Protein AF-0000000069608398 (afdb_homodimer)

Nearest PDB structures (foldseek):
  8pdu-assembly1_B  TM=1.556E-01  e=2.183E-01  Strongylocentrotus purpuratus
  8pdv-assembly1_A  TM=1.490E-01  e=6.085E-01  Strongylocentrotus purpuratus
  5ayn-assembly1_A  TM=1.959E-01  e=1.696E+00  Bdellovibrio bacteriovorus HD100
  8pd9-assembly1_A  TM=1.284E-01  e=1.057E+00  Strongylocentrotus purpuratus
  8pdv-assembly1_A  TM=1.539E-01  e=3.023E-01  Strongylocentrotus purpuratus

Structure (mmCIF, N/CA/C/O backbone):
data_AF-0000000069608398-model_v1
#
loop_
_entity.id
_entity.type
_entity.pdbx_description
1 polymer 'Nose resistant to fluoxetine protein 6'
#
loop_
_atom_site.group_PDB
_atom_site.id
_atom_site.type_symbol
_atom_site.label_atom_id
_atom_site.label_alt_id
_atom_site.label_comp_id
_atom_site.label_asym_id
_atom_site.label_entity_id
_atom_site.label_seq_id
_atom_site.pdbx_PDB_ins_code
_atom_site.Cartn_x
_atom_site.Cartn_y
_atom_site.Cartn_z
_atom_site.occupancy
_atom_site.B_iso_or_equiv
_atom_site.auth_seq_id
_atom_site.auth_comp_id
_atom_site.auth_asym_id
_atom_site.auth_atom_id
_atom_site.pdbx_PDB_model_num
ATOM 1 N N . MET A 1 1 ? -4.469 -27.469 -23.344 1 26.12 1 MET A N 1
ATOM 2 C CA . MET A 1 1 ? -3.152 -27.641 -23.953 1 26.12 1 MET A CA 1
ATOM 3 C C . MET A 1 1 ? -2.096 -27.953 -22.906 1 26.12 1 MET A C 1
ATOM 5 O O . MET A 1 1 ? -1.3 -28.875 -23.062 1 26.12 1 MET A O 1
ATOM 9 N N . LYS A 1 2 ? -2.148 -27.172 -21.812 1 28.75 2 LYS A N 1
ATOM 10 C CA . LYS A 1 2 ? -1.165 -27.562 -20.812 1 28.75 2 LYS A CA 1
ATOM 11 C C . LYS A 1 2 ? -1.545 -28.891 -20.156 1 28.75 2 LYS A C 1
ATOM 13 O O . LYS A 1 2 ? -0.681 -29.719 -19.891 1 28.75 2 LYS A O 1
ATOM 18 N N . LEU A 1 3 ? -2.771 -29.047 -19.953 1 29.92 3 LEU A N 1
ATOM 19 C CA . LEU A 1 3 ? -3.229 -30.359 -19.516 1 29.92 3 LEU A CA 1
ATOM 20 C C . LEU A 1 3 ? -2.973 -31.422 -20.594 1 29.92 3 LEU A C 1
ATOM 22 O O . LEU A 1 3 ? -2.596 -32.562 -20.281 1 29.92 3 LEU A O 1
ATOM 26 N N . ILE A 1 4 ? -3.127 -30.969 -21.859 1 31.88 4 ILE A N 1
ATOM 27 C CA . ILE A 1 4 ? -2.76 -31.812 -22.984 1 31.88 4 ILE A CA 1
ATOM 28 C C . ILE A 1 4 ? -1.247 -32 -23.016 1 31.88 4 ILE A C 1
ATOM 30 O O . ILE A 1 4 ? -0.765 -33.125 -23.203 1 31.88 4 ILE A O 1
ATOM 34 N N . CYS A 1 5 ? -0.521 -30.953 -22.688 1 31.97 5 CYS A N 1
ATOM 35 C CA . CYS A 1 5 ? 0.932 -31.078 -22.703 1 31.97 5 CYS A CA 1
ATOM 36 C C . CYS A 1 5 ? 1.417 -31.906 -21.516 1 31.97 5 CYS A C 1
ATOM 38 O O . CYS A 1 5 ? 2.277 -32.781 -21.688 1 31.97 5 CYS A O 1
ATOM 40 N N . THR A 1 6 ? 0.857 -31.719 -20.391 1 35.38 6 THR A N 1
ATOM 41 C CA . THR A 1 6 ? 1.144 -32.625 -19.297 1 35.38 6 THR A CA 1
ATOM 42 C C . THR A 1 6 ? 0.591 -34.031 -19.594 1 35.38 6 THR A C 1
ATOM 44 O O . THR A 1 6 ? 1.258 -35.031 -19.344 1 35.38 6 THR A O 1
ATOM 47 N N . ALA A 1 7 ? -0.598 -34.094 -20.266 1 35.09 7 ALA A N 1
ATOM 48 C CA . ALA A 1 7 ? -1.127 -35.344 -20.828 1 35.09 7 ALA A CA 1
ATOM 49 C C . ALA A 1 7 ? -0.216 -35.875 -21.922 1 35.09 7 ALA A C 1
ATOM 51 O O . ALA A 1 7 ? 0.039 -37.094 -21.969 1 35.09 7 ALA A O 1
ATOM 52 N N . ILE A 1 8 ? 0.321 -35.062 -22.766 1 36.56 8 ILE A N 1
ATOM 53 C CA . ILE A 1 8 ? 1.246 -35.406 -23.844 1 36.56 8 ILE A CA 1
ATOM 54 C C . ILE A 1 8 ? 2.602 -35.781 -23.25 1 36.56 8 ILE A C 1
ATOM 56 O O . ILE A 1 8 ? 3.201 -36.781 -23.672 1 36.56 8 ILE A O 1
ATOM 60 N N . ILE A 1 9 ? 3.086 -35.156 -22.344 1 37 9 ILE A N 1
ATOM 61 C CA . ILE A 1 9 ? 4.336 -35.531 -21.688 1 37 9 ILE A CA 1
ATOM 62 C C . ILE A 1 9 ? 4.16 -36.844 -20.938 1 37 9 ILE A C 1
ATOM 64 O O . ILE A 1 9 ? 5.027 -37.719 -20.984 1 37 9 ILE A O 1
ATOM 68 N N . ILE A 1 10 ? 3.041 -37 -20.453 1 37 10 ILE A N 1
ATOM 69 C CA . ILE A 1 10 ? 2.652 -38.281 -19.922 1 37 10 ILE A CA 1
ATOM 70 C C . ILE A 1 10 ? 2.615 -39.344 -21.047 1 37 10 ILE A C 1
ATOM 72 O O . ILE A 1 10 ? 3.129 -40.438 -20.891 1 37 10 ILE A O 1
ATOM 76 N N . VAL A 1 11 ? 1.998 -38.906 -22.156 1 33.75 11 VAL A N 1
ATOM 77 C CA . VAL A 1 11 ? 1.915 -39.75 -23.344 1 33.75 11 VAL A CA 1
ATOM 78 C C . VAL A 1 11 ? 3.305 -39.938 -23.953 1 33.75 11 VAL A C 1
ATOM 80 O O . VAL A 1 11 ? 3.676 -41.062 -24.344 1 33.75 11 VAL A O 1
ATOM 83 N N . LEU A 1 12 ? 4.02 -38.938 -24.047 1 34.38 12 LEU A N 1
ATOM 84 C CA . LEU A 1 12 ? 5.344 -39 -24.656 1 34.38 12 LEU A CA 1
ATOM 85 C C . LEU A 1 12 ? 6.305 -39.781 -23.781 1 34.38 12 LEU A C 1
ATOM 87 O O . LEU A 1 12 ? 7.105 -40.594 -24.297 1 34.38 12 LEU A O 1
ATOM 91 N N . CYS A 1 13 ? 6.32 -39.562 -22.562 1 34.31 13 CYS A N 1
ATOM 92 C CA . CYS A 1 13 ? 7.059 -40.406 -21.641 1 34.31 13 CYS A CA 1
ATOM 93 C C . CYS A 1 13 ? 6.57 -41.844 -21.703 1 34.31 13 CYS A C 1
ATOM 95 O O . CYS A 1 13 ? 7.352 -42.781 -21.531 1 34.31 13 CYS A O 1
ATOM 97 N N . ALA A 1 14 ? 5.324 -41.938 -21.938 1 31.22 14 ALA A N 1
ATOM 98 C CA . ALA A 1 14 ? 4.738 -43.281 -22.156 1 31.22 14 ALA A CA 1
ATOM 99 C C . ALA A 1 14 ? 5.281 -43.906 -23.438 1 31.22 14 ALA A C 1
ATOM 101 O O . ALA A 1 14 ? 5.469 -45.125 -23.5 1 31.22 14 ALA A O 1
ATOM 102 N N . THR A 1 15 ? 5.25 -43.125 -24.531 1 31.31 15 THR A N 1
ATOM 103 C CA . THR A 1 15 ? 5.594 -43.688 -25.812 1 31.31 15 THR A CA 1
ATOM 104 C C . THR A 1 15 ? 7.105 -43.812 -25.969 1 31.31 15 THR A C 1
ATOM 106 O O . THR A 1 15 ? 7.594 -44.594 -26.781 1 31.31 15 THR A O 1
ATOM 109 N N . TYR A 1 16 ? 7.883 -42.844 -25.625 1 32.06 16 TYR A N 1
ATOM 110 C CA . TYR A 1 16 ? 9.266 -43.125 -25.984 1 32.06 16 TYR A CA 1
ATOM 111 C C . TYR A 1 16 ? 9.828 -44.25 -25.141 1 32.06 16 TYR A C 1
ATOM 113 O O . TYR A 1 16 ? 9.984 -44.125 -23.922 1 32.06 16 TYR A O 1
ATOM 121 N N . GLU A 1 17 ? 9.602 -45.438 -25.453 1 32.31 17 GLU A N 1
ATOM 122 C CA . GLU A 1 17 ? 10.32 -46.688 -25.203 1 32.31 17 GLU A CA 1
ATOM 123 C C . GLU A 1 17 ? 11.828 -46.469 -25.109 1 32.31 17 GLU A C 1
ATOM 125 O O . GLU A 1 17 ? 12.531 -46.562 -26.125 1 32.31 17 GLU A O 1
ATOM 130 N N . VAL A 1 18 ? 12.352 -45.438 -24.484 1 34.16 18 VAL A N 1
ATOM 131 C CA . VAL A 1 18 ? 13.805 -45.531 -24.375 1 34.16 18 VAL A CA 1
ATOM 132 C C . VAL A 1 18 ? 14.211 -46.844 -23.719 1 34.16 18 VAL A C 1
ATOM 134 O O . VAL A 1 18 ? 13.805 -47.125 -22.578 1 34.16 18 VAL A O 1
ATOM 137 N N . LYS A 1 19 ? 14.516 -47.812 -24.359 1 38.75 19 LYS A N 1
ATOM 138 C CA . LYS A 1 19 ? 15.203 -49 -23.844 1 38.75 19 LYS A CA 1
ATOM 139 C C . LYS A 1 19 ? 16.109 -48.656 -22.672 1 38.75 19 LYS A C 1
ATOM 141 O O . LYS A 1 19 ? 16.844 -47.656 -22.719 1 38.75 19 LYS A O 1
ATOM 146 N N . SER A 1 20 ? 15.922 -49.094 -21.391 1 38.16 20 SER A N 1
ATOM 147 C CA . SER A 1 20 ? 16.672 -49.062 -20.141 1 38.16 20 SER A CA 1
ATOM 148 C C . SER A 1 20 ? 18.156 -48.844 -20.391 1 38.16 20 SER A C 1
ATOM 150 O O . SER A 1 20 ? 18.812 -48.125 -19.641 1 38.16 20 SER A O 1
ATOM 152 N N . GLN A 1 21 ? 18.812 -49.562 -21.219 1 38.16 21 GLN A N 1
ATOM 153 C CA . GLN A 1 21 ? 20.25 -49.562 -21.5 1 38.16 21 GLN A CA 1
ATOM 154 C C . GLN A 1 21 ? 20.688 -48.188 -22.031 1 38.16 21 GLN A C 1
ATOM 156 O O . GLN A 1 21 ? 21.812 -47.75 -21.75 1 38.16 21 GLN A O 1
ATOM 161 N N . ASP A 1 22 ? 19.906 -47.531 -22.781 1 38.22 22 ASP A N 1
ATOM 162 C CA . ASP A 1 22 ? 20.328 -46.375 -23.547 1 38.22 22 ASP A CA 1
ATOM 163 C C . ASP A 1 22 ? 20.172 -45.094 -22.734 1 38.22 22 ASP A C 1
ATOM 165 O O . ASP A 1 22 ? 20.781 -44.062 -23.031 1 38.22 22 ASP A O 1
ATOM 169 N N . LEU A 1 23 ? 19.344 -45 -21.859 1 38.84 23 LEU A N 1
ATOM 170 C CA . LEU A 1 23 ? 19.234 -43.781 -21.078 1 38.84 23 LEU A CA 1
ATOM 171 C C . LEU A 1 23 ? 20.516 -43.531 -20.297 1 38.84 23 LEU A C 1
ATOM 173 O O . LEU A 1 23 ? 21.016 -42.406 -20.25 1 38.84 23 LEU A O 1
ATOM 177 N N . SER A 1 24 ? 20.875 -44.562 -19.484 1 42.5 24 SER A N 1
ATOM 178 C CA . SER A 1 24 ? 22.141 -44.406 -18.797 1 42.5 24 SER A CA 1
ATOM 179 C C . SER A 1 24 ? 23.266 -44.031 -19.75 1 42.5 24 SER A C 1
ATOM 181 O O . SER A 1 24 ? 24.156 -43.25 -19.422 1 42.5 24 SER A O 1
ATOM 183 N N . GLN A 1 25 ? 23.234 -44.75 -20.844 1 43.84 25 GLN A N 1
ATOM 184 C CA . GLN A 1 25 ? 24.234 -44.438 -21.844 1 43.84 25 GLN A CA 1
ATOM 185 C C . GLN A 1 25 ? 24.031 -43.031 -22.406 1 43.84 25 GLN A C 1
ATOM 187 O O . GLN A 1 25 ? 24.984 -42.312 -22.672 1 43.84 25 GLN A O 1
ATOM 192 N N . VAL A 1 26 ? 22.828 -42.688 -22.484 1 41.41 26 VAL A N 1
ATOM 193 C CA . VAL A 1 26 ? 22.516 -41.344 -23 1 41.41 26 VAL A CA 1
ATOM 194 C C . VAL A 1 26 ? 22.828 -40.312 -21.953 1 41.41 26 VAL A C 1
ATOM 196 O O . VAL A 1 26 ? 23.422 -39.25 -22.25 1 41.41 26 VAL A O 1
ATOM 199 N N . LEU A 1 27 ? 22.391 -40.594 -20.75 1 44.5 27 LEU A N 1
ATOM 200 C CA . LEU A 1 27 ? 22.719 -39.656 -19.672 1 44.5 27 LEU A CA 1
ATOM 201 C C . LEU A 1 27 ? 24.234 -39.562 -19.469 1 44.5 27 LEU A C 1
ATOM 203 O O . LEU A 1 27 ? 24.766 -38.469 -19.281 1 44.5 27 LEU A O 1
ATOM 207 N N . GLY A 1 28 ? 24.875 -40.719 -19.375 1 45.78 28 GLY A N 1
ATOM 208 C CA . GLY A 1 28 ? 26.328 -40.719 -19.266 1 45.78 28 GLY A CA 1
ATOM 209 C C . GLY A 1 28 ? 27.031 -40.031 -20.422 1 45.78 28 GLY A C 1
ATOM 210 O O . GLY A 1 28 ? 27.984 -39.281 -20.203 1 45.78 28 GLY A O 1
ATOM 211 N N . ASN A 1 29 ? 26.625 -40.281 -21.547 1 46.22 29 ASN A N 1
ATOM 212 C CA . ASN A 1 29 ? 27.234 -39.688 -22.734 1 46.22 29 ASN A CA 1
ATOM 213 C C . ASN A 1 29 ? 26.953 -38.188 -22.812 1 46.22 29 ASN A C 1
ATOM 215 O O . ASN A 1 29 ? 27.812 -37.406 -23.266 1 46.22 29 ASN A O 1
ATOM 219 N N . VAL A 1 30 ? 25.859 -37.844 -22.344 1 48.34 30 VAL A N 1
ATOM 220 C CA . VAL A 1 30 ? 25.469 -36.438 -22.406 1 48.34 30 VAL A CA 1
ATOM 221 C C . VAL A 1 30 ? 26.328 -35.625 -21.438 1 48.34 30 VAL A C 1
ATOM 223 O O . VAL A 1 30 ? 26.797 -34.531 -21.781 1 48.34 30 VAL A O 1
ATOM 226 N N . VAL A 1 31 ? 26.641 -36.219 -20.234 1 52.22 31 VAL A N 1
ATOM 227 C CA . VAL A 1 31 ? 27.438 -35.5 -19.234 1 52.22 31 VAL A CA 1
ATOM 228 C C . VAL A 1 31 ? 28.875 -35.375 -19.719 1 52.22 31 VAL A C 1
ATOM 230 O O . VAL A 1 31 ? 29.484 -34.312 -19.594 1 52.22 31 VAL A O 1
ATOM 233 N N . GLN A 1 32 ? 29.547 -36.469 -20.156 1 53.22 32 GLN A N 1
ATOM 234 C CA . GLN A 1 32 ? 30.953 -36.469 -20.578 1 53.22 32 GLN A CA 1
ATOM 235 C C . GLN A 1 32 ? 31.141 -35.5 -21.734 1 53.22 32 GLN A C 1
ATOM 237 O O . GLN A 1 32 ? 32.156 -34.781 -21.812 1 53.22 32 GLN A O 1
ATOM 242 N N . ASN A 1 33 ? 30.203 -35.344 -22.578 1 60.25 33 ASN A N 1
ATOM 243 C CA . ASN A 1 33 ? 30.375 -34.5 -23.766 1 60.25 33 ASN A CA 1
ATOM 244 C C . ASN A 1 33 ? 30.062 -33.031 -23.453 1 60.25 33 ASN A C 1
ATOM 246 O O . ASN A 1 33 ? 30.609 -32.125 -24.109 1 60.25 33 ASN A O 1
ATOM 250 N N . ALA A 1 34 ? 29.453 -32.875 -22.375 1 67.31 34 ALA A N 1
ATOM 251 C CA . ALA A 1 34 ? 29.078 -31.484 -22.078 1 67.31 34 ALA A CA 1
ATOM 252 C C . ALA A 1 34 ? 30.281 -30.672 -21.641 1 67.31 34 ALA A C 1
ATOM 254 O O . ALA A 1 34 ? 30.375 -29.469 -21.922 1 67.31 34 ALA A O 1
ATOM 255 N N . GLU A 1 35 ? 31.281 -31.297 -20.984 1 71.69 35 GLU A N 1
ATOM 256 C CA . GLU A 1 35 ? 32.438 -30.578 -20.453 1 71.69 35 GLU A CA 1
ATOM 257 C C . GLU A 1 35 ? 33.344 -30.078 -21.578 1 71.69 35 GLU A C 1
ATOM 259 O O . GLU A 1 35 ? 34 -29.047 -21.422 1 71.69 35 GLU A O 1
ATOM 264 N N . ASN A 1 36 ? 33.312 -30.688 -22.672 1 76.56 36 ASN A N 1
ATOM 265 C CA . ASN A 1 36 ? 34.25 -30.328 -23.734 1 76.56 36 ASN A CA 1
ATOM 266 C C . ASN A 1 36 ? 33.562 -29.453 -24.797 1 76.56 36 ASN A C 1
ATOM 268 O O . ASN A 1 36 ? 34.188 -29.094 -25.797 1 76.56 36 ASN A O 1
ATOM 272 N N . MET A 1 37 ? 32.375 -29.109 -24.516 1 86.69 37 MET A N 1
ATOM 273 C CA . MET A 1 37 ? 31.641 -28.344 -25.5 1 86.69 37 MET A CA 1
ATOM 274 C C . MET A 1 37 ? 31.828 -26.844 -25.266 1 86.69 37 MET A C 1
ATOM 276 O O . MET A 1 37 ? 31.953 -26.406 -24.109 1 86.69 37 MET A O 1
ATOM 280 N N . THR A 1 38 ? 31.891 -26.109 -26.375 1 89.06 38 THR A N 1
ATOM 281 C CA . THR A 1 38 ? 31.859 -24.641 -26.281 1 89.06 38 THR A CA 1
ATOM 282 C C . THR A 1 38 ? 30.484 -24.156 -25.875 1 89.06 38 THR A C 1
ATOM 284 O O . THR A 1 38 ? 29.516 -24.922 -25.875 1 89.06 38 THR A O 1
ATOM 287 N N . VAL A 1 39 ? 30.438 -22.953 -25.5 1 91.69 39 VAL A N 1
ATOM 288 C CA . VAL A 1 39 ? 29.172 -22.359 -25.078 1 91.69 39 VAL A CA 1
ATOM 289 C C . VAL A 1 39 ? 28.156 -22.438 -26.234 1 91.69 39 VAL A C 1
ATOM 291 O O . VAL A 1 39 ? 27 -22.766 -26.031 1 91.69 39 VAL A O 1
ATOM 294 N N . LEU A 1 40 ? 28.578 -22.078 -27.453 1 90.56 40 LEU A N 1
ATOM 295 C CA . LEU A 1 40 ? 27.719 -22.141 -28.609 1 90.56 40 LEU A CA 1
ATOM 296 C C . LEU A 1 40 ? 27.203 -23.562 -28.844 1 90.56 40 LEU A C 1
ATOM 298 O O . LEU A 1 40 ? 26.031 -23.75 -29.156 1 90.56 40 LEU A O 1
ATOM 302 N N . GLU A 1 41 ? 28.047 -24.516 -28.672 1 90.38 41 GLU A N 1
ATOM 303 C CA . GLU A 1 41 ? 27.672 -25.906 -28.875 1 90.38 41 GLU A CA 1
ATOM 304 C C . GLU A 1 41 ? 26.656 -26.359 -27.828 1 90.38 41 GLU A C 1
ATOM 306 O O . GLU A 1 41 ? 25.766 -27.156 -28.141 1 90.38 41 GLU A O 1
ATOM 311 N N . LYS A 1 42 ? 26.828 -25.891 -26.672 1 90.62 42 LYS A N 1
ATOM 312 C CA . LYS A 1 42 ? 25.875 -26.219 -25.609 1 90.62 42 LYS A CA 1
ATOM 313 C C . LYS A 1 42 ? 24.484 -25.688 -25.953 1 90.62 42 LYS A C 1
ATOM 315 O O . LYS A 1 42 ? 23.484 -26.375 -25.766 1 90.62 42 LYS A O 1
ATOM 320 N N . TRP A 1 43 ? 24.406 -24.484 -26.453 1 90.88 43 TRP A N 1
ATOM 321 C CA . TRP A 1 43 ? 23.141 -23.891 -26.828 1 90.88 43 TRP A CA 1
ATOM 322 C C . TRP A 1 43 ? 22.516 -24.625 -28.016 1 90.88 43 TRP A C 1
ATOM 324 O O . TRP A 1 43 ? 21.297 -24.812 -28.078 1 90.88 43 TRP A O 1
ATOM 334 N N . GLN A 1 44 ? 23.344 -25.016 -28.938 1 88.69 44 GLN A N 1
ATOM 335 C CA . GLN A 1 44 ? 22.859 -25.766 -30.094 1 88.69 44 GLN A CA 1
ATOM 336 C C . GLN A 1 44 ? 22.344 -27.141 -29.672 1 88.69 44 GLN A C 1
ATOM 338 O O . GLN A 1 44 ? 21.375 -27.641 -30.234 1 88.69 44 GLN A O 1
ATOM 343 N N . SER A 1 45 ? 23.031 -27.688 -28.719 1 85.88 45 SER A N 1
ATOM 344 C CA . SER A 1 45 ? 22.594 -28.969 -28.188 1 85.88 45 SER A CA 1
ATOM 345 C C . SER A 1 45 ? 21.25 -28.844 -27.484 1 85.88 45 SER A C 1
ATOM 347 O O . SER A 1 45 ? 20.406 -29.75 -27.562 1 85.88 45 SER A O 1
ATOM 349 N N . MET A 1 46 ? 21.109 -27.797 -26.781 1 85.81 46 MET A N 1
ATOM 350 C CA . MET A 1 46 ? 19.828 -27.547 -26.141 1 85.81 46 MET A CA 1
ATOM 351 C C . MET A 1 46 ? 18.719 -27.406 -27.172 1 85.81 46 MET A C 1
ATOM 353 O O . MET A 1 46 ? 17.625 -27.938 -26.984 1 85.81 46 MET A O 1
ATOM 357 N N . GLU A 1 47 ? 19 -26.688 -28.219 1 87.88 47 GLU A N 1
ATOM 358 C CA . GLU A 1 47 ? 18.031 -26.5 -29.281 1 87.88 47 GLU A CA 1
ATOM 359 C C . GLU A 1 47 ? 17.625 -27.844 -29.906 1 87.88 47 GLU A C 1
ATOM 361 O O . GLU A 1 47 ? 16.438 -28.125 -30.094 1 87.88 47 GLU A O 1
ATOM 366 N N . LYS A 1 48 ? 18.625 -28.641 -30.156 1 84.5 48 LYS A N 1
ATOM 367 C CA . LYS A 1 48 ? 18.375 -29.953 -30.75 1 84.5 48 LYS A CA 1
ATOM 368 C C . LYS A 1 48 ? 17.594 -30.844 -29.781 1 84.5 48 LYS A C 1
ATOM 370 O O . LYS A 1 48 ? 16.734 -31.625 -30.203 1 84.5 48 LYS A O 1
ATOM 375 N N . GLY A 1 49 ? 17.953 -30.688 -28.531 1 79.06 49 GLY A N 1
ATOM 376 C CA . GLY A 1 49 ? 17.219 -31.438 -27.516 1 79.06 49 GLY A CA 1
ATOM 377 C C . GLY A 1 49 ? 15.758 -31.062 -27.422 1 79.06 49 GLY A C 1
ATOM 378 O O . GLY A 1 49 ? 14.891 -31.922 -27.328 1 79.06 49 GLY A O 1
ATOM 379 N N . ILE A 1 50 ? 15.508 -29.828 -27.484 1 82.62 50 ILE A N 1
ATOM 380 C CA . ILE A 1 50 ? 14.133 -29.344 -27.422 1 82.62 50 ILE A CA 1
ATOM 381 C C . ILE A 1 50 ? 13.359 -29.828 -28.641 1 82.62 50 ILE A C 1
ATOM 383 O O . ILE A 1 50 ? 12.203 -30.25 -28.531 1 82.62 50 ILE A O 1
ATOM 387 N N . LYS A 1 51 ? 13.969 -29.703 -29.812 1 85.06 51 LYS A N 1
ATOM 388 C CA . LYS A 1 51 ? 13.336 -30.156 -31.047 1 85.06 51 LYS A CA 1
ATOM 389 C C . LYS A 1 51 ? 13.016 -31.641 -31 1 85.06 51 LYS A C 1
ATOM 391 O O . LYS A 1 51 ? 11.953 -32.062 -31.438 1 85.06 51 LYS A O 1
ATOM 396 N N . LYS A 1 52 ? 13.898 -32.344 -30.422 1 79.88 52 LYS A N 1
ATOM 397 C CA . LYS A 1 52 ? 13.703 -33.812 -30.312 1 79.88 52 LYS A CA 1
ATOM 398 C C . LYS A 1 52 ? 12.562 -34.125 -29.359 1 79.88 52 LYS A C 1
ATOM 400 O O . LYS A 1 52 ? 11.711 -34.969 -29.656 1 79.88 52 LYS A O 1
ATOM 405 N N . VAL A 1 53 ? 12.602 -33.469 -28.25 1 74.56 53 VAL A N 1
ATOM 406 C CA . VAL A 1 53 ? 11.586 -33.75 -27.234 1 74.56 53 VAL A CA 1
ATOM 407 C C . VAL A 1 53 ? 10.211 -33.312 -27.75 1 74.56 53 VAL A C 1
ATOM 409 O O . VAL A 1 53 ? 9.227 -34.031 -27.609 1 74.56 53 VAL A O 1
ATOM 412 N N . THR A 1 54 ? 10.18 -32.156 -28.312 1 80.25 54 THR A N 1
ATOM 413 C CA . THR A 1 54 ? 8.906 -31.641 -28.812 1 80.25 54 THR A CA 1
ATOM 414 C C . THR A 1 54 ? 8.414 -32.5 -29.984 1 80.25 54 THR A C 1
ATOM 416 O O . THR A 1 54 ? 7.211 -32.719 -30.109 1 80.25 54 THR A O 1
ATOM 419 N N . GLY A 1 55 ? 9.297 -32.844 -30.859 1 76.12 55 GLY A N 1
ATOM 420 C CA . GLY A 1 55 ? 8.93 -33.719 -31.953 1 76.12 55 GLY A CA 1
ATOM 421 C C . GLY A 1 55 ? 8.359 -35.062 -31.5 1 76.12 55 GLY A C 1
ATOM 422 O O . GLY A 1 55 ? 7.363 -35.531 -32.062 1 76.12 55 GLY A O 1
ATOM 423 N N . ALA A 1 56 ? 8.922 -35.531 -30.484 1 71.12 56 ALA A N 1
ATOM 424 C CA . ALA A 1 56 ? 8.445 -36.812 -29.922 1 71.12 56 ALA A CA 1
ATOM 425 C C . ALA A 1 56 ? 7.078 -36.625 -29.266 1 71.12 56 ALA A C 1
ATOM 427 O O . ALA A 1 56 ? 6.207 -37.5 -29.406 1 71.12 56 ALA A O 1
ATOM 428 N N . LEU A 1 57 ? 6.992 -35.562 -28.625 1 72.38 57 LEU A N 1
ATOM 429 C CA . LEU A 1 57 ? 5.727 -35.281 -27.953 1 72.38 57 LEU A CA 1
ATOM 430 C C . LEU A 1 57 ? 4.602 -35.094 -28.969 1 72.38 57 LEU A C 1
ATOM 432 O O . LEU A 1 57 ? 3.484 -35.562 -28.766 1 72.38 57 LEU A O 1
ATOM 436 N N . VAL A 1 58 ? 4.863 -34.406 -30.016 1 77.06 58 VAL A N 1
ATOM 437 C CA . VAL A 1 58 ? 3.861 -34.156 -31.047 1 77.06 58 VAL A CA 1
ATOM 438 C C . VAL A 1 58 ? 3.484 -35.469 -31.734 1 77.06 58 VAL A C 1
ATOM 440 O O . VAL A 1 58 ? 2.309 -35.719 -32 1 77.06 58 VAL A O 1
ATOM 443 N N . LYS A 1 59 ? 4.441 -36.312 -32.031 1 74.25 59 LYS A N 1
ATOM 444 C CA . LYS A 1 59 ? 4.191 -37.594 -32.656 1 74.25 59 LYS A CA 1
ATOM 445 C C . LYS A 1 59 ? 3.322 -38.469 -31.797 1 74.25 59 LYS A C 1
ATOM 447 O O . LYS A 1 59 ? 2.473 -39.219 -32.312 1 74.25 59 LYS A O 1
ATOM 452 N N . MET A 1 60 ? 3.488 -38.281 -30.594 1 65.69 60 MET A N 1
ATOM 453 C CA . MET A 1 60 ? 2.727 -39.094 -29.641 1 65.69 60 MET A CA 1
ATOM 454 C C . MET A 1 60 ? 1.308 -38.562 -29.484 1 65.69 60 MET A C 1
ATOM 456 O O . MET A 1 60 ? 0.361 -39.312 -29.312 1 65.69 60 MET A O 1
ATOM 460 N N . ALA A 1 61 ? 1.212 -37.312 -29.469 1 67.5 61 ALA A N 1
ATOM 461 C CA . ALA A 1 61 ? -0.062 -36.656 -29.156 1 67.5 61 ALA A CA 1
ATOM 462 C C . ALA A 1 61 ? -0.952 -36.594 -30.391 1 67.5 61 ALA A C 1
ATOM 464 O O . ALA A 1 61 ? -2.18 -36.562 -30.281 1 67.5 61 ALA A O 1
ATOM 465 N N . LEU A 1 62 ? -0.396 -36.625 -31.562 1 74.38 62 LEU A N 1
ATOM 466 C CA . LEU A 1 62 ? -1.101 -36.312 -32.812 1 74.38 62 LEU A CA 1
ATOM 467 C C . LEU A 1 62 ? -2.219 -37.312 -33.031 1 74.38 62 LEU A C 1
ATOM 469 O O . LEU A 1 62 ? -3.352 -36.938 -33.344 1 74.38 62 LEU A O 1
ATOM 473 N N . PRO A 1 63 ? -1.988 -38.625 -32.875 1 69.31 63 PRO A N 1
ATOM 474 C CA . PRO A 1 63 ? -3.092 -39.562 -33.094 1 69.31 63 PRO A CA 1
ATOM 475 C C . PRO A 1 63 ? -4.254 -39.375 -32.125 1 69.31 63 PRO A C 1
ATOM 477 O O . PRO A 1 63 ? -5.414 -39.531 -32.531 1 69.31 63 PRO A O 1
ATOM 480 N N . HIS A 1 64 ? -3.922 -39 -30.953 1 63.66 64 HIS A N 1
ATOM 481 C CA . HIS A 1 64 ? -4.953 -38.781 -29.938 1 63.66 64 HIS A CA 1
ATOM 482 C C . HIS A 1 64 ? -5.715 -37.469 -30.203 1 63.66 64 HIS A C 1
ATOM 484 O O . HIS A 1 64 ? -6.922 -37.406 -29.953 1 63.66 64 HIS A O 1
ATOM 490 N N . ILE A 1 65 ? -5.008 -36.562 -30.625 1 67.56 65 ILE A N 1
ATOM 491 C CA . ILE A 1 65 ? -5.637 -35.281 -30.969 1 67.56 65 ILE A CA 1
ATOM 492 C C . ILE A 1 65 ? -6.598 -35.469 -32.125 1 67.56 65 ILE A C 1
ATOM 494 O O . ILE A 1 65 ? -7.707 -34.938 -32.125 1 67.56 65 ILE A O 1
ATOM 498 N N . LEU A 1 66 ? -6.195 -36.281 -33.062 1 69.94 66 LEU A N 1
ATOM 499 C CA . LEU A 1 66 ? -7.02 -36.531 -34.25 1 69.94 66 LEU A CA 1
ATOM 500 C C . LEU A 1 66 ? -8.25 -37.344 -33.906 1 69.94 66 LEU A C 1
ATOM 502 O O . LEU A 1 66 ? -9.352 -37.094 -34.406 1 69.94 66 LEU A O 1
ATOM 506 N N . LYS A 1 67 ? -8.078 -38.25 -33.031 1 66 67 LYS A N 1
ATOM 507 C CA . LYS A 1 67 ? -9.211 -39.062 -32.594 1 66 67 LYS A CA 1
ATOM 508 C C . LYS A 1 67 ? -10.195 -38.219 -31.781 1 66 67 LYS A C 1
ATOM 510 O O . LYS A 1 67 ? -11.414 -38.375 -31.922 1 66 67 LYS A O 1
ATOM 515 N N . ALA A 1 68 ? -9.586 -37.469 -30.906 1 64.81 68 ALA A N 1
ATOM 516 C CA . ALA A 1 68 ? -10.43 -36.594 -30.094 1 64.81 68 ALA A CA 1
ATOM 517 C C . ALA A 1 68 ? -11.195 -35.594 -30.953 1 64.81 68 ALA A C 1
ATOM 519 O O . ALA A 1 68 ? -12.352 -35.281 -30.656 1 64.81 68 ALA A O 1
ATOM 520 N N . SER A 1 69 ? -10.617 -35.125 -31.984 1 66.94 69 SER A N 1
ATOM 521 C CA . SER A 1 69 ? -11.25 -34.156 -32.875 1 66.94 69 SER A CA 1
ATOM 522 C C . SER A 1 69 ? -12.438 -34.781 -33.625 1 66.94 69 SER A C 1
ATOM 524 O O . SER A 1 69 ? -13.406 -34.094 -33.938 1 66.94 69 SER A O 1
ATOM 526 N N . GLU A 1 70 ? -12.32 -36.062 -33.812 1 67.62 70 GLU A N 1
ATOM 527 C CA . GLU A 1 70 ? -13.414 -36.75 -34.5 1 67.62 70 GLU A CA 1
ATOM 528 C C . GLU A 1 70 ? -14.602 -36.969 -33.562 1 67.62 70 GLU A C 1
ATOM 530 O O . GLU A 1 70 ? -15.758 -36.906 -34 1 67.62 70 GLU A O 1
ATOM 535 N N . SER A 1 71 ? -14.18 -37.125 -32.344 1 67.44 71 SER A N 1
ATOM 536 C CA . SER A 1 71 ? -15.234 -37.438 -31.375 1 67.44 71 SER A CA 1
ATOM 537 C C . SER A 1 71 ? -15.852 -36.188 -30.812 1 67.44 71 SER A C 1
ATOM 539 O O . SER A 1 71 ? -16.969 -36.188 -30.297 1 67.44 71 SER A O 1
ATOM 541 N N . MET A 1 72 ? -15.141 -35.188 -30.953 1 77.12 72 MET A N 1
ATOM 542 C CA . MET A 1 72 ? -15.617 -33.938 -30.391 1 77.12 72 MET A CA 1
ATOM 543 C C . MET A 1 72 ? -16.078 -32.969 -31.484 1 77.12 72 MET A C 1
ATOM 545 O O . MET A 1 72 ? -15.617 -33.062 -32.625 1 77.12 72 MET A O 1
ATOM 549 N N . ASN A 1 73 ? -17.125 -32.188 -31.203 1 82 73 ASN A N 1
ATOM 550 C CA . ASN A 1 73 ? -17.625 -31.188 -32.156 1 82 73 ASN A CA 1
ATOM 551 C C . ASN A 1 73 ? -16.812 -29.891 -32.062 1 82 73 ASN A C 1
ATOM 553 O O . ASN A 1 73 ? -17.359 -28.844 -31.656 1 82 73 ASN A O 1
ATOM 557 N N . ILE A 1 74 ? -15.523 -30.031 -32.406 1 87 74 ILE A N 1
ATOM 558 C CA . ILE A 1 74 ? -14.664 -28.844 -32.406 1 87 74 ILE A CA 1
ATOM 559 C C . ILE A 1 74 ? -14.789 -28.109 -33.75 1 87 74 ILE A C 1
ATOM 561 O O . ILE A 1 74 ? -14.844 -28.734 -34.812 1 87 74 ILE A O 1
ATOM 565 N N . SER A 1 75 ? -14.875 -26.797 -33.719 1 89.5 75 SER A N 1
ATOM 566 C CA . SER A 1 75 ? -15.023 -25.969 -34.906 1 89.5 75 SER A CA 1
ATOM 567 C C . SER A 1 75 ? -13.828 -26.156 -35.844 1 89.5 75 SER A C 1
ATOM 569 O O . SER A 1 75 ? -12.719 -26.438 -35.406 1 89.5 75 SER A O 1
ATOM 571 N N . SER A 1 76 ? -14.039 -26.016 -37.156 1 89 76 SER A N 1
ATOM 572 C CA . SER A 1 76 ? -13 -26.172 -38.156 1 89 76 SER A CA 1
ATOM 573 C C . SER A 1 76 ? -11.891 -25.141 -38 1 89 76 SER A C 1
ATOM 575 O O . SER A 1 76 ? -10.711 -25.453 -38.188 1 89 76 SER A O 1
ATOM 577 N N . GLN A 1 77 ? -12.289 -24 -37.625 1 92.88 77 GLN A N 1
ATOM 578 C CA . GLN A 1 77 ? -11.305 -22.938 -37.438 1 92.88 77 GLN A CA 1
ATOM 579 C C . GLN A 1 77 ? -10.391 -23.266 -36.25 1 92.88 77 GLN A C 1
ATOM 581 O O . GLN A 1 77 ? -9.172 -23.062 -36.344 1 92.88 77 GLN A O 1
ATOM 586 N N . CYS A 1 78 ? -10.984 -23.672 -35.219 1 91.62 78 CYS A N 1
ATOM 587 C CA . CYS A 1 78 ? -10.203 -24.031 -34.031 1 91.62 78 CYS A CA 1
ATOM 588 C C . CYS A 1 78 ? -9.258 -25.188 -34.344 1 91.62 78 CYS A C 1
ATOM 590 O O . CYS A 1 78 ? -8.109 -25.188 -33.875 1 91.62 78 CYS A O 1
ATOM 592 N N . MET A 1 79 ? -9.695 -26.078 -35.125 1 88 79 MET A N 1
ATOM 593 C CA . MET A 1 79 ? -8.867 -27.234 -35.5 1 88 79 MET A CA 1
ATOM 594 C C . MET A 1 79 ? -7.691 -26.797 -36.375 1 88 79 MET A C 1
ATOM 596 O O . MET A 1 79 ? -6.57 -27.297 -36.219 1 88 79 MET A O 1
ATOM 600 N N . GLN A 1 80 ? -7.988 -25.953 -37.281 1 89.5 80 GLN A N 1
ATOM 601 C CA . GLN A 1 80 ? -6.938 -25.469 -38.188 1 89.5 80 GLN A CA 1
ATOM 602 C C . GLN A 1 80 ? -5.863 -24.703 -37.406 1 89.5 80 GLN A C 1
ATOM 604 O O . GLN A 1 80 ? -4.668 -24.953 -37.562 1 89.5 80 GLN A O 1
ATOM 609 N N . GLU A 1 81 ? -6.293 -23.844 -36.594 1 93.12 81 GLU A N 1
ATOM 610 C CA . GLU A 1 81 ? -5.344 -23.047 -35.812 1 93.12 81 GLU A CA 1
ATOM 611 C C . GLU A 1 81 ? -4.648 -23.891 -34.75 1 93.12 81 GLU A C 1
ATOM 613 O O . GLU A 1 81 ? -3.479 -23.672 -34.438 1 93.12 81 GLU A O 1
ATOM 618 N N . GLY A 1 82 ? -5.395 -24.828 -34.219 1 89.38 82 GLY A N 1
ATOM 619 C CA . GLY A 1 82 ? -4.777 -25.766 -33.281 1 89.38 82 GLY A CA 1
ATOM 620 C C . GLY A 1 82 ? -3.684 -26.609 -33.938 1 89.38 82 GLY A C 1
ATOM 621 O O . GLY A 1 82 ? -2.635 -26.828 -33.312 1 89.38 82 GLY A O 1
ATOM 622 N N . MET A 1 83 ? -3.9 -27.016 -35.125 1 87.25 83 MET A N 1
ATOM 623 C CA . MET A 1 83 ? -2.895 -27.797 -35.844 1 87.25 83 MET A CA 1
ATOM 624 C C . MET A 1 83 ? -1.68 -26.938 -36.156 1 87.25 83 MET A C 1
ATOM 626 O O . MET A 1 83 ? -0.546 -27.422 -36.156 1 87.25 83 MET A O 1
ATOM 630 N N . LYS A 1 84 ? -1.944 -25.75 -36.5 1 90.88 84 LYS A N 1
ATOM 631 C CA . LYS A 1 84 ? -0.831 -24.828 -36.719 1 90.88 84 LYS A CA 1
ATOM 632 C C . LYS A 1 84 ? 0.006 -24.656 -35.469 1 90.88 84 LYS A C 1
ATOM 634 O O . LYS A 1 84 ? 1.229 -24.516 -35.531 1 90.88 84 LYS A O 1
ATOM 639 N N . LEU A 1 85 ? -0.68 -24.562 -34.406 1 91.62 85 LEU A N 1
ATOM 640 C CA . LEU A 1 85 ? 0.017 -24.453 -33.125 1 91.62 85 LEU A CA 1
ATOM 641 C C . LEU A 1 85 ? 0.869 -25.688 -32.844 1 91.62 85 LEU A C 1
ATOM 643 O O . LEU A 1 85 ? 2.023 -25.578 -32.438 1 91.62 85 LEU A O 1
ATOM 647 N N . VAL A 1 86 ? 0.344 -26.859 -33.125 1 87.69 86 VAL A N 1
ATOM 648 C CA . VAL A 1 86 ? 1.063 -28.109 -32.906 1 87.69 86 VAL A CA 1
ATOM 649 C C . VAL A 1 86 ? 2.283 -28.172 -33.844 1 87.69 86 VAL A C 1
ATOM 651 O O . VAL A 1 86 ? 3.365 -28.578 -33.406 1 87.69 86 VAL A O 1
ATOM 654 N N . LEU A 1 87 ? 2.109 -27.703 -35.062 1 88.56 87 LEU A N 1
ATOM 655 C CA . LEU A 1 87 ? 3.227 -27.656 -36 1 88.56 87 LEU A CA 1
ATOM 656 C C . LEU A 1 87 ? 4.27 -26.641 -35.562 1 88.56 87 LEU A C 1
ATOM 658 O O . LEU A 1 87 ? 5.469 -26.844 -35.75 1 88.56 87 LEU A O 1
ATOM 662 N N . GLY A 1 88 ? 3.73 -25.562 -35.062 1 91.5 88 GLY A N 1
ATOM 663 C CA . GLY A 1 88 ? 4.648 -24.578 -34.531 1 91.5 88 GLY A CA 1
ATOM 664 C C . GLY A 1 88 ? 5.484 -25.094 -33.375 1 91.5 88 GLY A C 1
ATOM 665 O O . GLY A 1 88 ? 6.66 -24.734 -33.219 1 91.5 88 GLY A O 1
ATOM 666 N N . LEU A 1 89 ? 4.914 -25.906 -32.531 1 88.81 89 LEU A N 1
ATOM 667 C CA . LEU A 1 89 ? 5.637 -26.516 -31.422 1 88.81 89 LEU A CA 1
ATOM 668 C C . LEU A 1 89 ? 6.676 -27.516 -31.922 1 88.81 89 LEU A C 1
ATOM 670 O O . LEU A 1 89 ? 7.793 -27.562 -31.406 1 88.81 89 LEU A O 1
ATOM 674 N N . LYS A 1 90 ? 6.293 -28.219 -32.906 1 86.94 90 LYS A N 1
ATOM 675 C CA . LYS A 1 90 ? 7.211 -29.188 -33.5 1 86.94 90 LYS A CA 1
ATOM 676 C C . LYS A 1 90 ? 8.438 -28.5 -34.094 1 86.94 90 LYS A C 1
ATOM 678 O O . LYS A 1 90 ? 9.555 -29 -33.969 1 86.94 90 LYS A O 1
ATOM 683 N N . ASN A 1 91 ? 8.203 -27.328 -34.625 1 90.44 91 ASN A N 1
ATOM 684 C CA . ASN A 1 91 ? 9.289 -26.578 -35.25 1 90.44 91 ASN A CA 1
ATOM 685 C C . ASN A 1 91 ? 9.93 -25.594 -34.281 1 90.44 91 ASN A C 1
ATOM 687 O O . ASN A 1 91 ? 10.758 -24.781 -34.688 1 90.44 91 ASN A O 1
ATOM 691 N N . ILE A 1 92 ? 9.5 -25.625 -33.094 1 91.94 92 ILE A N 1
ATOM 692 C CA . ILE A 1 92 ? 10.062 -24.844 -32 1 91.94 92 ILE A CA 1
ATOM 693 C C . ILE A 1 92 ? 9.977 -23.359 -32.312 1 91.94 92 ILE A C 1
ATOM 695 O O . ILE A 1 92 ? 10.953 -22.625 -32.156 1 91.94 92 ILE A O 1
ATOM 699 N N . LYS A 1 93 ? 8.867 -22.953 -32.875 1 92.69 93 LYS A N 1
ATOM 700 C CA . LYS A 1 93 ? 8.641 -21.531 -33.125 1 92.69 93 LYS A CA 1
ATOM 701 C C . LYS A 1 93 ? 8.398 -20.766 -31.812 1 92.69 93 LYS A C 1
ATOM 703 O O . LYS A 1 93 ? 7.723 -21.266 -30.922 1 92.69 93 LYS A O 1
ATOM 708 N N . PRO A 1 94 ? 8.93 -19.578 -31.703 1 92.62 94 PRO A N 1
ATOM 709 C CA . PRO A 1 94 ? 8.789 -18.828 -30.453 1 92.62 94 PRO A CA 1
ATOM 710 C C . PRO A 1 94 ? 7.332 -18.578 -30.078 1 92.62 94 PRO A C 1
ATOM 712 O O . PRO A 1 94 ? 6.949 -18.75 -28.922 1 92.62 94 PRO A O 1
ATOM 715 N N . TRP A 1 95 ? 6.516 -18.156 -31.016 1 93.31 95 TRP A N 1
ATOM 716 C CA . TRP A 1 95 ? 5.121 -17.844 -30.719 1 93.31 95 TRP A CA 1
ATOM 717 C C . TRP A 1 95 ? 4.383 -19.062 -30.203 1 93.31 95 TRP A C 1
ATOM 719 O O . TRP A 1 95 ? 3.471 -18.938 -29.375 1 93.31 95 TRP A O 1
ATOM 729 N N . ALA A 1 96 ? 4.699 -20.25 -30.688 1 93.62 96 ALA A N 1
ATOM 730 C CA . ALA A 1 96 ? 4.039 -21.469 -30.25 1 93.62 96 ALA A CA 1
ATOM 731 C C . ALA A 1 96 ? 4.363 -21.781 -28.797 1 93.62 96 ALA A C 1
ATOM 733 O O . ALA A 1 96 ? 3.482 -22.203 -28.031 1 93.62 96 ALA A O 1
ATOM 734 N N . PHE A 1 97 ? 5.562 -21.547 -28.406 1 91.69 97 PHE A N 1
ATOM 735 C CA . PHE A 1 97 ? 5.98 -21.812 -27.031 1 91.69 97 PHE A CA 1
ATOM 736 C C . PHE A 1 97 ? 5.371 -20.797 -26.078 1 91.69 97 PHE A C 1
ATOM 738 O O . PHE A 1 97 ? 5.168 -21.078 -24.891 1 91.69 97 PHE A O 1
ATOM 745 N N . ARG A 1 98 ? 5.09 -19.641 -26.531 1 93.44 98 ARG A N 1
ATOM 746 C CA . ARG A 1 98 ? 4.48 -18.609 -25.688 1 93.44 98 ARG A CA 1
ATOM 747 C C . ARG A 1 98 ? 3.072 -19.016 -25.266 1 93.44 98 ARG A C 1
ATOM 749 O O . ARG A 1 98 ? 2.609 -18.641 -24.188 1 93.44 98 ARG A O 1
ATOM 756 N N . PHE A 1 99 ? 2.385 -19.766 -26.141 1 93.31 99 PHE A N 1
ATOM 757 C CA . PHE A 1 99 ? 1.067 -20.266 -25.766 1 93.31 99 PHE A CA 1
ATOM 758 C C . PHE A 1 99 ? 1.165 -21.188 -24.547 1 93.31 99 PHE A C 1
ATOM 760 O O . PHE A 1 99 ? 0.359 -21.078 -23.625 1 93.31 99 PHE A O 1
ATOM 767 N N . ILE A 1 100 ? 2.213 -21.984 -24.516 1 89.19 100 ILE A N 1
ATOM 768 C CA . ILE A 1 100 ? 2.416 -22.922 -23.406 1 89.19 100 ILE A CA 1
ATOM 769 C C . ILE A 1 100 ? 2.992 -22.172 -22.203 1 89.19 100 ILE A C 1
ATOM 771 O O . ILE A 1 100 ? 2.588 -22.406 -21.062 1 89.19 100 ILE A O 1
ATOM 775 N N . ASP A 1 101 ? 3.869 -21.297 -22.531 1 91.69 101 ASP A N 1
ATOM 776 C CA . ASP A 1 101 ? 4.562 -20.531 -21.5 1 91.69 101 ASP A CA 1
ATOM 777 C C . ASP A 1 101 ? 3.586 -19.656 -20.719 1 91.69 101 ASP A C 1
ATOM 779 O O . ASP A 1 101 ? 3.736 -19.484 -19.516 1 91.69 101 ASP A O 1
ATOM 783 N N . SER A 1 102 ? 2.617 -19.141 -21.344 1 94.06 102 SER A N 1
ATOM 784 C CA . SER A 1 102 ? 1.677 -18.219 -20.703 1 94.06 102 SER A CA 1
ATOM 785 C C . SER A 1 102 ? 0.564 -18.984 -19.984 1 94.06 102 SER A C 1
ATOM 787 O O . SER A 1 102 ? -0.124 -18.422 -19.125 1 94.06 102 SER A O 1
ATOM 789 N N . SER A 1 103 ? 0.373 -20.234 -20.375 1 92.88 103 SER A N 1
ATOM 790 C CA . SER A 1 103 ? -0.665 -21.031 -19.734 1 92.88 103 SER A CA 1
ATOM 791 C C . SER A 1 103 ? -0.249 -21.469 -18.328 1 92.88 103 SER A C 1
ATOM 793 O O . SER A 1 103 ? 0.923 -21.766 -18.094 1 92.88 103 SER A O 1
ATOM 795 N N . ALA A 1 104 ? -1.212 -21.516 -17.453 1 91.19 104 ALA A N 1
ATOM 796 C CA . ALA A 1 104 ? -0.958 -21.875 -16.062 1 91.19 104 ALA A CA 1
ATOM 797 C C . ALA A 1 104 ? -0.525 -23.344 -15.945 1 91.19 104 ALA A C 1
ATOM 799 O O . ALA A 1 104 ? -1.031 -24.203 -16.672 1 91.19 104 ALA A O 1
ATOM 800 N N . LYS A 1 105 ? 0.421 -23.453 -15.094 1 86.62 105 LYS A N 1
ATOM 801 C CA . LYS A 1 105 ? 0.792 -24.797 -14.68 1 86.62 105 LYS A CA 1
ATOM 802 C C . LYS A 1 105 ? 0.017 -25.219 -13.43 1 86.62 105 LYS A C 1
ATOM 804 O O . LYS A 1 105 ? -0.914 -24.531 -13.008 1 86.62 105 LYS A O 1
ATOM 809 N N . MET A 1 106 ? 0.361 -26.406 -12.891 1 82.94 106 MET A N 1
ATOM 810 C CA . MET A 1 106 ? -0.359 -26.875 -11.711 1 82.94 106 MET A CA 1
ATOM 811 C C . MET A 1 106 ? -0.195 -25.891 -10.555 1 82.94 106 MET A C 1
ATOM 813 O O . MET A 1 106 ? 0.867 -25.297 -10.391 1 82.94 106 MET A O 1
ATOM 817 N N . VAL A 1 107 ? -1.179 -25.828 -9.859 1 84.06 107 VAL A N 1
ATOM 818 C CA . VAL A 1 107 ? -1.22 -24.875 -8.758 1 84.06 107 VAL A CA 1
ATOM 819 C C . VAL A 1 107 ? -0.236 -25.312 -7.672 1 84.06 107 VAL A C 1
ATOM 821 O O . VAL A 1 107 ? -0.167 -26.484 -7.316 1 84.06 107 VAL A O 1
ATOM 824 N N . ASP A 1 108 ? 0.548 -24.328 -7.266 1 86.94 108 ASP A N 1
ATOM 825 C CA . ASP A 1 108 ? 1.381 -24.578 -6.09 1 86.94 108 ASP A CA 1
ATOM 826 C C . ASP A 1 108 ? 0.597 -24.328 -4.805 1 86.94 108 ASP A C 1
ATOM 828 O O . ASP A 1 108 ? -0.068 -23.312 -4.656 1 86.94 108 ASP A O 1
ATOM 832 N N . GLY A 1 109 ? 0.641 -25.297 -3.928 1 89.88 109 GLY A N 1
ATOM 833 C CA . GLY A 1 109 ? 0.033 -25.125 -2.619 1 89.88 109 GLY A CA 1
ATOM 834 C C . GLY A 1 109 ? -1.467 -25.344 -2.621 1 89.88 109 GLY A C 1
ATOM 835 O O . GLY A 1 109 ? -2.213 -24.609 -1.979 1 89.88 109 GLY A O 1
ATOM 836 N N . LEU A 1 110 ? -1.869 -26.281 -3.398 1 88.69 110 LEU A N 1
ATOM 837 C CA . LEU A 1 110 ? -3.285 -26.625 -3.439 1 88.69 110 LEU A CA 1
ATOM 838 C C . LEU A 1 110 ? -3.766 -27.125 -2.08 1 88.69 110 LEU A C 1
ATOM 840 O O . LEU A 1 110 ? -4.855 -26.766 -1.633 1 88.69 110 LEU A O 1
ATOM 844 N N . LEU A 1 111 ? -2.939 -27.891 -1.42 1 89.31 111 LEU A N 1
ATOM 845 C CA . LEU A 1 111 ? -3.303 -28.469 -0.129 1 89.31 111 LEU A CA 1
ATOM 846 C C . LEU A 1 111 ? -3.275 -27.406 0.965 1 89.31 111 LEU A C 1
ATOM 848 O O . LEU A 1 111 ? -3.857 -27.594 2.035 1 89.31 111 LEU A O 1
ATOM 852 N N . ALA A 1 112 ? -2.551 -26.344 0.643 1 88.88 112 ALA A N 1
ATOM 853 C CA . ALA A 1 112 ? -2.492 -25.25 1.604 1 88.88 112 ALA A CA 1
ATOM 854 C C . ALA A 1 112 ? -3.6 -24.234 1.343 1 88.88 112 ALA A C 1
ATOM 856 O O . ALA A 1 112 ? -3.719 -23.234 2.061 1 88.88 112 ALA A O 1
ATOM 857 N N . GLY A 1 113 ? -4.367 -24.469 0.355 1 87.44 113 GLY A N 1
ATOM 858 C CA . GLY A 1 113 ? -5.516 -23.609 0.112 1 87.44 113 GLY A CA 1
ATOM 859 C C . GLY A 1 113 ? -5.293 -22.609 -1.02 1 87.44 113 GLY A C 1
ATOM 860 O O . GLY A 1 113 ? -5.969 -21.594 -1.095 1 87.44 113 GLY A O 1
ATOM 861 N N . SER A 1 114 ? -4.281 -22.828 -1.888 1 89.25 114 SER A N 1
ATOM 862 C CA . SER A 1 114 ? -4.141 -22.031 -3.105 1 89.25 114 SER A CA 1
ATOM 863 C C . SER A 1 114 ? -5.145 -22.469 -4.168 1 89.25 114 SER A C 1
ATOM 865 O O . SER A 1 114 ? -5.191 -23.641 -4.535 1 89.25 114 SER A O 1
ATOM 867 N N . LEU A 1 115 ? -5.918 -21.484 -4.652 1 87.31 115 LEU A N 1
ATOM 868 C CA . LEU A 1 115 ? -7.043 -21.922 -5.469 1 87.31 115 LEU A CA 1
ATOM 869 C C . LEU A 1 115 ? -6.914 -21.422 -6.902 1 87.31 115 LEU A C 1
ATOM 871 O O . LEU A 1 115 ? -7.863 -21.5 -7.684 1 87.31 115 LEU A O 1
ATOM 875 N N . SER A 1 116 ? -5.816 -20.891 -7.254 1 89.62 116 SER A N 1
ATOM 876 C CA . SER A 1 116 ? -5.746 -20.406 -8.625 1 89.62 116 SER A CA 1
ATOM 877 C C . SER A 1 116 ? -4.312 -20.422 -9.148 1 89.62 116 SER A C 1
ATOM 879 O O . SER A 1 116 ? -3.363 -20.328 -8.367 1 89.62 116 SER A O 1
ATOM 881 N N . SER A 1 117 ? -4.16 -20.719 -10.305 1 91.5 117 SER A N 1
ATOM 882 C CA . SER A 1 117 ? -2.99 -20.5 -11.148 1 91.5 117 SER A CA 1
ATOM 883 C C . SER A 1 117 ? -3.365 -19.766 -12.43 1 91.5 117 SER A C 1
ATOM 885 O O . SER A 1 117 ? -3.893 -20.375 -13.367 1 91.5 117 SER A O 1
ATOM 887 N N . LEU A 1 118 ? -3.039 -18.578 -12.516 1 92.06 118 LEU A N 1
ATOM 888 C CA . LEU A 1 118 ? -3.605 -17.703 -13.539 1 92.06 118 LEU A CA 1
ATOM 889 C C . LEU A 1 118 ? -2.713 -17.672 -14.773 1 92.06 118 LEU A C 1
ATOM 891 O O . LEU A 1 118 ? -3.113 -17.156 -15.82 1 92.06 118 LEU A O 1
ATOM 895 N N . GLY A 1 119 ? -1.556 -18.266 -14.711 1 92.5 119 GLY A N 1
ATOM 896 C CA . GLY A 1 119 ? -0.647 -18.094 -15.828 1 92.5 119 GLY A CA 1
ATOM 897 C C . GLY A 1 119 ? -0.227 -16.656 -16.047 1 92.5 119 GLY A C 1
ATOM 898 O O . GLY A 1 119 ? -0.074 -15.898 -15.078 1 92.5 119 GLY A O 1
ATOM 899 N N . VAL A 1 120 ? 0.15 -16.328 -17.281 1 94.31 120 VAL A N 1
ATOM 900 C CA . VAL A 1 120 ? 0.561 -14.969 -17.578 1 94.31 120 VAL A CA 1
ATOM 901 C C . VAL A 1 120 ? -0.386 -14.359 -18.625 1 94.31 120 VAL A C 1
ATOM 903 O O . VAL A 1 120 ? -0.149 -14.461 -19.828 1 94.31 120 VAL A O 1
ATOM 906 N N . TYR A 1 121 ? -1.37 -13.625 -18.109 1 93.38 121 TYR A N 1
ATOM 907 C CA . TYR A 1 121 ? -2.445 -13.039 -18.906 1 93.38 121 TYR A CA 1
ATOM 908 C C . TYR A 1 121 ? -1.886 -12.164 -20.016 1 93.38 121 TYR A C 1
ATOM 910 O O . TYR A 1 121 ? -2.26 -12.312 -21.188 1 93.38 121 TYR A O 1
ATOM 918 N N . ASP A 1 122 ? -0.967 -11.281 -19.734 1 91.88 122 ASP A N 1
ATOM 919 C CA . ASP A 1 122 ? -0.461 -10.289 -20.672 1 91.88 122 ASP A CA 1
ATOM 920 C C . ASP A 1 122 ? 0.365 -10.953 -21.781 1 91.88 122 ASP A C 1
ATOM 922 O O . ASP A 1 122 ? 0.347 -10.508 -22.922 1 91.88 122 ASP A O 1
ATOM 926 N N . GLU A 1 123 ? 1.132 -11.984 -21.422 1 93.81 123 GLU A N 1
ATOM 927 C CA . GLU A 1 123 ? 1.886 -12.719 -22.438 1 93.81 123 GLU A CA 1
ATOM 928 C C . GLU A 1 123 ? 0.954 -13.391 -23.438 1 93.81 123 GLU A C 1
ATOM 930 O O . GLU A 1 123 ? 1.215 -13.375 -24.641 1 93.81 123 GLU A O 1
ATOM 935 N N . CYS A 1 124 ? -0.091 -13.93 -22.969 1 95.56 124 CYS A N 1
ATOM 936 C CA . CYS A 1 124 ? -1.042 -14.648 -23.812 1 95.56 124 CYS A CA 1
ATOM 937 C C . CYS A 1 124 ? -1.72 -13.695 -24.797 1 95.56 124 CYS A C 1
ATOM 939 O O . CYS A 1 124 ? -1.639 -13.898 -26 1 95.56 124 CYS A O 1
ATOM 941 N N . ILE A 1 125 ? -2.279 -12.641 -24.312 1 94.75 125 ILE A N 1
ATOM 942 C CA . ILE A 1 125 ? -3.119 -11.805 -25.156 1 94.75 125 ILE A CA 1
ATOM 943 C C . ILE A 1 125 ? -2.246 -11.008 -26.125 1 94.75 125 ILE A C 1
ATOM 945 O O . ILE A 1 125 ? -2.719 -10.547 -27.172 1 94.75 125 ILE A O 1
ATOM 949 N N . ASN A 1 126 ? -0.996 -10.82 -25.859 1 92.88 126 ASN A N 1
ATOM 950 C CA . ASN A 1 126 ? -0.122 -10.031 -26.719 1 92.88 126 ASN A CA 1
ATOM 951 C C . ASN A 1 126 ? 0.622 -10.906 -27.719 1 92.88 126 ASN A C 1
ATOM 953 O O . ASN A 1 126 ? 1.348 -10.398 -28.578 1 92.88 126 ASN A O 1
ATOM 957 N N . THR A 1 127 ? 0.489 -12.211 -27.688 1 95.12 127 THR A N 1
ATOM 958 C CA . THR A 1 127 ? 1.13 -13.117 -28.641 1 95.12 127 THR A CA 1
ATOM 959 C C . THR A 1 127 ? 0.38 -13.125 -29.969 1 95.12 127 THR A C 1
ATOM 961 O O . THR A 1 127 ? -0.819 -13.406 -30 1 95.12 127 THR A O 1
ATOM 964 N N . GLU A 1 128 ? 1.127 -12.812 -31.047 1 95.12 128 GLU A N 1
ATOM 965 C CA . GLU A 1 128 ? 0.572 -12.773 -32.406 1 95.12 128 GLU A CA 1
ATOM 966 C C . GLU A 1 128 ? 1.272 -13.773 -33.312 1 95.12 128 GLU A C 1
ATOM 968 O O . GLU A 1 128 ? 2.492 -13.93 -33.25 1 95.12 128 GLU A O 1
ATOM 973 N N . VAL A 1 129 ? 0.474 -14.508 -34 1 95.25 129 VAL A N 1
ATOM 974 C CA . VAL A 1 129 ? 1.003 -15.422 -35 1 95.25 129 VAL A CA 1
ATOM 975 C C . VAL A 1 129 ? 0.861 -14.805 -36.406 1 95.25 129 VAL A C 1
ATOM 977 O O . VAL A 1 129 ? -0.253 -14.547 -36.875 1 95.25 129 VAL A O 1
ATOM 980 N N . LYS A 1 130 ? 2.039 -14.57 -36.969 1 92.69 130 LYS A N 1
ATOM 981 C CA . LYS A 1 130 ? 2.066 -13.914 -38.25 1 92.69 130 LYS A CA 1
ATOM 982 C C . LYS A 1 130 ? 2.529 -14.875 -39.344 1 92.69 130 LYS A C 1
ATOM 984 O O . LYS A 1 130 ? 3.236 -15.844 -39.062 1 92.69 130 LYS A O 1
ATOM 989 N N . ASN A 1 131 ? 2.125 -14.539 -40.469 1 89.25 131 ASN A N 1
ATOM 990 C CA . ASN A 1 131 ? 2.541 -15.312 -41.625 1 89.25 131 ASN A CA 1
ATOM 991 C C . ASN A 1 131 ? 3.971 -14.977 -42.031 1 89.25 131 ASN A C 1
ATOM 993 O O . ASN A 1 131 ? 4.355 -13.805 -42.062 1 89.25 131 ASN A O 1
ATOM 997 N N . ASP A 1 132 ? 4.848 -15.984 -42.188 1 79.19 132 ASP A N 1
ATOM 998 C CA . ASP A 1 132 ? 6.254 -15.773 -42.531 1 79.19 132 ASP A CA 1
ATOM 999 C C . ASP A 1 132 ? 6.48 -15.859 -44.031 1 79.19 132 ASP A C 1
ATOM 1001 O O . ASP A 1 132 ? 7.578 -15.586 -44.531 1 79.19 132 ASP A O 1
ATOM 1005 N N . LYS A 1 133 ? 5.504 -16.25 -44.938 1 77.81 133 LYS A N 1
ATOM 1006 C CA . LYS A 1 133 ? 5.758 -16.484 -46.344 1 77.81 133 LYS A CA 1
ATOM 1007 C C . LYS A 1 133 ? 4.695 -15.812 -47.219 1 77.81 133 LYS A C 1
ATOM 1009 O O . LYS A 1 133 ? 3.576 -15.57 -46.75 1 77.81 133 LYS A O 1
ATOM 1014 N N . GLY A 1 134 ? 5.25 -15.508 -48.281 1 73.19 134 GLY A N 1
ATOM 1015 C CA . GLY A 1 134 ? 4.371 -15.109 -49.375 1 73.19 134 GLY A CA 1
ATOM 1016 C C . GLY A 1 134 ? 3.957 -13.648 -49.281 1 73.19 134 GLY A C 1
ATOM 1017 O O . GLY A 1 134 ? 4.648 -12.828 -48.688 1 73.19 134 GLY A O 1
ATOM 1018 N N . LYS A 1 135 ? 2.826 -13.227 -49.969 1 77.25 135 LYS A N 1
ATOM 1019 C CA . LYS A 1 135 ? 2.283 -11.883 -50.125 1 77.25 135 LYS A CA 1
ATOM 1020 C C . LYS A 1 135 ? 1.695 -11.367 -48.812 1 77.25 135 LYS A C 1
ATOM 1022 O O . LYS A 1 135 ? 1.609 -10.164 -48.594 1 77.25 135 LYS A O 1
ATOM 1027 N N . ASP A 1 136 ? 1.437 -12.344 -47.969 1 80.19 136 ASP A N 1
ATOM 1028 C CA . ASP A 1 136 ? 0.782 -11.984 -46.719 1 80.19 136 ASP A CA 1
ATOM 1029 C C . ASP A 1 136 ? 1.774 -11.992 -45.562 1 80.19 136 ASP A C 1
ATOM 1031 O O . ASP A 1 136 ? 1.387 -12.195 -44.406 1 80.19 136 ASP A O 1
ATOM 1035 N N . LYS A 1 137 ? 2.953 -11.828 -45.938 1 85.69 137 LYS A N 1
ATOM 1036 C CA . LYS A 1 137 ? 3.975 -11.789 -44.875 1 85.69 137 LYS A CA 1
ATOM 1037 C C . LYS A 1 137 ? 3.711 -10.648 -43.906 1 85.69 137 LYS A C 1
ATOM 1039 O O . LYS A 1 137 ? 3.43 -9.523 -44.312 1 85.69 137 LYS A O 1
ATOM 1044 N N . GLY A 1 138 ? 3.635 -11.078 -42.594 1 85.5 138 GLY A N 1
ATOM 1045 C CA . GLY A 1 138 ? 3.455 -10.07 -41.562 1 85.5 138 GLY A CA 1
ATOM 1046 C C . GLY A 1 138 ? 2.021 -9.961 -41.094 1 85.5 138 GLY A C 1
ATOM 1047 O O . GLY A 1 138 ? 1.755 -9.352 -40.031 1 85.5 138 GLY A O 1
ATOM 1048 N N . LYS A 1 139 ? 1.119 -10.477 -41.875 1 91 139 LYS A N 1
ATOM 1049 C CA . LYS A 1 139 ? -0.281 -10.414 -41.469 1 91 139 LYS A CA 1
ATOM 1050 C C . LYS A 1 139 ? -0.559 -11.383 -40.312 1 91 139 LYS A C 1
ATOM 1052 O O . LYS A 1 139 ? -0.005 -12.477 -40.281 1 91 139 LYS A O 1
ATOM 1057 N N . ILE A 1 140 ? -1.421 -11.023 -39.5 1 93.38 140 ILE A N 1
ATOM 1058 C CA . ILE A 1 140 ? -1.756 -11.828 -38.344 1 93.38 140 ILE A CA 1
ATOM 1059 C C . ILE A 1 140 ? -2.717 -12.945 -38.719 1 93.38 140 ILE A C 1
ATOM 1061 O O . ILE A 1 140 ? -3.762 -12.688 -39.344 1 93.38 140 ILE A O 1
ATOM 1065 N N . ILE A 1 141 ? -2.371 -14.133 -38.531 1 93.56 141 ILE A N 1
ATOM 1066 C CA . ILE A 1 141 ? -3.225 -15.289 -38.75 1 93.56 141 ILE A CA 1
ATOM 1067 C C . ILE A 1 141 ? -4.195 -15.453 -37.594 1 93.56 141 ILE A C 1
ATOM 1069 O O . ILE A 1 141 ? -5.41 -15.523 -37.781 1 93.56 141 ILE A O 1
ATOM 1073 N N . PHE A 1 142 ? -3.67 -15.57 -36.406 1 95.06 142 PHE A N 1
ATOM 1074 C CA . PHE A 1 142 ? -4.457 -15.586 -35.188 1 95.06 142 PHE A CA 1
ATOM 1075 C C . PHE A 1 142 ? -3.635 -15.062 -34 1 95.06 142 PHE A C 1
ATOM 1077 O O . PHE A 1 142 ? -2.451 -14.75 -34.156 1 95.06 142 PHE A O 1
ATOM 1084 N N . ARG A 1 143 ? -4.277 -14.82 -32.875 1 95.94 143 ARG A N 1
ATOM 1085 C CA . ARG A 1 143 ? -3.619 -14.336 -31.672 1 95.94 143 ARG A CA 1
ATOM 1086 C C . ARG A 1 143 ? -3.998 -15.188 -30.469 1 95.94 143 ARG A C 1
ATOM 1088 O O . ARG A 1 143 ? -4.816 -16.109 -30.578 1 95.94 143 ARG A O 1
ATOM 1095 N N . GLY A 1 144 ? -3.27 -14.953 -29.406 1 96.75 144 GLY A N 1
ATOM 1096 C CA . GLY A 1 144 ? -3.582 -15.664 -28.172 1 96.75 144 GLY A CA 1
ATOM 1097 C C . GLY A 1 144 ? -4.883 -15.211 -27.547 1 96.75 144 GLY A C 1
ATOM 1098 O O . GLY A 1 144 ? -5.188 -14.016 -27.516 1 96.75 144 GLY A O 1
ATOM 1099 N N . LYS A 1 145 ? -5.668 -16.156 -27.156 1 96.56 145 LYS A N 1
ATOM 1100 C CA . LYS A 1 145 ? -6.906 -15.961 -26.422 1 96.56 145 LYS A CA 1
ATOM 1101 C C . LYS A 1 145 ? -6.797 -16.531 -25 1 96.56 145 LYS A C 1
ATOM 1103 O O . LYS A 1 145 ? -6.551 -17.734 -24.828 1 96.56 145 LYS A O 1
ATOM 1108 N N . TYR A 1 146 ? -6.926 -15.641 -24.031 1 95.88 146 TYR A N 1
ATOM 1109 C CA . TYR A 1 146 ? -6.812 -16.062 -22.641 1 95.88 146 TYR A CA 1
ATOM 1110 C C . TYR A 1 146 ? -8.148 -16.578 -22.109 1 95.88 146 TYR A C 1
ATOM 1112 O O . TYR A 1 146 ? -9.156 -15.867 -22.156 1 95.88 146 TYR A O 1
ATOM 1120 N N . CYS A 1 147 ? -8.141 -17.797 -21.609 1 95.44 147 CYS A N 1
ATOM 1121 C CA . CYS A 1 147 ? -9.352 -18.406 -21.062 1 95.44 147 CYS A CA 1
ATOM 1122 C C . CYS A 1 147 ? -9.133 -18.844 -19.609 1 95.44 147 CYS A C 1
ATOM 1124 O O . CYS A 1 147 ? -8.008 -19.172 -19.234 1 95.44 147 CYS A O 1
ATOM 1126 N N . THR A 1 148 ? -10.109 -18.781 -18.859 1 93.19 148 THR A N 1
ATOM 1127 C CA . THR A 1 148 ? -10.078 -19.281 -17.484 1 93.19 148 THR A CA 1
ATOM 1128 C C . THR A 1 148 ? -10.984 -20.5 -17.328 1 93.19 148 THR A C 1
ATOM 1130 O O . THR A 1 148 ? -12.125 -20.484 -17.781 1 93.19 148 THR A O 1
ATOM 1133 N N . ILE A 1 149 ? -10.422 -21.484 -16.719 1 93.19 149 ILE A N 1
ATOM 1134 C CA . ILE A 1 149 ? -11.164 -22.719 -16.469 1 93.19 149 ILE A CA 1
ATOM 1135 C C . ILE A 1 149 ? -11.43 -22.875 -14.977 1 93.19 149 ILE A C 1
ATOM 1137 O O . ILE A 1 149 ? -10.57 -22.578 -14.148 1 93.19 149 ILE A O 1
ATOM 1141 N N . ASP A 1 150 ? -12.594 -23.328 -14.641 1 92.88 150 ASP A N 1
ATOM 1142 C CA . ASP A 1 150 ? -12.984 -23.609 -13.258 1 92.88 150 ASP A CA 1
ATOM 1143 C C . ASP A 1 150 ? -12.992 -25.109 -12.984 1 92.88 150 ASP A C 1
ATOM 1145 O O . ASP A 1 150 ? -13.578 -25.891 -13.742 1 92.88 150 ASP A O 1
ATOM 1149 N N . ILE A 1 151 ? -12.344 -25.484 -11.969 1 92.88 151 ILE A N 1
ATOM 1150 C CA . ILE A 1 151 ? -12.273 -26.891 -11.57 1 92.88 151 ILE A CA 1
ATOM 1151 C C . ILE A 1 151 ? -12.938 -27.078 -10.211 1 92.88 151 ILE A C 1
ATOM 1153 O O . ILE A 1 151 ? -12.57 -26.391 -9.242 1 92.88 151 ILE A O 1
ATOM 1157 N N . LYS A 1 152 ? -13.891 -28 -10.125 1 93.19 152 LYS A N 1
ATOM 1158 C CA . LYS A 1 152 ? -14.586 -28.312 -8.883 1 93.19 152 LYS A CA 1
ATOM 1159 C C . LYS A 1 152 ? -14.656 -29.812 -8.648 1 93.19 152 LYS A C 1
ATOM 1161 O O . LYS A 1 152 ? -14.812 -30.578 -9.602 1 93.19 152 LYS A O 1
ATOM 1166 N N . PRO A 1 153 ? -14.523 -30.172 -7.422 1 92 153 PRO A N 1
ATOM 1167 C CA . PRO A 1 153 ? -14.797 -31.578 -7.121 1 92 153 PRO A CA 1
ATOM 1168 C C . PRO A 1 153 ? -16.281 -31.906 -7.109 1 92 153 PRO A C 1
ATOM 1170 O O . PRO A 1 153 ? -17.109 -31 -6.996 1 92 153 PRO A O 1
ATOM 1173 N N . PRO A 1 154 ? -16.594 -33.188 -7.352 1 92.31 154 PRO A N 1
ATOM 1174 C CA . PRO A 1 154 ? -18.016 -33.531 -7.254 1 92.31 154 PRO A CA 1
ATOM 1175 C C . PRO A 1 154 ? -18.578 -33.344 -5.848 1 92.31 154 PRO A C 1
ATOM 1177 O O . PRO A 1 154 ? -17.969 -33.781 -4.871 1 92.31 154 PRO A O 1
ATOM 1180 N N . LEU A 1 155 ? -19.625 -32.625 -5.73 1 92.19 155 LEU A N 1
ATOM 1181 C CA . LEU A 1 155 ? -20.234 -32.375 -4.441 1 92.19 155 LEU A CA 1
ATOM 1182 C C . LEU A 1 155 ? -21.734 -32.688 -4.469 1 92.19 155 LEU A C 1
ATOM 1184 O O . LEU A 1 155 ? -22.375 -32.594 -5.512 1 92.19 155 LEU A O 1
ATOM 1188 N N . PRO A 1 156 ? -22.203 -33.125 -3.344 1 89.75 156 PRO A N 1
ATOM 1189 C CA . PRO A 1 156 ? -23.656 -33.281 -3.238 1 89.75 156 PRO A CA 1
ATOM 1190 C C . PRO A 1 156 ? -24.406 -31.953 -3.203 1 89.75 156 PRO A C 1
ATOM 1192 O O . PRO A 1 156 ? -23.781 -30.891 -3.109 1 89.75 156 PRO A O 1
ATOM 1195 N N . PRO A 1 157 ? -25.703 -32.062 -3.414 1 86.12 157 PRO A N 1
ATOM 1196 C CA . PRO A 1 157 ? -26.453 -30.797 -3.322 1 86.12 157 PRO A CA 1
ATOM 1197 C C . PRO A 1 157 ? -26.219 -30.078 -2.002 1 86.12 157 PRO A C 1
ATOM 1199 O O . PRO A 1 157 ? -26.109 -30.719 -0.952 1 86.12 157 PRO A O 1
ATOM 1202 N N . LYS A 1 158 ? -26.062 -28.766 -2.129 1 82.06 158 LYS A N 1
ATOM 1203 C CA . LYS A 1 158 ? -25.703 -27.922 -0.992 1 82.06 158 LYS A CA 1
ATOM 1204 C C . LYS A 1 158 ? -26.797 -27.953 0.075 1 82.06 158 LYS A C 1
ATOM 1206 O O . LYS A 1 158 ? -27.984 -27.891 -0.245 1 82.06 158 LYS A O 1
ATOM 1211 N N . ALA A 1 159 ? -26.234 -28.016 1.319 1 74.69 159 ALA A N 1
ATOM 1212 C CA . ALA A 1 159 ? -27.172 -27.906 2.439 1 74.69 159 ALA A CA 1
ATOM 1213 C C . ALA A 1 159 ? -27.484 -26.438 2.742 1 74.69 159 ALA A C 1
ATOM 1215 O O . ALA A 1 159 ? -26.812 -25.531 2.217 1 74.69 159 ALA A O 1
ATOM 1216 N N . LYS A 1 160 ? -28.516 -26.203 3.395 1 64 160 LYS A N 1
ATOM 1217 C CA . LYS A 1 160 ? -28.953 -24.844 3.707 1 64 160 LYS A CA 1
ATOM 1218 C C . LYS A 1 160 ? -27.891 -24.109 4.512 1 64 160 LYS A C 1
ATOM 1220 O O . LYS A 1 160 ? -27.625 -22.922 4.273 1 64 160 LYS A O 1
ATOM 1225 N N . PHE A 1 161 ? -27.297 -24.859 5.59 1 63.25 161 PHE A N 1
ATOM 1226 C CA . PHE A 1 161 ? -26.359 -24.156 6.457 1 63.25 161 PHE A CA 1
ATOM 1227 C C . PHE A 1 161 ? -25.047 -24.922 6.57 1 63.25 161 PHE A C 1
ATOM 1229 O O . PHE A 1 161 ? -25.047 -26.156 6.637 1 63.25 161 PHE A O 1
ATOM 1236 N N . TYR A 1 162 ? -23.891 -24.141 6.336 1 63.19 162 TYR A N 1
ATOM 1237 C CA . TYR A 1 162 ? -22.594 -24.781 6.555 1 63.19 162 TYR A CA 1
ATOM 1238 C C . TYR A 1 162 ? -21.734 -23.953 7.508 1 63.19 162 TYR A C 1
ATOM 1240 O O . TYR A 1 162 ? -21.672 -22.734 7.402 1 63.19 162 TYR A O 1
ATOM 1248 N N . TRP A 1 163 ? -21.328 -24.719 8.531 1 66.94 163 TRP A N 1
ATOM 1249 C CA . TRP A 1 163 ? -20.359 -24.125 9.438 1 66.94 163 TRP A CA 1
ATOM 1250 C C . TRP A 1 163 ? -18.938 -24.297 8.906 1 66.94 163 TRP A C 1
ATOM 1252 O O . TRP A 1 163 ? -18.672 -25.219 8.125 1 66.94 163 TRP A O 1
ATOM 1262 N N . LYS A 1 164 ? -18.016 -23.422 9.164 1 66.19 164 LYS A N 1
ATOM 1263 C CA . LYS A 1 164 ? -16.641 -23.375 8.664 1 66.19 164 LYS A CA 1
ATOM 1264 C C . LYS A 1 164 ? -15.977 -24.734 8.773 1 66.19 164 LYS A C 1
ATOM 1266 O O . LYS A 1 164 ? -15.297 -25.188 7.84 1 66.19 164 LYS A O 1
ATOM 1271 N N . ASP A 1 165 ? -16.125 -25.531 9.891 1 68.19 165 ASP A N 1
ATOM 1272 C CA . ASP A 1 165 ? -15.398 -26.781 10.086 1 68.19 165 ASP A CA 1
ATOM 1273 C C . ASP A 1 165 ? -16.312 -27.984 9.852 1 68.19 165 ASP A C 1
ATOM 1275 O O . ASP A 1 165 ? -15.969 -29.109 10.242 1 68.19 165 ASP A O 1
ATOM 1279 N N . GLU A 1 166 ? -17.406 -27.688 9.117 1 74.25 166 GLU A N 1
ATOM 1280 C CA . GLU A 1 166 ? -18.328 -28.797 8.883 1 74.25 166 GLU A CA 1
ATOM 1281 C C . GLU A 1 166 ? -17.906 -29.609 7.652 1 74.25 166 GLU A C 1
ATOM 1283 O O . GLU A 1 166 ? -17.562 -29.047 6.617 1 74.25 166 GLU A O 1
ATOM 1288 N N . ILE A 1 167 ? -17.891 -30.891 7.875 1 83.06 167 ILE A N 1
ATOM 1289 C CA . ILE A 1 167 ? -17.547 -31.828 6.797 1 83.06 167 ILE A CA 1
ATOM 1290 C C . ILE A 1 167 ? -18.812 -32.25 6.074 1 83.06 167 ILE A C 1
ATOM 1292 O O . ILE A 1 167 ? -19.844 -32.5 6.707 1 83.06 167 ILE A O 1
ATOM 1296 N N . VAL A 1 168 ? -18.734 -32.312 4.793 1 86.69 168 VAL A N 1
ATOM 1297 C CA . VAL A 1 168 ? -19.859 -32.781 3.994 1 86.69 168 VAL A CA 1
ATOM 1298 C C . VAL A 1 168 ? -20.25 -34.188 4.441 1 86.69 168 VAL A C 1
ATOM 1300 O O . VAL A 1 168 ? -19.406 -35.094 4.453 1 86.69 168 VAL A O 1
ATOM 1303 N N . PRO A 1 169 ? -21.438 -34.438 4.812 1 85.94 169 PRO A N 1
ATOM 1304 C CA . PRO A 1 169 ? -21.875 -35.688 5.426 1 85.94 169 PRO A CA 1
ATOM 1305 C C . PRO A 1 169 ? -21.594 -36.906 4.543 1 85.94 169 PRO A C 1
ATOM 1307 O O . PRO A 1 169 ? -21.203 -37.969 5.043 1 85.94 169 PRO A O 1
ATOM 1310 N N . GLU A 1 170 ? -21.703 -36.75 3.291 1 87.94 170 GLU A N 1
ATOM 1311 C CA . GLU A 1 170 ? -21.516 -37.875 2.379 1 87.94 170 GLU A CA 1
ATOM 1312 C C . GLU A 1 170 ? -20.047 -38.281 2.285 1 87.94 170 GLU A C 1
ATOM 1314 O O . GLU A 1 170 ? -19.719 -39.375 1.854 1 87.94 170 GLU A O 1
ATOM 1319 N N . LEU A 1 171 ? -19.25 -37.406 2.699 1 90.5 171 LEU A N 1
ATOM 1320 C CA . LEU A 1 171 ? -17.812 -37.625 2.549 1 90.5 171 LEU A CA 1
ATOM 1321 C C . LEU A 1 171 ? -17.156 -37.875 3.904 1 90.5 171 LEU A C 1
ATOM 1323 O O . LEU A 1 171 ? -15.93 -37.906 4.004 1 90.5 171 LEU A O 1
ATOM 1327 N N . LYS A 1 172 ? -17.828 -38.031 4.98 1 87.81 172 LYS A N 1
ATOM 1328 C CA . LYS A 1 172 ? -17.328 -38.125 6.348 1 87.81 172 LYS A CA 1
ATOM 1329 C C . LYS A 1 172 ? -16.438 -39.375 6.504 1 87.81 172 LYS A C 1
ATOM 1331 O O . LYS A 1 172 ? -15.453 -39.344 7.25 1 87.81 172 LYS A O 1
ATOM 1336 N N . ASN A 1 173 ? -16.719 -40.375 5.82 1 85.88 173 ASN A N 1
ATOM 1337 C CA . ASN A 1 173 ? -15.969 -41.594 5.949 1 85.88 173 ASN A CA 1
ATOM 1338 C C . ASN A 1 173 ? -14.547 -41.469 5.402 1 85.88 173 ASN A C 1
ATOM 1340 O O . ASN A 1 173 ? -13.656 -42.219 5.773 1 85.88 173 ASN A O 1
ATOM 1344 N N . LEU A 1 174 ? -14.414 -40.594 4.492 1 88.38 174 LEU A N 1
ATOM 1345 C CA . LEU A 1 174 ? -13.109 -40.406 3.869 1 88.38 174 LEU A CA 1
ATOM 1346 C C . LEU A 1 174 ? -12.172 -39.625 4.789 1 88.38 174 LEU A C 1
ATOM 1348 O O . LEU A 1 174 ? -10.961 -39.625 4.586 1 88.38 174 LEU A O 1
ATOM 1352 N N . THR A 1 175 ? -12.695 -39.031 5.805 1 84.38 175 THR A N 1
ATOM 1353 C CA . THR A 1 175 ? -11.875 -38.281 6.738 1 84.38 175 THR A CA 1
ATOM 1354 C C . THR A 1 175 ? -10.977 -39.188 7.543 1 84.38 175 THR A C 1
ATOM 1356 O O . THR A 1 175 ? -9.922 -38.781 8.039 1 84.38 175 THR A O 1
ATOM 1359 N N . LEU A 1 176 ? -11.312 -40.406 7.672 1 82 176 LEU A N 1
ATOM 1360 C CA . LEU A 1 176 ? -10.586 -41.344 8.508 1 82 176 LEU A CA 1
ATOM 1361 C C . LEU A 1 176 ? -9.633 -42.188 7.664 1 82 176 LEU 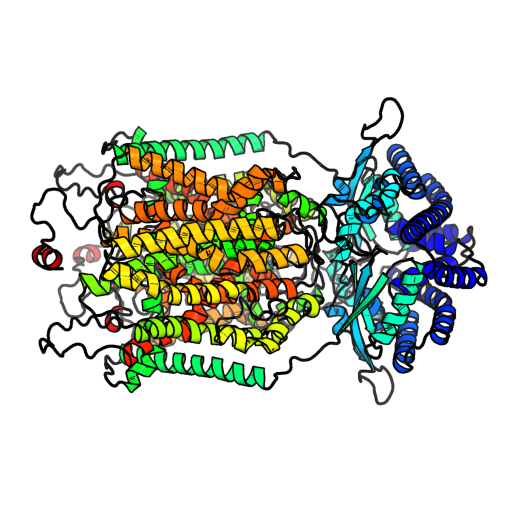A C 1
ATOM 1363 O O . LEU A 1 176 ? -8.93 -43.062 8.195 1 82 176 LEU A O 1
ATOM 1367 N N . SER A 1 177 ? -9.562 -41.906 6.383 1 80.88 177 SER A N 1
ATOM 1368 C CA . SER A 1 177 ? -8.758 -42.75 5.492 1 80.88 177 SER A CA 1
ATOM 1369 C C . SER A 1 177 ? -7.266 -42.531 5.734 1 80.88 177 SER A C 1
ATOM 1371 O O . SER A 1 177 ? -6.449 -43.406 5.422 1 80.88 177 SER A O 1
ATOM 1373 N N . GLY A 1 178 ? -6.844 -41.375 6.297 1 84 178 GLY A N 1
ATOM 1374 C CA . GLY A 1 178 ? -5.438 -41.094 6.527 1 84 178 GLY A CA 1
ATOM 1375 C C . GLY A 1 178 ? -4.68 -40.781 5.254 1 84 178 GLY A C 1
ATOM 1376 O O . GLY A 1 178 ? -3.447 -40.75 5.25 1 84 178 GLY A O 1
ATOM 1377 N N . THR A 1 179 ? -5.387 -40.688 4.109 1 91 179 THR A N 1
ATOM 1378 C CA . THR A 1 179 ? -4.801 -40.344 2.82 1 91 179 THR A CA 1
ATOM 1379 C C . THR A 1 179 ? -4.977 -38.844 2.521 1 91 179 THR A C 1
ATOM 1381 O O . THR A 1 179 ? -5.504 -38.094 3.348 1 91 179 THR A O 1
ATOM 1384 N N . VAL A 1 180 ? -4.398 -38.469 1.364 1 90.38 180 VAL A N 1
ATOM 1385 C CA . VAL A 1 180 ? -4.473 -37.062 0.951 1 90.38 180 VAL A CA 1
ATOM 1386 C C . VAL A 1 180 ? -5.934 -36.656 0.775 1 90.38 180 VAL A C 1
ATOM 1388 O O . VAL A 1 180 ? -6.273 -35.469 0.919 1 90.38 180 VAL A O 1
ATOM 1391 N N . MET A 1 181 ? -6.789 -37.625 0.593 1 88.38 181 MET A N 1
ATOM 1392 C CA . MET A 1 181 ? -8.211 -37.344 0.417 1 88.38 181 MET A CA 1
ATOM 1393 C C . MET A 1 181 ? -8.828 -36.844 1.718 1 88.38 181 MET A C 1
ATOM 1395 O O . MET A 1 181 ? -9.805 -36.094 1.697 1 88.38 181 MET A O 1
ATOM 1399 N N . SER A 1 182 ? -8.266 -37.312 2.818 1 88.94 182 SER A N 1
ATOM 1400 C CA . SER A 1 182 ? -8.75 -36.844 4.109 1 88.94 182 SER A CA 1
ATOM 1401 C C . SER A 1 182 ? -8.57 -35.312 4.258 1 88.94 182 SER A C 1
ATOM 1403 O O . SER A 1 182 ? -9.414 -34.656 4.852 1 88.94 182 SER A O 1
ATOM 1405 N N . GLU A 1 183 ? -7.52 -34.812 3.715 1 86.81 183 GLU A N 1
ATOM 1406 C CA . GLU A 1 183 ? -7.277 -33.375 3.752 1 86.81 183 GLU A CA 1
ATOM 1407 C C . GLU A 1 183 ? -8.172 -32.656 2.756 1 86.81 183 GLU A C 1
ATOM 1409 O O . GLU A 1 183 ? -8.672 -31.562 3.049 1 86.81 183 GLU A O 1
ATOM 1414 N N . ALA A 1 184 ? -8.367 -33.219 1.663 1 87.06 184 ALA A N 1
ATOM 1415 C CA . ALA A 1 184 ? -9.188 -32.625 0.624 1 87.06 184 ALA A CA 1
ATOM 1416 C C . ALA A 1 184 ? -10.648 -32.5 1.071 1 87.06 184 ALA A C 1
ATOM 1418 O O . ALA A 1 184 ? -11.312 -31.5 0.768 1 87.06 184 ALA A O 1
ATOM 1419 N N . VAL A 1 185 ? -11.109 -33.5 1.773 1 88.12 185 VAL A N 1
ATOM 1420 C CA . VAL A 1 185 ? -12.508 -33.531 2.189 1 88.12 185 VAL A CA 1
ATOM 1421 C C . VAL A 1 185 ? -12.789 -32.438 3.215 1 88.12 185 VAL A C 1
ATOM 1423 O O . VAL A 1 185 ? -13.891 -31.891 3.26 1 88.12 185 VAL A O 1
ATOM 1426 N N . LYS A 1 186 ? -11.766 -32.125 3.982 1 81.62 186 LYS A N 1
ATOM 1427 C CA . LYS A 1 186 ? -11.914 -31.062 4.98 1 81.62 186 LYS A CA 1
ATOM 1428 C C . LYS A 1 186 ? -12.281 -29.734 4.328 1 81.62 186 LYS A C 1
ATOM 1430 O O . LYS A 1 186 ? -12.969 -28.906 4.934 1 81.62 186 LYS A O 1
ATOM 1435 N N . TYR A 1 187 ? -11.938 -29.578 3.078 1 81.12 187 TYR A N 1
ATOM 1436 C CA . TYR A 1 187 ? -12.164 -28.297 2.402 1 81.12 187 TYR A CA 1
ATOM 1437 C C . TYR A 1 187 ? -13.234 -28.438 1.328 1 81.12 187 TYR A C 1
ATOM 1439 O O . TYR A 1 187 ? -13.508 -27.484 0.589 1 81.12 187 TYR A O 1
ATOM 1447 N N . ALA A 1 188 ? -13.844 -29.531 1.262 1 85.94 188 ALA A N 1
ATOM 1448 C CA . ALA A 1 188 ? -14.797 -29.812 0.191 1 85.94 188 ALA A CA 1
ATOM 1449 C C . ALA A 1 188 ? -15.961 -28.812 0.22 1 85.94 188 ALA A C 1
ATOM 1451 O O . ALA A 1 188 ? -16.453 -28.406 -0.83 1 85.94 188 ALA A O 1
ATOM 1452 N N . SER A 1 189 ? -16.375 -28.375 1.371 1 82.62 189 SER A N 1
ATOM 1453 C CA . SER A 1 189 ? -17.531 -27.5 1.505 1 82.62 189 SER A CA 1
ATOM 1454 C C . SER A 1 189 ? -17.266 -26.125 0.898 1 82.62 189 SER A C 1
ATOM 1456 O O . SER A 1 189 ? -18.203 -25.438 0.483 1 82.62 189 SER A O 1
ATOM 1458 N N . PHE A 1 190 ? -16.062 -25.719 0.778 1 80.56 190 PHE A N 1
ATOM 1459 C CA . PHE A 1 190 ? -15.703 -24.406 0.232 1 80.56 190 PHE A CA 1
ATOM 1460 C C . PHE A 1 190 ? -15.953 -24.375 -1.271 1 80.56 190 PHE A C 1
ATOM 1462 O O . PHE A 1 190 ? -16.156 -23.297 -1.843 1 80.56 190 PHE A O 1
ATOM 1469 N N . PHE A 1 191 ? -16.047 -25.5 -1.866 1 87.94 191 PHE A N 1
ATOM 1470 C CA . PHE A 1 191 ? -16.125 -25.562 -3.32 1 87.94 191 PHE A CA 1
ATOM 1471 C C . PHE A 1 191 ? -17.578 -25.422 -3.781 1 87.94 191 PHE A C 1
ATOM 1473 O O . PHE A 1 191 ? -17.859 -25.438 -4.98 1 87.94 191 PHE A O 1
ATOM 1480 N N . TYR A 1 192 ? -18.484 -25.281 -2.787 1 85.69 192 TYR A N 1
ATOM 1481 C CA . TYR A 1 192 ? -19.828 -24.875 -3.17 1 85.69 192 TYR A CA 1
ATOM 1482 C C . TYR A 1 192 ? -19.844 -23.453 -3.725 1 85.69 192 TYR A C 1
ATOM 1484 O O . TYR A 1 192 ? -20.703 -23.109 -4.539 1 85.69 192 TYR A O 1
ATOM 1492 N N . PHE A 1 193 ? -18.828 -22.719 -3.342 1 81.69 193 PHE A N 1
ATOM 1493 C CA . PHE A 1 193 ? -18.859 -21.297 -3.703 1 81.69 193 PHE A CA 1
ATOM 1494 C C . PHE A 1 193 ? -17.547 -20.875 -4.355 1 81.69 193 PHE A C 1
ATOM 1496 O O . PHE A 1 193 ? -17.453 -19.797 -4.93 1 81.69 193 PHE A O 1
ATOM 1503 N N . LEU A 1 194 ? -16.578 -21.719 -4.277 1 85.69 194 LEU A N 1
ATOM 1504 C CA . LEU A 1 194 ? -15.281 -21.422 -4.863 1 85.69 194 LEU A CA 1
ATOM 1505 C C . LEU A 1 194 ? -14.906 -22.469 -5.91 1 85.69 194 LEU A C 1
ATOM 1507 O O . LEU A 1 194 ? -15.562 -23.5 -6.016 1 85.69 194 LEU A O 1
ATOM 1511 N N . SER A 1 195 ? -13.992 -22.172 -6.711 1 90.44 195 SER A N 1
ATOM 1512 C CA . SER A 1 195 ? -13.422 -23.078 -7.699 1 90.44 195 SER A CA 1
ATOM 1513 C C . SER A 1 195 ? -11.922 -22.875 -7.844 1 90.44 195 SER A C 1
ATOM 1515 O O . SER A 1 195 ? -11.391 -21.828 -7.461 1 90.44 195 SER A O 1
ATOM 1517 N N . VAL A 1 196 ? -11.266 -23.922 -8.227 1 90.75 196 VAL A N 1
ATOM 1518 C CA . VAL A 1 196 ? -9.875 -23.781 -8.625 1 90.75 196 VAL A CA 1
ATOM 1519 C C . VAL A 1 196 ? -9.789 -23.203 -10.031 1 90.75 196 VAL A C 1
ATOM 1521 O O . VAL A 1 196 ? -10.312 -23.797 -10.984 1 90.75 196 VAL A O 1
ATOM 1524 N N . LYS A 1 197 ? -9.18 -22.078 -10.141 1 91.94 197 LYS A N 1
ATOM 1525 C CA . LYS A 1 197 ? -9.109 -21.406 -11.43 1 91.94 197 LYS A CA 1
ATOM 1526 C C . LYS A 1 197 ? -7.738 -21.594 -12.078 1 91.94 197 LYS A C 1
ATOM 1528 O O . LYS A 1 197 ? -6.707 -21.469 -11.414 1 91.94 197 LYS A O 1
ATOM 1533 N N . MET A 1 198 ? -7.758 -21.906 -13.305 1 92.31 198 MET A N 1
ATOM 1534 C CA . MET A 1 198 ? -6.535 -22.047 -14.086 1 92.31 198 MET A CA 1
ATOM 1535 C C . MET A 1 198 ? -6.633 -21.266 -15.398 1 92.31 198 MET A C 1
ATOM 1537 O O . MET A 1 198 ? -7.645 -21.344 -16.094 1 92.31 198 MET A O 1
ATOM 1541 N N . GLY A 1 199 ? -5.637 -20.484 -15.672 1 93.19 199 GLY A N 1
ATOM 1542 C CA . GLY A 1 199 ? -5.59 -19.75 -16.922 1 93.19 199 GLY A CA 1
ATOM 1543 C C . GLY A 1 199 ? -4.926 -20.516 -18.047 1 93.19 199 GLY A C 1
ATOM 1544 O O . GLY A 1 199 ? -3.902 -21.172 -17.844 1 93.19 199 GLY A O 1
ATOM 1545 N N . VAL A 1 200 ? -5.586 -20.516 -19.25 1 94.19 200 VAL A N 1
ATOM 1546 C CA . VAL A 1 200 ? -5.035 -21.203 -20.406 1 94.19 200 VAL A CA 1
ATOM 1547 C C . VAL A 1 200 ? -5.051 -20.281 -21.609 1 94.19 200 VAL A C 1
ATOM 1549 O O . VAL A 1 200 ? -5.984 -19.484 -21.781 1 94.19 200 VAL A O 1
ATOM 1552 N N . CYS A 1 201 ? -4.012 -20.391 -22.391 1 95.69 201 CYS A N 1
ATOM 1553 C CA . CYS A 1 201 ? -3.912 -19.594 -23.609 1 95.69 201 CYS A CA 1
ATOM 1554 C C . CYS A 1 201 ? -4.18 -20.453 -24.844 1 95.69 201 CYS A C 1
ATOM 1556 O O . CYS A 1 201 ? -3.473 -21.422 -25.094 1 95.69 201 CYS A O 1
ATOM 1558 N N . ILE A 1 202 ? -5.211 -20.109 -25.641 1 94.88 202 ILE A N 1
ATOM 1559 C CA . ILE A 1 202 ? -5.59 -20.859 -26.828 1 94.88 202 ILE A CA 1
ATOM 1560 C C . ILE A 1 202 ? -5.652 -19.922 -28.031 1 94.88 202 ILE A C 1
ATOM 1562 O O . ILE A 1 202 ? -5.633 -18.688 -27.875 1 94.88 202 ILE A O 1
ATOM 1566 N N . PRO A 1 203 ? -5.672 -20.484 -29.234 1 95.69 203 PRO A N 1
ATOM 1567 C CA . PRO A 1 203 ? -5.781 -19.625 -30.406 1 95.69 203 PRO A CA 1
ATOM 1568 C C . PRO A 1 203 ? -7.105 -18.859 -30.453 1 95.69 203 PRO A C 1
ATOM 1570 O O . PRO A 1 203 ? -8.148 -19.391 -30.078 1 95.69 203 PRO A O 1
ATOM 1573 N N . SER A 1 204 ? -7.047 -17.719 -30.953 1 96.31 204 SER A N 1
ATOM 1574 C CA . SER A 1 204 ? -8.195 -16.812 -30.953 1 96.31 204 SER A CA 1
ATOM 1575 C C . SER A 1 204 ? -9.344 -17.375 -31.797 1 96.31 204 SER A C 1
ATOM 1577 O O . SER A 1 204 ? -10.5 -17 -31.594 1 96.31 204 SER A O 1
ATOM 1579 N N . GLY A 1 205 ? -9.078 -18.234 -32.688 1 94.5 205 GLY A N 1
ATOM 1580 C CA . GLY A 1 205 ? -10.117 -18.828 -33.531 1 94.5 205 GLY A CA 1
ATOM 1581 C C . GLY A 1 205 ? -10.961 -19.844 -32.781 1 94.5 205 GLY A C 1
ATOM 1582 O O . GLY A 1 205 ? -12.047 -20.219 -33.25 1 94.5 205 GLY A O 1
ATOM 1583 N N . CYS A 1 206 ? -10.516 -20.281 -31.641 1 93.88 206 CYS A N 1
ATOM 1584 C CA . CYS A 1 206 ? -11.258 -21.25 -30.828 1 93.88 206 CYS A CA 1
ATOM 1585 C C . CYS A 1 206 ? -12.312 -20.547 -29.984 1 93.88 206 CYS A C 1
ATOM 1587 O O . CYS A 1 206 ? -12.055 -19.5 -29.406 1 93.88 206 CYS A O 1
ATOM 1589 N N . THR A 1 207 ? -13.484 -21.141 -29.922 1 92.94 207 THR A N 1
ATOM 1590 C CA . THR A 1 207 ? -14.562 -20.578 -29.125 1 92.94 207 THR A CA 1
ATOM 1591 C C . THR A 1 207 ? -14.578 -21.203 -27.734 1 92.94 207 THR A C 1
ATOM 1593 O O . THR A 1 207 ? -13.859 -22.172 -27.469 1 92.94 207 THR A O 1
ATOM 1596 N N . VAL A 1 208 ? -15.391 -20.625 -26.891 1 94.31 208 VAL A N 1
ATOM 1597 C CA . VAL A 1 208 ? -15.555 -21.125 -25.531 1 94.31 208 VAL A CA 1
ATOM 1598 C C . VAL A 1 208 ? -16.125 -22.547 -25.562 1 94.31 208 VAL A C 1
ATOM 1600 O O . VAL A 1 208 ? -15.727 -23.391 -24.75 1 94.31 208 VAL A O 1
ATOM 1603 N N . GLU A 1 209 ? -16.984 -22.766 -26.5 1 92 209 GLU A N 1
ATOM 1604 C CA . GLU A 1 209 ? -17.594 -24.078 -26.641 1 92 209 GLU A CA 1
ATOM 1605 C C . GLU A 1 209 ? -16.562 -25.125 -27.062 1 92 209 GLU A C 1
ATOM 1607 O O . GLU A 1 209 ? -16.625 -26.266 -26.609 1 92 209 GLU A O 1
ATOM 1612 N N . ASP A 1 210 ? -15.68 -24.688 -27.875 1 90.25 210 ASP A N 1
ATOM 1613 C CA . ASP A 1 210 ? -14.609 -25.594 -28.297 1 90.25 210 ASP A CA 1
ATOM 1614 C C . ASP A 1 210 ? -13.789 -26.062 -27.094 1 90.25 210 ASP A C 1
ATOM 1616 O O . ASP A 1 210 ? -13.547 -27.25 -26.938 1 90.25 210 ASP A O 1
ATOM 1620 N N . LEU A 1 211 ? -13.391 -25.141 -26.328 1 90.62 211 LEU A N 1
ATOM 1621 C CA . LEU A 1 211 ? -12.57 -25.453 -25.172 1 90.62 211 LEU A CA 1
ATOM 1622 C C . LEU A 1 211 ? -13.367 -26.234 -24.141 1 90.62 211 LEU A C 1
ATOM 1624 O O . LEU A 1 211 ? -12.836 -27.125 -23.469 1 90.62 211 LEU A O 1
ATOM 1628 N N . ASP A 1 212 ? -14.625 -25.875 -23.953 1 90.75 212 ASP A N 1
ATOM 1629 C CA . ASP A 1 212 ? -15.477 -26.531 -22.953 1 90.75 212 ASP A CA 1
ATOM 1630 C C . ASP A 1 212 ? -15.617 -28.016 -23.234 1 90.75 212 ASP A C 1
ATOM 1632 O O . ASP A 1 212 ? -15.664 -28.828 -22.312 1 90.75 212 ASP A O 1
ATOM 1636 N N . GLN A 1 213 ? -15.688 -28.359 -24.438 1 84.25 213 GLN A N 1
ATOM 1637 C CA . GLN A 1 213 ? -15.789 -29.781 -24.812 1 84.25 213 GLN A CA 1
ATOM 1638 C C . GLN A 1 213 ? -14.531 -30.547 -24.406 1 84.25 213 GLN A C 1
ATOM 1640 O O . GLN A 1 213 ? -14.625 -31.641 -23.875 1 84.25 213 GLN A O 1
ATOM 1645 N N . VAL A 1 214 ? -13.469 -29.922 -24.625 1 82.06 214 VAL A N 1
ATOM 1646 C CA . VAL A 1 214 ? -12.195 -30.562 -24.312 1 82.06 214 VAL A CA 1
ATOM 1647 C C . VAL A 1 214 ? -12.047 -30.688 -22.797 1 82.06 214 VAL A C 1
ATOM 1649 O O . VAL A 1 214 ? -11.664 -31.75 -22.297 1 82.06 214 VAL A O 1
ATOM 1652 N N . VAL A 1 215 ? -12.383 -29.656 -22.094 1 86.88 215 VAL A N 1
ATOM 1653 C CA . VAL A 1 215 ? -12.156 -29.641 -20.656 1 86.88 215 VAL A CA 1
ATOM 1654 C C . VAL A 1 215 ? -13.18 -30.547 -19.953 1 86.88 215 VAL A C 1
ATOM 1656 O O . VAL A 1 215 ? -12.867 -31.172 -18.938 1 86.88 215 VAL A O 1
ATOM 1659 N N . GLN A 1 216 ? -14.367 -30.641 -20.453 1 83.94 216 GLN A N 1
ATOM 1660 C CA . GLN A 1 216 ? -15.375 -31.516 -19.875 1 83.94 216 GLN A CA 1
ATOM 1661 C C . GLN A 1 216 ? -14.992 -32.969 -20.047 1 83.94 216 GLN A C 1
ATOM 1663 O O . GLN A 1 216 ? -15.234 -33.812 -19.172 1 83.94 216 GLN A O 1
ATOM 1668 N N . MET A 1 217 ? -14.438 -33.25 -21.172 1 78 217 MET A N 1
ATOM 1669 C CA . MET A 1 217 ? -13.953 -34.594 -21.391 1 78 217 MET A CA 1
ATOM 1670 C C . MET A 1 217 ? -12.859 -34.969 -20.375 1 78 217 MET A C 1
ATOM 1672 O O . MET A 1 217 ? -12.867 -36.062 -19.812 1 78 217 MET A O 1
ATOM 1676 N N . LEU A 1 218 ? -12.031 -34.031 -20.172 1 76.94 218 LEU A N 1
ATOM 1677 C CA . LEU A 1 218 ? -10.977 -34.219 -19.188 1 76.94 218 LEU A CA 1
ATOM 1678 C C . LEU A 1 218 ? -11.562 -34.375 -17.781 1 76.94 218 LEU A C 1
ATOM 1680 O O . LEU A 1 218 ? -11.094 -35.156 -16.984 1 76.94 218 LEU A O 1
ATOM 1684 N N . GLY A 1 219 ? -12.484 -33.562 -17.5 1 82.38 219 GLY A N 1
ATOM 1685 C CA . GLY A 1 219 ? -13.148 -33.594 -16.203 1 82.38 219 GLY A CA 1
ATOM 1686 C C . GLY A 1 219 ? -13.82 -34.938 -15.93 1 82.38 219 GLY A C 1
ATOM 1687 O O . GLY A 1 219 ? -13.719 -35.469 -14.828 1 82.38 219 GLY A O 1
ATOM 1688 N N . ASN A 1 220 ? -14.438 -35.438 -16.891 1 77 220 ASN A N 1
ATOM 1689 C CA . ASN A 1 220 ? -15.094 -36.719 -16.75 1 77 220 ASN A CA 1
ATOM 1690 C C . ASN A 1 220 ? -14.086 -37.844 -16.5 1 77 220 ASN A C 1
ATOM 1692 O O . ASN A 1 220 ? -14.352 -38.75 -15.719 1 77 220 ASN A O 1
ATOM 1696 N N . TYR A 1 221 ? -12.977 -37.625 -17.109 1 71.19 221 TYR A N 1
ATOM 1697 C CA . TYR A 1 221 ? -11.914 -38.594 -16.922 1 71.19 221 TYR A CA 1
ATOM 1698 C C . TYR A 1 221 ? -11.344 -38.531 -15.516 1 71.19 221 TYR A C 1
ATOM 1700 O O . TYR A 1 221 ? -11 -39.562 -14.93 1 71.19 221 TYR A O 1
ATOM 1708 N N . LEU A 1 222 ? -11.336 -37.438 -14.984 1 78.56 222 LEU A N 1
ATOM 1709 C CA . LEU A 1 222 ? -10.711 -37.219 -13.68 1 78.56 222 LEU A CA 1
ATOM 1710 C C . LEU A 1 222 ? -11.766 -37.188 -12.57 1 78.56 222 LEU A C 1
ATOM 1712 O O . LEU A 1 222 ? -11.438 -37.031 -11.398 1 78.56 222 LEU A O 1
ATOM 1716 N N . MET A 1 223 ? -13.047 -37.375 -12.914 1 85 223 MET A N 1
ATOM 1717 C CA . MET A 1 223 ? -14.164 -37.312 -11.977 1 85 223 MET A CA 1
ATOM 1718 C C . MET A 1 223 ? -14.266 -35.938 -11.328 1 85 223 MET A C 1
ATOM 1720 O O . MET A 1 223 ? -14.492 -35.812 -10.125 1 85 223 MET A O 1
ATOM 1724 N N . LEU A 1 224 ? -13.883 -34.969 -12.125 1 89.62 224 LEU A N 1
ATOM 1725 C CA . LEU A 1 224 ? -13.969 -33.594 -11.695 1 89.62 224 LEU A CA 1
ATOM 1726 C C . LEU A 1 224 ? -14.945 -32.812 -12.57 1 89.62 224 LEU A C 1
ATOM 1728 O O . LEU A 1 224 ? -15.289 -33.25 -13.672 1 89.62 224 LEU A O 1
ATOM 1732 N N . GLU A 1 225 ? -15.438 -31.781 -12.008 1 92 225 GLU A N 1
ATOM 1733 C CA . GLU A 1 225 ? -16.25 -30.859 -12.789 1 92 225 GLU A CA 1
ATOM 1734 C C . GLU A 1 225 ? -15.422 -29.688 -13.297 1 92 225 GLU A C 1
ATOM 1736 O O . GLU A 1 225 ? -15.055 -28.797 -12.523 1 92 225 GLU A O 1
ATOM 1741 N N . ILE A 1 226 ? -15.148 -29.734 -14.609 1 92.69 226 ILE A N 1
ATOM 1742 C CA . ILE A 1 226 ? -14.344 -28.672 -15.203 1 92.69 226 ILE A CA 1
ATOM 1743 C C . ILE A 1 226 ? -15.18 -27.922 -16.234 1 92.69 226 ILE A C 1
ATOM 1745 O O . ILE A 1 226 ? -15.828 -28.531 -17.078 1 92.69 226 ILE A O 1
ATOM 1749 N N . LYS A 1 227 ? -15.234 -26.609 -16.125 1 93.44 227 LYS A N 1
ATOM 1750 C CA . LYS A 1 227 ? -15.977 -25.75 -17.047 1 93.44 227 LYS A CA 1
ATOM 1751 C C . LYS A 1 227 ? -15.156 -24.531 -17.422 1 93.44 227 LYS A C 1
ATOM 1753 O O . LYS A 1 227 ? -14.336 -24.047 -16.641 1 93.44 227 LYS A O 1
ATOM 1758 N N . THR A 1 228 ? -15.367 -24.172 -18.672 1 93 228 THR A N 1
ATOM 1759 C CA . THR A 1 228 ? -14.75 -22.922 -19.094 1 93 228 THR A CA 1
ATOM 1760 C C . THR A 1 228 ? -15.57 -21.719 -18.641 1 93 228 THR A C 1
ATOM 1762 O O . THR A 1 228 ? -16.781 -21.656 -18.875 1 93 228 THR A O 1
ATOM 1765 N N . TYR A 1 229 ? -14.945 -20.844 -18.047 1 88 229 TYR A N 1
ATOM 1766 C CA . TYR A 1 229 ? -15.648 -19.688 -17.516 1 88 229 TYR A CA 1
ATOM 1767 C C . TYR A 1 229 ? -15.727 -18.578 -18.547 1 88 229 TYR A C 1
ATOM 1769 O O . TYR A 1 229 ? -16.812 -18.109 -18.906 1 88 229 TYR A O 1
ATOM 1777 N N . ARG A 1 230 ? -14.508 -18.141 -19.016 1 90.31 230 ARG A N 1
ATOM 1778 C CA . ARG A 1 230 ? -14.484 -17.047 -19.984 1 90.31 230 ARG A CA 1
ATOM 1779 C C . ARG A 1 230 ? -13.18 -17.047 -20.781 1 90.31 230 ARG A C 1
ATOM 1781 O O . ARG A 1 230 ? -12.148 -17.516 -20.297 1 90.31 230 ARG A O 1
ATOM 1788 N N . CYS A 1 231 ? -13.312 -16.516 -21.953 1 93.69 231 CYS A N 1
ATOM 1789 C CA . CYS A 1 231 ? -12.148 -16.297 -22.812 1 93.69 231 CYS A CA 1
ATOM 1790 C C . CYS A 1 231 ? -12.117 -14.867 -23.344 1 93.69 231 CYS A C 1
ATOM 1792 O O . CYS A 1 231 ? -13.164 -14.273 -23.594 1 93.69 231 CYS A O 1
ATOM 1794 N N . GLU A 1 232 ? -10.953 -14.336 -23.422 1 91.06 232 GLU A N 1
ATOM 1795 C CA . GLU A 1 232 ? -10.844 -12.953 -23.875 1 91.06 232 GLU A CA 1
ATOM 1796 C C . GLU A 1 232 ? -9.625 -12.758 -24.766 1 91.06 232 GLU A C 1
ATOM 1798 O O . GLU A 1 232 ? -8.594 -13.406 -24.578 1 91.06 232 GLU A O 1
ATOM 1803 N N . VAL A 1 233 ? -9.75 -12 -25.797 1 92.38 233 VAL A N 1
ATOM 1804 C CA . VAL A 1 233 ? -8.656 -11.57 -26.656 1 92.38 233 VAL A CA 1
ATOM 1805 C C . VAL A 1 233 ? -8.312 -10.109 -26.375 1 92.38 233 VAL A C 1
ATOM 1807 O O . VAL A 1 233 ? -9.07 -9.406 -25.703 1 92.38 233 VAL A O 1
ATOM 1810 N N . LYS A 1 234 ? -7.117 -9.742 -26.781 1 88.12 234 LYS A N 1
ATOM 1811 C CA . LYS A 1 234 ? -6.711 -8.352 -26.594 1 88.12 234 LYS A CA 1
ATOM 1812 C C . LYS A 1 234 ? -7.688 -7.395 -27.266 1 88.12 234 LYS A C 1
ATOM 1814 O O . LYS A 1 234 ? -7.98 -7.535 -28.453 1 88.12 234 LYS A O 1
ATOM 1819 N N . GLU A 1 235 ? -8.43 -6.625 -26.438 1 77.94 235 GLU A N 1
ATOM 1820 C CA . GLU A 1 235 ? -9.359 -5.656 -27 1 77.94 235 GLU A CA 1
ATOM 1821 C C . GLU A 1 235 ? -8.867 -4.227 -26.781 1 77.94 235 GLU A C 1
ATOM 1823 O O . GLU A 1 235 ? -8.289 -3.918 -25.734 1 77.94 235 GLU A O 1
ATOM 1828 N N . ASP A 1 236 ? -8.961 -3.5 -27.859 1 77.25 236 ASP A N 1
ATOM 1829 C CA . ASP A 1 236 ? -8.633 -2.086 -27.734 1 77.25 236 ASP A CA 1
ATOM 1830 C C . ASP A 1 236 ? -9.68 -1.354 -26.891 1 77.25 236 ASP A C 1
ATOM 1832 O O . ASP A 1 236 ? -10.836 -1.773 -26.844 1 77.25 236 ASP A O 1
ATOM 1836 N N . VAL A 1 237 ? -9.234 -0.458 -26.172 1 77.5 237 VAL A N 1
ATOM 1837 C CA . VAL A 1 237 ? -10.133 0.361 -25.375 1 77.5 237 VAL A CA 1
ATOM 1838 C C . VAL A 1 237 ? -11.062 1.158 -26.297 1 77.5 237 VAL A C 1
ATOM 1840 O O . VAL A 1 237 ? -10.594 1.903 -27.156 1 77.5 237 VAL A O 1
ATOM 1843 N N . HIS A 1 238 ? -12.383 0.736 -26.328 1 80.19 238 HIS A N 1
ATOM 1844 C CA . HIS A 1 238 ? -13.359 1.47 -27.125 1 80.19 238 HIS A CA 1
ATOM 1845 C C . HIS A 1 238 ? -14.211 2.387 -26.25 1 80.19 238 HIS A C 1
ATOM 1847 O O . HIS A 1 238 ? -14.648 1.988 -25.172 1 80.19 238 HIS A O 1
ATOM 1853 N N . PHE A 1 239 ? -14.289 3.559 -26.656 1 85.88 239 PHE A N 1
ATOM 1854 C CA . PHE A 1 239 ? -15.172 4.504 -25.984 1 85.88 239 PHE A CA 1
ATOM 1855 C C . PHE A 1 239 ? -16.609 4.316 -26.438 1 85.88 239 PHE A C 1
ATOM 1857 O O . PHE A 1 239 ? -16.922 4.449 -27.625 1 85.88 239 PHE A O 1
ATOM 1864 N N . THR A 1 240 ? -17.516 3.928 -25.594 1 86.38 240 THR A N 1
ATOM 1865 C CA . THR A 1 240 ? -18.938 3.834 -25.891 1 86.38 240 THR A CA 1
ATOM 1866 C C . THR A 1 240 ? -19.594 5.211 -25.828 1 86.38 240 THR A C 1
ATOM 1868 O O . THR A 1 240 ? -18.984 6.18 -25.375 1 86.38 240 THR A O 1
ATOM 1871 N N . ASP A 1 241 ? -20.812 5.309 -26.312 1 89.19 241 ASP A N 1
ATOM 1872 C CA . ASP A 1 241 ? -21.547 6.566 -26.25 1 89.19 241 ASP A CA 1
ATOM 1873 C C . ASP A 1 241 ? -21.719 7.031 -24.797 1 89.19 241 ASP A C 1
ATOM 1875 O O . ASP A 1 241 ? -21.625 8.227 -24.516 1 89.19 241 ASP A O 1
ATOM 1879 N N . ALA A 1 242 ? -21.906 6.094 -24.047 1 87.38 242 ALA A N 1
ATOM 1880 C CA . ALA A 1 242 ? -22.078 6.43 -22.641 1 87.38 242 ALA A CA 1
ATOM 1881 C C . ALA A 1 242 ? -20.797 7.012 -22.062 1 87.38 242 ALA A C 1
ATOM 1883 O O . ALA A 1 242 ? -20.844 8.016 -21.344 1 87.38 242 ALA A O 1
ATOM 1884 N N . THR A 1 243 ? -19.688 6.422 -22.344 1 90.62 243 THR A N 1
ATOM 1885 C CA . THR A 1 243 ? -18.422 6.883 -21.781 1 90.62 243 THR A CA 1
ATOM 1886 C C . THR A 1 243 ? -18.016 8.227 -22.375 1 90.62 243 THR A C 1
ATOM 1888 O O . THR A 1 243 ? -17.391 9.055 -21.703 1 90.62 243 THR A O 1
ATOM 1891 N N . ILE A 1 244 ? -18.391 8.453 -23.562 1 93.88 244 ILE A N 1
ATOM 1892 C CA . ILE A 1 244 ? -18.125 9.742 -24.188 1 93.88 244 ILE A CA 1
ATOM 1893 C C . ILE A 1 244 ? -18.938 10.828 -23.484 1 93.88 244 ILE A C 1
ATOM 1895 O O . ILE A 1 244 ? -18.422 11.898 -23.172 1 93.88 244 ILE A O 1
ATOM 1899 N N . CYS A 1 245 ? -20.203 10.492 -23.297 1 94.38 245 CYS A N 1
ATOM 1900 C CA . CYS A 1 245 ? -21.062 11.43 -22.594 1 94.38 245 CYS A CA 1
ATOM 1901 C C . CYS A 1 245 ? -20.516 11.727 -21.188 1 94.38 245 CYS A C 1
ATOM 1903 O O . CYS A 1 245 ? -20.5 12.875 -20.766 1 94.38 245 CYS A O 1
ATOM 1905 N N . ILE A 1 246 ? -20.141 10.727 -20.578 1 94.12 246 ILE A N 1
ATOM 1906 C CA . ILE A 1 246 ? -19.609 10.883 -19.219 1 94.12 246 ILE A CA 1
ATOM 1907 C C . ILE A 1 246 ? -18.344 11.734 -19.25 1 94.12 246 ILE A C 1
ATOM 1909 O O . ILE A 1 246 ? -18.156 12.609 -18.406 1 94.12 246 ILE A O 1
ATOM 1913 N N . THR A 1 247 ? -17.453 11.477 -20.172 1 95.06 247 THR A N 1
ATOM 1914 C CA . THR A 1 247 ? -16.234 12.258 -20.328 1 95.06 247 THR A CA 1
ATOM 1915 C C . THR A 1 247 ? -16.562 13.727 -20.578 1 95.06 247 THR A C 1
ATOM 1917 O O . THR A 1 247 ? -15.891 14.617 -20.062 1 95.06 247 THR A O 1
ATOM 1920 N N . PHE A 1 248 ? -17.594 13.938 -21.312 1 96.44 248 PHE A N 1
ATOM 1921 C CA . PHE A 1 248 ? -18.016 15.305 -21.578 1 96.44 248 PHE A CA 1
ATOM 1922 C C . PHE A 1 248 ? -18.484 15.984 -20.297 1 96.44 248 PHE A C 1
ATOM 1924 O O . PHE A 1 248 ? -18.188 17.156 -20.062 1 96.44 248 PHE A O 1
ATOM 1931 N N . VAL A 1 249 ? -19.219 15.266 -19.516 1 96.44 249 VAL A N 1
ATOM 1932 C CA . VAL A 1 249 ? -19.719 15.82 -18.25 1 96.44 249 VAL A CA 1
ATOM 1933 C C . VAL A 1 249 ? -18.547 16.203 -17.344 1 96.44 249 VAL A C 1
ATOM 1935 O O . VAL A 1 249 ? -18.531 17.297 -16.781 1 96.44 249 VAL A O 1
ATOM 1938 N N . TYR A 1 250 ? -17.578 15.375 -17.203 1 96.19 250 TYR A N 1
ATOM 1939 C CA . TYR A 1 250 ? -16.422 15.648 -16.344 1 96.19 250 TYR A CA 1
ATOM 1940 C C . TYR A 1 250 ? -15.594 16.797 -16.922 1 96.19 250 TYR A C 1
ATOM 1942 O O . TYR A 1 250 ? -15.094 17.641 -16.172 1 96.19 250 TYR A O 1
ATOM 1950 N N . CYS A 1 251 ? -15.453 16.812 -18.203 1 96.69 251 CYS A N 1
ATOM 1951 C CA . CYS A 1 251 ? -14.719 17.891 -18.844 1 96.69 251 CYS A CA 1
ATOM 1952 C C . CYS A 1 251 ? -15.461 19.219 -18.688 1 96.69 251 CYS A C 1
ATOM 1954 O O . CYS A 1 251 ? -14.836 20.266 -18.547 1 96.69 251 CYS A O 1
ATOM 1956 N N . PHE A 1 252 ? -16.781 19.141 -18.766 1 97.06 252 PHE A N 1
ATOM 1957 C CA . PHE A 1 252 ? -17.594 20.328 -18.578 1 97.06 252 PHE A CA 1
ATOM 1958 C C . PHE A 1 252 ? -17.391 20.922 -17.188 1 97.06 252 PHE A C 1
ATOM 1960 O O . PHE A 1 252 ? -17.156 22.125 -17.062 1 97.06 252 PHE A O 1
ATOM 1967 N N . PHE A 1 253 ? -17.422 20.141 -16.172 1 97.31 253 PHE A N 1
ATOM 1968 C CA . PHE A 1 253 ? -17.203 20.625 -14.812 1 97.31 253 PHE A CA 1
ATOM 1969 C C . PHE A 1 253 ? -15.758 21.094 -14.633 1 97.31 253 PHE A C 1
ATOM 1971 O O . PHE A 1 253 ? -15.492 22.047 -13.898 1 97.31 253 PHE A O 1
ATOM 1978 N N . GLY A 1 254 ? -14.82 20.328 -15.312 1 97.69 254 GLY A N 1
ATOM 1979 C CA . GLY A 1 254 ? -13.445 20.797 -15.312 1 97.69 254 GLY A CA 1
ATOM 1980 C C . GLY A 1 254 ? -13.266 22.156 -15.961 1 97.69 254 GLY A C 1
ATOM 1981 O O . GLY A 1 254 ? -12.492 22.984 -15.477 1 97.69 254 GLY A O 1
ATOM 1982 N N . PHE A 1 255 ? -14.047 22.344 -16.969 1 97.56 255 PHE A N 1
ATOM 1983 C CA . PHE A 1 255 ? -14.016 23.625 -17.672 1 97.56 255 PHE A CA 1
ATOM 1984 C C . PHE A 1 255 ? -14.586 24.734 -16.812 1 97.56 255 PHE A C 1
ATOM 1986 O O . PHE A 1 255 ? -14.031 25.828 -16.75 1 97.56 255 PHE A O 1
ATOM 1993 N N . LEU A 1 256 ? -15.656 24.5 -16.125 1 97.56 256 LEU A N 1
ATOM 1994 C CA . LEU A 1 256 ? -16.234 25.469 -15.211 1 97.56 256 LEU A CA 1
ATOM 1995 C C . LEU A 1 256 ? -15.25 25.812 -14.102 1 97.56 256 LEU A C 1
ATOM 1997 O O . LEU A 1 256 ? -15.133 26.984 -13.711 1 97.56 256 LEU A O 1
ATOM 2001 N N . MET A 1 257 ? -14.602 24.812 -13.578 1 97.75 257 MET A N 1
ATOM 2002 C CA . MET A 1 257 ? -13.594 25.031 -12.539 1 97.75 257 MET A CA 1
ATOM 2003 C C . MET A 1 257 ? -12.461 25.906 -13.062 1 97.75 257 MET A C 1
ATOM 2005 O O . MET A 1 257 ? -11.984 26.797 -12.359 1 97.75 257 MET A O 1
ATOM 2009 N N . LEU A 1 258 ? -12.023 25.656 -14.328 1 97.12 258 LEU A N 1
ATOM 2010 C CA . LEU A 1 258 ? -10.953 26.453 -14.945 1 97.12 258 LEU A CA 1
ATOM 2011 C C . LEU A 1 258 ? -11.383 27.906 -15.102 1 97.12 258 LEU A C 1
ATOM 2013 O O . LEU A 1 258 ? -10.625 28.812 -14.766 1 97.12 258 LEU A O 1
ATOM 2017 N N . ILE A 1 259 ? -12.617 28.141 -15.594 1 96.44 259 ILE A N 1
ATOM 2018 C CA . ILE A 1 259 ? -13.133 29.484 -15.789 1 96.44 259 ILE A CA 1
ATOM 2019 C C . ILE A 1 259 ? -13.234 30.203 -14.445 1 96.44 259 ILE A C 1
ATOM 2021 O O . ILE A 1 259 ? -12.812 31.359 -14.312 1 96.44 259 ILE A O 1
ATOM 2025 N N . GLY A 1 260 ? -13.844 29.484 -13.469 1 96.31 260 GLY A N 1
ATOM 2026 C CA . GLY A 1 260 ? -13.953 30.078 -12.148 1 96.31 260 GLY A CA 1
ATOM 2027 C C . GLY A 1 260 ? -12.602 30.438 -11.547 1 96.31 260 GLY A C 1
ATOM 2028 O O . GLY A 1 260 ? -12.461 31.484 -10.922 1 96.31 260 GLY A O 1
ATOM 2029 N N . THR A 1 261 ? -11.602 29.641 -11.75 1 95.38 261 THR A N 1
ATOM 2030 C CA . THR A 1 261 ? -10.266 29.859 -11.211 1 95.38 261 THR A CA 1
ATOM 2031 C C . THR A 1 261 ? -9.594 31.031 -11.906 1 95.38 261 THR A C 1
ATOM 2033 O O . THR A 1 261 ? -8.906 31.844 -11.266 1 95.38 261 THR A O 1
ATOM 2036 N N . LEU A 1 262 ? -9.812 31.172 -13.211 1 94 262 LEU A N 1
ATOM 2037 C CA . LEU A 1 262 ? -9.234 32.281 -13.969 1 94 262 LEU A CA 1
ATOM 2038 C C . LEU A 1 262 ? -9.852 33.594 -13.562 1 94 262 LEU A C 1
ATOM 2040 O O . LEU A 1 262 ? -9.141 34.625 -13.445 1 94 262 LEU A O 1
ATOM 2044 N N . ILE A 1 263 ? -11.125 33.656 -13.336 1 93 263 ILE A N 1
ATOM 2045 C CA . ILE A 1 263 ? -11.805 34.844 -12.875 1 93 263 ILE A CA 1
ATOM 2046 C C . ILE A 1 263 ? -11.289 35.25 -11.492 1 93 263 ILE A C 1
ATOM 2048 O O . ILE A 1 263 ? -11.047 36.438 -11.219 1 93 263 ILE A O 1
ATOM 2052 N N . ASP A 1 264 ? -11.18 34.219 -10.664 1 91.31 264 ASP A N 1
ATOM 2053 C CA . ASP A 1 264 ? -10.664 34.438 -9.32 1 91.31 264 ASP A CA 1
ATOM 2054 C C . ASP A 1 264 ? -9.242 35 -9.367 1 91.31 264 ASP A C 1
ATOM 2056 O O . ASP A 1 264 ? -8.914 35.938 -8.625 1 91.31 264 ASP A O 1
ATOM 2060 N N . MET A 1 265 ? -8.383 34.562 -10.25 1 87.5 265 MET A N 1
ATOM 2061 C CA . MET A 1 265 ? -7.016 35.031 -10.406 1 87.5 265 MET A CA 1
ATOM 2062 C C . MET A 1 265 ? -7 36.469 -10.961 1 87.5 265 MET A C 1
ATOM 2064 O O . MET A 1 265 ? -6.199 37.281 -10.531 1 87.5 265 MET A O 1
ATOM 2068 N N . TYR A 1 266 ? -7.875 36.688 -11.883 1 88.19 266 TYR A N 1
ATOM 2069 C CA . TYR A 1 266 ? -7.992 38 -12.453 1 88.19 266 TYR A CA 1
ATOM 2070 C C . TYR A 1 266 ? -8.422 39.031 -11.383 1 88.19 266 TYR A C 1
ATOM 2072 O O . TYR A 1 266 ? -7.879 40.125 -11.32 1 88.19 266 TYR A O 1
ATOM 2080 N N . SER A 1 267 ? -9.352 38.625 -10.617 1 87.5 267 SER A N 1
ATOM 2081 C CA . SER A 1 267 ? -9.797 39.5 -9.523 1 87.5 267 SER A CA 1
ATOM 2082 C C . SER A 1 267 ? -8.672 39.719 -8.523 1 87.5 267 SER A C 1
ATOM 2084 O O . SER A 1 267 ? -8.547 40.812 -7.977 1 87.5 267 SER A O 1
ATOM 2086 N N . TYR A 1 268 ? -7.906 38.688 -8.312 1 79.38 268 TYR A N 1
ATOM 2087 C CA . TYR A 1 268 ? -6.809 38.781 -7.355 1 79.38 268 TYR A CA 1
ATOM 2088 C C . TYR A 1 268 ? -5.734 39.75 -7.852 1 79.38 268 TYR A C 1
ATOM 2090 O O . TYR A 1 268 ? -5.25 40.594 -7.094 1 79.38 268 TYR A O 1
ATOM 2098 N N . TYR A 1 269 ? -5.359 39.781 -9.047 1 77.31 269 TYR A N 1
ATOM 2099 C CA . TYR A 1 269 ? -4.258 40.594 -9.578 1 77.31 269 TYR A CA 1
ATOM 2100 C C . TYR A 1 269 ? -4.719 42 -9.898 1 77.31 269 TYR A C 1
ATOM 2102 O O . TYR A 1 269 ? -3.941 42.938 -9.789 1 77.31 269 TYR A O 1
ATOM 2110 N N . THR A 1 270 ? -6.031 42.25 -10.258 1 84.12 270 THR A N 1
ATOM 2111 C CA . THR A 1 270 ? -6.504 43.562 -10.656 1 84.12 270 THR A CA 1
ATOM 2112 C C . THR A 1 270 ? -7.191 44.281 -9.492 1 84.12 270 THR A C 1
ATOM 2114 O O . THR A 1 270 ? -7.355 45.5 -9.508 1 84.12 270 THR A O 1
ATOM 2117 N N . GLY A 1 271 ? -7.691 43.469 -8.469 1 82.31 271 GLY A N 1
ATOM 2118 C CA . GLY A 1 271 ? -8.414 44.031 -7.348 1 82.31 271 GLY A CA 1
ATOM 2119 C C . GLY A 1 271 ? -9.883 44.281 -7.637 1 82.31 271 GLY A C 1
ATOM 2120 O O . GLY A 1 271 ? -10.625 44.75 -6.777 1 82.31 271 GLY A O 1
ATOM 2121 N N . ILE A 1 272 ? -10.359 43.906 -8.844 1 85.5 272 ILE A N 1
ATOM 2122 C CA . ILE A 1 272 ? -11.75 44.094 -9.242 1 85.5 272 ILE A CA 1
ATOM 2123 C C . ILE A 1 272 ? -12.625 43.062 -8.539 1 85.5 272 ILE A C 1
ATOM 2125 O O . ILE A 1 272 ? -12.305 41.875 -8.523 1 85.5 272 ILE A O 1
ATOM 2129 N N . VAL A 1 273 ? -13.695 43.469 -7.836 1 83.38 273 VAL A N 1
ATOM 2130 C CA . VAL A 1 273 ? -14.648 42.594 -7.188 1 83.38 273 VAL A CA 1
ATOM 2131 C C . VAL A 1 273 ? -15.898 42.438 -8.055 1 83.38 273 VAL A C 1
ATOM 2133 O O . VAL A 1 273 ? -16.547 43.438 -8.383 1 83.38 273 VAL A O 1
ATOM 2136 N N . PHE A 1 274 ? -16.156 41.312 -8.523 1 82.44 274 PHE A N 1
ATOM 2137 C CA . PHE A 1 274 ? -17.312 41.062 -9.359 1 82.44 274 PHE A CA 1
ATOM 2138 C C . PHE A 1 274 ? -18.562 40.875 -8.5 1 82.44 274 PHE A C 1
ATOM 2140 O O . PHE A 1 274 ? -18.609 39.938 -7.676 1 82.44 274 PHE A O 1
ATOM 2147 N N . LYS A 1 275 ? -19.578 41.688 -8.648 1 80.81 275 LYS A N 1
ATOM 2148 C CA . LYS A 1 275 ? -20.781 41.625 -7.828 1 80.81 275 LYS A CA 1
ATOM 2149 C C . LYS A 1 275 ? -21.953 41 -8.602 1 80.81 275 LYS A C 1
ATOM 2151 O O . LYS A 1 275 ? -22.938 40.594 -8.008 1 80.81 275 LYS A O 1
ATOM 2156 N N . ARG A 1 276 ? -21.781 40.844 -9.852 1 84.75 276 ARG A N 1
ATOM 2157 C CA . ARG A 1 276 ? -22.859 40.312 -10.664 1 84.75 276 ARG A CA 1
ATOM 2158 C C . ARG A 1 276 ? -23.094 38.844 -10.336 1 84.75 276 ARG A C 1
ATOM 2160 O O . ARG A 1 276 ? -22.141 38.094 -10.031 1 84.75 276 ARG A O 1
ATOM 2167 N N . THR A 1 277 ? -24.328 38.469 -10.414 1 86.5 277 THR A N 1
ATOM 2168 C CA . THR A 1 277 ? -24.734 37.094 -10.078 1 86.5 277 THR A CA 1
ATOM 2169 C C . THR A 1 277 ? -24.078 36.094 -11.016 1 86.5 277 THR A C 1
ATOM 2171 O O . THR A 1 277 ? -23.719 34.969 -10.602 1 86.5 277 THR A O 1
ATOM 2174 N N . SER A 1 278 ? -23.906 36.469 -12.273 1 88.19 278 SER A N 1
ATOM 2175 C CA . SER A 1 278 ? -23.266 35.562 -13.227 1 88.19 278 SER A CA 1
ATOM 2176 C C . SER A 1 278 ? -21.812 35.312 -12.859 1 88.19 278 SER A C 1
ATOM 2178 O O . SER A 1 278 ? -21.328 34.188 -12.953 1 88.19 278 SER A O 1
ATOM 2180 N N . ALA A 1 279 ? -21.234 36.312 -12.43 1 89.94 279 ALA A N 1
ATOM 2181 C CA . ALA A 1 279 ? -19.844 36.156 -12.031 1 89.94 279 ALA A CA 1
ATOM 2182 C C . ALA A 1 279 ? -19.734 35.312 -10.766 1 89.94 279 ALA A C 1
ATOM 2184 O O . ALA A 1 279 ? -18.781 34.531 -10.625 1 89.94 279 ALA A O 1
ATOM 2185 N N . ARG A 1 280 ? -20.734 35.469 -9.93 1 90.19 280 ARG A N 1
ATOM 2186 C CA . ARG A 1 280 ? -20.734 34.688 -8.695 1 90.19 280 ARG A CA 1
ATOM 2187 C C . ARG A 1 280 ? -20.953 33.219 -8.984 1 90.19 280 ARG A C 1
ATOM 2189 O O . ARG A 1 280 ? -20.422 32.344 -8.289 1 90.19 280 ARG A O 1
ATOM 2196 N N . PHE A 1 281 ? -21.688 33.031 -9.992 1 94.12 281 PHE A N 1
ATOM 2197 C CA . PHE A 1 281 ? -21.938 31.656 -10.406 1 94.12 281 PHE A CA 1
ATOM 2198 C C . PHE A 1 281 ? -20.641 30.969 -10.805 1 94.12 281 PHE A C 1
ATOM 2200 O O . PHE A 1 281 ? -20.328 29.875 -10.32 1 94.12 281 PHE A O 1
ATOM 2207 N N . PHE A 1 282 ? -19.844 31.594 -11.633 1 94.5 282 PHE A N 1
ATOM 2208 C CA . PHE A 1 282 ? -18.609 31 -12.094 1 94.5 282 PHE A CA 1
ATOM 2209 C C . PHE A 1 282 ? -17.578 30.953 -10.977 1 94.5 282 PHE A C 1
ATOM 2211 O O . PHE A 1 282 ? -16.781 30.016 -10.898 1 94.5 282 PHE A O 1
ATOM 2218 N N . LEU A 1 283 ? -17.641 31.891 -10.078 1 93.81 283 LEU A N 1
ATOM 2219 C CA . LEU A 1 283 ? -16.688 31.938 -8.969 1 93.81 283 LEU A CA 1
ATOM 2220 C C . LEU A 1 283 ? -16.938 30.797 -7.992 1 93.81 283 LEU A C 1
ATOM 2222 O O . LEU A 1 283 ? -16.031 30.391 -7.258 1 93.81 283 LEU A O 1
ATOM 2226 N N . SER A 1 284 ? -18.172 30.328 -7.969 1 95.56 284 SER A N 1
ATOM 2227 C CA . SER A 1 284 ? -18.484 29.188 -7.105 1 95.56 284 SER A CA 1
ATOM 2228 C C . SER A 1 284 ? -17.688 27.953 -7.496 1 95.56 284 SER A C 1
ATOM 2230 O O . SER A 1 284 ? -17.469 27.062 -6.676 1 95.56 284 SER A O 1
ATOM 2232 N N . PHE A 1 285 ? -17.156 27.953 -8.758 1 97.31 285 PHE A N 1
ATOM 2233 C CA . PHE A 1 285 ? -16.406 26.797 -9.258 1 97.31 285 PHE A CA 1
ATOM 2234 C C . PHE A 1 285 ? -14.906 27.031 -9.156 1 97.31 285 PHE A C 1
ATOM 2236 O O . PHE A 1 285 ? -14.117 26.188 -9.586 1 97.31 285 PHE A O 1
ATOM 2243 N N . SER A 1 286 ? -14.516 28.141 -8.578 1 96.56 286 SER A N 1
ATOM 2244 C CA . SER A 1 286 ? -13.094 28.469 -8.477 1 96.56 286 SER A CA 1
ATOM 2245 C C . SER A 1 286 ? -12.367 27.484 -7.57 1 96.56 286 SER A C 1
ATOM 2247 O O . SER A 1 286 ? -12.766 27.281 -6.422 1 96.56 286 SER A O 1
ATOM 2249 N N . PHE A 1 287 ? -11.258 26.891 -8.078 1 95.56 287 PHE A N 1
ATOM 2250 C CA . PHE A 1 287 ? -10.445 25.953 -7.301 1 95.56 287 PHE A CA 1
ATOM 2251 C C . PHE A 1 287 ? -9.797 26.672 -6.121 1 95.56 287 PHE A C 1
ATOM 2253 O O . PHE A 1 287 ? -9.711 26.109 -5.023 1 95.56 287 PHE A O 1
ATOM 2260 N N . ILE A 1 288 ? -9.398 27.844 -6.289 1 91 288 ILE A N 1
ATOM 2261 C CA . ILE A 1 288 ? -8.656 28.609 -5.281 1 91 288 ILE A CA 1
ATOM 2262 C C . ILE A 1 288 ? -9.57 28.922 -4.102 1 91 288 ILE A C 1
ATOM 2264 O O . ILE A 1 288 ? -9.227 28.641 -2.949 1 91 288 ILE A O 1
ATOM 2268 N N . SER A 1 289 ? -10.727 29.438 -4.352 1 91.81 289 SER A N 1
ATOM 2269 C CA . SER A 1 289 ? -11.664 29.797 -3.295 1 91.81 289 SER A CA 1
ATOM 2270 C C . SER A 1 289 ? -12.172 28.562 -2.555 1 91.81 289 SER A C 1
ATOM 2272 O O . SER A 1 289 ? -12.273 28.578 -1.326 1 91.81 289 SER A O 1
ATOM 2274 N N . ASN A 1 290 ? -12.445 27.562 -3.336 1 96.06 290 ASN A N 1
ATOM 2275 C CA . ASN A 1 290 ? -12.938 26.328 -2.719 1 96.06 290 ASN A CA 1
ATOM 2276 C C . ASN A 1 290 ? -11.852 25.625 -1.907 1 96.06 290 ASN A C 1
ATOM 2278 O O . ASN A 1 290 ? -12.141 25.031 -0.871 1 96.06 290 ASN A O 1
ATOM 2282 N N . PHE A 1 291 ? -10.641 25.672 -2.379 1 93.25 291 PHE A N 1
ATOM 2283 C CA . PHE A 1 291 ? -9.531 25.062 -1.645 1 93.25 291 PHE A CA 1
ATOM 2284 C C . PHE A 1 291 ? -9.297 25.797 -0.325 1 93.25 291 PHE A C 1
ATOM 2286 O O . PHE A 1 291 ? -9.062 25.156 0.706 1 93.25 291 PHE A O 1
ATOM 2293 N N . LYS A 1 292 ? -9.406 27.094 -0.329 1 88.25 292 LYS A N 1
ATOM 2294 C CA . LYS A 1 292 ? -9.242 27.891 0.88 1 88.25 292 LYS A CA 1
ATOM 2295 C C . LYS A 1 292 ? -10.312 27.547 1.914 1 88.25 292 LYS A C 1
ATOM 2297 O O . LYS A 1 292 ? -10.016 27.453 3.107 1 88.25 292 LYS A O 1
ATOM 2302 N N . ARG A 1 293 ? -11.461 27.391 1.416 1 91.69 293 ARG A N 1
ATOM 2303 C CA . ARG A 1 293 ? -12.555 27.016 2.312 1 91.69 293 ARG A CA 1
ATOM 2304 C C . ARG A 1 293 ? -12.367 25.594 2.842 1 91.69 293 ARG A C 1
ATOM 2306 O O . ARG A 1 293 ? -12.68 25.312 4 1 91.69 293 ARG A O 1
ATOM 2313 N N . PHE A 1 294 ? -11.883 24.797 1.979 1 93 294 PHE A N 1
ATOM 2314 C CA . PHE A 1 294 ? -11.672 23.391 2.318 1 93 294 PHE A CA 1
ATOM 2315 C C . PHE A 1 294 ? -10.633 23.25 3.426 1 93 294 PHE A C 1
ATOM 2317 O O . PHE A 1 294 ? -10.828 22.484 4.371 1 93 294 PHE A O 1
ATOM 2324 N N . VAL A 1 295 ? -9.523 24.047 3.414 1 89.5 295 VAL A N 1
ATOM 2325 C CA . VAL A 1 295 ? -8.398 23.875 4.328 1 89.5 295 VAL A CA 1
ATOM 2326 C C . VAL A 1 295 ? -8.594 24.75 5.559 1 89.5 295 VAL A C 1
ATOM 2328 O O . VAL A 1 295 ? -7.832 24.656 6.523 1 89.5 295 VAL A O 1
ATOM 2331 N N . ASN A 1 296 ? -9.664 25.547 5.574 1 88 296 ASN A N 1
ATOM 2332 C CA . ASN A 1 296 ? -9.938 26.406 6.723 1 88 296 ASN A CA 1
ATOM 2333 C C . ASN A 1 296 ? -10.297 25.594 7.961 1 88 296 ASN A C 1
ATOM 2335 O O . ASN A 1 296 ? -11.273 24.828 7.945 1 88 296 ASN A O 1
ATOM 2339 N N . THR A 1 297 ? -9.508 25.703 8.992 1 86.69 297 THR A N 1
ATOM 2340 C CA . THR A 1 297 ? -9.734 24.906 10.188 1 86.69 297 THR A CA 1
ATOM 2341 C C . THR A 1 297 ? -10.219 25.781 11.344 1 86.69 297 THR A C 1
ATOM 2343 O O . THR A 1 297 ? -10.18 25.375 12.5 1 86.69 297 THR A O 1
ATOM 2346 N N . GLU A 1 298 ? -10.625 26.969 11.016 1 83.31 298 GLU A N 1
ATOM 2347 C CA . GLU A 1 298 ? -11.172 27.844 12.047 1 83.31 298 GLU A CA 1
ATOM 2348 C C . GLU A 1 298 ? -12.547 27.344 12.516 1 83.31 298 GLU A C 1
ATOM 2350 O O . GLU A 1 298 ? -13.367 26.922 11.695 1 83.31 298 GLU A O 1
ATOM 2355 N N . THR A 1 299 ? -12.656 27.141 13.75 1 79.81 299 THR A N 1
ATOM 2356 C CA . THR A 1 299 ? -13.922 26.641 14.281 1 79.81 299 THR A CA 1
ATOM 2357 C C . THR A 1 299 ? -14.562 27.672 15.203 1 79.81 299 THR A C 1
ATOM 2359 O O . THR A 1 299 ? -13.867 28.531 15.766 1 79.81 299 THR A O 1
ATOM 2362 N N . THR A 1 300 ? -15.875 27.75 15.133 1 73.25 300 THR A N 1
ATOM 2363 C CA . THR A 1 300 ? -16.625 28.594 16.047 1 73.25 300 THR A CA 1
ATOM 2364 C C . THR A 1 300 ? -16.984 27.828 17.328 1 73.25 300 THR A C 1
ATOM 2366 O O . THR A 1 300 ? -16.828 26.609 17.391 1 73.25 300 THR A O 1
ATOM 2369 N N . SER A 1 301 ? -17.344 28.516 18.391 1 65.88 301 SER A N 1
ATOM 2370 C CA . SER A 1 301 ? -17.688 27.922 19.672 1 65.88 301 SER A CA 1
ATOM 2371 C C . SER A 1 301 ? -18.844 26.953 19.547 1 65.88 301 SER A C 1
ATOM 2373 O O . SER A 1 301 ? -19 26.047 20.375 1 65.88 301 SER A O 1
ATOM 2375 N N . ASN A 1 302 ? -19.516 26.984 18.5 1 70 302 ASN A N 1
ATOM 2376 C CA . ASN A 1 302 ? -20.719 26.172 18.344 1 70 302 ASN A CA 1
ATOM 2377 C C . ASN A 1 302 ? -20.438 24.891 17.562 1 70 302 ASN A C 1
ATOM 2379 O O . ASN A 1 302 ? -21.328 24.062 17.375 1 70 302 ASN A O 1
ATOM 2383 N N . THR A 1 303 ? -19.219 24.688 17.297 1 79.75 303 THR A N 1
ATOM 2384 C CA . THR A 1 303 ? -18.906 23.531 16.469 1 79.75 303 THR A CA 1
ATOM 2385 C C . THR A 1 303 ? -18.484 22.344 17.328 1 79.75 303 THR A C 1
ATOM 2387 O O . THR A 1 303 ? -17.719 22.516 18.281 1 79.75 303 THR A O 1
ATOM 2390 N N . LEU A 1 304 ? -19.156 21.266 17.156 1 90.38 304 LEU A N 1
ATOM 2391 C CA . LEU A 1 304 ? -18.766 20.016 17.797 1 90.38 304 LEU A CA 1
ATOM 2392 C C . LEU A 1 304 ? -17.531 19.422 17.109 1 90.38 304 LEU A C 1
ATOM 2394 O O . LEU A 1 304 ? -17.656 18.5 16.297 1 90.38 304 LEU A O 1
ATOM 2398 N N . SER A 1 305 ? -16.406 19.781 17.484 1 90.69 305 SER A N 1
ATOM 2399 C CA . SER A 1 305 ? -15.148 19.5 16.797 1 90.69 305 SER A CA 1
ATOM 2400 C C . SER A 1 305 ? -14.781 18.016 16.891 1 90.69 305 SER A C 1
ATOM 2402 O O . SER A 1 305 ? -14.133 17.484 15.984 1 90.69 305 SER A O 1
ATOM 2404 N N . CYS A 1 306 ? -15.219 17.359 17.984 1 94.38 306 CYS A N 1
ATOM 2405 C CA . CYS A 1 306 ? -14.844 15.969 18.172 1 94.38 306 CYS A CA 1
ATOM 2406 C C . CYS A 1 306 ? -15.484 15.086 17.094 1 94.38 306 CYS A C 1
ATOM 2408 O O . CYS A 1 306 ? -15 13.984 16.828 1 94.38 306 CYS A O 1
ATOM 2410 N N . LEU A 1 307 ? -16.547 15.562 16.484 1 96 307 LEU A N 1
ATOM 2411 C CA . LEU A 1 307 ? -17.25 14.773 15.477 1 96 307 LEU A CA 1
ATOM 2412 C C . LEU A 1 307 ? -16.375 14.57 14.242 1 96 307 LEU A C 1
ATOM 2414 O O . LEU A 1 307 ? -16.484 13.547 13.562 1 96 307 LEU A O 1
ATOM 2418 N N . HIS A 1 308 ? -15.477 15.539 13.953 1 95.12 308 HIS A N 1
ATOM 2419 C CA . HIS A 1 308 ? -14.594 15.406 12.797 1 95.12 308 HIS A CA 1
ATOM 2420 C C . HIS A 1 308 ? -13.648 14.219 12.961 1 95.12 308 HIS A C 1
ATOM 2422 O O . HIS A 1 308 ? -13.422 13.469 12.008 1 95.12 308 HIS A O 1
ATOM 2428 N N . GLY A 1 309 ? -13.141 14.07 14.172 1 96.69 309 GLY A N 1
ATOM 2429 C CA . GLY A 1 309 ? -12.273 12.938 14.445 1 96.69 309 GLY A CA 1
ATOM 2430 C C . GLY A 1 309 ? -12.992 11.602 14.367 1 96.69 309 GLY A C 1
ATOM 2431 O O . GLY A 1 309 ? -12.469 10.633 13.812 1 96.69 309 GLY A O 1
ATOM 2432 N N . ILE A 1 310 ? -14.203 11.555 14.875 1 97.44 310 ILE A N 1
ATOM 2433 C CA . ILE A 1 310 ? -14.984 10.32 14.867 1 97.44 310 ILE A CA 1
ATOM 2434 C C . ILE A 1 310 ? -15.328 9.938 13.43 1 97.44 310 ILE A C 1
ATOM 2436 O O . ILE A 1 310 ? -15.25 8.758 13.062 1 97.44 310 ILE A O 1
ATOM 2440 N N . ARG A 1 311 ? -15.641 10.93 12.617 1 97.06 311 ARG A N 1
ATOM 2441 C CA . ARG A 1 311 ? -15.977 10.688 11.219 1 97.06 311 ARG A CA 1
ATOM 2442 C C . ARG A 1 311 ? -14.797 10.055 10.477 1 97.06 311 ARG A C 1
ATOM 2444 O O . ARG A 1 311 ? -14.961 9.031 9.805 1 97.06 311 ARG A O 1
ATOM 2451 N N . PHE A 1 312 ? -13.664 10.688 10.602 1 97.38 312 PHE A N 1
ATOM 2452 C CA . PHE A 1 312 ? -12.5 10.227 9.852 1 97.38 312 PHE A CA 1
ATOM 2453 C C . PHE A 1 312 ? -12.07 8.844 10.328 1 97.38 312 PHE A C 1
ATOM 2455 O O . PHE A 1 312 ? -11.789 7.965 9.508 1 97.38 312 PHE A O 1
ATOM 2462 N N . LEU A 1 313 ? -12.023 8.617 11.641 1 97.56 313 LEU A N 1
ATOM 2463 C CA . LEU A 1 313 ? -11.555 7.352 12.188 1 97.56 313 LEU A CA 1
ATOM 2464 C C . LEU A 1 313 ? -12.531 6.227 11.867 1 97.56 313 LEU A C 1
ATOM 2466 O O . LEU A 1 313 ? -12.125 5.102 11.578 1 97.56 313 LEU A O 1
ATOM 2470 N N . SER A 1 314 ? -13.805 6.527 11.93 1 98 314 SER A N 1
ATOM 2471 C CA . SER A 1 314 ? -14.805 5.527 11.57 1 98 314 SER A CA 1
ATOM 2472 C C . SER A 1 314 ? -14.727 5.168 10.094 1 98 314 SER A C 1
ATOM 2474 O O . SER A 1 314 ? -14.828 3.996 9.727 1 98 314 SER A O 1
ATOM 2476 N N . MET A 1 315 ? -14.516 6.18 9.242 1 98.19 315 MET A N 1
ATOM 2477 C CA . MET A 1 315 ? -14.406 5.922 7.809 1 98.19 315 MET A CA 1
ATOM 2478 C C . MET A 1 315 ? -13.148 5.129 7.492 1 98.19 315 MET A C 1
ATOM 2480 O O . MET A 1 315 ? -13.164 4.238 6.641 1 98.19 315 MET A O 1
ATOM 2484 N N . SER A 1 316 ? -12.062 5.48 8.125 1 97.88 316 SER A N 1
ATOM 2485 C CA . SER A 1 316 ? -10.828 4.719 7.957 1 97.88 316 SER A CA 1
ATOM 2486 C C . SER A 1 316 ? -11.016 3.26 8.367 1 97.88 316 SER A C 1
ATOM 2488 O O . SER A 1 316 ? -10.484 2.355 7.719 1 97.88 316 SER A O 1
ATOM 2490 N N . TRP A 1 317 ? -11.766 3.105 9.469 1 97.88 317 TRP A N 1
ATOM 2491 C CA . TRP A 1 317 ? -12.078 1.764 9.953 1 97.88 317 TRP A CA 1
ATOM 2492 C C . TRP A 1 317 ? -12.906 0.994 8.922 1 97.88 317 TRP A C 1
ATOM 2494 O O . TRP A 1 317 ? -12.656 -0.188 8.68 1 97.88 317 TRP A O 1
ATOM 2504 N N . ILE A 1 318 ? -13.82 1.637 8.312 1 97.81 318 ILE A N 1
ATOM 2505 C CA . ILE A 1 318 ? -14.664 1.024 7.289 1 97.81 318 ILE A CA 1
ATOM 2506 C C . ILE A 1 318 ? -13.812 0.643 6.078 1 97.81 318 ILE A C 1
ATOM 2508 O O . ILE A 1 318 ? -13.914 -0.475 5.566 1 97.81 318 ILE A O 1
ATOM 2512 N N . ILE A 1 319 ? -12.945 1.51 5.637 1 98 319 ILE A N 1
ATOM 2513 C CA . ILE A 1 319 ? -12.078 1.222 4.5 1 98 319 ILE A CA 1
ATOM 2514 C C . ILE A 1 319 ? -11.164 0.047 4.836 1 98 319 ILE A C 1
ATOM 2516 O O . ILE A 1 319 ? -10.922 -0.818 3.992 1 98 319 ILE A O 1
ATOM 2520 N N . LEU A 1 320 ? -10.703 -0.019 6.082 1 96.75 320 LEU A N 1
ATOM 2521 C CA . LEU A 1 320 ? -9.875 -1.129 6.535 1 96.75 320 LEU A CA 1
ATOM 2522 C C . LEU A 1 320 ? -10.633 -2.447 6.453 1 96.75 320 LEU A C 1
ATOM 2524 O O . LEU A 1 320 ? -10.117 -3.439 5.934 1 96.75 320 LEU A O 1
ATOM 2528 N N . GLY A 1 321 ? -11.836 -2.4 6.992 1 94.62 321 GLY A N 1
ATOM 2529 C CA . GLY A 1 321 ? -12.656 -3.596 6.914 1 94.62 321 GLY A CA 1
ATOM 2530 C C . GLY A 1 321 ? -12.898 -4.062 5.492 1 94.62 321 GLY A C 1
ATOM 2531 O O . GLY A 1 321 ? -12.766 -5.25 5.195 1 94.62 321 GLY A O 1
ATOM 2532 N N . HIS A 1 322 ? -13.156 -3.17 4.617 1 95.31 322 HIS A N 1
ATOM 2533 C CA . HIS A 1 322 ? -13.438 -3.508 3.227 1 95.31 322 HIS A CA 1
ATOM 2534 C C . HIS A 1 322 ? -12.164 -3.945 2.5 1 95.31 322 HIS A C 1
ATOM 2536 O O . HIS A 1 322 ? -12.234 -4.699 1.526 1 95.31 322 HIS A O 1
ATOM 2542 N N . THR A 1 323 ? -11.023 -3.479 2.906 1 94.06 323 THR A N 1
ATOM 2543 C CA . THR A 1 323 ? -9.773 -3.955 2.328 1 94.06 323 THR A CA 1
ATOM 2544 C C . THR A 1 323 ? -9.57 -5.438 2.617 1 94.06 323 THR A C 1
ATOM 2546 O O . THR A 1 323 ? -9.039 -6.172 1.783 1 94.06 323 THR A O 1
ATOM 2549 N N . TYR A 1 324 ? -10.055 -5.895 3.807 1 89.75 324 TYR A N 1
ATOM 2550 C CA . TYR A 1 324 ? -9.898 -7.293 4.203 1 89.75 324 TYR A CA 1
ATOM 2551 C C . TYR A 1 324 ? -10.984 -8.156 3.588 1 89.75 324 TYR A C 1
ATOM 2553 O O . TYR A 1 324 ? -10.797 -9.359 3.391 1 89.75 324 TYR A O 1
ATOM 2561 N N . PHE A 1 325 ? -12.094 -7.512 3.213 1 86.38 325 PHE A N 1
ATOM 2562 C CA . PHE A 1 325 ? -13.227 -8.367 2.877 1 86.38 325 PHE A CA 1
ATOM 2563 C C . PHE A 1 325 ? -13.594 -8.219 1.407 1 86.38 325 PHE A C 1
ATOM 2565 O O . PHE A 1 325 ? -14.328 -9.055 0.861 1 86.38 325 PHE A O 1
ATOM 2572 N N . ILE A 1 326 ? -13.18 -7.129 0.824 1 77.75 326 ILE A N 1
ATOM 2573 C CA . ILE A 1 326 ? -13.375 -7.016 -0.618 1 77.75 326 ILE A CA 1
ATOM 2574 C C . ILE A 1 326 ? -12.18 -7.625 -1.347 1 77.75 326 ILE A C 1
ATOM 2576 O O . ILE A 1 326 ? -11.375 -6.906 -1.946 1 77.75 326 ILE A O 1
ATOM 2580 N N . LEU A 1 327 ? -12.078 -8.883 -1.077 1 69.44 327 LEU A N 1
ATOM 2581 C CA . LEU A 1 327 ? -11 -9.633 -1.707 1 69.44 327 LEU A CA 1
ATOM 2582 C C . LEU A 1 327 ? -11.547 -10.781 -2.537 1 69.44 327 LEU A C 1
ATOM 2584 O O . LEU A 1 327 ? -12.672 -11.234 -2.311 1 69.44 327 LEU A O 1
ATOM 2588 N N . ASN A 1 328 ? -10.867 -11.023 -3.562 1 74.38 328 ASN A N 1
ATOM 2589 C CA . ASN A 1 328 ? -11.117 -12.25 -4.316 1 74.38 328 ASN A CA 1
ATOM 2590 C C . ASN A 1 328 ? -10.438 -13.453 -3.666 1 74.38 328 ASN A C 1
ATOM 2592 O O . ASN A 1 328 ? -9.227 -13.641 -3.803 1 74.38 328 ASN A O 1
ATOM 2596 N N . TYR A 1 329 ? -11.234 -14.312 -3.037 1 77.12 329 TYR A N 1
ATOM 2597 C CA . TYR A 1 329 ? -10.68 -15.445 -2.299 1 77.12 329 TYR A CA 1
ATOM 2598 C C . TYR A 1 329 ? -9.992 -16.422 -3.242 1 77.12 329 TYR A C 1
ATOM 2600 O O . TYR A 1 329 ? -9.102 -17.172 -2.828 1 77.12 329 TYR A O 1
ATOM 2608 N N . GLU A 1 330 ? -10.422 -16.359 -4.414 1 81.94 330 GLU A N 1
ATOM 2609 C CA . GLU A 1 330 ? -9.812 -17.266 -5.395 1 81.94 330 GLU A CA 1
ATOM 2610 C C . GLU A 1 330 ? -8.414 -16.797 -5.777 1 81.94 330 GLU A C 1
ATOM 2612 O O . GLU A 1 330 ? -7.633 -17.578 -6.336 1 81.94 330 GLU A O 1
ATOM 2617 N N . ALA A 1 331 ? -8.078 -15.633 -5.379 1 83.12 331 ALA A N 1
ATOM 2618 C CA . ALA A 1 331 ? -6.754 -15.109 -5.699 1 83.12 331 ALA A CA 1
ATOM 2619 C C . ALA A 1 331 ? -5.797 -15.297 -4.523 1 83.12 331 ALA A C 1
ATOM 2621 O O . ALA A 1 331 ? -4.668 -14.797 -4.555 1 83.12 331 ALA A O 1
ATOM 2622 N N . PHE A 1 332 ? -6.211 -16.094 -3.562 1 84.62 332 PHE A N 1
ATOM 2623 C CA . PHE A 1 332 ? -5.375 -16.297 -2.387 1 84.62 332 PHE A CA 1
ATOM 2624 C C . PHE A 1 332 ? -4.375 -17.422 -2.627 1 84.62 332 PHE A C 1
ATOM 2626 O O . PHE A 1 332 ? -4.723 -18.453 -3.217 1 84.62 332 PHE A O 1
ATOM 2633 N N . GLN A 1 333 ? -3.174 -17.109 -2.244 1 85.75 333 GLN A N 1
ATOM 2634 C CA . GLN A 1 333 ? -2.225 -18.188 -2.012 1 85.75 333 GLN A CA 1
ATOM 2635 C C . GLN A 1 333 ? -2.184 -18.578 -0.536 1 85.75 333 GLN A C 1
ATOM 2637 O O . GLN A 1 333 ? -2.141 -17.703 0.339 1 85.75 333 GLN A O 1
ATOM 2642 N N . ASN A 1 334 ? -2.262 -19.828 -0.23 1 80.38 334 ASN A N 1
ATOM 2643 C CA . ASN A 1 334 ? -2.197 -20.312 1.148 1 80.38 334 ASN A CA 1
ATOM 2644 C C . ASN A 1 334 ? -3.338 -19.75 1.99 1 80.38 334 ASN A C 1
ATOM 2646 O O . ASN A 1 334 ? -3.104 -19.141 3.037 1 80.38 334 ASN A O 1
ATOM 2650 N N . ALA A 1 335 ? -4.547 -20.031 1.571 1 81.44 335 ALA A N 1
ATOM 2651 C CA . ALA A 1 335 ? -5.754 -19.516 2.215 1 81.44 335 ALA A CA 1
ATOM 2652 C C . ALA A 1 335 ? -5.875 -20.047 3.643 1 81.44 335 ALA A C 1
ATOM 2654 O O . ALA A 1 335 ? -6.59 -19.469 4.465 1 81.44 335 ALA A O 1
ATOM 2655 N N . GLU A 1 336 ? -5.172 -21.094 3.941 1 79.19 336 GLU A N 1
ATOM 2656 C CA . GLU A 1 336 ? -5.191 -21.641 5.297 1 79.19 336 GLU A CA 1
ATOM 2657 C C . GLU A 1 336 ? -4.695 -20.625 6.312 1 79.19 336 GLU A C 1
ATOM 2659 O O . GLU A 1 336 ? -5.211 -20.547 7.43 1 79.19 336 GLU A O 1
ATOM 2664 N N . LYS A 1 337 ? -3.76 -19.891 5.887 1 76.06 337 LYS A N 1
ATOM 2665 C CA . LYS A 1 337 ? -3.211 -18.875 6.77 1 76.06 337 LYS A CA 1
ATOM 2666 C C . LYS A 1 337 ? -4.238 -17.781 7.047 1 76.06 337 LYS A C 1
ATOM 2668 O O . LYS A 1 337 ? -4.301 -17.234 8.156 1 76.06 337 LYS A O 1
ATOM 2673 N N . ALA A 1 338 ? -5.062 -17.469 6.109 1 75.44 338 ALA A N 1
ATOM 2674 C CA . ALA A 1 338 ? -6.094 -16.438 6.258 1 75.44 338 ALA A CA 1
ATOM 2675 C C . ALA A 1 338 ? -7.176 -16.891 7.23 1 75.44 338 ALA A C 1
ATOM 2677 O O . ALA A 1 338 ? -7.754 -16.078 7.949 1 75.44 338 ALA A O 1
ATOM 2678 N N . GLN A 1 339 ? -7.441 -18.141 7.285 1 74.94 339 GLN A N 1
ATOM 2679 C CA . GLN A 1 339 ? -8.461 -18.672 8.18 1 74.94 339 GLN A CA 1
ATOM 2680 C C . GLN A 1 339 ? -8.047 -18.531 9.641 1 74.94 339 GLN A C 1
ATOM 2682 O O . GLN A 1 339 ? -8.898 -18.344 10.516 1 74.94 339 GLN A O 1
ATOM 2687 N N . VAL A 1 340 ? -6.805 -18.5 9.867 1 78.44 340 VAL A N 1
ATOM 2688 C CA . VAL A 1 340 ? -6.285 -18.422 11.227 1 78.44 340 VAL A CA 1
ATOM 2689 C C . VAL A 1 340 ? -6.465 -17 11.758 1 78.44 340 VAL A C 1
ATOM 2691 O O . VAL A 1 340 ? -6.691 -16.797 12.953 1 78.44 340 VAL A O 1
ATOM 2694 N N . TYR A 1 341 ? -6.516 -16.094 10.922 1 77.31 341 TYR A N 1
ATOM 2695 C CA . TYR A 1 341 ? -6.648 -14.703 11.336 1 77.31 341 TYR A CA 1
ATOM 2696 C C . TYR A 1 341 ? -8.023 -14.438 11.938 1 77.31 341 TYR A C 1
ATOM 2698 O O . TYR A 1 341 ? -8.148 -13.688 12.914 1 77.31 341 TYR A O 1
ATOM 2706 N N . GLY A 1 342 ? -9.016 -15.102 11.391 1 73.75 342 GLY A N 1
ATOM 2707 C CA . GLY A 1 342 ? -10.375 -14.922 11.891 1 73.75 342 GLY A CA 1
ATOM 2708 C C . GLY A 1 342 ? -10.539 -15.383 13.328 1 73.75 342 GLY A C 1
ATOM 2709 O O . GLY A 1 342 ? -11.445 -14.93 14.031 1 73.75 342 GLY A O 1
ATOM 2710 N N . GLU A 1 343 ? -9.531 -16.109 13.789 1 81.06 343 GLU A N 1
ATOM 2711 C CA . GLU A 1 343 ? -9.656 -16.719 15.109 1 81.06 343 GLU A CA 1
ATOM 2712 C C . GLU A 1 343 ? -8.844 -15.961 16.156 1 81.06 343 GLU A C 1
ATOM 2714 O O . GLU A 1 343 ? -8.898 -16.281 17.344 1 81.06 343 GLU A O 1
ATOM 2719 N N . THR A 1 344 ? -8.266 -14.938 15.695 1 86.88 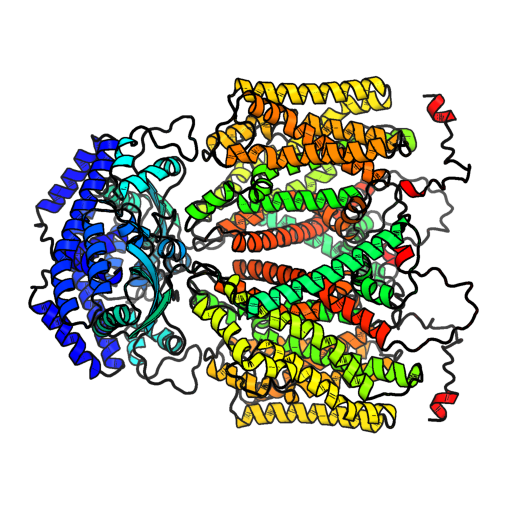344 THR A N 1
ATOM 2720 C CA . THR A 1 344 ? -7.43 -14.195 16.641 1 86.88 344 THR A CA 1
ATOM 2721 C C . THR A 1 344 ? -8.234 -13.086 17.312 1 86.88 344 THR A C 1
ATOM 2723 O O . THR A 1 344 ? -9.18 -12.555 16.719 1 86.88 344 THR A O 1
ATOM 2726 N N . PHE A 1 345 ? -7.887 -12.719 18.5 1 92.06 345 PHE A N 1
ATOM 2727 C CA . PHE A 1 345 ? -8.555 -11.688 19.281 1 92.06 345 PHE A CA 1
ATOM 2728 C C . PHE A 1 345 ? -8.422 -10.32 18.609 1 92.06 345 PHE A C 1
ATOM 2730 O O . PHE A 1 345 ? -9.406 -9.586 18.5 1 92.06 345 PHE A O 1
ATOM 2737 N N . ALA A 1 346 ? -7.305 -10.031 18.125 1 90.44 346 ALA A N 1
ATOM 2738 C CA . ALA A 1 346 ? -7.031 -8.719 17.547 1 90.44 346 ALA A CA 1
ATOM 2739 C C . ALA A 1 346 ? -7.824 -8.523 16.25 1 90.44 346 ALA A C 1
ATOM 2741 O O . ALA A 1 346 ? -8.219 -7.406 15.922 1 90.44 346 ALA A O 1
ATOM 2742 N N . PHE A 1 347 ? -8.133 -9.547 15.586 1 91.25 347 PHE A N 1
ATOM 2743 C CA . PHE A 1 347 ?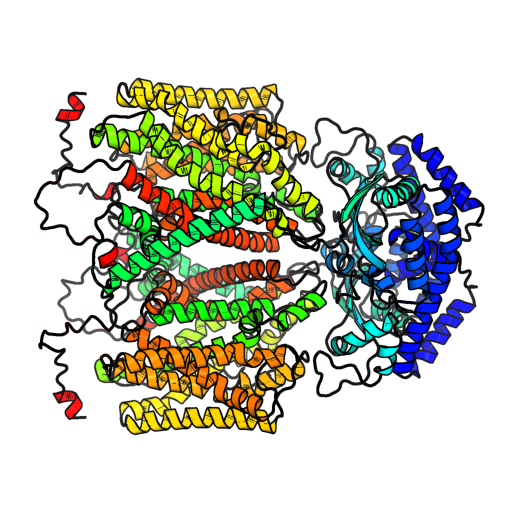 -8.766 -9.453 14.273 1 91.25 347 PHE A CA 1
ATOM 2744 C C . PHE A 1 347 ? -10.258 -9.211 14.406 1 91.25 347 PHE A C 1
ATOM 2746 O O . PHE A 1 347 ? -10.93 -8.867 13.43 1 91.25 347 PHE A O 1
ATOM 2753 N N . GLN A 1 348 ? -10.805 -9.25 15.625 1 92.5 348 GLN A N 1
ATOM 2754 C CA . GLN A 1 348 ? -12.234 -9.023 15.836 1 92.5 348 GLN A CA 1
ATOM 2755 C C . GLN A 1 348 ? -12.625 -7.594 15.484 1 92.5 348 GLN A C 1
ATOM 2757 O O . GLN A 1 348 ? -13.75 -7.34 15.055 1 92.5 348 GLN A O 1
ATOM 2762 N N . VAL A 1 349 ? -11.648 -6.711 15.641 1 93.75 349 VAL A N 1
ATOM 2763 C CA . VAL A 1 349 ? -11.906 -5.316 15.305 1 93.75 349 VAL A CA 1
ATOM 2764 C C . VAL A 1 349 ? -12.211 -5.184 13.812 1 93.75 349 VAL A C 1
ATOM 2766 O O . VAL A 1 349 ? -12.984 -4.32 13.406 1 93.75 349 VAL A O 1
ATOM 2769 N N . ILE A 1 350 ? -11.672 -6.066 13.047 1 92.31 350 ILE A N 1
ATOM 2770 C CA . ILE A 1 350 ? -11.867 -6.031 11.602 1 92.31 350 ILE A CA 1
ATOM 2771 C C . ILE A 1 350 ? -13.117 -6.82 11.234 1 92.31 350 ILE A C 1
ATOM 2773 O O . ILE A 1 350 ? -13.953 -6.348 10.453 1 92.31 350 ILE A O 1
ATOM 2777 N N . VAL A 1 351 ? -13.32 -7.953 11.828 1 89.38 351 VAL A N 1
ATOM 2778 C CA . VAL A 1 351 ? -14.43 -8.844 11.5 1 89.38 351 VAL A CA 1
ATOM 2779 C C . VAL A 1 351 ? -15.75 -8.172 11.867 1 89.38 351 VAL A C 1
ATOM 2781 O O . VAL A 1 351 ? -16.734 -8.289 11.141 1 89.38 351 VAL A O 1
ATOM 2784 N N . ASN A 1 352 ? -15.75 -7.496 12.953 1 92.25 352 ASN A N 1
ATOM 2785 C CA . ASN A 1 352 ? -16.969 -6.863 13.438 1 92.25 352 ASN A CA 1
ATOM 2786 C C . ASN A 1 352 ? -16.969 -5.359 13.164 1 92.25 352 ASN A C 1
ATOM 2788 O O . ASN A 1 352 ? -17.594 -4.59 13.906 1 92.25 352 ASN A O 1
ATOM 2792 N N . GLY A 1 353 ? -16.312 -4.992 12.125 1 92.25 353 GLY A N 1
ATOM 2793 C CA . GLY A 1 353 ? -16.141 -3.586 11.789 1 92.25 353 GLY A CA 1
ATOM 2794 C C . GLY A 1 353 ? -17.422 -2.959 11.234 1 92.25 353 GLY A C 1
ATOM 2795 O O . GLY A 1 353 ? -17.531 -1.732 11.18 1 92.25 353 GLY A O 1
ATOM 2796 N N . ALA A 1 354 ? -18.469 -3.717 10.938 1 91.81 354 ALA A N 1
ATOM 2797 C CA . ALA A 1 354 ? -19.719 -3.207 10.375 1 91.81 354 ALA A CA 1
ATOM 2798 C C . ALA A 1 354 ? -20.422 -2.281 11.359 1 91.81 354 ALA A C 1
ATOM 2800 O O . ALA A 1 354 ? -21.219 -1.427 10.961 1 91.81 354 ALA A O 1
ATOM 2801 N N . ILE A 1 355 ? -20.047 -2.387 12.602 1 95.31 355 ILE A N 1
ATOM 2802 C CA . ILE A 1 355 ? -20.688 -1.599 13.656 1 95.31 355 ILE A CA 1
ATOM 2803 C C . ILE A 1 355 ? -20.297 -0.13 13.5 1 95.31 355 ILE A C 1
ATOM 2805 O O . ILE A 1 355 ? -20.984 0.756 14.023 1 95.31 355 ILE A O 1
ATOM 2809 N N . ALA A 1 356 ? -19.203 0.156 12.766 1 96.5 356 ALA A N 1
ATOM 2810 C CA . ALA A 1 356 ? -18.734 1.521 12.531 1 96.5 356 ALA A CA 1
ATOM 2811 C C . ALA A 1 356 ? -19.797 2.346 11.805 1 96.5 356 ALA A C 1
ATOM 2813 O O . ALA A 1 356 ? -19.875 3.564 11.977 1 96.5 356 ALA A O 1
ATOM 2814 N N . VAL A 1 357 ? -20.641 1.738 11.039 1 97 357 VAL A N 1
ATOM 2815 C CA . VAL A 1 357 ? -21.688 2.422 10.281 1 97 357 VAL A CA 1
ATOM 2816 C C . VAL A 1 357 ? -22.703 3.051 11.234 1 97 357 VAL A C 1
ATOM 2818 O O . VAL A 1 357 ? -23.234 4.133 10.969 1 97 357 VAL A O 1
ATOM 2821 N N . ASP A 1 358 ? -22.906 2.461 12.352 1 97.94 358 ASP A N 1
ATOM 2822 C CA . ASP A 1 358 ? -23.875 2.965 13.32 1 97.94 358 ASP A CA 1
ATOM 2823 C C . ASP A 1 358 ? -23.359 4.23 14.008 1 97.94 358 ASP A C 1
ATOM 2825 O O . ASP A 1 358 ? -24.141 5.008 14.555 1 97.94 358 ASP A O 1
ATOM 2829 N N . SER A 1 359 ? -22.031 4.414 14.016 1 98.19 359 SER A N 1
ATOM 2830 C CA . SER A 1 359 ? -21.5 5.703 14.461 1 98.19 359 SER A CA 1
ATOM 2831 C C . SER A 1 359 ? -22.031 6.84 13.594 1 98.19 359 SER A C 1
ATOM 2833 O O . SER A 1 359 ? -22.328 7.922 14.102 1 98.19 359 SER A O 1
ATOM 2835 N N . PHE A 1 360 ? -22.172 6.578 12.328 1 98.19 360 PHE A N 1
ATOM 2836 C CA . PHE A 1 360 ? -22.625 7.602 11.391 1 98.19 360 PHE A CA 1
ATOM 2837 C C . PHE A 1 360 ? -24.109 7.859 11.555 1 98.19 360 PHE A C 1
ATOM 2839 O O . PHE A 1 360 ? -24.562 9 11.461 1 98.19 360 PHE A O 1
ATOM 2846 N N . PHE A 1 361 ? -24.906 6.801 11.805 1 98.5 361 PHE A N 1
ATOM 2847 C CA . PHE A 1 361 ? -26.328 6.992 12.078 1 98.5 361 PHE A CA 1
ATOM 2848 C C . PHE A 1 361 ? -26.531 7.812 13.344 1 98.5 361 PHE A C 1
ATOM 2850 O O . PHE A 1 361 ? -27.344 8.734 13.367 1 98.5 361 PHE A O 1
ATOM 2857 N N . CYS A 1 362 ? -25.75 7.449 14.312 1 98.31 362 CYS A N 1
ATOM 2858 C CA . CYS A 1 362 ? -25.844 8.156 15.586 1 98.31 362 CYS A CA 1
ATOM 2859 C C . CYS A 1 362 ? -25.484 9.625 15.422 1 98.31 362 CYS A C 1
ATOM 2861 O O . CYS A 1 362 ? -26.219 10.5 15.875 1 98.31 362 CYS A O 1
ATOM 2863 N N . MET A 1 363 ? -24.406 9.914 14.734 1 97.69 363 MET A N 1
ATOM 2864 C CA . MET A 1 363 ? -23.969 11.289 14.5 1 97.69 363 MET A CA 1
ATOM 2865 C C . MET A 1 363 ? -24.984 12.039 13.633 1 97.69 363 MET A C 1
ATOM 2867 O O . MET A 1 363 ? -25.219 13.227 13.836 1 97.69 363 MET A O 1
ATOM 2871 N N . GLY A 1 364 ? -25.547 11.328 12.664 1 97.38 364 GLY A N 1
ATOM 2872 C CA . GLY A 1 364 ? -26.578 11.922 11.82 1 97.38 364 GLY A CA 1
ATOM 2873 C C . GLY A 1 364 ? -27.781 12.406 12.609 1 97.38 364 GLY A C 1
ATOM 2874 O O . GLY A 1 364 ? -28.203 13.547 12.453 1 97.38 364 GLY A O 1
ATOM 2875 N N . GLY A 1 365 ? -28.266 11.555 13.516 1 98.19 365 GLY A N 1
ATOM 2876 C CA . GLY A 1 365 ? -29.375 11.953 14.375 1 98.19 365 GLY A CA 1
ATOM 2877 C C . GLY A 1 365 ? -29.031 13.094 15.305 1 98.19 365 GLY A C 1
ATOM 2878 O O . GLY A 1 365 ? -29.828 14 15.516 1 98.19 365 GLY A O 1
ATOM 2879 N N . LEU A 1 366 ? -27.859 13.039 15.828 1 97.81 366 LEU A N 1
ATOM 2880 C CA . LEU A 1 366 ? -27.406 14.055 16.781 1 97.81 366 LEU A CA 1
ATOM 2881 C C . LEU A 1 366 ? -27.344 15.422 16.109 1 97.81 366 LEU A C 1
ATOM 2883 O O . LEU A 1 366 ? -27.906 16.391 16.625 1 97.81 366 LEU A O 1
ATOM 2887 N N . LEU A 1 367 ? -26.672 15.5 14.977 1 95.31 367 LEU A N 1
ATOM 2888 C CA . LEU A 1 367 ? -26.469 16.766 14.289 1 95.31 367 LEU A CA 1
ATOM 2889 C C . LEU A 1 367 ? -27.797 17.328 13.773 1 95.31 367 LEU A C 1
ATOM 2891 O O . LEU A 1 367 ? -28.016 18.531 13.797 1 95.31 367 LEU A O 1
ATOM 2895 N N . LEU A 1 368 ? -28.594 16.422 13.305 1 96.25 368 LEU A N 1
ATOM 2896 C CA . LEU A 1 368 ? -29.906 16.828 12.828 1 96.25 368 LEU A CA 1
ATOM 2897 C C . LEU A 1 368 ? -30.703 17.516 13.938 1 96.25 368 LEU A C 1
ATOM 2899 O O . LEU A 1 368 ? -31.234 18.609 13.734 1 96.25 368 LEU A O 1
ATOM 2903 N N . CYS A 1 369 ? -30.766 16.891 15.031 1 96.25 369 CYS A N 1
ATOM 2904 C CA . CYS A 1 369 ? -31.516 17.438 16.156 1 96.25 369 CYS A CA 1
ATOM 2905 C C . CYS A 1 369 ? -30.859 18.703 16.703 1 96.25 369 CYS A C 1
ATOM 2907 O O . CYS A 1 369 ? -31.531 19.703 16.922 1 96.25 369 CYS A O 1
ATOM 2909 N N . TYR A 1 370 ? -29.609 18.656 16.891 1 94.12 370 TYR A N 1
ATOM 2910 C CA . TYR A 1 370 ? -28.844 19.781 17.438 1 94.12 370 TYR A CA 1
ATOM 2911 C C . TYR A 1 370 ? -29.031 21.031 16.594 1 94.12 370 TYR A C 1
ATOM 2913 O O . TYR A 1 370 ? -29.359 22.094 17.109 1 94.12 370 TYR A O 1
ATOM 2921 N N . LEU A 1 371 ? -28.922 20.938 15.305 1 90.94 371 LEU A N 1
ATOM 2922 C CA . LEU A 1 371 ? -28.984 22.078 14.398 1 90.94 371 LEU A CA 1
ATOM 2923 C C . LEU A 1 371 ? -30.406 22.562 14.234 1 90.94 371 LEU A C 1
ATOM 2925 O O . LEU A 1 371 ? -30.656 23.766 14.141 1 90.94 371 LEU A O 1
ATOM 2929 N N . THR A 1 372 ? -31.328 21.672 14.18 1 93.31 372 THR A N 1
ATOM 2930 C CA . THR A 1 372 ? -32.719 22.047 14.008 1 93.31 372 THR A CA 1
ATOM 2931 C C . THR A 1 372 ? -33.219 22.828 15.219 1 93.31 372 THR A C 1
ATOM 2933 O O . THR A 1 372 ? -33.812 23.906 15.07 1 93.31 372 THR A O 1
ATOM 2936 N N . ILE A 1 373 ? -32.938 22.328 16.359 1 91.81 373 ILE A N 1
ATOM 2937 C CA . ILE A 1 373 ? -33.406 22.984 17.578 1 91.81 373 ILE A CA 1
ATOM 2938 C C . ILE A 1 373 ? -32.688 24.328 17.734 1 91.81 373 ILE A C 1
ATOM 2940 O O . ILE A 1 373 ? -33.312 25.312 18.125 1 91.81 373 ILE A O 1
ATOM 2944 N N . LYS A 1 374 ? -31.484 24.297 17.453 1 87.62 374 LYS A N 1
ATOM 2945 C CA . LYS A 1 374 ? -30.719 25.531 17.547 1 87.62 374 LYS A CA 1
ATOM 2946 C C . LYS A 1 374 ? -31.266 26.594 16.594 1 87.62 374 LYS A C 1
ATOM 2948 O O . LYS A 1 374 ? -31.453 27.75 16.984 1 87.62 374 LYS A O 1
ATOM 2953 N N . THR A 1 375 ? -31.578 26.234 15.406 1 88 375 THR A N 1
ATOM 2954 C CA . THR A 1 375 ? -32.062 27.156 14.391 1 88 375 THR A CA 1
ATOM 2955 C C . THR A 1 375 ? -33.469 27.641 14.711 1 88 375 THR A C 1
ATOM 2957 O O . THR A 1 375 ? -33.781 28.828 14.578 1 88 375 THR A O 1
ATOM 2960 N N . VAL A 1 376 ? -34.312 26.797 15.156 1 90.06 376 VAL A N 1
ATOM 2961 C CA . VAL A 1 376 ? -35.719 27.125 15.367 1 90.06 376 VAL A CA 1
ATOM 2962 C C . VAL A 1 376 ? -35.906 27.844 16.703 1 90.06 376 VAL A C 1
ATOM 2964 O O . VAL A 1 376 ? -36.531 28.891 16.781 1 90.06 376 VAL A O 1
ATOM 2967 N N . LYS A 1 377 ? -35.312 27.359 17.672 1 85.31 377 LYS A N 1
ATOM 2968 C CA . LYS A 1 377 ? -35.562 27.875 19.016 1 85.31 377 LYS A CA 1
ATOM 2969 C C . LYS A 1 377 ? -34.594 29 19.359 1 85.31 377 LYS A C 1
ATOM 2971 O O . LYS A 1 377 ? -34.969 29.984 20 1 85.31 377 LYS A O 1
ATOM 2976 N N . LEU A 1 378 ? -33.406 28.828 18.984 1 79.81 378 LEU A N 1
ATOM 2977 C CA . LEU A 1 378 ? -32.438 29.828 19.391 1 79.81 378 LEU A CA 1
ATOM 2978 C C . LEU A 1 378 ? -32.344 30.969 18.375 1 79.81 378 LEU A C 1
ATOM 2980 O O . LEU A 1 378 ? -32.25 32.125 18.766 1 79.81 378 LEU A O 1
ATOM 2984 N N . GLU A 1 379 ? -32.406 30.609 17.109 1 81.81 379 GLU A N 1
ATOM 2985 C CA . GLU A 1 379 ? -32.312 31.641 16.078 1 81.81 379 GLU A CA 1
ATOM 2986 C C . GLU A 1 379 ? -33.688 32.156 15.68 1 81.81 379 GLU A C 1
ATOM 2988 O O . GLU A 1 379 ? -33.812 33.188 15.023 1 81.81 379 GLU A O 1
ATOM 2993 N N . GLY A 1 380 ? -34.75 31.531 16 1 84.69 380 GLY A N 1
ATOM 2994 C CA . GLY A 1 380 ? -36.125 32 15.781 1 84.69 380 GLY A CA 1
ATOM 2995 C C . GLY A 1 380 ? -36.594 31.797 14.352 1 84.69 380 GLY A C 1
ATOM 2996 O O . GLY A 1 380 ? -37.5 32.5 13.898 1 84.69 380 GLY A O 1
ATOM 2997 N N . LYS A 1 381 ? -35.969 30.953 13.641 1 86.31 381 LYS A N 1
ATOM 2998 C CA . LYS A 1 381 ? -36.375 30.672 12.266 1 86.31 381 LYS A CA 1
ATOM 2999 C C . LYS A 1 381 ? -37.406 29.531 12.219 1 86.31 381 LYS A C 1
ATOM 3001 O O . LYS A 1 381 ? -37.25 28.531 12.906 1 86.31 381 LYS A O 1
ATOM 3006 N N . PRO A 1 382 ? -38.344 29.812 11.438 1 88.69 382 PRO A N 1
ATOM 3007 C CA . PRO A 1 382 ? -39.375 28.766 11.383 1 88.69 382 PRO A CA 1
ATOM 3008 C C . PRO A 1 382 ? -38.875 27.5 10.688 1 88.69 382 PRO A C 1
ATOM 3010 O O . PRO A 1 382 ? -38.031 27.578 9.773 1 88.69 382 PRO A O 1
ATOM 3013 N N . PHE A 1 383 ? -39.375 26.359 11.172 1 91.62 383 PHE A N 1
ATOM 3014 C CA . PHE A 1 383 ? -39.031 25.062 10.578 1 91.62 383 PHE A CA 1
ATOM 3015 C C . PHE A 1 383 ? -39.781 24.859 9.273 1 91.62 383 PHE A C 1
ATOM 3017 O O . PHE A 1 383 ? -41 24.797 9.266 1 91.62 383 PHE A O 1
ATOM 3024 N N . ASN A 1 384 ? -39.031 24.781 8.07 1 91.94 384 ASN A N 1
ATOM 3025 C CA . ASN A 1 384 ? -39.594 24.531 6.746 1 91.94 384 ASN A CA 1
ATOM 3026 C C . ASN A 1 384 ? -39.281 23.109 6.262 1 91.94 384 ASN A C 1
ATOM 3028 O O . ASN A 1 384 ? -38.125 22.812 5.898 1 91.94 384 ASN A O 1
ATOM 3032 N N . ILE A 1 385 ? -40.281 22.297 6.156 1 93.88 385 ILE A N 1
ATOM 3033 C CA . ILE A 1 385 ? -40.125 20.891 5.828 1 93.88 385 ILE A CA 1
ATOM 3034 C C . ILE A 1 385 ? -39.594 20.75 4.406 1 93.88 385 ILE A C 1
ATOM 3036 O O . ILE A 1 385 ? -38.781 19.859 4.133 1 93.88 385 ILE A O 1
ATOM 3040 N N . VAL A 1 386 ? -40.031 21.547 3.473 1 94.19 386 VAL A N 1
ATOM 3041 C CA . VAL A 1 386 ? -39.625 21.453 2.076 1 94.19 386 VAL A CA 1
ATOM 3042 C C . VAL A 1 386 ? -38.125 21.781 1.96 1 94.19 386 VAL A C 1
ATOM 3044 O O . VAL A 1 386 ? -37.375 21.047 1.324 1 94.19 386 VAL A O 1
ATOM 3047 N N . MET A 1 387 ? -37.75 22.828 2.578 1 91.75 387 MET A N 1
ATOM 3048 C CA . MET A 1 387 ? -36.344 23.234 2.52 1 91.75 387 MET A CA 1
ATOM 3049 C C . MET A 1 387 ? -35.469 22.219 3.25 1 91.75 387 MET A C 1
ATOM 3051 O O . MET A 1 387 ? -34.312 21.984 2.854 1 91.75 387 MET A O 1
ATOM 3055 N N . TYR A 1 388 ? -36.125 21.688 4.316 1 93.81 388 TYR A N 1
ATOM 3056 C CA . TYR A 1 388 ? -35.469 20.625 5.062 1 93.81 388 TYR A CA 1
ATOM 3057 C C . TYR A 1 388 ? -35.094 19.469 4.145 1 93.81 388 TYR A C 1
ATOM 3059 O O . TYR A 1 388 ? -33.938 19.016 4.16 1 93.81 388 TYR A O 1
ATOM 3067 N N . ILE A 1 389 ? -35.906 19.047 3.301 1 95.75 389 ILE A N 1
ATOM 3068 C CA . ILE A 1 389 ? -35.688 17.922 2.406 1 95.75 389 ILE A CA 1
ATOM 3069 C C . ILE A 1 389 ? -34.812 18.359 1.231 1 95.75 389 ILE A C 1
ATOM 3071 O O . ILE A 1 389 ? -33.875 17.641 0.839 1 95.75 389 ILE A O 1
ATOM 3075 N N . VAL A 1 390 ? -35 19.531 0.715 1 95.12 390 VAL A N 1
ATOM 3076 C CA . VAL A 1 390 ? -34.281 20.031 -0.454 1 95.12 390 VAL A CA 1
ATOM 3077 C C . VAL A 1 390 ? -32.812 20.219 -0.118 1 95.12 390 VAL A C 1
ATOM 3079 O O . VAL A 1 390 ? -31.938 19.875 -0.923 1 95.12 390 VAL A O 1
ATOM 3082 N N . HIS A 1 391 ? -32.5 20.703 1.036 1 93.31 391 HIS A N 1
ATOM 3083 C CA . HIS A 1 391 ? -31.125 20.906 1.453 1 93.31 391 HIS A CA 1
ATOM 3084 C C . HIS A 1 391 ? -30.375 19.578 1.495 1 93.31 391 HIS A C 1
ATOM 3086 O O . HIS A 1 391 ? -29.234 19.5 1.042 1 93.31 391 HIS A O 1
ATOM 3092 N N . ARG A 1 392 ? -30.984 18.609 2.027 1 95.25 392 ARG A N 1
ATOM 3093 C CA . ARG A 1 392 ? -30.359 17.297 2.135 1 95.25 392 ARG A CA 1
ATOM 3094 C C . ARG A 1 392 ? -30.125 16.688 0.757 1 95.25 392 ARG A C 1
ATOM 3096 O O . ARG A 1 392 ? -29.047 16.156 0.483 1 95.25 392 ARG A O 1
ATOM 3103 N N . LEU A 1 393 ? -31.109 16.766 -0.09 1 96.94 393 LEU A N 1
ATOM 3104 C CA . LEU A 1 393 ? -31.016 16.203 -1.431 1 96.94 393 LEU A CA 1
ATOM 3105 C C . LEU A 1 393 ? -29.969 16.938 -2.258 1 96.94 393 LEU A C 1
ATOM 3107 O O . LEU A 1 393 ? -29.234 16.328 -3.041 1 96.94 393 LEU A O 1
ATOM 3111 N N . TRP A 1 394 ? -29.891 18.25 -2.055 1 96.25 394 TRP A N 1
ATOM 3112 C CA . TRP A 1 394 ? -28.922 19.078 -2.771 1 96.25 394 TRP A CA 1
ATOM 3113 C C . TRP A 1 394 ? -27.5 18.688 -2.398 1 96.25 394 TRP A C 1
ATOM 3115 O O . TRP A 1 394 ? -26.594 18.75 -3.23 1 96.25 394 TRP A O 1
ATOM 3125 N N . ARG A 1 395 ? -27.344 18.234 -1.164 1 94.44 395 ARG A N 1
ATOM 3126 C CA . ARG A 1 395 ? -26.031 17.844 -0.67 1 94.44 395 ARG A CA 1
ATOM 3127 C C . ARG A 1 395 ? -25.641 16.469 -1.18 1 94.44 395 ARG A C 1
ATOM 3129 O O . ARG A 1 395 ? -24.453 16.188 -1.382 1 94.44 395 ARG A O 1
ATOM 3136 N N . ILE A 1 396 ? -26.547 15.617 -1.519 1 97.38 396 ILE A N 1
ATOM 3137 C CA . ILE A 1 396 ? -26.266 14.219 -1.82 1 97.38 396 ILE A CA 1
ATOM 3138 C C . ILE A 1 396 ? -26.234 14.016 -3.334 1 97.38 396 ILE A C 1
ATOM 3140 O O . ILE A 1 396 ? -25.266 13.453 -3.869 1 97.38 396 ILE A O 1
ATOM 3144 N N . TYR A 1 397 ? -27.156 14.57 -4.105 1 97.25 397 TYR A N 1
ATOM 3145 C CA . TYR A 1 397 ? -27.422 14.219 -5.496 1 97.25 397 TYR A CA 1
ATOM 3146 C C . TYR A 1 397 ? -26.219 14.531 -6.379 1 97.25 397 TYR A C 1
ATOM 3148 O O . TYR A 1 397 ? -25.781 13.68 -7.152 1 97.25 397 TYR A O 1
ATOM 3156 N N . PRO A 1 398 ? -25.688 15.742 -6.305 1 96.5 398 PRO A N 1
ATOM 3157 C CA . PRO A 1 398 ? -24.609 16.047 -7.25 1 96.5 398 PRO A CA 1
ATOM 3158 C C . PRO A 1 398 ? -23.438 15.094 -7.145 1 96.5 398 PRO A C 1
ATOM 3160 O O . PRO A 1 398 ? -22.953 14.57 -8.156 1 96.5 398 PRO A O 1
ATOM 3163 N N . VAL A 1 399 ? -23.031 14.789 -5.961 1 97.06 399 VAL A N 1
ATOM 3164 C CA . VAL A 1 399 ? -21.875 13.922 -5.738 1 97.06 399 VAL A CA 1
ATOM 3165 C C . VAL A 1 399 ? -22.25 12.477 -6.051 1 97.06 399 VAL A C 1
ATOM 3167 O O . VAL A 1 399 ? -21.469 11.742 -6.656 1 97.06 399 VAL A O 1
ATOM 3170 N N . TYR A 1 400 ? -23.453 12.094 -5.637 1 97.62 400 TYR A N 1
ATOM 3171 C CA . TYR A 1 400 ? -23.938 10.734 -5.84 1 97.62 400 TYR A CA 1
ATOM 3172 C C . TYR A 1 400 ? -24.016 10.391 -7.328 1 97.62 400 TYR A C 1
ATOM 3174 O O . TYR A 1 400 ? -23.547 9.336 -7.75 1 97.62 400 TYR A O 1
ATOM 3182 N N . ILE A 1 401 ? -24.484 11.328 -8.102 1 96.94 401 ILE A N 1
ATOM 3183 C CA . ILE A 1 401 ? -24.609 11.133 -9.547 1 96.94 401 ILE A CA 1
ATOM 3184 C C . ILE A 1 401 ? -23.234 11.078 -10.18 1 96.94 401 ILE A C 1
ATOM 3186 O O . ILE A 1 401 ? -22.969 10.219 -11.023 1 96.94 401 ILE A O 1
ATOM 3190 N N . MET A 1 402 ? -22.375 11.922 -9.789 1 96.19 402 MET A N 1
ATOM 3191 C CA . MET A 1 402 ? -21.031 11.969 -10.359 1 96.19 402 MET A CA 1
ATOM 3192 C C . MET A 1 402 ? -20.281 10.672 -10.078 1 96.19 402 MET A C 1
ATOM 3194 O O . MET A 1 402 ? -19.547 10.172 -10.945 1 96.19 402 MET A O 1
ATOM 3198 N N . VAL A 1 403 ? -20.438 10.102 -8.891 1 96.19 403 VAL A N 1
ATOM 3199 C CA . VAL A 1 403 ? -19.75 8.867 -8.539 1 96.19 403 VAL A CA 1
ATOM 3200 C C . VAL A 1 403 ? -20.344 7.703 -9.328 1 96.19 403 VAL A C 1
ATOM 3202 O O . VAL A 1 403 ? -19.609 6.816 -9.781 1 96.19 403 VAL A O 1
ATOM 3205 N N . ILE A 1 404 ? -21.672 7.684 -9.508 1 95.94 404 ILE A N 1
ATOM 3206 C CA . ILE A 1 404 ? -22.312 6.656 -10.312 1 95.94 404 ILE A CA 1
ATOM 3207 C C . ILE A 1 404 ? -21.781 6.715 -11.742 1 95.94 404 ILE A C 1
ATOM 3209 O O . ILE A 1 404 ? -21.438 5.688 -12.328 1 95.94 404 ILE A O 1
ATOM 3213 N N . LEU A 1 405 ? -21.656 7.91 -12.281 1 94.88 405 LEU A N 1
ATOM 3214 C CA . LEU A 1 405 ? -21.125 8.078 -13.633 1 94.88 405 LEU A CA 1
ATOM 3215 C C . LEU A 1 405 ? -19.688 7.617 -13.703 1 94.88 405 LEU A C 1
ATOM 3217 O O . LEU A 1 405 ? -19.281 6.98 -14.68 1 94.88 405 LEU A O 1
ATOM 3221 N N . PHE A 1 406 ? -18.906 7.91 -12.734 1 93.06 406 PHE A N 1
ATOM 3222 C CA . PHE A 1 406 ? -17.5 7.531 -12.695 1 93.06 406 PHE A CA 1
ATOM 3223 C C . PHE A 1 406 ? -17.359 6.012 -12.742 1 93.06 406 PHE A C 1
ATOM 3225 O O . PHE A 1 406 ? -16.391 5.496 -13.305 1 93.06 406 PHE A O 1
ATOM 3232 N N . HIS A 1 407 ? -18.312 5.355 -12.156 1 91 407 HIS A N 1
ATOM 3233 C CA . HIS A 1 407 ? -18.281 3.898 -12.07 1 91 407 HIS A CA 1
ATOM 3234 C C . HIS A 1 407 ? -18.281 3.266 -13.461 1 91 407 HIS A C 1
ATOM 3236 O O . HIS A 1 407 ? -17.734 2.176 -13.648 1 91 407 HIS A O 1
ATOM 3242 N N . PHE A 1 408 ? -18.734 3.916 -14.406 1 89.69 408 PHE A N 1
ATOM 3243 C CA . PHE A 1 408 ? -18.859 3.359 -15.75 1 89.69 408 PHE A CA 1
ATOM 3244 C C . PHE A 1 408 ? -17.531 3.395 -16.484 1 89.69 408 PHE A C 1
ATOM 3246 O O . PHE A 1 408 ? -17.375 2.74 -17.516 1 89.69 408 PHE A O 1
ATOM 3253 N N . TYR A 1 409 ? -16.5 4.102 -15.898 1 87.69 409 TYR A N 1
ATOM 3254 C CA . TYR A 1 409 ? -15.148 4.059 -16.438 1 87.69 409 TYR A CA 1
ATOM 3255 C C . TYR A 1 409 ? -14.461 2.75 -16.078 1 87.69 409 TYR A C 1
ATOM 3257 O O . TYR A 1 409 ? -13.367 2.459 -16.594 1 87.69 409 TYR A O 1
ATOM 3265 N N . GLY A 1 410 ? -15.008 1.954 -15.266 1 84.25 410 GLY A N 1
ATOM 3266 C CA . GLY A 1 410 ? -14.398 0.727 -14.781 1 84.25 410 GLY A CA 1
ATOM 3267 C C . GLY A 1 410 ? -14 -0.22 -15.898 1 84.25 410 GLY A C 1
ATOM 3268 O O . GLY A 1 410 ? -12.977 -0.905 -15.797 1 84.25 410 GLY A O 1
ATOM 3269 N N . TYR A 1 411 ? -14.703 -0.171 -17.016 1 76.69 411 TYR A N 1
ATOM 3270 C CA . TYR A 1 411 ? -14.391 -1.044 -18.141 1 76.69 411 TYR A CA 1
ATOM 3271 C C . TYR A 1 411 ? -13.07 -0.646 -18.797 1 76.69 411 TYR A C 1
ATOM 3273 O O . TYR A 1 411 ? -12.391 -1.479 -19.391 1 76.69 411 TYR A O 1
ATOM 3281 N N . MET A 1 412 ? -12.711 0.57 -18.547 1 80.06 412 MET A N 1
ATOM 3282 C CA . MET A 1 412 ? -11.555 1.104 -19.266 1 80.06 412 MET A CA 1
ATOM 3283 C C . MET A 1 412 ? -10.312 1.085 -18.375 1 80.06 412 MET A C 1
ATOM 3285 O O . MET A 1 412 ? -9.188 1.117 -18.859 1 80.06 412 MET A O 1
ATOM 3289 N N . ILE A 1 413 ? -10.469 1.072 -17.125 1 74.62 413 ILE A N 1
ATOM 3290 C CA . ILE A 1 413 ? -9.328 1.279 -16.234 1 74.62 413 ILE A CA 1
ATOM 3291 C C . ILE A 1 413 ? -8.766 -0.07 -15.797 1 74.62 413 ILE A C 1
ATOM 3293 O O . ILE A 1 413 ? -7.684 -0.135 -15.203 1 74.62 413 ILE A O 1
ATOM 3297 N N . SER A 1 414 ? -9.414 -1.154 -16.109 1 72.94 414 SER A N 1
ATOM 3298 C CA . SER A 1 414 ? -8.922 -2.412 -15.555 1 72.94 414 SER A CA 1
ATOM 3299 C C . SER A 1 414 ? -8.766 -3.471 -16.641 1 72.94 414 SER A C 1
ATOM 3301 O O . SER A 1 414 ? -9.445 -3.412 -17.672 1 72.94 414 SER A O 1
ATOM 3303 N N . SER A 1 415 ? -7.688 -4.109 -16.609 1 80.81 415 SER A N 1
ATOM 3304 C CA . SER A 1 415 ? -7.453 -5.316 -17.391 1 80.81 415 SER A CA 1
ATOM 3305 C C . SER A 1 415 ? -6.84 -6.422 -16.531 1 80.81 415 SER A C 1
ATOM 3307 O O . SER A 1 415 ? -6.402 -6.168 -15.406 1 80.81 415 SER A O 1
ATOM 3309 N N . GLY A 1 416 ? -7.039 -7.656 -16.938 1 85.94 416 GLY A N 1
ATOM 3310 C CA . GLY A 1 416 ? -6.426 -8.742 -16.188 1 85.94 416 GLY A CA 1
ATOM 3311 C C . GLY A 1 416 ? -7.285 -9.992 -16.141 1 85.94 416 GLY A C 1
ATOM 3312 O O . GLY A 1 416 ? -8.438 -9.977 -16.578 1 85.94 416 GLY A O 1
ATOM 3313 N N . PRO A 1 417 ? -6.672 -11 -15.625 1 88.88 417 PRO A N 1
ATOM 3314 C CA . PRO A 1 417 ? -7.344 -12.305 -15.617 1 88.88 417 PRO A CA 1
ATOM 3315 C C . PRO A 1 417 ? -8.57 -12.328 -14.703 1 88.88 417 PRO A C 1
ATOM 3317 O O . PRO A 1 417 ? -9.484 -13.125 -14.914 1 88.88 417 PRO A O 1
ATOM 3320 N N . LEU A 1 418 ? -8.664 -11.438 -13.75 1 86.12 418 LEU A N 1
ATOM 3321 C CA . LEU A 1 418 ? -9.742 -11.492 -12.773 1 86.12 418 LEU A CA 1
ATOM 3322 C C . LEU A 1 418 ? -10.711 -10.328 -12.969 1 86.12 418 LEU A C 1
ATOM 3324 O O . LEU A 1 418 ? -11.656 -10.172 -12.195 1 86.12 418 LEU A O 1
ATOM 3328 N N . MET A 1 419 ? -10.547 -9.539 -13.93 1 82.5 419 MET A N 1
ATOM 3329 C CA . MET A 1 419 ? -11.328 -8.32 -14.141 1 82.5 419 MET A CA 1
ATOM 3330 C C . MET A 1 419 ? -12.797 -8.648 -14.383 1 82.5 419 MET A C 1
ATOM 3332 O O . MET A 1 419 ? -13.68 -8.055 -13.766 1 82.5 419 MET A O 1
ATOM 3336 N N . HIS A 1 420 ? -13.039 -9.609 -15.203 1 79.5 420 HIS A N 1
ATOM 3337 C CA . HIS A 1 420 ? -14.406 -9.914 -15.609 1 79.5 420 HIS A CA 1
ATOM 3338 C C . HIS A 1 420 ? -15.164 -10.625 -14.492 1 79.5 420 HIS A C 1
ATOM 3340 O O . HIS A 1 420 ? -16.391 -10.531 -14.406 1 79.5 420 HIS A O 1
ATOM 3346 N N . HIS A 1 421 ? -14.383 -11.266 -13.688 1 76.06 421 HIS A N 1
ATOM 3347 C CA . HIS A 1 421 ? -15.031 -11.984 -12.594 1 76.06 421 HIS A CA 1
ATOM 3348 C C . HIS A 1 421 ? -15.344 -11.055 -11.43 1 76.06 421 HIS A C 1
ATOM 3350 O O . HIS A 1 421 ? -16.328 -11.266 -10.711 1 76.06 421 HIS A O 1
ATOM 3356 N N . PHE A 1 422 ? -14.586 -10.133 -11.359 1 76.5 422 PHE A N 1
ATOM 3357 C CA . PHE A 1 422 ? -14.688 -9.367 -10.125 1 76.5 422 PHE A CA 1
ATOM 3358 C C . PHE A 1 422 ? -15.234 -7.969 -10.398 1 76.5 422 PHE A C 1
ATOM 3360 O O . PHE A 1 422 ? -16.172 -7.523 -9.727 1 76.5 422 PHE A O 1
ATOM 3367 N N . ILE A 1 423 ? -14.875 -7.266 -11.461 1 77.44 423 ILE A N 1
ATOM 3368 C CA . ILE A 1 423 ? -15.203 -5.859 -11.656 1 77.44 423 ILE A CA 1
ATOM 3369 C C . ILE A 1 423 ? -16.438 -5.738 -12.547 1 77.44 423 ILE A C 1
ATOM 3371 O O . ILE A 1 423 ? -17.281 -4.875 -12.328 1 77.44 423 ILE A O 1
ATOM 3375 N N . HIS A 1 424 ? -16.531 -6.574 -13.5 1 82 424 HIS A N 1
ATOM 3376 C CA . HIS A 1 424 ? -17.594 -6.398 -14.484 1 82 424 HIS A CA 1
ATOM 3377 C C . HIS A 1 424 ? -18.969 -6.555 -13.844 1 82 424 HIS A C 1
ATOM 3379 O O . HIS A 1 424 ? -19.875 -5.762 -14.117 1 82 424 HIS A O 1
ATOM 3385 N N . PRO A 1 425 ? -19.109 -7.535 -12.977 1 83.19 425 PRO A N 1
ATOM 3386 C CA . PRO A 1 425 ? -20.422 -7.613 -12.32 1 83.19 425 PRO A CA 1
ATOM 3387 C C . PRO A 1 425 ? -20.75 -6.359 -11.523 1 83.19 425 PRO A C 1
ATOM 3389 O O . PRO A 1 425 ? -21.922 -5.957 -11.461 1 83.19 425 PRO A O 1
ATOM 3392 N N . TYR A 1 426 ? -19.844 -5.82 -10.977 1 84.38 426 TYR A N 1
ATOM 3393 C CA . TYR A 1 426 ? -20.016 -4.598 -10.203 1 84.38 426 TYR A CA 1
ATOM 3394 C C . TYR A 1 426 ? -20.5 -3.455 -11.086 1 84.38 426 TYR A C 1
ATOM 3396 O O . TYR A 1 426 ? -21.375 -2.684 -10.688 1 84.38 426 TYR A O 1
ATOM 3404 N N . ILE A 1 427 ? -20.047 -3.365 -12.297 1 87.44 427 ILE A N 1
ATOM 3405 C CA . ILE A 1 427 ? -20.406 -2.307 -13.234 1 87.44 427 ILE A CA 1
ATOM 3406 C C . ILE A 1 427 ? -21.734 -2.639 -13.898 1 87.44 427 ILE A C 1
ATOM 3408 O O . ILE A 1 427 ? -22.578 -1.76 -14.086 1 87.44 427 ILE A O 1
ATOM 3412 N N . ASP A 1 428 ? -21.938 -3.9 -14.25 1 89.94 428 ASP A N 1
ATOM 3413 C CA . ASP A 1 428 ? -23.172 -4.344 -14.898 1 89.94 428 ASP A CA 1
ATOM 3414 C C . ASP A 1 428 ? -24.375 -4.102 -14 1 89.94 428 ASP A C 1
ATOM 3416 O O . ASP A 1 428 ? -25.453 -3.73 -14.477 1 89.94 428 ASP A O 1
ATOM 3420 N N . ASN A 1 429 ? -24.172 -4.355 -12.75 1 92.19 429 ASN A N 1
ATOM 3421 C CA . ASN A 1 429 ? -25.25 -4.074 -11.797 1 92.19 429 ASN A CA 1
ATOM 3422 C C . ASN A 1 429 ? -25.672 -2.609 -11.852 1 92.19 429 ASN A C 1
ATOM 3424 O O . ASN A 1 429 ? -26.859 -2.301 -11.75 1 92.19 429 ASN A O 1
ATOM 3428 N N . CYS A 1 430 ? -24.797 -1.744 -12.039 1 91.31 430 CYS A N 1
ATOM 3429 C CA . CYS A 1 430 ? -25.109 -0.318 -12.078 1 91.31 430 CYS A CA 1
ATOM 3430 C C . CYS A 1 430 ? -25.766 0.065 -13.398 1 91.31 430 CYS A C 1
ATOM 3432 O O . CYS A 1 430 ? -26.594 0.979 -13.438 1 91.31 430 CYS A O 1
ATOM 3434 N N . HIS A 1 431 ? -25.406 -0.638 -14.453 1 89.88 431 HIS A N 1
ATOM 3435 C CA . HIS A 1 431 ? -26.062 -0.393 -15.734 1 89.88 431 HIS A CA 1
ATOM 3436 C C . HIS A 1 431 ? -27.547 -0.701 -15.648 1 89.88 431 HIS A C 1
ATOM 3438 O O . HIS A 1 431 ? -28.375 0.021 -16.219 1 89.88 431 HIS A O 1
ATOM 3444 N N . GLU A 1 432 ? -27.844 -1.637 -14.898 1 92.75 432 GLU A N 1
ATOM 3445 C CA . GLU A 1 432 ? -29.234 -2.098 -14.82 1 92.75 432 GLU A CA 1
ATOM 3446 C C . GLU A 1 432 ? -30.016 -1.319 -13.766 1 92.75 432 GLU A C 1
ATOM 3448 O O . GLU A 1 432 ? -31.203 -1.058 -13.938 1 92.75 432 GLU A O 1
ATOM 3453 N N . ASN A 1 433 ? -29.312 -0.886 -12.664 1 95.69 433 ASN A N 1
ATOM 3454 C CA . ASN A 1 433 ? -30.094 -0.441 -11.516 1 95.69 433 ASN A CA 1
ATOM 3455 C C . ASN A 1 433 ? -29.625 0.917 -11.008 1 95.69 433 ASN A C 1
ATOM 3457 O O . ASN A 1 433 ? -29.891 1.282 -9.859 1 95.69 433 ASN A O 1
ATOM 3461 N N . TRP A 1 434 ? -28.938 1.715 -11.82 1 94.75 434 TRP A N 1
ATOM 3462 C CA . TRP A 1 434 ? -28.453 3.014 -11.359 1 94.75 434 TRP A CA 1
ATOM 3463 C C . TRP A 1 434 ? -29.625 3.895 -10.914 1 94.75 434 TRP A C 1
ATOM 3465 O O . TRP A 1 434 ? -29.469 4.699 -9.992 1 94.75 434 TRP A O 1
ATOM 3475 N N . TRP A 1 435 ? -30.812 3.803 -11.516 1 95.81 435 TRP A N 1
ATOM 3476 C CA . TRP A 1 435 ? -31.969 4.641 -11.234 1 95.81 435 TRP A CA 1
ATOM 3477 C C . TRP A 1 435 ? -32.531 4.328 -9.852 1 95.81 435 TRP A C 1
ATOM 3479 O O . TRP A 1 435 ? -33.156 5.191 -9.219 1 95.81 435 TRP A O 1
ATOM 3489 N N . VAL A 1 436 ? -32.375 3.115 -9.344 1 97.38 436 VAL A N 1
ATOM 3490 C CA . VAL A 1 436 ? -32.844 2.713 -8.023 1 97.38 436 VAL A CA 1
ATOM 3491 C C . VAL A 1 436 ? -32.125 3.527 -6.945 1 97.38 436 VAL A C 1
ATOM 3493 O O . VAL A 1 436 ? -32.75 3.906 -5.941 1 97.38 436 VAL A O 1
ATOM 3496 N N . ASN A 1 437 ? -30.859 3.807 -7.184 1 97.56 437 ASN A N 1
ATOM 3497 C CA . ASN A 1 437 ? -30.062 4.602 -6.25 1 97.56 437 ASN A CA 1
ATOM 3498 C C . ASN A 1 437 ? -30.578 6.039 -6.164 1 97.56 437 ASN A C 1
ATOM 3500 O O . ASN A 1 437 ? -30.609 6.625 -5.082 1 97.56 437 ASN A O 1
ATOM 3504 N N . LEU A 1 438 ? -31 6.582 -7.234 1 97 438 LEU A N 1
ATOM 3505 C CA . LEU A 1 438 ? -31.469 7.965 -7.273 1 97 438 LEU A CA 1
ATOM 3506 C C . LEU A 1 438 ? -32.812 8.109 -6.59 1 97 438 LEU A C 1
ATOM 3508 O O . LEU A 1 438 ? -33.188 9.203 -6.148 1 97 438 LEU A O 1
ATOM 3512 N N . LEU A 1 439 ? -33.469 7.008 -6.457 1 97.38 439 LEU A N 1
ATOM 3513 C CA . LEU A 1 439 ? -34.75 7.012 -5.754 1 97.38 439 LEU A CA 1
ATOM 3514 C C . LEU A 1 439 ? -34.562 6.637 -4.285 1 97.38 439 LEU A C 1
ATOM 3516 O O . LEU A 1 439 ? -35.5 6.684 -3.502 1 97.38 439 LEU A O 1
ATOM 3520 N N . PHE A 1 440 ? -33.438 6.266 -3.881 1 97.62 440 PHE A N 1
ATOM 3521 C CA . PHE A 1 440 ? -33.062 5.93 -2.512 1 97.62 440 PHE A CA 1
ATOM 3522 C C . PHE A 1 440 ? -33.875 4.746 -2.004 1 97.62 440 PHE A C 1
ATOM 3524 O O . PHE A 1 440 ? -34.375 4.766 -0.877 1 97.62 440 PHE A O 1
ATOM 3531 N N . ILE A 1 441 ? -34.062 3.707 -2.857 1 97.38 441 ILE A N 1
ATOM 3532 C CA . ILE A 1 441 ? -34.75 2.494 -2.453 1 97.38 441 ILE A CA 1
ATOM 3533 C C . ILE A 1 441 ? -33.875 1.276 -2.711 1 97.38 441 ILE A C 1
ATOM 3535 O O . ILE A 1 441 ? -34.375 0.146 -2.758 1 97.38 441 ILE A O 1
ATOM 3539 N N . ASN A 1 442 ? -32.594 1.507 -2.949 1 96.31 442 ASN A N 1
ATOM 3540 C CA . ASN A 1 442 ? -31.656 0.44 -3.285 1 96.31 442 ASN A CA 1
ATOM 3541 C C . ASN A 1 442 ? -31.375 -0.464 -2.088 1 96.31 442 ASN A C 1
ATOM 3543 O O . ASN A 1 442 ? -30.703 -1.486 -2.217 1 96.31 442 ASN A O 1
ATOM 3547 N N . ASN A 1 443 ? -31.906 -0.161 -0.88 1 96.56 443 ASN A N 1
ATOM 3548 C CA . ASN A 1 443 ? -31.797 -1.051 0.271 1 96.56 443 ASN A CA 1
ATOM 3549 C C . ASN A 1 443 ? -32.969 -2.023 0.348 1 96.56 443 ASN A C 1
ATOM 3551 O O . ASN A 1 443 ? -32.969 -2.936 1.176 1 96.56 443 ASN A O 1
ATOM 3555 N N . PHE A 1 444 ? -33.969 -1.836 -0.541 1 95.31 444 PHE A N 1
ATOM 3556 C CA . PHE A 1 444 ? -35.156 -2.689 -0.531 1 95.31 444 PHE A CA 1
ATOM 3557 C C . PHE A 1 444 ? -35.344 -3.365 -1.884 1 95.31 444 PHE A C 1
ATOM 3559 O O . PHE A 1 444 ? -35.906 -4.461 -1.963 1 95.31 444 PHE A O 1
ATOM 3566 N N . TYR A 1 445 ? -34.844 -2.754 -2.869 1 94.31 445 TYR A N 1
ATOM 3567 C CA . TYR A 1 445 ? -35.188 -3.195 -4.223 1 94.31 445 TYR A CA 1
ATOM 3568 C C . TYR A 1 445 ? -34 -3.918 -4.855 1 94.31 445 TYR A C 1
ATOM 3570 O O . TYR A 1 445 ? -32.875 -3.395 -4.871 1 94.31 445 TYR A O 1
ATOM 3578 N N . ASP A 1 446 ? -34.219 -5.105 -5.48 1 92.5 446 ASP A N 1
ATOM 3579 C CA . ASP A 1 446 ? -33.281 -5.906 -6.258 1 92.5 446 ASP A CA 1
ATOM 3580 C C . ASP A 1 446 ? -31.906 -5.977 -5.57 1 92.5 446 ASP A C 1
ATOM 3582 O O . ASP A 1 446 ? -30.891 -5.645 -6.172 1 92.5 446 ASP A O 1
ATOM 3586 N N . LEU A 1 447 ? -31.906 -6.5 -4.484 1 92.31 447 LEU A N 1
ATOM 3587 C CA . LEU A 1 447 ? -30.719 -6.523 -3.631 1 92.31 447 LEU A CA 1
ATOM 3588 C C . LEU A 1 447 ? -29.688 -7.508 -4.164 1 92.31 447 LEU A C 1
ATOM 3590 O O . LEU A 1 447 ? -28.531 -7.488 -3.74 1 92.31 447 LEU A O 1
ATOM 3594 N N . ASP A 1 448 ? -30 -8.289 -5.164 1 88.81 448 ASP A N 1
ATOM 3595 C CA . ASP A 1 448 ? -29.078 -9.258 -5.75 1 88.81 448 ASP A CA 1
ATOM 3596 C C . ASP A 1 448 ? -28.188 -8.594 -6.801 1 88.81 448 ASP A C 1
ATOM 3598 O O . ASP A 1 448 ? -27.094 -9.102 -7.105 1 88.81 448 ASP A O 1
ATOM 3602 N N . ARG A 1 449 ? -28.75 -7.449 -7.461 1 92.06 449 ARG A N 1
ATOM 3603 C CA . ARG A 1 449 ? -27.969 -6.707 -8.453 1 92.06 449 ARG A CA 1
ATOM 3604 C C . ARG A 1 449 ? -27.922 -5.223 -8.117 1 92.06 449 ARG A C 1
ATOM 3606 O O . ARG A 1 449 ? -28.391 -4.387 -8.891 1 92.06 449 ARG A O 1
ATOM 3613 N N . PRO A 1 450 ? -27.234 -4.961 -6.957 1 92.94 450 PRO A N 1
ATOM 3614 C CA . PRO A 1 450 ? -27.219 -3.566 -6.508 1 92.94 450 PRO A CA 1
ATOM 3615 C C . PRO A 1 450 ? -26.188 -2.719 -7.258 1 92.94 450 PRO A C 1
ATOM 3617 O O . PRO A 1 450 ? -25.094 -3.205 -7.586 1 92.94 450 PRO A O 1
ATOM 3620 N N . CYS A 1 451 ? -26.609 -1.509 -7.559 1 95.12 451 CYS A N 1
ATOM 3621 C CA . CYS A 1 451 ? -25.641 -0.516 -7.988 1 95.12 451 CYS A CA 1
ATOM 3622 C C . CYS A 1 451 ? -24.953 0.133 -6.793 1 95.12 451 CYS A C 1
ATOM 3624 O O . CYS A 1 451 ? -25.609 0.779 -5.973 1 95.12 451 CYS A O 1
ATOM 3626 N N . LEU A 1 452 ? -23.641 0.031 -6.754 1 94.56 452 LEU A N 1
ATOM 3627 C CA . LEU A 1 452 ? -22.938 0.536 -5.586 1 94.56 452 LEU A CA 1
ATOM 3628 C C . LEU A 1 452 ? -23.531 -0.031 -4.301 1 94.56 452 LEU A C 1
ATOM 3630 O O . LEU A 1 452 ? -24.047 0.717 -3.469 1 94.56 452 LEU A O 1
ATOM 3634 N N . GLY A 1 453 ? -23.375 -1.3 -4.105 1 92.88 453 GLY A N 1
ATOM 3635 C CA . GLY A 1 453 ? -24.031 -2.064 -3.053 1 92.88 453 GLY A CA 1
ATOM 3636 C C . GLY A 1 453 ? -23.859 -1.446 -1.677 1 92.88 453 GLY A C 1
ATOM 3637 O O . GLY A 1 453 ? -24.75 -1.547 -0.833 1 92.88 453 GLY A O 1
ATOM 3638 N N . HIS A 1 454 ? -22.812 -0.684 -1.38 1 94.12 454 HIS A N 1
ATOM 3639 C CA . HIS A 1 454 ? -22.531 -0.122 -0.061 1 94.12 454 HIS A CA 1
ATOM 3640 C C . HIS A 1 454 ? -23.406 1.108 0.2 1 94.12 454 HIS A C 1
ATOM 3642 O O . HIS A 1 454 ? -23.5 1.577 1.337 1 94.12 454 HIS A O 1
ATOM 3648 N N . THR A 1 455 ? -24.109 1.579 -0.81 1 97.25 455 THR A N 1
ATOM 3649 C CA . THR A 1 455 ? -24.891 2.807 -0.656 1 97.25 455 THR A CA 1
ATOM 3650 C C . THR A 1 455 ? -26.266 2.508 -0.067 1 97.25 455 THR A C 1
ATOM 3652 O O . THR A 1 455 ? -27.125 3.383 -0.025 1 97.25 455 THR A O 1
ATOM 3655 N N . TRP A 1 456 ? -26.484 1.28 0.379 1 97.12 456 TRP A N 1
ATOM 3656 C CA . TRP A 1 456 ? -27.672 1.033 1.2 1 97.12 456 TRP A CA 1
ATOM 3657 C C . TRP A 1 456 ? -27.734 2.027 2.355 1 97.12 456 TRP A C 1
ATOM 3659 O O . TRP A 1 456 ? -28.828 2.434 2.76 1 97.12 456 TRP A O 1
ATOM 3669 N N . TYR A 1 457 ? -26.625 2.379 2.896 1 97.62 457 TYR A N 1
ATOM 3670 C CA . TYR A 1 457 ? -26.531 3.32 4.008 1 97.62 457 TYR A CA 1
ATOM 3671 C C . TYR A 1 457 ? -27.172 4.656 3.645 1 97.62 457 TYR A C 1
ATOM 3673 O O . TYR A 1 457 ? -27.906 5.238 4.449 1 97.62 457 TYR A O 1
ATOM 3681 N N . ILE A 1 458 ? -26.891 5.184 2.438 1 97.5 458 ILE A N 1
ATOM 3682 C CA . ILE A 1 458 ? -27.422 6.473 2.016 1 97.5 458 ILE A CA 1
ATOM 3683 C C . ILE A 1 458 ? -28.953 6.395 1.926 1 97.5 458 ILE A C 1
ATOM 3685 O O . ILE A 1 458 ? -29.656 7.332 2.318 1 97.5 458 ILE A O 1
ATOM 3689 N N . ALA A 1 459 ? -29.422 5.316 1.38 1 97.94 459 ALA A N 1
ATOM 3690 C CA . ALA A 1 459 ? -30.859 5.121 1.29 1 97.94 459 ALA A CA 1
ATOM 3691 C C . ALA A 1 459 ? -31.5 5.082 2.676 1 97.94 459 ALA A C 1
ATOM 3693 O O . ALA A 1 459 ? -32.469 5.801 2.941 1 97.94 459 ALA A O 1
ATOM 3694 N N . SER A 1 460 ? -30.938 4.332 3.557 1 97.94 460 SER A N 1
ATOM 3695 C CA . SER A 1 460 ? -31.453 4.219 4.922 1 97.94 460 SER A CA 1
ATOM 3696 C C . SER A 1 460 ? -31.328 5.547 5.664 1 97.94 460 SER A C 1
ATOM 3698 O O . SER A 1 460 ? -32.219 5.922 6.422 1 97.94 460 SER A O 1
ATOM 3700 N N . ASP A 1 461 ? -30.219 6.191 5.477 1 97.44 461 ASP A N 1
ATOM 3701 C CA . ASP A 1 461 ? -29.984 7.473 6.141 1 97.44 461 ASP A CA 1
ATOM 3702 C C . ASP A 1 461 ? -31.031 8.508 5.715 1 97.44 461 ASP A C 1
ATOM 3704 O O . ASP A 1 461 ? -31.562 9.234 6.551 1 97.44 461 ASP A O 1
ATOM 3708 N N . LEU A 1 462 ? -31.266 8.586 4.387 1 97.69 462 LEU A N 1
ATOM 3709 C CA . LEU A 1 462 ? -32.25 9.539 3.895 1 97.69 462 LEU A CA 1
ATOM 3710 C C . LEU A 1 462 ? -33.656 9.18 4.395 1 97.69 462 LEU A C 1
ATOM 3712 O O . LEU A 1 462 ? -34.438 10.055 4.734 1 97.69 462 LEU A O 1
ATOM 3716 N N . GLN A 1 463 ? -33.969 7.938 4.414 1 98 463 GLN A N 1
ATOM 3717 C CA . GLN A 1 463 ? -35.281 7.48 4.918 1 98 463 GLN A CA 1
ATOM 3718 C C . GLN A 1 463 ? -35.438 7.844 6.391 1 98 463 GLN A C 1
ATOM 3720 O O . GLN A 1 463 ? -36.5 8.336 6.793 1 98 463 GLN A O 1
ATOM 3725 N N . LEU A 1 464 ? -34.438 7.613 7.168 1 98.25 464 LEU A N 1
ATOM 3726 C CA . LEU A 1 464 ? -34.5 7.98 8.578 1 98.25 464 LEU A CA 1
ATOM 3727 C C . LEU A 1 464 ? -34.531 9.492 8.742 1 98.25 464 LEU A C 1
ATOM 3729 O O . LEU A 1 464 ? -35.219 10 9.648 1 98.25 464 LEU A O 1
ATOM 3733 N N . TYR A 1 465 ? -33.812 10.195 7.891 1 97.88 465 TYR A N 1
ATOM 3734 C CA . TYR A 1 465 ? -33.812 11.656 7.898 1 97.88 465 TYR A CA 1
ATOM 3735 C C . TYR A 1 465 ? -35.219 12.203 7.68 1 97.88 465 TYR A C 1
ATOM 3737 O O . TYR A 1 465 ? -35.656 13.125 8.375 1 97.88 465 TYR A O 1
ATOM 3745 N N . ILE A 1 466 ? -35.906 11.602 6.75 1 97.44 466 ILE A N 1
ATOM 3746 C CA . ILE A 1 466 ? -37.281 12.016 6.461 1 97.44 466 ILE A CA 1
ATOM 3747 C C . ILE A 1 466 ? -38.188 11.586 7.605 1 97.44 466 ILE A C 1
ATOM 3749 O O . ILE A 1 466 ? -39 12.375 8.078 1 97.44 466 ILE A O 1
ATOM 3753 N N . ALA A 1 467 ? -38.031 10.398 8.062 1 97.31 467 ALA A N 1
ATOM 3754 C CA . ALA A 1 467 ? -38.875 9.875 9.148 1 97.31 467 ALA A CA 1
ATOM 3755 C C . ALA A 1 467 ? -38.656 10.68 10.43 1 97.31 467 ALA A C 1
ATOM 3757 O O . ALA A 1 467 ? -39.562 10.742 11.281 1 97.31 467 ALA A O 1
ATOM 3758 N N . ALA A 1 468 ? -37.531 11.273 10.586 1 97.81 468 ALA A N 1
ATOM 3759 C CA . ALA A 1 468 ? -37.188 12.016 11.789 1 97.81 468 ALA A CA 1
ATOM 3760 C C . ALA A 1 468 ? -38.125 13.219 11.977 1 97.81 468 ALA A C 1
ATOM 3762 O O . ALA A 1 468 ? -38.219 13.766 13.078 1 97.81 468 ALA A O 1
ATOM 3763 N N . ILE A 1 469 ? -38.781 13.68 10.891 1 96.94 469 ILE A N 1
ATOM 3764 C CA . ILE A 1 469 ? -39.75 14.773 10.977 1 96.94 469 ILE A CA 1
ATOM 3765 C C . ILE A 1 469 ? -40.844 14.43 12 1 96.94 469 ILE A C 1
ATOM 3767 O O . ILE A 1 469 ? -41.281 15.305 12.742 1 96.94 469 ILE A O 1
ATOM 3771 N N . LEU A 1 470 ? -41.125 13.188 12.109 1 96.94 470 LEU A N 1
ATOM 3772 C CA . LEU A 1 470 ? -42.156 12.711 13.023 1 96.94 470 LEU A CA 1
ATOM 3773 C C . LEU A 1 470 ? -41.719 12.883 14.469 1 96.94 470 LEU A C 1
ATOM 3775 O O . LEU A 1 470 ? -42.562 12.984 15.367 1 96.94 470 LEU A O 1
ATOM 3779 N N . ILE A 1 471 ? -40.469 12.953 14.711 1 97.69 471 ILE A N 1
ATOM 3780 C CA . ILE A 1 471 ? -39.969 13.094 16.062 1 97.69 471 ILE A CA 1
ATOM 3781 C C . ILE A 1 471 ? -39.562 14.547 16.328 1 97.69 471 ILE A C 1
ATOM 3783 O O . ILE A 1 471 ? -39.781 15.062 17.422 1 97.69 471 ILE A O 1
ATOM 3787 N N . LEU A 1 472 ? -39.062 15.234 15.336 1 96.38 472 LEU A N 1
ATOM 3788 C CA . LEU A 1 472 ? -38.562 16.594 15.477 1 96.38 472 LEU A CA 1
ATOM 3789 C C . LEU A 1 472 ? -39.688 17.578 15.742 1 96.38 472 LEU A C 1
ATOM 3791 O O . LEU A 1 472 ? -39.531 18.484 16.578 1 96.38 472 LEU A O 1
ATOM 3795 N N . LEU A 1 473 ? -40.781 17.391 15.039 1 94.88 473 LEU A N 1
ATOM 3796 C CA . LEU A 1 473 ? -41.906 18.328 15.195 1 94.88 473 LEU A CA 1
ATOM 3797 C C . LEU A 1 473 ? -42.438 18.297 16.625 1 94.88 473 LEU A C 1
ATOM 3799 O O . LEU A 1 473 ? -42.562 19.344 17.266 1 94.88 473 LEU A O 1
ATOM 3803 N N . PRO A 1 474 ? -42.656 17.109 17.109 1 95.38 474 PRO A N 1
ATOM 3804 C CA . PRO A 1 474 ? -43.062 17.062 18.516 1 95.38 474 PRO A CA 1
ATOM 3805 C C . PRO A 1 474 ? -42 17.562 19.469 1 95.38 474 PRO A C 1
ATOM 3807 O O . PRO A 1 474 ? -42.281 18.172 20.5 1 95.38 474 PRO A O 1
ATOM 3810 N N . LEU A 1 475 ? -40.75 17.328 19.234 1 94.62 475 LEU A N 1
ATOM 3811 C CA . LEU A 1 475 ? -39.656 17.797 20.094 1 94.62 475 LEU A CA 1
ATOM 3812 C C . LEU A 1 475 ? -39.656 19.312 20.156 1 94.62 475 LEU A C 1
ATOM 3814 O O . LEU A 1 475 ? -39.25 19.875 21.188 1 94.62 475 LEU A O 1
ATOM 3818 N N . LEU A 1 476 ? -40.062 19.969 19.062 1 93.12 476 LEU A N 1
ATOM 3819 C CA . LEU A 1 476 ? -40.062 21.422 18.984 1 93.12 476 LEU A CA 1
ATOM 3820 C C . LEU A 1 476 ? -41.25 22 19.734 1 93.12 476 LEU A C 1
ATOM 3822 O O . LEU A 1 476 ? -41.125 23.047 20.391 1 93.12 476 LEU A O 1
ATOM 3826 N N . ARG A 1 477 ? -42.375 21.281 19.75 1 91.94 477 ARG A N 1
ATOM 3827 C CA . ARG A 1 477 ? -43.594 21.812 20.328 1 91.94 477 ARG A CA 1
ATOM 3828 C C . ARG A 1 477 ? -43.844 21.234 21.719 1 91.94 477 ARG A C 1
ATOM 3830 O O . ARG A 1 477 ? -44.219 21.953 22.641 1 91.94 477 ARG A O 1
ATOM 3837 N N . TRP A 1 478 ? -43.688 19.812 21.75 1 95.5 478 TRP A N 1
ATOM 3838 C CA . TRP A 1 478 ? -43.906 19.062 22.984 1 95.5 478 TRP A CA 1
ATOM 3839 C C . TRP A 1 478 ? -42.688 18.188 23.297 1 95.5 478 TRP A C 1
ATOM 3841 O O . TRP A 1 478 ? -42.719 16.969 23.047 1 95.5 478 TRP A O 1
ATOM 3851 N N . PRO A 1 479 ? -41.688 18.703 23.922 1 94.75 479 PRO A N 1
ATOM 3852 C CA . PRO A 1 479 ? -40.438 18 24.109 1 94.75 479 PRO A CA 1
ATOM 3853 C C . PRO A 1 479 ? -40.594 16.625 24.766 1 94.75 479 PRO A C 1
ATOM 3855 O O . PRO A 1 479 ? -39.938 15.672 24.391 1 94.75 479 PRO A O 1
ATOM 3858 N N . LYS A 1 480 ? -41.5 16.453 25.719 1 97.06 480 LYS A N 1
ATOM 3859 C CA . LYS A 1 480 ? -41.719 15.18 26.391 1 97.06 480 LYS A CA 1
ATOM 3860 C C . LYS A 1 480 ? -42.25 14.117 25.422 1 97.06 480 LYS A C 1
ATOM 3862 O O . LYS A 1 480 ? -41.875 12.945 25.531 1 97.06 480 LYS A O 1
ATOM 3867 N N . VAL A 1 481 ? -43.094 14.539 24.516 1 97.06 481 VAL A N 1
ATOM 3868 C CA . VAL A 1 481 ? -43.625 13.625 23.531 1 97.06 481 VAL A CA 1
ATOM 3869 C C . VAL A 1 481 ? -42.531 13.203 22.547 1 97.06 481 VAL A C 1
ATOM 3871 O O . VAL A 1 481 ? -42.469 12.039 22.156 1 97.06 481 VAL A O 1
ATOM 3874 N N . GLY A 1 482 ? -41.75 14.219 22.094 1 97.25 482 GLY A N 1
ATOM 3875 C CA . GLY A 1 482 ? -40.656 13.898 21.203 1 97.25 482 GLY A CA 1
ATOM 3876 C C . GLY A 1 482 ? -39.656 12.922 21.812 1 97.25 482 GLY A C 1
ATOM 3877 O O . GLY A 1 482 ? -39.188 12.016 21.125 1 97.25 482 GLY A O 1
ATOM 3878 N N . ILE A 1 483 ? -39.344 13.094 23.031 1 97.94 483 ILE A N 1
ATOM 3879 C CA . ILE A 1 483 ? -38.438 12.203 23.75 1 97.94 483 ILE A CA 1
ATOM 3880 C C . ILE A 1 483 ? -39.031 10.812 23.859 1 97.94 483 ILE A C 1
ATOM 3882 O O . ILE A 1 483 ? -38.375 9.805 23.625 1 97.94 483 ILE A O 1
ATOM 3886 N N . LEU A 1 484 ? -40.344 10.773 24.188 1 98.06 484 LEU A N 1
ATOM 3887 C CA . LEU A 1 484 ? -41.031 9.492 24.312 1 98.06 484 LEU A CA 1
ATOM 3888 C C . LEU A 1 484 ? -41.031 8.75 22.969 1 98.06 484 LEU A C 1
ATOM 3890 O O . LEU A 1 484 ? -40.844 7.539 22.938 1 98.06 484 LEU A O 1
ATOM 3894 N N . LEU A 1 485 ? -41.281 9.43 21.906 1 98.06 485 LEU A N 1
ATOM 3895 C CA . LEU A 1 485 ? -41.281 8.812 20.578 1 98.06 485 LEU A CA 1
ATOM 3896 C C . LEU A 1 485 ? -39.906 8.258 20.219 1 98.06 485 LEU A C 1
ATOM 3898 O O . LEU A 1 485 ? -39.812 7.203 19.594 1 98.06 485 LEU A O 1
ATOM 3902 N N . SER A 1 486 ? -38.906 8.992 20.578 1 98.44 486 SER A N 1
ATOM 3903 C CA . SER A 1 486 ? -37.531 8.5 20.344 1 98.44 486 SER A CA 1
ATOM 3904 C C . SER A 1 486 ? -37.281 7.215 21.109 1 98.44 486 SER A C 1
ATOM 3906 O O . SER A 1 486 ? -36.688 6.27 20.578 1 98.44 486 SER A O 1
ATOM 3908 N N . VAL A 1 487 ? -37.688 7.156 22.344 1 98.38 487 VAL A N 1
ATOM 3909 C CA . VAL A 1 487 ? -37.469 5.977 23.188 1 98.38 487 VAL A CA 1
ATOM 3910 C C . VAL A 1 487 ? -38.281 4.801 22.625 1 98.38 487 VAL A C 1
ATOM 3912 O O . VAL A 1 487 ? -37.781 3.672 22.578 1 98.38 487 VAL A O 1
ATOM 3915 N N . ILE A 1 488 ? -39.5 5.066 22.203 1 98.19 488 ILE A N 1
ATOM 3916 C CA . ILE A 1 488 ? -40.312 4.027 21.609 1 98.19 488 ILE A CA 1
ATOM 3917 C C . ILE A 1 488 ? -39.656 3.492 20.344 1 98.19 488 ILE A C 1
ATOM 3919 O O . ILE A 1 488 ? -39.656 2.285 20.109 1 98.19 488 ILE A O 1
ATOM 3923 N N . ALA A 1 489 ? -39.094 4.371 19.531 1 98.31 489 ALA A N 1
ATOM 3924 C CA . ALA A 1 489 ? -38.406 3.963 18.312 1 98.31 489 ALA A CA 1
ATOM 3925 C C . ALA A 1 489 ? -37.188 3.092 18.641 1 98.31 489 ALA A C 1
ATOM 3927 O O . ALA A 1 489 ? -36.906 2.123 17.938 1 98.31 489 ALA A O 1
ATOM 3928 N N . ILE A 1 490 ? -36.438 3.438 19.703 1 98.5 490 ILE A N 1
ATOM 3929 C CA . ILE A 1 490 ? -35.281 2.66 20.141 1 98.5 490 ILE A CA 1
ATOM 3930 C C . ILE A 1 490 ? -35.719 1.26 20.562 1 98.5 490 ILE A C 1
ATOM 3932 O O . ILE A 1 490 ? -35.125 0.264 20.125 1 98.5 490 ILE A O 1
ATOM 3936 N N . ILE A 1 491 ? -36.75 1.193 21.344 1 98.31 491 ILE A N 1
ATOM 3937 C CA . ILE A 1 491 ? -37.25 -0.086 21.828 1 98.31 491 ILE A CA 1
ATOM 3938 C C . ILE A 1 491 ? -37.781 -0.901 20.641 1 98.31 491 ILE A C 1
ATOM 3940 O O . ILE A 1 491 ? -37.594 -2.113 20.578 1 98.31 491 ILE A O 1
ATOM 3944 N N . ALA A 1 492 ? -38.5 -0.246 19.734 1 98 492 ALA A N 1
ATOM 3945 C CA . ALA A 1 492 ? -39 -0.92 18.547 1 98 492 ALA A CA 1
ATOM 3946 C C . ALA A 1 492 ? -37.875 -1.514 17.719 1 98 492 ALA A C 1
ATOM 3948 O O . ALA A 1 492 ? -38 -2.604 17.156 1 98 492 ALA A O 1
ATOM 3949 N N . SER A 1 493 ? -36.781 -0.774 17.547 1 98 493 SER A N 1
ATOM 3950 C CA . SER A 1 493 ? -35.625 -1.262 16.828 1 98 493 SER A CA 1
ATOM 3951 C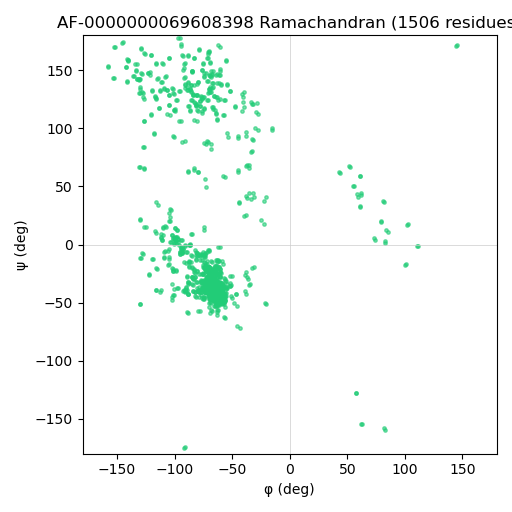 C . SER A 1 493 ? -35.031 -2.498 17.5 1 98 493 SER A C 1
ATOM 3953 O O . SER A 1 493 ? -34.656 -3.453 16.828 1 98 493 SER A O 1
ATOM 3955 N N . ILE A 1 494 ? -34.969 -2.475 18.844 1 97.81 494 ILE A N 1
ATOM 3956 C CA . ILE A 1 494 ? -34.438 -3.584 19.641 1 97.81 494 ILE A CA 1
ATOM 3957 C C . ILE A 1 494 ? -35.312 -4.82 19.438 1 97.81 494 ILE A C 1
ATOM 3959 O O . ILE A 1 494 ? -34.812 -5.91 19.172 1 97.81 494 ILE A O 1
ATOM 3963 N N . ILE A 1 495 ? -36.594 -4.617 19.516 1 97.56 495 ILE A N 1
ATOM 3964 C CA . ILE A 1 495 ? -37.562 -5.711 19.375 1 97.56 495 ILE A CA 1
ATOM 3965 C C . ILE A 1 495 ? -37.5 -6.246 17.938 1 97.56 495 ILE A C 1
ATOM 3967 O O . ILE A 1 495 ? -37.531 -7.461 17.734 1 97.56 495 ILE A O 1
ATOM 3971 N N . PHE A 1 496 ? -37.469 -5.414 16.984 1 97.44 496 PHE A N 1
ATOM 3972 C CA . PHE A 1 496 ? -37.406 -5.816 15.578 1 97.44 496 PHE A CA 1
ATOM 3973 C C . PHE A 1 496 ? -36.188 -6.695 15.32 1 97.44 496 PHE A C 1
ATOM 3975 O O . PHE A 1 496 ? -36.281 -7.75 14.695 1 97.44 496 PHE A O 1
ATOM 3982 N N . THR A 1 497 ? -35.031 -6.273 15.781 1 97.19 497 THR A N 1
ATOM 3983 C CA . THR A 1 497 ? -33.781 -7.016 15.586 1 97.19 497 THR A CA 1
ATOM 3984 C C . THR A 1 497 ? -33.875 -8.391 16.234 1 97.19 497 THR A C 1
ATOM 3986 O O . THR A 1 497 ? -33.438 -9.391 15.656 1 97.19 497 THR A O 1
ATOM 3989 N N . GLY A 1 498 ? -34.438 -8.398 17.484 1 96.69 498 GLY A N 1
ATOM 3990 C CA . GLY A 1 498 ? -34.594 -9.672 18.172 1 96.69 498 GLY A CA 1
ATOM 3991 C C . GLY A 1 498 ? -35.531 -10.617 17.469 1 96.69 498 GLY A C 1
ATOM 3992 O O . GLY A 1 498 ? -35.25 -11.797 17.281 1 96.69 498 GLY A O 1
ATOM 3993 N N . VAL A 1 499 ? -36.625 -10.094 17.016 1 96.94 499 VAL A N 1
ATOM 3994 C CA . VAL A 1 499 ? -37.656 -10.906 16.375 1 96.94 499 VAL A CA 1
ATOM 3995 C C . VAL A 1 499 ? -37.156 -11.438 15.047 1 96.94 499 VAL A C 1
ATOM 3997 O O . VAL A 1 499 ? -37.312 -12.617 14.727 1 96.94 499 VAL A O 1
ATOM 4000 N N . GLN A 1 500 ? -36.531 -10.602 14.227 1 96.38 500 GLN A N 1
ATOM 4001 C CA . GLN A 1 500 ? -36 -11.031 12.938 1 96.38 500 GLN A CA 1
ATOM 4002 C C . GLN A 1 500 ? -34.906 -12.094 13.117 1 96.38 500 GLN A C 1
ATOM 4004 O O . GLN A 1 500 ? -34.812 -13.047 12.336 1 96.38 500 GLN A O 1
ATOM 4009 N N . THR A 1 501 ? -34.031 -11.93 14.133 1 95 501 THR A N 1
ATOM 4010 C CA . THR A 1 501 ? -32.969 -12.906 14.398 1 95 501 THR A CA 1
ATOM 4011 C C . THR A 1 501 ? -33.562 -14.258 14.773 1 95 501 THR A C 1
ATOM 4013 O O . THR A 1 501 ? -33.125 -15.297 14.297 1 95 501 THR A O 1
ATOM 4016 N N . TYR A 1 502 ? -34.625 -14.211 15.586 1 94.81 502 TYR A N 1
ATOM 4017 C CA . TYR A 1 502 ? -35.25 -15.43 16.078 1 94.81 502 TYR A CA 1
ATOM 4018 C C . TYR A 1 502 ? -36.062 -16.109 14.977 1 94.81 502 TYR A C 1
ATOM 4020 O O . TYR A 1 502 ? -35.906 -17.312 14.734 1 94.81 502 TYR A O 1
ATOM 4028 N N . VAL A 1 503 ? -36.844 -15.383 14.242 1 95.06 503 VAL A N 1
ATOM 4029 C CA . VAL A 1 503 ? -37.781 -15.938 13.266 1 95.06 503 VAL A CA 1
ATOM 4030 C C . VAL A 1 503 ? -37 -16.453 12.055 1 95.06 503 VAL A C 1
ATOM 4032 O O . VAL A 1 503 ? -37.375 -17.484 11.484 1 95.06 503 VAL A O 1
ATOM 4035 N N . ARG A 1 504 ? -35.969 -15.828 11.656 1 91.31 504 ARG A N 1
ATOM 4036 C CA . ARG A 1 504 ? -35.219 -16.203 10.461 1 91.31 504 ARG A CA 1
ATOM 4037 C C . ARG A 1 504 ? -34.031 -17.062 10.828 1 91.31 504 ARG A C 1
ATOM 4039 O O . ARG A 1 504 ? -33.25 -17.453 9.953 1 91.31 504 ARG A O 1
ATOM 4046 N N . ASP A 1 505 ? -33.812 -17.344 12.055 1 88.94 505 ASP A N 1
ATOM 4047 C CA . ASP A 1 505 ? -32.75 -18.188 12.539 1 88.94 505 ASP A CA 1
ATOM 4048 C C . ASP A 1 505 ? -31.375 -17.672 12.062 1 88.94 505 ASP A C 1
ATOM 4050 O O . ASP A 1 505 ? -30.609 -18.422 11.453 1 88.94 505 ASP A O 1
ATOM 4054 N N . LEU A 1 506 ? -31.172 -16.453 12.266 1 89.94 506 LEU A N 1
ATOM 4055 C CA . LEU A 1 506 ? -29.938 -15.82 11.836 1 89.94 506 LEU A CA 1
ATOM 4056 C C . LEU A 1 506 ? -28.891 -15.867 12.953 1 89.94 506 LEU A C 1
ATOM 4058 O O . LEU A 1 506 ? -29.234 -16.047 14.125 1 89.94 506 LEU A O 1
ATOM 4062 N N . THR A 1 507 ? -27.625 -15.797 12.609 1 88.56 507 THR A N 1
ATOM 4063 C CA . THR A 1 507 ? -26.547 -15.664 13.594 1 88.56 507 THR A CA 1
ATOM 4064 C C . THR A 1 507 ? -26.578 -14.281 14.25 1 88.56 507 THR A C 1
ATOM 4066 O O . THR A 1 507 ? -27.156 -13.344 13.703 1 88.56 507 THR A O 1
ATOM 4069 N N . PRO A 1 508 ? -26.047 -14.188 15.391 1 89.75 508 PRO A N 1
ATOM 4070 C CA . PRO A 1 508 ? -26.125 -12.922 16.125 1 89.75 508 PRO A CA 1
ATOM 4071 C C . PRO A 1 508 ? -25.422 -11.773 15.406 1 89.75 508 PRO A C 1
ATOM 4073 O O . PRO A 1 508 ? -25.781 -10.609 15.609 1 89.75 508 PRO A O 1
ATOM 4076 N N . ALA A 1 509 ? -24.359 -12.055 14.672 1 88.69 509 ALA A N 1
ATOM 4077 C CA . ALA A 1 509 ? -23.609 -11.078 13.875 1 88.69 509 ALA A CA 1
ATOM 4078 C C . ALA A 1 509 ? -23.078 -11.719 12.602 1 88.69 509 ALA A C 1
ATOM 4080 O O . ALA A 1 509 ? -23.359 -12.883 12.312 1 88.69 509 ALA A O 1
ATOM 4081 N N . MET A 1 510 ? -22.516 -10.852 11.789 1 82.75 510 MET A N 1
ATOM 4082 C CA . MET A 1 510 ? -21.828 -11.391 10.625 1 82.75 510 MET A CA 1
ATOM 4083 C C . MET A 1 510 ? -20.531 -12.094 11.023 1 82.75 510 MET A C 1
ATOM 4085 O O . MET A 1 510 ? -19.469 -11.484 11.016 1 82.75 510 MET A O 1
ATOM 4089 N N . LEU A 1 511 ? -20.641 -13.328 11.312 1 76.69 511 LEU A N 1
ATOM 4090 C CA . LEU A 1 511 ? -19.531 -14.094 11.859 1 76.69 511 LEU A CA 1
ATOM 4091 C C . LEU A 1 511 ? -18.625 -14.625 10.75 1 76.69 511 LEU A C 1
ATOM 4093 O O . LEU A 1 511 ? -19.094 -14.898 9.648 1 76.69 511 LEU A O 1
ATOM 4097 N N . PHE A 1 512 ? -17.391 -14.758 11.008 1 69.75 512 PHE A N 1
ATOM 4098 C CA . PHE A 1 512 ? -16.359 -15.25 10.094 1 69.75 512 PHE A CA 1
ATOM 4099 C C . PHE A 1 512 ? -16.562 -16.734 9.805 1 69.75 512 PHE A C 1
ATOM 4101 O O . PHE A 1 512 ? -16.281 -17.203 8.695 1 69.75 512 PHE A O 1
ATOM 4108 N N . ILE A 1 513 ? -17.156 -17.422 10.695 1 61.84 513 ILE A N 1
ATOM 4109 C CA . ILE A 1 513 ? -17.266 -18.875 10.641 1 61.84 513 ILE A CA 1
ATOM 4110 C C . ILE A 1 513 ? -18.359 -19.281 9.656 1 61.84 513 ILE A C 1
ATOM 4112 O O . ILE A 1 513 ? -18.453 -20.453 9.266 1 61.84 513 ILE A O 1
ATOM 4116 N N . GLN A 1 514 ? -19.094 -18.391 9.219 1 62.44 514 GLN A N 1
ATOM 4117 C CA . GLN A 1 514 ? -20.109 -18.672 8.219 1 62.44 514 GLN A CA 1
ATOM 4118 C C . GLN A 1 514 ? -19.672 -18.266 6.824 1 62.44 514 GLN A C 1
ATOM 4120 O O . GLN A 1 514 ? -19.891 -17.125 6.406 1 62.44 514 GLN A O 1
ATOM 4125 N N . PRO A 1 515 ? -19.094 -19.234 6.164 1 64.94 515 PRO A N 1
ATOM 4126 C CA . PRO A 1 515 ? -18.469 -18.844 4.895 1 64.94 515 PRO A CA 1
ATOM 4127 C C . PRO A 1 515 ? -19.469 -18.766 3.746 1 64.94 515 PRO A C 1
ATOM 4129 O O . PRO A 1 515 ? -19.141 -18.234 2.678 1 64.94 515 PRO A O 1
ATOM 4132 N N . ASP A 1 516 ? -20.75 -19.141 3.988 1 72.94 516 ASP A N 1
ATOM 4133 C CA . ASP A 1 516 ? -21.734 -19.156 2.91 1 72.94 516 ASP A CA 1
ATOM 4134 C C . ASP A 1 516 ? -22.156 -17.734 2.545 1 72.94 516 ASP A C 1
ATOM 4136 O O . ASP A 1 516 ? -22.781 -17.031 3.35 1 72.94 516 ASP A O 1
ATOM 4140 N N . PRO A 1 517 ? -21.844 -17.375 1.33 1 77.56 517 PRO A N 1
ATOM 4141 C CA . PRO A 1 517 ? -22.219 -16.031 0.915 1 77.56 517 PRO A CA 1
ATOM 4142 C C . PRO A 1 517 ? -23.734 -15.805 0.922 1 77.56 517 PRO A C 1
ATOM 4144 O O . PRO A 1 517 ? -24.203 -14.688 1.154 1 77.56 517 PRO A O 1
ATOM 4147 N N . ALA A 1 518 ? -24.516 -16.844 0.775 1 77.31 518 ALA A N 1
ATOM 4148 C CA . ALA A 1 518 ? -25.984 -16.719 0.757 1 77.31 518 ALA A CA 1
ATOM 4149 C C . ALA A 1 518 ? -26.516 -16.359 2.141 1 77.31 518 ALA A C 1
ATOM 4151 O O . ALA A 1 518 ? -27.453 -15.578 2.264 1 77.31 518 ALA A O 1
ATOM 4152 N N . GLU A 1 519 ? -25.922 -16.938 3.107 1 79.19 519 GLU A N 1
ATOM 4153 C CA . GLU A 1 519 ? -26.344 -16.625 4.473 1 79.19 519 GLU A CA 1
ATOM 4154 C C . GLU A 1 519 ? -25.969 -15.195 4.848 1 79.19 519 GLU A C 1
ATOM 4156 O O . GLU A 1 519 ? -26.719 -14.523 5.559 1 79.19 519 GLU A O 1
ATOM 4161 N N . ARG A 1 520 ? -24.859 -14.828 4.43 1 82.75 520 ARG A N 1
ATOM 4162 C CA . ARG A 1 520 ? -24.453 -13.453 4.688 1 82.75 520 ARG A CA 1
ATOM 4163 C C . ARG A 1 520 ? -25.375 -12.461 3.996 1 82.75 520 ARG A C 1
ATOM 4165 O O . ARG A 1 520 ? -25.734 -11.43 4.57 1 82.75 520 ARG A O 1
ATOM 4172 N N . THR A 1 521 ? -25.766 -12.805 2.834 1 85.88 521 THR A N 1
ATOM 4173 C CA . THR A 1 521 ? -26.672 -11.945 2.082 1 85.88 521 THR A CA 1
ATOM 4174 C C . THR A 1 521 ? -28.031 -11.867 2.77 1 85.88 521 THR A C 1
ATOM 4176 O O . THR A 1 521 ? -28.656 -10.805 2.807 1 85.88 521 THR A O 1
ATOM 4179 N N . GLU A 1 522 ? -28.484 -12.961 3.287 1 87.56 522 GLU A N 1
ATOM 4180 C CA . GLU A 1 522 ? -29.75 -12.961 4.008 1 87.56 522 GLU A CA 1
ATOM 4181 C C . GLU A 1 522 ? -29.672 -12.102 5.266 1 87.56 522 GLU A C 1
ATOM 4183 O O . GLU A 1 522 ? -30.609 -11.375 5.59 1 87.56 522 GLU A O 1
ATOM 4188 N N . TYR A 1 523 ? -28.625 -12.242 5.938 1 90.06 523 TYR A N 1
ATOM 4189 C CA . TYR A 1 523 ? -28.406 -11.406 7.117 1 90.06 523 TYR A CA 1
ATOM 4190 C C . TYR A 1 523 ? -28.422 -9.93 6.75 1 90.06 523 TYR A C 1
ATOM 4192 O O . TYR A 1 523 ? -29.031 -9.117 7.449 1 90.06 523 TYR A O 1
ATOM 4200 N N . TRP A 1 524 ? -27.828 -9.594 5.645 1 91.81 524 TRP A N 1
ATOM 4201 C CA . TRP A 1 524 ? -27.75 -8.211 5.199 1 91.81 524 TRP A CA 1
ATOM 4202 C C . TRP A 1 524 ? -29.125 -7.668 4.867 1 91.81 524 TRP A C 1
ATOM 4204 O O . TRP A 1 524 ? -29.516 -6.586 5.324 1 91.81 524 TRP A O 1
ATOM 4214 N N . LYS A 1 525 ? -29.828 -8.453 4.184 1 92.38 525 LYS A N 1
ATOM 4215 C CA . LYS A 1 525 ? -31.156 -8.031 3.725 1 92.38 525 LYS A CA 1
ATOM 4216 C C . LYS A 1 525 ? -32.125 -7.859 4.898 1 92.38 525 LYS A C 1
ATOM 4218 O O . LYS A 1 525 ? -32.906 -6.918 4.93 1 92.38 525 LYS A O 1
ATOM 4223 N N . ALA A 1 526 ? -31.906 -8.703 5.879 1 92.75 526 ALA A N 1
ATOM 4224 C CA . ALA A 1 526 ? -32.875 -8.742 6.961 1 92.75 526 ALA A CA 1
ATOM 4225 C C . ALA A 1 526 ? -32.531 -7.766 8.07 1 92.75 526 ALA A C 1
ATOM 4227 O O . ALA A 1 526 ? -33.406 -7.141 8.68 1 92.75 526 ALA A O 1
ATOM 4228 N N . LEU A 1 527 ? -31.219 -7.664 8.297 1 94.38 527 LEU A N 1
ATOM 4229 C CA . LEU A 1 527 ? -30.875 -7.012 9.555 1 94.38 527 LEU A CA 1
ATOM 4230 C C . LEU A 1 527 ? -29.891 -5.867 9.32 1 94.38 527 LEU A C 1
ATOM 4232 O O . LEU A 1 527 ? -29.656 -5.051 10.219 1 94.38 527 LEU A O 1
ATOM 4236 N N . TYR A 1 528 ? -29.406 -5.754 8.141 1 94.25 528 TYR A N 1
ATOM 4237 C CA . TYR A 1 528 ? -28.328 -4.789 8 1 94.25 528 TYR A CA 1
ATOM 4238 C C . TYR A 1 528 ? -28.719 -3.65 7.066 1 94.25 528 TYR A C 1
ATOM 4240 O O . TYR A 1 528 ? -28.469 -2.48 7.359 1 94.25 528 TYR A O 1
ATOM 4248 N N . PHE A 1 529 ? -29.406 -3.895 6 1 95.81 529 PHE A N 1
ATOM 4249 C CA . PHE A 1 529 ? -29.703 -2.881 5 1 95.81 529 PHE A CA 1
ATOM 4250 C C . PHE A 1 529 ? -30.969 -2.104 5.387 1 95.81 529 PHE A C 1
ATOM 4252 O O . PHE A 1 529 ? -31.234 -1.028 4.844 1 95.81 529 PHE A O 1
ATOM 4259 N N . THR A 1 530 ? -31.688 -2.543 6.387 1 94.75 530 THR A N 1
ATOM 4260 C CA . THR A 1 530 ? -32.969 -1.951 6.73 1 94.75 530 THR A CA 1
ATOM 4261 C C . THR A 1 530 ? -32.781 -0.787 7.699 1 94.75 530 THR A C 1
ATOM 4263 O O . THR A 1 530 ? -31.953 -0.845 8.594 1 94.75 530 THR A O 1
ATOM 4266 N N . PRO A 1 531 ? -33.531 0.254 7.477 1 97.31 531 PRO A N 1
ATOM 4267 C CA . PRO A 1 531 ? -33.438 1.387 8.406 1 97.31 531 PRO A CA 1
ATOM 4268 C C . PRO A 1 531 ? -34 1.061 9.789 1 97.31 531 PRO A C 1
ATOM 4270 O O . PRO A 1 531 ? -33.688 1.751 10.758 1 97.31 531 PRO A O 1
ATOM 4273 N N . PHE A 1 532 ? -34.75 -0.042 9.938 1 96.88 532 PHE A N 1
ATOM 4274 C CA . PHE A 1 532 ? -35.438 -0.399 11.18 1 96.88 532 PHE A CA 1
ATOM 4275 C C . PHE A 1 532 ? -34.438 -0.826 12.242 1 96.88 532 PHE A C 1
ATOM 4277 O O . PHE A 1 532 ? -34.656 -0.629 13.438 1 96.88 532 PHE A O 1
ATOM 4284 N N . THR A 1 533 ? -33.375 -1.373 11.789 1 96.06 533 THR A N 1
ATOM 4285 C CA . THR A 1 533 ? -32.344 -1.8 12.727 1 96.06 533 THR A CA 1
ATOM 4286 C C . THR A 1 533 ? -31.484 -0.617 13.156 1 96.06 533 THR A C 1
ATOM 4288 O O . THR A 1 533 ? -30.844 -0.655 14.211 1 96.06 533 THR A O 1
ATOM 4291 N N . HIS A 1 534 ? -31.422 0.432 12.375 1 98 534 HIS A N 1
ATOM 4292 C CA . HIS A 1 534 ? -30.5 1.535 12.617 1 98 534 HIS A CA 1
ATOM 4293 C C . HIS A 1 534 ? -31.234 2.75 13.18 1 98 534 HIS A C 1
ATOM 4295 O O . HIS A 1 534 ? -30.594 3.744 13.547 1 98 534 HIS A O 1
ATOM 4301 N N . ILE A 1 535 ? -32.562 2.648 13.273 1 98.31 535 ILE A N 1
ATOM 4302 C CA . ILE A 1 535 ? -33.312 3.754 13.844 1 98.31 535 ILE A CA 1
ATOM 4303 C C . ILE A 1 535 ? -32.969 3.922 15.32 1 98.31 535 ILE A C 1
ATOM 4305 O O . ILE A 1 535 ? -33 5.035 15.852 1 98.31 535 ILE A O 1
ATOM 4309 N N . GLY A 1 536 ? -32.594 2.809 16.016 1 98 536 GLY A N 1
ATOM 4310 C CA . GLY A 1 536 ? -32.156 2.877 17.391 1 98 536 GLY A CA 1
ATOM 4311 C C . GLY A 1 536 ? -30.969 3.812 17.594 1 98 536 GLY A C 1
ATOM 4312 O O . GLY A 1 536 ? -31.094 4.84 18.266 1 98 536 GLY A O 1
ATOM 4313 N N . PRO A 1 537 ? -29.859 3.488 16.969 1 98.44 537 PRO A N 1
ATOM 4314 C CA . PRO A 1 537 ? -28.703 4.387 17.047 1 98.44 537 PRO A CA 1
ATOM 4315 C C . PRO A 1 537 ? -29.031 5.809 16.594 1 98.44 537 PRO A C 1
ATOM 4317 O O . PRO A 1 537 ? -28.547 6.773 17.188 1 98.44 537 PRO A O 1
ATOM 4320 N N . TYR A 1 538 ? -29.844 5.98 15.602 1 98.75 538 TYR A N 1
ATOM 4321 C CA . TYR A 1 538 ? -30.234 7.289 15.086 1 98.75 538 TYR A CA 1
ATOM 4322 C C . TYR A 1 538 ? -30.969 8.094 16.141 1 98.75 538 TYR A C 1
ATOM 4324 O O . TYR A 1 538 ? -30.656 9.273 16.359 1 98.75 538 TYR A O 1
ATOM 4332 N N . CYS A 1 539 ? -31.891 7.449 16.844 1 98.75 539 CYS A N 1
ATOM 4333 C CA . CYS A 1 539 ? -32.688 8.133 17.859 1 98.75 539 CYS A CA 1
ATOM 4334 C C . CYS A 1 539 ? -31.875 8.406 19.109 1 98.75 539 CYS A C 1
ATOM 4336 O O . CYS A 1 539 ? -32.094 9.406 19.797 1 98.75 539 CYS A O 1
ATOM 4338 N N . ILE A 1 540 ? -30.938 7.547 19.438 1 98.69 540 ILE A N 1
ATOM 4339 C CA . ILE A 1 540 ? -30.016 7.84 20.516 1 98.69 540 ILE A CA 1
ATOM 4340 C C . ILE A 1 540 ? -29.234 9.117 20.203 1 98.69 540 ILE A C 1
ATOM 4342 O O . ILE A 1 540 ? -29.047 9.961 21.078 1 98.69 540 ILE A O 1
ATOM 4346 N N . GLY A 1 541 ? -28.859 9.289 18.969 1 98.62 541 GLY A N 1
ATOM 4347 C CA . GLY A 1 541 ? -28.234 10.523 18.516 1 98.62 541 GLY A CA 1
ATOM 4348 C C . GLY A 1 541 ? -29.141 11.734 18.672 1 98.62 541 GLY A C 1
ATOM 4349 O O . GLY A 1 541 ? -28.703 12.781 19.156 1 98.62 541 GLY A O 1
ATOM 4350 N N . ILE A 1 542 ? -30.391 11.57 18.328 1 98.38 542 ILE A N 1
ATOM 4351 C CA . ILE A 1 542 ? -31.359 12.656 18.422 1 98.38 542 ILE A CA 1
ATOM 4352 C C . ILE A 1 542 ? -31.453 13.117 19.875 1 98.38 542 ILE A C 1
ATOM 4354 O O . ILE A 1 542 ? -31.406 14.32 20.156 1 98.38 542 ILE A O 1
ATOM 4358 N N . LEU A 1 543 ? -31.531 12.188 20.781 1 98.19 543 LEU A N 1
ATOM 4359 C CA . LEU A 1 543 ? -31.656 12.508 22.188 1 98.19 543 LEU A CA 1
ATOM 4360 C C . LEU A 1 543 ? -30.406 13.219 22.703 1 98.19 543 LEU A C 1
ATOM 4362 O O . LEU A 1 543 ? -30.5 14.156 23.5 1 98.19 543 LEU A O 1
ATOM 4366 N N . ALA A 1 544 ? -29.312 12.773 22.281 1 97.38 544 ALA A N 1
ATOM 4367 C CA . ALA A 1 544 ? -28.062 13.43 22.672 1 97.38 544 ALA A CA 1
ATOM 4368 C C . ALA A 1 544 ? -28 14.852 22.125 1 97.38 544 ALA A C 1
ATOM 4370 O O . ALA A 1 544 ? -27.547 15.766 22.812 1 97.38 544 ALA A O 1
ATOM 4371 N N . GLY A 1 545 ? -28.406 15.008 20.828 1 96.56 545 GLY A N 1
ATOM 4372 C CA . GLY A 1 545 ? -28.453 16.344 20.25 1 96.56 545 GLY A CA 1
ATOM 4373 C C . GLY A 1 545 ? -29.375 17.281 21.016 1 96.56 545 GLY A C 1
ATOM 4374 O O . GLY A 1 545 ? -29.031 18.438 21.25 1 96.56 545 GLY A O 1
ATOM 4375 N N . TYR A 1 546 ? -30.469 16.734 21.422 1 95.88 546 TYR A N 1
ATOM 4376 C CA . TYR A 1 546 ? -31.438 17.5 22.219 1 95.88 546 TYR A CA 1
ATOM 4377 C C . TYR A 1 546 ? -30.828 17.922 23.547 1 95.88 546 TYR A C 1
ATOM 4379 O O . TYR A 1 546 ? -30.969 19.062 23.969 1 95.88 546 TYR A O 1
ATOM 4387 N N . LEU A 1 547 ? -30.188 16.984 24.156 1 94.5 547 LEU A N 1
ATOM 4388 C CA . LEU A 1 547 ? -29.562 17.25 25.453 1 94.5 547 LEU A CA 1
ATOM 4389 C C . LEU A 1 547 ? -28.5 18.344 25.328 1 94.5 547 LEU A C 1
ATOM 4391 O O . LEU A 1 547 ? -28.438 19.25 26.141 1 94.5 547 LEU A O 1
ATOM 4395 N N . LEU A 1 548 ? -27.703 18.312 24.312 1 92.94 548 LEU A N 1
ATOM 4396 C CA . LEU A 1 548 ? -26.562 19.219 24.156 1 92.94 548 LEU A CA 1
ATOM 4397 C C . LEU A 1 548 ? -27.031 20.625 23.844 1 92.94 548 LEU A C 1
ATOM 4399 O O . LEU A 1 548 ? -26.375 21.594 24.234 1 92.94 548 LEU A O 1
ATOM 4403 N N . VAL A 1 549 ? -28.141 20.734 23.172 1 90.38 549 VAL A N 1
ATOM 4404 C CA . VAL A 1 549 ? -28.625 22.062 22.797 1 90.38 549 VAL A CA 1
ATOM 4405 C C . VAL A 1 549 ? -29.422 22.672 23.953 1 90.38 549 VAL A C 1
ATOM 4407 O O . VAL A 1 549 ? -29.344 23.875 24.203 1 90.38 549 VAL A O 1
ATOM 4410 N N . THR A 1 550 ? -30.188 21.875 24.75 1 89.5 550 THR A N 1
ATOM 4411 C CA . THR A 1 550 ? -31.078 22.375 25.781 1 89.5 550 THR A CA 1
ATOM 4412 C C . THR A 1 550 ? -30.344 22.547 27.109 1 89.5 550 THR A C 1
ATOM 4414 O O . THR A 1 550 ? -30.656 23.453 27.875 1 89.5 550 THR A O 1
ATOM 4417 N N . ARG A 1 551 ? -29.359 21.609 27.297 1 88.25 551 ARG A N 1
ATOM 4418 C CA . ARG A 1 551 ? -28.594 21.688 28.531 1 88.25 551 ARG A CA 1
ATOM 4419 C C . ARG A 1 551 ? -27.094 21.625 28.266 1 88.25 551 ARG A C 1
ATOM 4421 O O . ARG A 1 551 ? -26.422 20.672 28.672 1 88.25 551 ARG A O 1
ATOM 4428 N N . PRO A 1 552 ? -26.672 22.609 27.656 1 80.12 552 PRO A N 1
ATOM 4429 C CA . PRO A 1 552 ? -25.25 22.594 27.297 1 80.12 552 PRO A CA 1
ATOM 4430 C C . PRO A 1 552 ? -24.328 22.594 28.5 1 80.12 552 PRO A C 1
ATOM 4432 O O . PRO A 1 552 ? -23.203 22.094 28.422 1 80.12 552 PRO A O 1
ATOM 4435 N N . ASN A 1 553 ? -24.797 23.094 29.703 1 77.62 553 ASN A N 1
ATOM 4436 C CA . ASN A 1 553 ? -23.938 23.203 30.891 1 77.62 553 ASN A CA 1
ATOM 4437 C C . ASN A 1 553 ? -24.422 22.281 32 1 77.62 553 ASN A C 1
ATOM 4439 O O . ASN A 1 553 ? -24.312 22.625 33.188 1 77.62 553 ASN A O 1
ATOM 4443 N N . PHE A 1 554 ? -24.906 21.234 31.594 1 83.12 554 PHE A N 1
ATOM 4444 C CA . PHE A 1 554 ? -25.39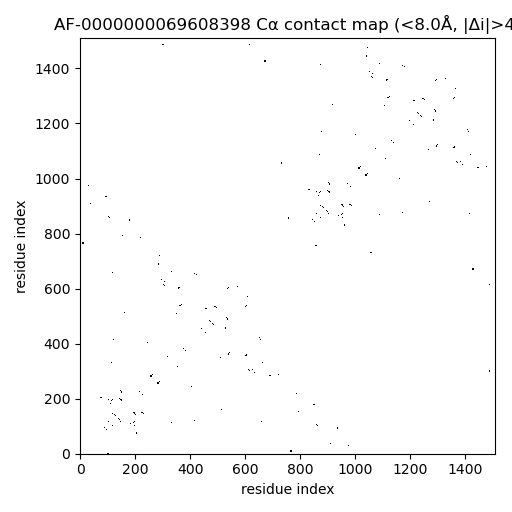1 20.375 32.656 1 83.12 554 PHE A CA 1
ATOM 4445 C C . PHE A 1 554 ? -24.219 19.812 33.469 1 83.12 554 PHE A C 1
ATOM 4447 O O . PHE A 1 554 ? -23.156 19.531 32.938 1 83.12 554 PHE A O 1
ATOM 4454 N N . LYS A 1 555 ? -24.312 19.859 34.844 1 84.94 555 LYS A N 1
ATOM 4455 C CA . LYS A 1 555 ? -23.266 19.422 35.75 1 84.94 555 LYS A CA 1
ATOM 4456 C C . LYS A 1 555 ? -23.297 17.906 35.938 1 84.94 555 LYS A C 1
ATOM 4458 O O . LYS A 1 555 ? -24.375 17.312 36.062 1 84.94 555 LYS A O 1
ATOM 4463 N N . MET A 1 556 ? -22.203 17.344 35.75 1 89.06 556 MET A N 1
ATOM 4464 C CA . MET A 1 556 ? -22.047 15.914 35.969 1 89.06 556 MET A CA 1
ATOM 4465 C C . MET A 1 556 ? -20.969 15.648 37.031 1 89.06 556 MET A C 1
ATOM 4467 O O . MET A 1 556 ? -19.797 15.969 36.844 1 89.06 556 MET A O 1
ATOM 4471 N N . PRO A 1 557 ? -21.438 15.117 38.25 1 92.12 557 PRO A N 1
ATOM 4472 C CA . PRO A 1 557 ? -20.438 14.797 39.281 1 92.12 557 PRO A CA 1
ATOM 4473 C C . PRO A 1 557 ? -19.359 13.844 38.75 1 92.12 557 PRO A C 1
ATOM 4475 O O . PRO A 1 557 ? -19.594 13.102 37.781 1 92.12 557 PRO A O 1
ATOM 4478 N N . ALA A 1 558 ? -18.25 13.828 39.375 1 90.19 558 ALA A N 1
ATOM 4479 C CA . ALA A 1 558 ? -17.094 13.055 38.938 1 90.19 558 ALA A CA 1
ATOM 4480 C C . ALA A 1 558 ? -17.391 11.562 38.938 1 90.19 558 ALA A C 1
ATOM 4482 O O . ALA A 1 558 ? -16.922 10.812 38.094 1 90.19 558 ALA A O 1
ATOM 4483 N N . ALA A 1 559 ? -18.141 11.172 39.906 1 94.25 559 ALA A N 1
ATOM 4484 C CA . ALA A 1 559 ? -18.484 9.75 40.031 1 94.25 559 ALA A CA 1
ATOM 4485 C C . ALA A 1 559 ? -19.297 9.289 38.812 1 94.25 559 ALA A C 1
ATOM 4487 O O . ALA A 1 559 ? -19.094 8.188 38.312 1 94.25 559 ALA A O 1
ATOM 4488 N N . VAL A 1 560 ? -20.172 10.117 38.406 1 94.19 560 VAL A N 1
ATOM 4489 C CA . VAL A 1 560 ? -21.016 9.797 37.25 1 94.19 560 VAL A CA 1
ATOM 4490 C C . VAL A 1 560 ? -20.172 9.758 35.969 1 94.19 560 VAL A C 1
ATOM 4492 O O . VAL A 1 560 ? -20.406 8.938 35.094 1 94.19 560 VAL A O 1
ATOM 4495 N N . GLN A 1 561 ? -19.25 10.633 35.906 1 94.31 561 GLN A N 1
ATOM 4496 C CA . GLN A 1 561 ? -18.359 10.664 34.75 1 94.31 561 GLN A CA 1
ATOM 4497 C C . GLN A 1 561 ? -17.547 9.375 34.656 1 94.31 561 GLN A C 1
ATOM 4499 O O . GLN A 1 561 ? -17.469 8.773 33.594 1 94.31 561 GLN A O 1
ATOM 4504 N N . ILE A 1 562 ? -16.984 8.977 35.781 1 94.69 562 ILE A N 1
ATOM 4505 C CA . ILE A 1 562 ? -16.141 7.781 35.781 1 94.69 562 ILE A CA 1
ATOM 4506 C C . ILE A 1 562 ? -16.984 6.551 35.438 1 94.69 562 ILE A C 1
ATOM 4508 O O . ILE A 1 562 ? -16.578 5.727 34.625 1 94.69 562 ILE A O 1
ATOM 4512 N N . ILE A 1 563 ? -18.094 6.465 36.062 1 96.69 563 ILE A N 1
ATOM 4513 C CA . ILE A 1 563 ? -18.984 5.336 35.781 1 96.69 563 ILE A CA 1
ATOM 4514 C C . ILE A 1 563 ? -19.453 5.355 34.344 1 96.69 563 ILE A C 1
ATOM 4516 O O . ILE A 1 563 ? -19.547 4.305 33.688 1 96.69 563 ILE A O 1
ATOM 4520 N N . GLY A 1 564 ? -19.719 6.516 33.875 1 96.88 564 GLY A N 1
ATOM 4521 C CA . GLY A 1 564 ? -20.125 6.656 32.5 1 96.88 564 GLY A CA 1
ATOM 4522 C C . GLY A 1 564 ? -19.062 6.207 31.516 1 96.88 564 GLY A C 1
ATOM 4523 O O . GLY A 1 564 ? -19.359 5.504 30.547 1 96.88 564 GLY A O 1
ATOM 4524 N N . TRP A 1 565 ? -17.891 6.602 31.75 1 96.81 565 TRP A N 1
ATOM 4525 C CA . TRP A 1 565 ? -16.781 6.215 30.875 1 96.81 565 TRP A CA 1
ATOM 4526 C C . TRP A 1 565 ? -16.531 4.711 30.938 1 96.81 565 TRP A C 1
ATOM 4528 O O . TRP A 1 565 ? -16.25 4.082 29.906 1 96.81 565 TRP A O 1
ATOM 4538 N N . ILE A 1 566 ? -16.609 4.105 32.094 1 97.62 566 ILE A N 1
ATOM 4539 C CA . ILE A 1 566 ? -16.438 2.664 32.25 1 97.62 566 ILE A CA 1
ATOM 4540 C C . ILE A 1 566 ? -17.562 1.935 31.516 1 97.62 566 ILE A C 1
ATOM 4542 O O . ILE A 1 566 ? -17.312 0.969 30.797 1 97.62 566 ILE A O 1
ATOM 4546 N N . ALA A 1 567 ? -18.734 2.422 31.75 1 97.69 567 ALA A N 1
ATOM 4547 C CA . ALA A 1 567 ? -19.891 1.829 31.062 1 97.69 567 ALA A CA 1
ATOM 4548 C C . ALA A 1 567 ? -19.75 1.943 29.547 1 97.69 567 ALA A C 1
ATOM 4550 O O . ALA A 1 567 ? -20.062 1.002 28.812 1 97.69 567 ALA A O 1
ATOM 4551 N N . ALA A 1 568 ? -19.344 3.09 29.109 1 98 568 ALA A N 1
ATOM 4552 C CA . ALA A 1 568 ? -19.125 3.297 27.688 1 98 568 ALA A CA 1
ATOM 4553 C C . ALA A 1 568 ? -18.078 2.336 27.125 1 98 568 ALA A C 1
ATOM 4555 O O . ALA A 1 568 ? -18.25 1.779 26.047 1 98 568 ALA A O 1
ATOM 4556 N N . PHE A 1 569 ? -17.016 2.158 27.875 1 97.56 569 PHE A N 1
ATOM 4557 C CA . PHE A 1 569 ? -15.969 1.241 27.469 1 97.56 569 PHE A CA 1
ATOM 4558 C C . PHE A 1 569 ? -16.484 -0.188 27.391 1 97.56 569 PHE A C 1
ATOM 4560 O O . PHE A 1 569 ? -16.219 -0.903 26.422 1 97.56 569 PHE A O 1
ATOM 4567 N N . ILE A 1 570 ? -17.172 -0.568 28.359 1 97.44 570 ILE A N 1
ATOM 4568 C CA . ILE A 1 570 ? -17.703 -1.923 28.406 1 97.44 570 ILE A CA 1
ATOM 4569 C C . ILE A 1 570 ? -18.672 -2.137 27.234 1 97.44 570 ILE A C 1
ATOM 4571 O O . ILE A 1 570 ? -18.656 -3.186 26.594 1 97.44 570 ILE A O 1
ATOM 4575 N N . CYS A 1 571 ? -19.484 -1.188 26.938 1 97.31 571 CYS A N 1
ATOM 4576 C CA . CYS A 1 571 ? -20.453 -1.276 25.844 1 97.31 571 CYS A CA 1
ATOM 4577 C C . CYS A 1 571 ? -19.734 -1.407 24.5 1 97.31 571 CYS A C 1
ATOM 4579 O O . CYS A 1 571 ? -20.016 -2.332 23.734 1 97.31 571 CYS A O 1
ATOM 4581 N N . CYS A 1 572 ? -18.812 -0.535 24.266 1 97.62 572 CYS A N 1
ATOM 4582 C CA . CYS A 1 572 ? -18.109 -0.542 22.984 1 97.62 572 CYS A CA 1
ATOM 4583 C C . CYS A 1 572 ? -17.219 -1.772 22.859 1 97.62 572 CYS A C 1
ATOM 4585 O O . CYS A 1 572 ? -17.156 -2.391 21.781 1 97.62 572 CYS A O 1
ATOM 4587 N N . PHE A 1 573 ? -16.547 -2.146 23.953 1 97.5 573 PHE A N 1
ATOM 4588 C CA . PHE A 1 573 ? -15.664 -3.305 23.953 1 97.5 573 PHE A CA 1
ATOM 4589 C C . PHE A 1 573 ? -16.453 -4.59 23.719 1 97.5 573 PHE A C 1
ATOM 4591 O O . PHE A 1 573 ? -16.031 -5.445 22.938 1 97.5 573 PHE A O 1
ATOM 4598 N N . SER A 1 574 ? -17.547 -4.684 24.375 1 96.56 574 SER A N 1
ATOM 4599 C CA . SER A 1 574 ? -18.375 -5.875 24.219 1 96.56 574 SER A CA 1
ATOM 4600 C C . SER A 1 574 ? -18.984 -5.945 22.828 1 96.56 574 SER A C 1
ATOM 4602 O O . SER A 1 574 ? -19.156 -7.031 22.266 1 96.56 574 SER A O 1
ATOM 4604 N N . ALA A 1 575 ? -19.344 -4.844 22.281 1 96.88 575 ALA A N 1
ATOM 4605 C CA . ALA A 1 575 ? -19.938 -4.812 20.953 1 96.88 575 ALA A CA 1
ATOM 4606 C C . ALA A 1 575 ? -18.938 -5.277 19.891 1 96.88 575 ALA A C 1
ATOM 4608 O O . ALA A 1 575 ? -19.297 -5.98 18.953 1 96.88 575 ALA A O 1
ATOM 4609 N N . VAL A 1 576 ? -17.656 -4.977 20.047 1 96.12 576 VAL A N 1
ATOM 4610 C CA . VAL A 1 576 ? -16.656 -5.277 19.031 1 96.12 576 VAL A CA 1
ATOM 4611 C C . VAL A 1 576 ? -16.047 -6.656 19.297 1 96.12 576 VAL A C 1
ATOM 4613 O O . VAL A 1 576 ? -15.883 -7.453 18.375 1 96.12 576 VAL A O 1
ATOM 4616 N N . TYR A 1 577 ? -15.797 -7.027 20.578 1 95.38 577 TYR A N 1
ATOM 4617 C CA . TYR A 1 577 ? -15.023 -8.219 20.891 1 95.38 577 TYR A CA 1
ATOM 4618 C C . TYR A 1 577 ? -15.906 -9.312 21.469 1 95.38 577 TYR A C 1
ATOM 4620 O O . TYR A 1 577 ? -15.453 -10.438 21.703 1 95.38 577 TYR A O 1
ATOM 4628 N N . GLY A 1 578 ? -17.156 -9.023 21.719 1 93.44 578 GLY A N 1
ATOM 4629 C CA . GLY A 1 578 ? -18.062 -10 22.312 1 93.44 578 GLY A CA 1
ATOM 4630 C C . GLY A 1 578 ? -18.266 -11.234 21.469 1 93.44 578 GLY A C 1
ATOM 4631 O O . GLY A 1 578 ? -18.688 -12.273 21.969 1 93.44 578 GLY A O 1
ATOM 4632 N N . VAL A 1 579 ? -17.875 -11.203 20.234 1 91.81 579 VAL A N 1
ATOM 4633 C CA . VAL A 1 579 ? -18.125 -12.312 19.312 1 91.81 579 VAL A CA 1
ATOM 4634 C C . VAL A 1 579 ? -16.859 -13.164 19.188 1 91.81 579 VAL A C 1
ATOM 4636 O O . VAL A 1 579 ? -16.828 -14.102 18.391 1 91.81 579 VAL A O 1
ATOM 4639 N N . TYR A 1 580 ? -15.828 -12.93 19.938 1 91.38 580 TYR A N 1
ATOM 4640 C CA . TYR A 1 580 ? -14.531 -13.594 19.828 1 91.38 580 TYR A CA 1
ATOM 4641 C C . TYR A 1 580 ? -14.688 -15.109 19.969 1 91.38 580 TYR A C 1
ATOM 4643 O O . TYR A 1 580 ? -14.164 -15.875 19.156 1 91.38 580 TYR A O 1
ATOM 4651 N N . ASN A 1 581 ? -15.469 -15.547 20.938 1 89 581 ASN A N 1
ATOM 4652 C CA . ASN A 1 581 ? -15.609 -16.969 21.203 1 89 581 ASN A CA 1
ATOM 4653 C C . ASN A 1 581 ? -16.328 -17.688 20.062 1 89 581 ASN A C 1
ATOM 4655 O O . ASN A 1 581 ? -16 -18.828 19.734 1 89 581 ASN A O 1
ATOM 4659 N N . TRP A 1 582 ? -17.234 -17.031 19.484 1 87 582 TRP A N 1
ATOM 4660 C CA . TRP A 1 582 ? -17.984 -17.641 18.391 1 87 582 TRP A CA 1
ATOM 4661 C C . TRP A 1 582 ? -17.125 -17.703 17.125 1 87 582 TRP A C 1
ATOM 4663 O O . TRP A 1 582 ? -17.172 -18.703 16.391 1 87 582 TRP A O 1
ATOM 4673 N N . ASN A 1 583 ? -16.328 -16.719 16.859 1 86.25 583 ASN A N 1
ATOM 4674 C CA . ASN A 1 583 ? -15.453 -16.688 15.695 1 86.25 583 ASN A CA 1
ATOM 4675 C C . ASN A 1 583 ? -14.289 -17.656 15.852 1 86.25 583 ASN A C 1
ATOM 4677 O O . ASN A 1 583 ? -13.672 -18.062 14.867 1 86.25 583 ASN A O 1
ATOM 4681 N N . SER A 1 584 ? -14 -18 17.109 1 83.25 584 SER A N 1
ATOM 4682 C CA . SER A 1 584 ? -12.93 -18.953 17.359 1 83.25 584 SER A CA 1
ATOM 4683 C C . SER A 1 584 ? -13.438 -20.391 17.297 1 83.25 584 SER A C 1
ATOM 4685 O O . SER A 1 584 ? -12.68 -21.344 17.531 1 83.25 584 SER A O 1
ATOM 4687 N N . GLY A 1 585 ? -14.719 -20.594 17.031 1 79.06 585 GLY A N 1
ATOM 4688 C CA . GLY A 1 585 ? -15.227 -21.938 16.781 1 79.06 585 GLY A CA 1
ATOM 4689 C C . GLY A 1 585 ? -16.125 -22.453 17.891 1 79.06 585 GLY A C 1
ATOM 4690 O O . GLY A 1 585 ? -16.719 -23.531 17.766 1 79.06 585 GLY A O 1
ATOM 4691 N N . LYS A 1 586 ? -16.312 -21.703 18.906 1 83.94 586 LYS A N 1
ATOM 4692 C CA . LYS A 1 586 ? -17.188 -22.156 19.984 1 83.94 586 LYS A CA 1
ATOM 4693 C C . LYS A 1 586 ? -18.656 -22.031 19.609 1 83.94 586 LYS A C 1
ATOM 4695 O O . LYS A 1 586 ? -19.031 -21.188 18.797 1 83.94 586 LYS A O 1
ATOM 4700 N N . GLU A 1 587 ? -19.438 -22.875 20.141 1 85.31 587 GLU A N 1
ATOM 4701 C CA . GLU A 1 587 ? -20.859 -22.906 19.828 1 85.31 587 GLU A CA 1
ATOM 4702 C C . GLU A 1 587 ? -21.562 -21.656 20.375 1 85.31 587 GLU A C 1
ATOM 4704 O O . GLU A 1 587 ? -21.141 -21.094 21.391 1 85.31 587 GLU A O 1
ATOM 4709 N N . ILE A 1 588 ? -22.562 -21.312 19.656 1 88.56 588 ILE A N 1
ATOM 4710 C CA . ILE A 1 588 ? -23.312 -20.125 20.047 1 88.56 588 ILE A CA 1
ATOM 4711 C C . ILE A 1 588 ? -24.391 -20.5 21.062 1 88.56 588 ILE A C 1
ATOM 4713 O O . ILE A 1 588 ? -25.297 -21.266 20.766 1 88.56 588 ILE A O 1
ATOM 4717 N N . ASN A 1 589 ? -24.188 -19.938 22.25 1 91.69 589 ASN A N 1
ATOM 4718 C CA . ASN A 1 589 ? -25.25 -20.062 23.25 1 91.69 589 ASN A CA 1
ATOM 4719 C C . ASN A 1 589 ? -26.469 -19.203 22.875 1 91.69 589 ASN A C 1
ATOM 4721 O O . ASN A 1 589 ? -26.328 -18.016 22.578 1 91.69 589 ASN A O 1
ATOM 4725 N N . PHE A 1 590 ? -27.625 -19.812 22.922 1 93 590 PHE A N 1
ATOM 4726 C CA . PHE A 1 590 ? -28.828 -19.156 22.438 1 93 590 PHE A CA 1
ATOM 4727 C C . PHE A 1 590 ? -29.062 -17.844 23.188 1 93 590 PHE A C 1
ATOM 4729 O O . PHE A 1 590 ? -29.281 -16.797 22.562 1 93 590 PHE A O 1
ATOM 4736 N N . ALA A 1 591 ? -29.031 -17.859 24.484 1 94.38 591 ALA A N 1
ATOM 4737 C CA . ALA A 1 591 ? -29.312 -16.672 25.297 1 94.38 591 ALA A CA 1
ATOM 4738 C C . ALA A 1 591 ? -28.281 -15.578 25.031 1 94.38 591 ALA A C 1
ATOM 4740 O O . ALA A 1 591 ? -28.625 -14.406 24.844 1 94.38 591 ALA A O 1
ATOM 4741 N N . ALA A 1 592 ? -27.062 -15.992 25 1 94.25 592 ALA A N 1
ATOM 4742 C CA . ALA A 1 592 ? -25.984 -15.039 24.766 1 94.25 592 ALA A CA 1
ATOM 4743 C C . ALA A 1 592 ? -26.047 -14.477 23.344 1 94.25 592 ALA A C 1
ATOM 4745 O O . ALA A 1 592 ? -25.797 -13.289 23.125 1 94.25 592 ALA A O 1
ATOM 4746 N N . GLY A 1 593 ? -26.344 -15.328 22.438 1 94.69 593 GLY A N 1
ATOM 4747 C CA . GLY A 1 593 ? -26.453 -14.906 21.047 1 94.69 593 GLY A CA 1
ATOM 4748 C C . GLY A 1 593 ? -27.594 -13.922 20.812 1 94.69 593 GLY A C 1
ATOM 4749 O O . GLY A 1 593 ? -27.406 -12.922 20.125 1 94.69 593 GLY A O 1
ATOM 4750 N N . MET A 1 594 ? -28.672 -14.211 21.438 1 95.75 594 MET A N 1
ATOM 4751 C CA . MET A 1 594 ? -29.828 -13.328 21.297 1 95.75 594 MET A CA 1
ATOM 4752 C C . MET A 1 594 ? -29.578 -11.992 21.969 1 95.75 594 MET A C 1
ATOM 4754 O O . MET A 1 594 ? -29.984 -10.945 21.453 1 95.75 594 MET A O 1
ATOM 4758 N N . MET A 1 595 ? -29 -12.047 23.094 1 96.06 595 MET A N 1
ATOM 4759 C CA . MET A 1 595 ? -28.672 -10.812 23.812 1 96.06 595 MET A CA 1
ATOM 4760 C C . MET A 1 595 ? -27.734 -9.938 22.984 1 96.06 595 MET A C 1
ATOM 4762 O O . MET A 1 595 ? -27.969 -8.727 22.859 1 96.06 595 MET A O 1
ATOM 4766 N N . TYR A 1 596 ? -26.734 -10.578 22.469 1 96.38 596 TYR A N 1
ATOM 4767 C CA . TYR A 1 596 ? -25.781 -9.828 21.656 1 96.38 596 TYR A CA 1
ATOM 4768 C C . TYR A 1 596 ? -26.453 -9.273 20.406 1 96.38 596 TYR A C 1
ATOM 4770 O O . TYR A 1 596 ? -26.297 -8.094 20.078 1 96.38 596 TYR A O 1
ATOM 4778 N N . ALA A 1 597 ? -27.219 -10.102 19.719 1 95.69 597 ALA A N 1
ATOM 4779 C CA . ALA A 1 597 ? -27.859 -9.695 18.469 1 95.69 597 ALA A CA 1
ATOM 4780 C C . ALA A 1 597 ? -28.797 -8.5 18.703 1 95.69 597 ALA A C 1
ATOM 4782 O O . ALA A 1 597 ? -28.844 -7.578 17.891 1 95.69 597 ALA A O 1
ATOM 4783 N N . THR A 1 598 ? -29.422 -8.5 19.812 1 96.44 598 THR A N 1
ATOM 4784 C CA . THR A 1 598 ? -30.5 -7.543 20.094 1 96.44 598 THR A CA 1
ATOM 4785 C C . THR A 1 598 ? -29.922 -6.219 20.594 1 96.44 598 THR A C 1
ATOM 4787 O O . THR A 1 598 ? -30.438 -5.148 20.266 1 96.44 598 THR A O 1
ATOM 4790 N N . PHE A 1 599 ? -28.766 -6.266 21.266 1 97 599 PHE A N 1
ATOM 4791 C CA . PHE A 1 599 ? -28.406 -5.07 22.031 1 97 599 PHE A CA 1
ATOM 4792 C C . PHE A 1 599 ? -27.078 -4.5 21.531 1 97 599 PHE A C 1
ATOM 4794 O O . PHE A 1 599 ? -26.703 -3.383 21.891 1 97 599 PHE A O 1
ATOM 4801 N N . HIS A 1 600 ? -26.328 -5.184 20.734 1 96.56 600 HIS A N 1
ATOM 4802 C CA . HIS A 1 600 ? -24.953 -4.762 20.453 1 96.56 600 HIS A CA 1
ATOM 4803 C C . HIS A 1 600 ? -24.922 -3.406 19.766 1 96.56 600 HIS A C 1
ATOM 4805 O O . HIS A 1 600 ? -24.062 -2.572 20.047 1 96.56 600 HIS A O 1
ATOM 4811 N N . ARG A 1 601 ? -25.875 -3.094 18.859 1 97 601 ARG A N 1
ATOM 4812 C CA . ARG A 1 601 ? -25.891 -1.812 18.156 1 97 601 ARG A CA 1
ATOM 4813 C C . ARG A 1 601 ? -26.266 -0.678 19.109 1 97 601 ARG A C 1
ATOM 4815 O O . ARG A 1 601 ? -25.703 0.413 19.047 1 97 601 ARG A O 1
ATOM 4822 N N . THR A 1 602 ? -27.25 -0.97 19.938 1 97.62 602 THR A N 1
ATOM 4823 C CA . THR A 1 602 ? -27.656 0.006 20.938 1 97.62 602 THR A CA 1
ATOM 4824 C C . THR A 1 602 ? -26.516 0.287 21.922 1 97.62 602 THR A C 1
ATOM 4826 O O . THR A 1 602 ? -26.266 1.441 22.266 1 97.62 602 THR A O 1
ATOM 4829 N N . ALA A 1 603 ? -25.875 -0.772 22.312 1 97.81 603 ALA A N 1
ATOM 4830 C CA . ALA A 1 603 ? -24.75 -0.622 23.219 1 97.81 603 ALA A CA 1
ATOM 4831 C C . ALA A 1 603 ? -23.641 0.231 22.594 1 97.81 603 ALA A C 1
ATOM 4833 O O . ALA A 1 603 ? -23.094 1.116 23.234 1 97.81 603 ALA A O 1
ATOM 4834 N N . TRP A 1 604 ? -23.328 -0.022 21.359 1 98.25 604 TRP A N 1
ATOM 4835 C CA . TRP A 1 604 ? -22.312 0.752 20.641 1 98.25 604 TRP A CA 1
ATOM 4836 C C . TRP A 1 604 ? -22.719 2.223 20.562 1 98.25 604 TRP A C 1
ATOM 4838 O O . TRP A 1 604 ? -21.906 3.105 20.875 1 98.25 604 TRP A O 1
ATOM 4848 N N . ALA A 1 605 ? -23.938 2.482 20.188 1 98.5 605 ALA A N 1
ATOM 4849 C CA . ALA A 1 605 ? -24.438 3.852 20.047 1 98.5 605 ALA A CA 1
ATOM 4850 C C . ALA A 1 605 ? -24.375 4.598 21.375 1 98.5 605 ALA A C 1
ATOM 4852 O O . ALA A 1 605 ? -24.031 5.777 21.422 1 98.5 605 ALA A O 1
ATOM 4853 N N . LEU A 1 606 ? -24.703 3.912 22.453 1 98.12 606 LEU A N 1
ATOM 4854 C CA . LEU A 1 606 ? -24.656 4.527 23.781 1 98.12 606 LEU A CA 1
ATOM 4855 C C . LEU A 1 606 ? -23.234 4.883 24.172 1 98.12 606 LEU A C 1
ATOM 4857 O O . LEU A 1 606 ? -22.984 5.949 24.734 1 98.12 606 LEU A O 1
ATOM 4861 N N . GLY A 1 607 ? -22.359 3.996 23.875 1 98.25 607 GLY A N 1
ATOM 4862 C CA . GLY A 1 607 ? -20.953 4.277 24.156 1 98.25 607 GLY A CA 1
ATOM 4863 C C . GLY A 1 607 ? -20.422 5.461 23.375 1 98.25 607 GLY A C 1
ATOM 4864 O O . GLY A 1 607 ? -19.781 6.348 23.938 1 98.25 607 GLY A O 1
ATOM 4865 N N . ILE A 1 608 ? -20.703 5.555 22.094 1 97.75 608 ILE A N 1
ATOM 4866 C CA . ILE A 1 608 ? -20.25 6.633 21.219 1 97.75 608 ILE A CA 1
ATOM 4867 C C . ILE A 1 608 ? -20.891 7.949 21.641 1 97.75 608 ILE A C 1
ATOM 4869 O O . ILE A 1 608 ? -20.234 8.992 21.656 1 97.75 608 ILE A O 1
ATOM 4873 N N . THR A 1 609 ? -22.141 7.863 21.969 1 97.81 609 THR A N 1
ATOM 4874 C CA . THR A 1 609 ? -22.875 9.062 22.375 1 97.81 609 THR A CA 1
ATOM 4875 C C . THR A 1 609 ? -22.281 9.633 23.672 1 97.81 609 THR A C 1
ATOM 4877 O O . THR A 1 609 ? -22.125 10.844 23.812 1 97.81 609 THR A O 1
ATOM 4880 N N . TRP A 1 610 ? -22 8.742 24.578 1 97.31 610 TRP A N 1
ATOM 4881 C CA . TRP A 1 610 ? -21.359 9.195 25.812 1 97.31 610 TRP A CA 1
ATOM 4882 C C . TRP A 1 610 ? -20.062 9.922 25.5 1 97.31 610 TRP A C 1
ATOM 4884 O O . TRP A 1 610 ? -19.781 10.977 26.078 1 97.31 610 TRP A O 1
ATOM 4894 N N . MET A 1 611 ? -19.312 9.359 24.625 1 96.81 611 MET A N 1
ATOM 4895 C CA . MET A 1 611 ? -18.047 9.961 24.234 1 96.81 611 MET A CA 1
ATOM 4896 C C . MET A 1 611 ? -18.266 11.336 23.625 1 96.81 611 MET A C 1
ATOM 4898 O O . MET A 1 611 ? -17.562 12.289 23.969 1 96.81 611 MET A O 1
ATOM 4902 N N . ILE A 1 612 ? -19.25 11.508 22.812 1 96.62 612 ILE A N 1
ATOM 4903 C CA . ILE A 1 612 ? -19.531 12.766 22.141 1 96.62 612 ILE A CA 1
ATOM 4904 C C . ILE A 1 612 ? -19.984 13.805 23.156 1 96.62 612 ILE A C 1
ATOM 4906 O O . ILE A 1 612 ? -19.516 14.945 23.156 1 96.62 612 ILE A O 1
ATOM 4910 N N . VAL A 1 613 ? -20.891 13.391 24.062 1 95.19 613 VAL A N 1
ATOM 4911 C CA . VAL A 1 613 ? -21.438 14.305 25.062 1 95.19 613 VAL A CA 1
ATOM 4912 C C . VAL A 1 613 ? -20.312 14.789 25.984 1 95.19 613 VAL A C 1
ATOM 4914 O O . VAL A 1 613 ? -20.234 15.977 26.297 1 95.19 613 VAL A O 1
ATOM 4917 N N . CYS A 1 614 ? -19.453 13.859 26.344 1 94 614 CYS A N 1
ATOM 4918 C CA . CYS A 1 614 ? -18.344 14.234 27.219 1 94 614 CYS A CA 1
ATOM 4919 C C . CYS A 1 614 ? -17.375 15.156 26.484 1 94 614 CYS A C 1
ATOM 4921 O O . CYS A 1 614 ? -16.859 16.109 27.078 1 94 614 CYS A O 1
ATOM 4923 N N . CYS A 1 615 ? -17.141 14.953 25.281 1 92 615 CYS A N 1
ATOM 4924 C CA . CYS A 1 615 ? -16.25 15.812 24.5 1 92 615 CYS A CA 1
ATOM 4925 C C . CYS A 1 615 ? -16.875 17.188 24.297 1 92 615 CYS A C 1
ATOM 4927 O O . CYS A 1 615 ? -16.188 18.203 24.438 1 92 615 CYS A O 1
ATOM 4929 N N . ALA A 1 616 ? -18.156 17.188 24.047 1 90.62 616 ALA A N 1
ATOM 4930 C CA . ALA A 1 616 ? -18.859 18.438 23.766 1 90.62 616 ALA A CA 1
ATOM 4931 C C . ALA A 1 616 ? -18.984 19.297 25.031 1 90.62 616 ALA A C 1
ATOM 4933 O O . ALA A 1 616 ? -19.047 20.531 24.953 1 90.62 616 ALA A O 1
ATOM 4934 N N . THR A 1 617 ? -18.953 18.625 26.188 1 88.88 617 THR A N 1
ATOM 4935 C CA . THR A 1 617 ? -19.156 19.344 27.453 1 88.88 617 THR A CA 1
ATOM 4936 C C . THR A 1 617 ? -17.828 19.578 28.156 1 88.88 617 THR A C 1
ATOM 4938 O O . THR A 1 617 ? -17.797 19.969 29.328 1 88.88 617 THR A O 1
ATOM 4941 N N . GLY A 1 618 ? -16.703 19.281 27.5 1 83.75 618 GLY A N 1
ATOM 4942 C CA . GLY A 1 618 ? -15.391 19.578 28.031 1 83.75 618 GLY A CA 1
ATOM 4943 C C . GLY A 1 618 ? -14.883 18.516 28.984 1 83.75 618 GLY A C 1
ATOM 4944 O O . GLY A 1 618 ? -13.914 18.734 29.719 1 83.75 618 GLY A O 1
ATOM 4945 N N . ARG A 1 619 ? -15.477 17.422 29.047 1 88.62 619 ARG A N 1
ATOM 4946 C CA . ARG A 1 619 ? -15.109 16.344 29.969 1 88.62 619 ARG A CA 1
ATOM 4947 C C . ARG A 1 619 ? -14.469 15.188 29.219 1 88.62 619 ARG A C 1
ATOM 4949 O O . ARG A 1 619 ? -14.383 14.078 29.75 1 88.62 619 ARG A O 1
ATOM 4956 N N . GLY A 1 620 ? -14.078 15.414 28.062 1 89.12 620 GLY A N 1
ATOM 4957 C CA . GLY A 1 620 ? -13.531 14.352 27.234 1 89.12 620 GLY A CA 1
ATOM 4958 C C . GLY A 1 620 ? -12.039 14.156 27.422 1 89.12 620 GLY A C 1
ATOM 4959 O O . GLY A 1 620 ? -11.484 13.125 27.047 1 89.12 620 GLY A O 1
ATOM 4960 N N . GLY A 1 621 ? -11.344 15.078 28.031 1 81.25 621 GLY A N 1
ATOM 4961 C CA . GLY A 1 621 ? -9.93 14.961 28.328 1 81.25 621 GLY A CA 1
ATOM 4962 C C . GLY A 1 621 ? -9.078 14.734 27.094 1 81.25 621 GLY A C 1
ATOM 4963 O O . GLY A 1 621 ? -9.18 15.477 26.125 1 81.25 621 GLY A O 1
ATOM 4964 N N . VAL A 1 622 ? -8.234 13.672 27.125 1 80.56 622 VAL A N 1
ATOM 4965 C CA . VAL A 1 622 ? -7.289 13.344 26.078 1 80.56 622 VAL A CA 1
ATOM 4966 C C . VAL A 1 622 ? -8.047 12.875 24.828 1 80.56 622 VAL A C 1
ATOM 4968 O O . VAL A 1 622 ? -7.621 13.141 23.703 1 80.56 622 VAL A O 1
ATOM 4971 N N . ILE A 1 623 ? -9.125 12.273 25.062 1 89.62 623 ILE A N 1
ATOM 4972 C CA . ILE A 1 623 ? -9.922 11.766 23.953 1 89.62 623 ILE A CA 1
ATOM 4973 C C . ILE A 1 623 ? -10.422 12.938 23.109 1 89.62 623 ILE A C 1
ATOM 4975 O O . ILE A 1 623 ? -10.344 12.906 21.875 1 89.62 623 ILE A O 1
ATOM 4979 N N . ASN A 1 624 ? -10.906 13.922 23.75 1 90.69 624 ASN A N 1
ATOM 4980 C CA . ASN A 1 624 ? -11.359 15.109 23.031 1 90.69 624 ASN A CA 1
ATOM 4981 C C . ASN A 1 624 ? -10.211 15.797 22.312 1 90.69 624 ASN A C 1
ATOM 4983 O O . ASN A 1 624 ? -10.391 16.312 21.203 1 90.69 624 ASN A O 1
ATOM 4987 N N . TYR A 1 625 ? -9.109 15.758 23.047 1 82.81 625 TYR A N 1
ATOM 4988 C CA . TYR A 1 625 ? -7.934 16.375 22.453 1 82.81 625 TYR A CA 1
ATOM 4989 C C . TYR A 1 625 ? -7.57 15.703 21.125 1 82.81 625 TYR A C 1
ATOM 4991 O O . TYR A 1 625 ? -7.266 16.375 20.141 1 82.81 625 TYR A O 1
ATOM 4999 N N . ILE A 1 626 ? -7.641 14.516 21.062 1 86.75 626 ILE A N 1
ATOM 5000 C CA . ILE A 1 626 ? -7.273 13.742 19.875 1 86.75 626 ILE A CA 1
ATOM 5001 C C . ILE A 1 626 ? -8.367 13.875 18.812 1 86.75 626 ILE A C 1
ATOM 5003 O O . ILE A 1 626 ? -8.078 14.172 17.656 1 86.75 626 ILE A O 1
ATOM 5007 N N . LEU A 1 627 ? -9.539 13.734 19.172 1 92.88 627 LEU A N 1
ATOM 5008 C CA . LEU A 1 627 ? -10.656 13.703 18.234 1 92.88 627 LEU A CA 1
ATOM 5009 C C . LEU A 1 627 ? -10.914 15.094 17.656 1 92.88 627 LEU A C 1
ATOM 5011 O O . LEU A 1 627 ? -11.484 15.219 16.562 1 92.88 627 LEU A O 1
ATOM 5015 N N . SER A 1 628 ? -10.5 16.141 18.344 1 91.94 628 SER A N 1
ATOM 5016 C CA . SER A 1 628 ? -10.758 17.516 17.906 1 91.94 628 SER A CA 1
ATOM 5017 C C . SER A 1 628 ? -9.547 18.109 17.219 1 91.94 628 SER A C 1
ATOM 5019 O O . SER A 1 628 ? -9.469 19.328 17.016 1 91.94 628 SER A O 1
ATOM 5021 N N . TRP A 1 629 ? -8.617 17.219 16.875 1 87.75 629 TRP A N 1
ATOM 5022 C CA . TRP A 1 629 ? -7.43 17.688 16.172 1 87.75 629 TRP A CA 1
ATOM 5023 C C . TRP A 1 629 ? -7.809 18.359 14.844 1 87.75 629 TRP A C 1
ATOM 5025 O O . TRP A 1 629 ? -8.672 17.875 14.117 1 87.75 629 TRP A O 1
ATOM 5035 N N . LYS A 1 630 ? -7.195 19.484 14.5 1 88.25 630 LYS A N 1
ATOM 5036 C CA . LYS A 1 630 ? -7.574 20.328 13.367 1 88.25 630 LYS A CA 1
ATOM 5037 C C . LYS A 1 630 ? -7.398 19.578 12.047 1 88.25 630 LYS A C 1
ATOM 5039 O O . LYS A 1 630 ? -8.086 19.891 11.062 1 88.25 630 LYS A O 1
ATOM 5044 N N . ILE A 1 631 ? -6.527 18.625 12.008 1 88.38 631 ILE A N 1
ATOM 5045 C CA . ILE A 1 631 ? -6.27 17.891 10.773 1 88.38 631 ILE A CA 1
ATOM 5046 C C . ILE A 1 631 ? -7.516 17.109 10.367 1 88.38 631 ILE A C 1
ATOM 5048 O O . ILE A 1 631 ? -7.719 16.828 9.18 1 88.38 631 ILE A O 1
ATOM 5052 N N . PHE A 1 632 ? -8.375 16.828 11.305 1 94.5 632 PHE A N 1
ATOM 5053 C CA . PHE A 1 632 ? -9.531 15.984 11.039 1 94.5 632 PHE A CA 1
ATOM 5054 C C . PHE A 1 632 ? -10.648 16.797 10.398 1 94.5 632 PHE A C 1
ATOM 5056 O O . PHE A 1 632 ? -11.609 16.234 9.867 1 94.5 632 PHE A O 1
ATOM 5063 N N . ILE A 1 633 ? -10.57 18.125 10.398 1 94.56 633 ILE A N 1
ATOM 5064 C CA . ILE A 1 633 ? -11.633 18.953 9.852 1 94.56 633 ILE A CA 1
ATOM 5065 C C . ILE A 1 633 ? -11.695 18.781 8.336 1 94.56 633 ILE A C 1
ATOM 5067 O O . ILE A 1 633 ? -12.703 18.328 7.797 1 94.56 633 ILE A O 1
ATOM 5071 N N . PRO A 1 634 ? -10.516 19.047 7.637 1 94.56 634 PRO A N 1
ATOM 5072 C CA . PRO A 1 634 ? -10.586 18.812 6.195 1 94.56 634 PRO A CA 1
ATOM 5073 C C . PRO A 1 634 ? -10.797 17.328 5.855 1 94.56 634 PRO A C 1
ATOM 5075 O O . PRO A 1 634 ? -11.508 17 4.898 1 94.56 634 PRO A O 1
ATOM 5078 N N . LEU A 1 635 ? -10.25 16.438 6.57 1 96.19 635 LEU A N 1
ATOM 5079 C CA . LEU A 1 635 ? -10.398 15.008 6.309 1 96.19 635 LEU A CA 1
ATOM 5080 C C . LEU A 1 635 ? -11.836 14.562 6.555 1 96.19 635 LEU A C 1
ATOM 5082 O O . LEU A 1 635 ? -12.352 13.695 5.848 1 96.19 635 LEU A O 1
ATOM 5086 N N . GLY A 1 636 ? -12.438 15.172 7.578 1 96.06 636 GLY A N 1
ATOM 5087 C CA . GLY A 1 636 ? -13.836 14.875 7.859 1 96.06 636 GLY A CA 1
ATOM 5088 C C . GLY A 1 636 ? -14.773 15.352 6.766 1 96.06 636 GLY A C 1
ATOM 5089 O O . GLY A 1 636 ? -15.781 14.695 6.48 1 96.06 636 GLY A O 1
ATOM 5090 N N . ARG A 1 637 ? -14.367 16.438 6.094 1 95.75 637 ARG A N 1
ATOM 5091 C CA . ARG A 1 637 ? -15.18 17 5.02 1 95.75 637 ARG A CA 1
ATOM 5092 C C . ARG A 1 637 ? -15.172 16.094 3.795 1 95.75 637 ARG A C 1
ATOM 5094 O O . ARG A 1 637 ? -16.094 16.125 2.984 1 95.75 637 ARG A O 1
ATOM 5101 N N . LEU A 1 638 ? -14.164 15.234 3.709 1 97.81 638 LEU A N 1
ATOM 5102 C CA . LEU A 1 638 ? -14 14.391 2.533 1 97.81 638 LEU A CA 1
ATOM 5103 C C . LEU A 1 638 ? -14.656 13.031 2.752 1 97.81 638 LEU A C 1
ATOM 5105 O O . LEU A 1 638 ? -14.758 12.227 1.82 1 97.81 638 LEU A O 1
ATOM 5109 N N . THR A 1 639 ? -15.18 12.812 3.92 1 97.5 639 THR A N 1
ATOM 5110 C CA . THR A 1 639 ? -15.625 11.484 4.328 1 97.5 639 THR A CA 1
ATOM 5111 C C . THR A 1 639 ? -16.781 11.008 3.453 1 97.5 639 THR A C 1
ATOM 5113 O O . THR A 1 639 ? -16.859 9.828 3.109 1 97.5 639 THR A O 1
ATOM 5116 N N . PHE A 1 640 ? -17.719 11.898 3.061 1 97 640 PHE A N 1
ATOM 5117 C CA . PHE A 1 640 ? -18.875 11.5 2.266 1 97 640 PHE A CA 1
ATOM 5118 C C . PHE A 1 640 ? -18.438 10.953 0.912 1 97 640 PHE A C 1
ATOM 5120 O O . PHE A 1 640 ? -18.844 9.859 0.519 1 97 640 PHE A O 1
ATOM 5127 N N . ILE A 1 641 ? -17.578 11.648 0.213 1 98.19 641 ILE A N 1
ATOM 5128 C CA . ILE A 1 641 ? -17.141 11.195 -1.102 1 98.19 641 ILE A CA 1
ATOM 5129 C C . ILE A 1 641 ? -16.234 9.977 -0.948 1 98.19 641 ILE A C 1
ATOM 5131 O O . ILE A 1 641 ? -16.281 9.055 -1.77 1 98.19 641 ILE A O 1
ATOM 5135 N N . ALA A 1 642 ? -15.352 9.969 0.051 1 98.38 642 ALA A N 1
ATOM 5136 C CA . ALA A 1 642 ? -14.508 8.805 0.308 1 98.38 642 ALA A CA 1
ATOM 5137 C C . ALA A 1 642 ? -15.352 7.547 0.512 1 98.38 642 ALA A C 1
ATOM 5139 O O . ALA A 1 642 ? -14.992 6.469 0.027 1 98.38 642 ALA A O 1
ATOM 5140 N N . TYR A 1 643 ? -16.453 7.746 1.253 1 97.75 643 TYR A N 1
ATOM 5141 C CA . TYR A 1 643 ? -17.375 6.648 1.465 1 97.75 643 TYR A CA 1
ATOM 5142 C C . TYR A 1 643 ? -17.938 6.148 0.139 1 97.75 643 TYR A C 1
ATOM 5144 O O . TYR A 1 643 ? -18 4.941 -0.102 1 97.75 643 TYR A O 1
ATOM 5152 N N . LEU A 1 644 ? -18.25 7.008 -0.7 1 98 644 LEU A N 1
ATOM 5153 C CA . LEU A 1 644 ? -18.922 6.648 -1.947 1 98 644 LEU A CA 1
ATOM 5154 C C . LEU A 1 644 ? -17.938 5.969 -2.906 1 98 644 LEU A C 1
ATOM 5156 O O . LEU A 1 644 ? -18.312 5.027 -3.609 1 98 644 LEU A O 1
ATOM 5160 N N . ILE A 1 645 ? -16.719 6.352 -2.893 1 97.19 645 ILE A N 1
ATOM 5161 C CA . ILE A 1 645 ? -15.852 5.961 -3.996 1 97.19 645 ILE A CA 1
ATOM 5162 C C . ILE A 1 645 ? -14.953 4.805 -3.559 1 97.19 645 ILE A C 1
ATOM 5164 O O . ILE A 1 645 ? -14.414 4.074 -4.395 1 97.19 645 ILE A O 1
ATOM 5168 N N . HIS A 1 646 ? -14.711 4.539 -2.281 1 97.62 646 HIS A N 1
ATOM 5169 C CA . HIS A 1 646 ? -13.641 3.664 -1.808 1 97.62 646 HIS A CA 1
ATOM 5170 C C . HIS A 1 646 ? -13.844 2.232 -2.295 1 97.62 646 HIS A C 1
ATOM 5172 O O . HIS A 1 646 ? -12.891 1.562 -2.688 1 97.62 646 HIS A O 1
ATOM 5178 N N . PRO A 1 647 ? -15.07 1.702 -2.342 1 95.44 647 PRO A N 1
ATOM 5179 C CA . PRO A 1 647 ? -15.188 0.319 -2.809 1 95.44 647 PRO A CA 1
ATOM 5180 C C . PRO A 1 647 ? -14.789 0.158 -4.277 1 95.44 647 PRO A C 1
ATOM 5182 O O . PRO A 1 647 ? -14.258 -0.884 -4.664 1 95.44 647 PRO A O 1
ATOM 5185 N N . PHE A 1 648 ? -15.078 1.173 -5.039 1 92.88 648 PHE A N 1
ATOM 5186 C CA . PHE A 1 648 ? -14.688 1.13 -6.445 1 92.88 648 PHE A CA 1
ATOM 5187 C C . PHE A 1 648 ? -13.18 1.035 -6.59 1 92.88 648 PHE A C 1
ATOM 5189 O O . PHE A 1 648 ? -12.672 0.288 -7.43 1 92.88 648 PHE A O 1
ATOM 5196 N N . ILE A 1 649 ? -12.5 1.771 -5.793 1 92.69 649 ILE A N 1
ATOM 5197 C CA . ILE A 1 649 ? -11.039 1.75 -5.812 1 92.69 649 ILE A CA 1
ATOM 5198 C C . ILE A 1 649 ? -10.539 0.383 -5.352 1 92.69 649 ILE A C 1
ATOM 5200 O O . ILE A 1 649 ? -9.641 -0.193 -5.969 1 92.69 649 ILE A O 1
ATOM 5204 N N . GLN A 1 650 ? -11.133 -0.137 -4.332 1 92.75 650 GLN A N 1
ATOM 5205 C CA . GLN A 1 650 ? -10.695 -1.41 -3.764 1 92.75 650 GLN A CA 1
ATOM 5206 C C . GLN A 1 650 ? -10.969 -2.562 -4.727 1 92.75 650 GLN A C 1
ATOM 5208 O O . GLN A 1 650 ? -10.133 -3.449 -4.895 1 92.75 650 GLN A O 1
ATOM 5213 N N . VAL A 1 651 ? -12.117 -2.547 -5.395 1 90.81 651 VAL A N 1
ATOM 5214 C CA . VAL A 1 651 ? -12.445 -3.557 -6.395 1 90.81 651 VAL A CA 1
ATOM 5215 C C . VAL A 1 651 ? -11.508 -3.418 -7.594 1 90.81 651 VAL A C 1
ATOM 5217 O O . VAL A 1 651 ? -11.117 -4.418 -8.203 1 90.81 651 VAL A O 1
ATOM 5220 N N . GLY A 1 652 ? -11.203 -2.16 -7.914 1 88.12 652 GLY A N 1
ATOM 5221 C CA . GLY A 1 652 ? -10.25 -1.923 -8.992 1 88.12 652 GLY A CA 1
ATOM 5222 C C . GLY A 1 652 ? -8.883 -2.506 -8.719 1 88.12 652 GLY A C 1
ATOM 5223 O O . GLY A 1 652 ? -8.227 -3.02 -9.625 1 88.12 652 GLY A O 1
ATOM 5224 N N . VAL A 1 653 ? -8.438 -2.463 -7.473 1 88.06 653 VAL A N 1
ATOM 5225 C CA . VAL A 1 653 ? -7.148 -3.031 -7.086 1 88.06 653 VAL A CA 1
ATOM 5226 C C . VAL A 1 653 ? -7.18 -4.547 -7.254 1 88.06 653 VAL A C 1
ATOM 5228 O O . VAL A 1 653 ? -6.246 -5.137 -7.805 1 88.06 653 VAL A O 1
ATOM 5231 N N . MET A 1 654 ? -8.227 -5.188 -6.883 1 86.31 654 MET A N 1
ATOM 5232 C CA . MET A 1 654 ? -8.352 -6.637 -6.977 1 86.31 654 MET A CA 1
ATOM 5233 C C . MET A 1 654 ? -8.516 -7.074 -8.43 1 86.31 654 MET A C 1
ATOM 5235 O O . MET A 1 654 ? -8.031 -8.141 -8.82 1 86.31 654 MET A O 1
ATOM 5239 N N . GLY A 1 655 ? -9.219 -6.258 -9.172 1 84.5 655 GLY A N 1
ATOM 5240 C CA . GLY A 1 655 ? -9.422 -6.578 -10.578 1 84.5 655 GLY A CA 1
ATOM 5241 C C . GLY A 1 655 ? -8.148 -6.449 -11.406 1 84.5 655 GLY A C 1
ATOM 5242 O O . GLY A 1 655 ? -8.016 -7.09 -12.445 1 84.5 655 GLY A O 1
ATOM 5243 N N . ASN A 1 656 ? -7.199 -5.746 -10.914 1 86.38 656 ASN A N 1
ATOM 5244 C CA . ASN A 1 656 ? -5.973 -5.508 -11.664 1 86.38 656 ASN A CA 1
ATOM 5245 C C . ASN A 1 656 ? -4.867 -6.477 -11.258 1 86.38 656 ASN A C 1
ATOM 5247 O O . ASN A 1 656 ? -3.754 -6.418 -11.781 1 86.38 656 ASN A O 1
ATOM 5251 N N . LEU A 1 657 ? -5.207 -7.371 -10.422 1 86.31 657 LEU A N 1
ATOM 5252 C CA . LEU A 1 657 ? -4.227 -8.367 -10.008 1 86.31 657 LEU A CA 1
ATOM 5253 C C . LEU A 1 657 ? -3.863 -9.289 -11.172 1 86.31 657 LEU A C 1
ATOM 5255 O O . LEU A 1 657 ? -4.734 -9.688 -11.953 1 86.31 657 LEU A O 1
ATOM 5259 N N . ARG A 1 658 ? -2.588 -9.539 -11.344 1 88.31 658 ARG A N 1
ATOM 5260 C CA . ARG A 1 658 ? -2.107 -10.43 -12.391 1 88.31 658 ARG A CA 1
ATOM 5261 C C . ARG A 1 658 ? -1.668 -11.773 -11.82 1 88.31 658 ARG A C 1
ATOM 5263 O O . ARG A 1 658 ? -1.536 -12.75 -12.547 1 88.31 658 ARG A O 1
ATOM 5270 N N . HIS A 1 659 ? -1.47 -11.789 -10.578 1 87.06 659 HIS A N 1
ATOM 5271 C CA . HIS A 1 659 ? -1.015 -13 -9.898 1 87.06 659 HIS A CA 1
ATOM 5272 C C . HIS A 1 659 ? -1.702 -13.156 -8.547 1 87.06 659 HIS A C 1
ATOM 5274 O O . HIS A 1 659 ? -2.236 -12.195 -7.996 1 87.06 659 HIS A O 1
ATOM 5280 N N . ILE A 1 660 ? -1.694 -14.359 -8.055 1 88.94 660 ILE A N 1
ATOM 5281 C CA . ILE A 1 660 ? -2.279 -14.617 -6.746 1 88.94 660 ILE A CA 1
ATOM 5282 C C . ILE A 1 660 ? -1.388 -14.023 -5.66 1 88.94 660 ILE A C 1
ATOM 5284 O O . ILE A 1 660 ? -0.232 -13.68 -5.914 1 88.94 660 ILE A O 1
ATOM 5288 N N . PHE A 1 661 ? -1.91 -13.828 -4.531 1 85.38 661 PHE A N 1
ATOM 5289 C CA . PHE A 1 661 ? -1.138 -13.211 -3.459 1 85.38 661 PHE A CA 1
ATOM 5290 C C . PHE A 1 661 ? -1.44 -13.875 -2.123 1 85.38 661 PHE A C 1
ATOM 5292 O O . PHE A 1 661 ? -2.447 -14.57 -1.984 1 85.38 661 PHE A O 1
ATOM 5299 N N . VAL A 1 662 ? -0.53 -13.727 -1.184 1 86.38 662 VAL A N 1
ATOM 5300 C CA . VAL A 1 662 ? -0.729 -14.25 0.165 1 86.38 662 VAL A CA 1
ATOM 5301 C C . VAL A 1 662 ? -1.44 -13.203 1.021 1 86.38 662 VAL A C 1
ATOM 5303 O O . VAL A 1 662 ? -0.942 -12.086 1.193 1 86.38 662 VAL A O 1
ATOM 5306 N N . PRO A 1 663 ? -2.57 -13.523 1.5 1 85.19 663 PRO A N 1
ATOM 5307 C CA . PRO A 1 663 ? -3.338 -12.555 2.287 1 85.19 663 PRO A CA 1
ATOM 5308 C C . PRO A 1 663 ? -2.85 -12.445 3.73 1 85.19 663 PRO A C 1
ATOM 5310 O O . PRO A 1 663 ? -3.621 -12.672 4.664 1 85.19 663 PRO A O 1
ATOM 5313 N N . ASP A 1 664 ? -1.658 -12.031 3.959 1 84.75 664 ASP A N 1
ATOM 5314 C CA . ASP A 1 664 ? -1.146 -11.812 5.309 1 84.75 664 ASP A CA 1
ATOM 5315 C C . ASP A 1 664 ? -1.327 -10.359 5.73 1 84.75 664 ASP A C 1
ATOM 5317 O O . ASP A 1 664 ? -1.653 -9.5 4.906 1 84.75 664 ASP A O 1
ATOM 5321 N N . HIS A 1 665 ? -1.228 -10.125 7.051 1 86.38 665 HIS A N 1
ATOM 5322 C CA . HIS A 1 665 ? -1.437 -8.781 7.578 1 86.38 665 HIS A CA 1
ATOM 5323 C C . HIS A 1 665 ? -0.422 -7.801 7.004 1 86.38 665 HIS A C 1
ATOM 5325 O O . HIS A 1 665 ? -0.75 -6.637 6.758 1 86.38 665 HIS A O 1
ATOM 5331 N N . PHE A 1 666 ? 0.757 -8.258 6.848 1 82.19 666 PHE A N 1
ATOM 5332 C CA . PHE A 1 666 ? 1.812 -7.379 6.355 1 82.19 666 PHE A CA 1
ATOM 5333 C C . PHE A 1 666 ? 1.428 -6.77 5.012 1 82.19 666 PHE A C 1
ATOM 5335 O O . PHE A 1 666 ? 1.44 -5.551 4.848 1 82.19 666 PHE A O 1
ATOM 5342 N N . PHE A 1 667 ? 1.011 -7.543 4.098 1 83.81 667 PHE A N 1
ATOM 5343 C CA . PHE A 1 667 ? 0.684 -7.082 2.752 1 83.81 667 PHE A CA 1
ATOM 5344 C C . PHE A 1 667 ? -0.631 -6.312 2.746 1 83.81 667 PHE A C 1
ATOM 5346 O O . PHE A 1 667 ? -0.75 -5.281 2.082 1 83.81 667 PHE A O 1
ATOM 5353 N N . ILE A 1 668 ? -1.611 -6.75 3.457 1 89.44 668 ILE A N 1
ATOM 5354 C CA . ILE A 1 668 ? -2.938 -6.141 3.432 1 89.44 668 ILE A CA 1
ATOM 5355 C C . ILE A 1 668 ? -2.875 -4.742 4.039 1 89.44 668 ILE A C 1
ATOM 5357 O O . ILE A 1 668 ? -3.568 -3.828 3.582 1 89.44 668 ILE A O 1
ATOM 5361 N N . VAL A 1 669 ? -2.012 -4.551 5.004 1 91.62 669 VAL A N 1
ATOM 5362 C CA . VAL A 1 669 ? -1.863 -3.232 5.609 1 91.62 669 VAL A CA 1
ATOM 5363 C C . VAL A 1 669 ? -1.313 -2.25 4.578 1 91.62 669 VAL A C 1
ATOM 5365 O O . VAL A 1 669 ? -1.746 -1.096 4.516 1 91.62 669 VAL A O 1
ATOM 5368 N N . TRP A 1 670 ? -0.332 -2.645 3.791 1 92.5 670 TRP A N 1
ATOM 5369 C CA . TRP A 1 670 ? 0.186 -1.798 2.721 1 92.5 670 TRP A CA 1
ATOM 5370 C C . TRP A 1 670 ? -0.912 -1.446 1.724 1 92.5 670 TRP A C 1
ATOM 5372 O O . TRP A 1 670 ? -1.012 -0.301 1.278 1 92.5 670 TRP A O 1
ATOM 5382 N N . ILE A 1 671 ? -1.766 -2.445 1.35 1 92.38 671 ILE A N 1
ATOM 5383 C CA . ILE A 1 671 ? -2.863 -2.213 0.418 1 92.38 671 ILE A CA 1
ATOM 5384 C C . ILE A 1 671 ? -3.875 -1.252 1.04 1 92.38 671 ILE A C 1
ATOM 5386 O O . ILE A 1 671 ? -4.375 -0.347 0.368 1 92.38 671 ILE A O 1
ATOM 5390 N N . PHE A 1 672 ? -4.094 -1.436 2.332 1 95.44 672 PHE A N 1
ATOM 5391 C CA . PHE A 1 672 ? -5.023 -0.575 3.053 1 95.44 672 PHE A CA 1
ATOM 5392 C C . PHE A 1 672 ? -4.566 0.879 2.998 1 95.44 672 PHE A C 1
ATOM 5394 O O . PHE A 1 672 ? -5.367 1.775 2.723 1 95.44 672 PHE A O 1
ATOM 5401 N N . ILE A 1 673 ? -3.328 1.098 3.256 1 96.62 673 ILE A N 1
ATOM 5402 C CA . ILE A 1 673 ? -2.803 2.459 3.248 1 96.62 673 ILE A CA 1
ATOM 5403 C C . ILE A 1 673 ? -2.953 3.064 1.854 1 96.62 673 ILE A C 1
ATOM 5405 O O . ILE A 1 673 ? -3.336 4.227 1.714 1 96.62 673 ILE A O 1
ATOM 5409 N N . GLY A 1 674 ? -2.658 2.258 0.886 1 95.81 674 GLY A N 1
ATOM 5410 C CA . GLY A 1 674 ? -2.881 2.715 -0.476 1 95.81 674 GLY A CA 1
ATOM 5411 C C . GLY A 1 674 ? -4.336 3.039 -0.766 1 95.81 674 GLY A C 1
ATOM 5412 O O . GLY A 1 674 ? -4.641 4.082 -1.344 1 95.81 674 GLY A O 1
ATOM 5413 N N . ASP A 1 675 ? -5.25 2.162 -0.307 1 96.88 675 ASP A N 1
ATOM 5414 C CA . ASP A 1 675 ? -6.684 2.363 -0.503 1 96.88 675 ASP A CA 1
ATOM 5415 C C . ASP A 1 675 ? -7.156 3.641 0.182 1 96.88 675 ASP A C 1
ATOM 5417 O O . ASP A 1 675 ? -7.941 4.402 -0.387 1 96.88 675 ASP A O 1
ATOM 5421 N N . LEU A 1 676 ? -6.695 3.76 1.391 1 97.56 676 LEU A N 1
ATOM 5422 C CA . LEU A 1 676 ? -7.082 4.934 2.168 1 97.56 676 LEU A CA 1
ATOM 5423 C C . LEU A 1 676 ? -6.617 6.215 1.485 1 97.56 676 LEU A C 1
ATOM 5425 O O . LEU A 1 676 ? -7.406 7.141 1.292 1 97.56 676 LEU A O 1
ATOM 5429 N N . TRP A 1 677 ? -5.391 6.254 1.039 1 96.31 677 TRP A N 1
ATOM 5430 C CA . TRP A 1 677 ? -4.812 7.453 0.44 1 96.31 677 TRP A CA 1
ATOM 5431 C C . TRP A 1 677 ? -5.461 7.75 -0.909 1 96.31 677 TRP A C 1
ATOM 5433 O O . TRP A 1 677 ? -5.812 8.898 -1.194 1 96.31 677 TRP A O 1
ATOM 5443 N N . VAL A 1 678 ? -5.641 6.781 -1.72 1 96.06 678 VAL A N 1
ATOM 5444 C CA . VAL A 1 678 ? -6.191 7.004 -3.053 1 96.06 678 VAL A CA 1
ATOM 5445 C C . VAL A 1 678 ? -7.668 7.383 -2.943 1 96.06 678 VAL A C 1
ATOM 5447 O O . VAL A 1 678 ? -8.156 8.219 -3.707 1 96.06 678 VAL A O 1
ATOM 5450 N N . SER A 1 679 ? -8.375 6.785 -2.004 1 97.81 679 SER A N 1
ATOM 5451 C CA . SER A 1 679 ? -9.773 7.129 -1.802 1 97.81 679 SER A CA 1
ATOM 5452 C C . SER A 1 679 ? -9.93 8.586 -1.375 1 97.81 679 SER A C 1
ATOM 5454 O O . SER A 1 679 ? -10.766 9.312 -1.921 1 97.81 679 SER A O 1
ATOM 5456 N N . TYR A 1 680 ? -9.109 9 -0.478 1 97.88 680 TYR A N 1
ATOM 5457 C CA . TYR A 1 680 ? -9.219 10.375 0.009 1 97.88 680 TYR A CA 1
ATOM 5458 C C . TYR A 1 680 ? -8.68 11.359 -1.019 1 97.88 680 TYR A C 1
ATOM 5460 O O . TYR A 1 680 ? -9.172 12.484 -1.126 1 97.88 680 TYR A O 1
ATOM 5468 N N . ALA A 1 681 ? -7.68 10.969 -1.796 1 96.44 681 ALA A N 1
ATOM 5469 C CA . ALA A 1 681 ? -7.199 11.82 -2.877 1 96.44 681 ALA A CA 1
ATOM 5470 C C . ALA A 1 681 ? -8.273 12.016 -3.943 1 96.44 681 ALA A C 1
ATOM 5472 O O . ALA A 1 681 ? -8.477 13.125 -4.438 1 96.44 681 ALA A O 1
ATOM 5473 N N . THR A 1 682 ? -8.938 10.953 -4.254 1 96.81 682 THR A N 1
ATOM 5474 C CA . THR A 1 682 ? -10.023 11.039 -5.223 1 96.81 682 THR A CA 1
ATOM 5475 C C . THR A 1 682 ? -11.195 11.836 -4.652 1 96.81 682 THR A C 1
ATOM 5477 O O . THR A 1 682 ? -11.852 12.586 -5.379 1 96.81 682 THR A O 1
ATOM 5480 N N . ALA A 1 683 ? -11.43 11.617 -3.381 1 98.31 683 ALA A N 1
ATOM 5481 C CA . ALA A 1 683 ? -12.477 12.383 -2.717 1 98.31 683 ALA A CA 1
ATOM 5482 C C . ALA A 1 683 ? -12.172 13.875 -2.754 1 98.31 683 ALA A C 1
ATOM 5484 O O . ALA A 1 683 ? -13.078 14.695 -2.941 1 98.31 683 ALA A O 1
ATOM 5485 N N . PHE A 1 684 ? -10.93 14.273 -2.586 1 97.44 684 PHE A N 1
ATOM 5486 C CA . PHE A 1 684 ? -10.523 15.672 -2.666 1 97.44 684 PHE A CA 1
ATOM 5487 C C . PHE A 1 684 ? -10.797 16.234 -4.051 1 97.44 684 PHE A C 1
ATOM 5489 O O . PHE A 1 684 ? -11.336 17.344 -4.18 1 97.44 684 PHE A O 1
ATOM 5496 N N . ALA A 1 685 ? -10.461 15.461 -5.059 1 96.94 685 ALA A N 1
ATOM 5497 C CA . ALA A 1 685 ? -10.719 15.891 -6.434 1 96.94 685 ALA A CA 1
ATOM 5498 C C . ALA A 1 685 ? -12.219 16.078 -6.672 1 96.94 685 ALA A C 1
ATOM 5500 O O . ALA A 1 685 ? -12.633 17.062 -7.293 1 96.94 685 ALA A O 1
ATOM 5501 N N . GLY A 1 686 ? -13.016 15.148 -6.195 1 97.31 686 GLY A N 1
ATOM 5502 C CA . GLY A 1 686 ? -14.453 15.266 -6.324 1 97.31 686 GLY A CA 1
ATOM 5503 C C . GLY A 1 686 ? -15.039 16.422 -5.543 1 97.31 686 GLY A C 1
ATOM 5504 O O . GLY A 1 686 ? -15.984 17.078 -5.992 1 97.31 686 GLY A O 1
ATOM 5505 N N . CYS A 1 687 ? -14.453 16.672 -4.391 1 97.88 687 CYS A N 1
ATOM 5506 C CA . CYS A 1 687 ? -14.898 17.781 -3.562 1 97.88 687 CYS A CA 1
ATOM 5507 C C . CYS A 1 687 ? -14.672 19.109 -4.27 1 97.88 687 CYS A C 1
ATOM 5509 O O . CYS A 1 687 ? -15.555 19.969 -4.297 1 97.88 687 CYS A O 1
ATOM 5511 N N . MET A 1 688 ? -13.531 19.266 -4.926 1 97.44 688 MET A N 1
ATOM 5512 C CA . MET A 1 688 ? -13.188 20.516 -5.605 1 97.44 688 MET A CA 1
ATOM 5513 C C . MET A 1 688 ? -14 20.672 -6.887 1 97.44 688 MET A C 1
ATOM 5515 O O . MET A 1 688 ? -14.359 21.797 -7.262 1 97.44 688 MET A O 1
ATOM 5519 N N . LEU A 1 689 ? -14.312 19.609 -7.457 1 97.12 689 LEU A N 1
ATOM 5520 C CA . LEU A 1 689 ? -14.93 19.656 -8.781 1 97.12 689 LEU A CA 1
ATOM 5521 C C . LEU A 1 689 ? -16.438 19.875 -8.672 1 97.12 689 LEU A C 1
ATOM 5523 O O . LEU A 1 689 ? -17.016 20.594 -9.477 1 97.12 689 LEU A O 1
ATOM 5527 N N . VAL A 1 690 ? -17.047 19.219 -7.695 1 96.81 690 VAL A N 1
ATOM 5528 C CA . VAL A 1 690 ? -18.5 19.203 -7.738 1 96.81 690 VAL A CA 1
ATOM 5529 C C . VAL A 1 690 ? -19.062 19.609 -6.379 1 96.81 690 VAL A C 1
ATOM 5531 O O . VAL A 1 690 ? -19.875 20.531 -6.285 1 96.81 690 VAL A O 1
ATOM 5534 N N . GLU A 1 691 ? -18.641 19.016 -5.297 1 97.38 691 GLU A N 1
ATOM 5535 C CA . GLU A 1 691 ? -19.281 19.172 -3.994 1 97.38 691 GLU A CA 1
ATOM 5536 C C . GLU A 1 691 ? -19.203 20.625 -3.516 1 97.38 691 GLU A C 1
ATOM 5538 O O . GLU A 1 691 ? -20.219 21.219 -3.156 1 97.38 691 GLU A O 1
ATOM 5543 N N . ALA A 1 692 ? -18 21.172 -3.496 1 97.25 692 ALA A N 1
ATOM 5544 C CA . ALA A 1 692 ? -17.797 22.531 -2.99 1 97.25 692 ALA A CA 1
ATOM 5545 C C . ALA A 1 692 ? -18.531 23.547 -3.844 1 97.25 692 ALA A C 1
ATOM 5547 O O . ALA A 1 692 ? -19.234 24.406 -3.316 1 97.25 692 ALA A O 1
ATOM 5548 N N . PRO A 1 693 ? -18.438 23.5 -5.172 1 97.06 693 PRO A N 1
ATOM 5549 C CA . PRO A 1 693 ? -19.188 24.453 -5.988 1 97.06 693 PRO A CA 1
ATOM 5550 C C . PRO A 1 693 ? -20.703 24.359 -5.758 1 97.06 693 PRO A C 1
ATOM 5552 O O . PRO A 1 693 ? -21.375 25.391 -5.703 1 97.06 693 PRO A O 1
ATOM 5555 N N . MET A 1 694 ? -21.219 23.188 -5.652 1 96.19 694 MET A N 1
ATOM 5556 C CA . MET A 1 694 ? -22.641 23.016 -5.453 1 96.19 694 MET A CA 1
ATOM 5557 C C . MET A 1 694 ? -23.078 23.578 -4.105 1 96.19 694 MET A C 1
ATOM 5559 O O . MET A 1 694 ? -24.203 24.094 -3.969 1 96.19 694 MET A O 1
ATOM 5563 N N . MET A 1 695 ? -22.266 23.422 -3.127 1 94.69 695 MET A N 1
ATOM 5564 C CA . MET A 1 695 ? -22.562 24 -1.822 1 94.69 695 MET A CA 1
ATOM 5565 C C . MET A 1 695 ? -22.641 25.531 -1.911 1 94.69 695 MET A C 1
ATOM 5567 O O . MET A 1 695 ? -23.5 26.141 -1.285 1 94.69 695 MET A O 1
ATOM 5571 N N . GLN A 1 696 ? -21.75 26.094 -2.697 1 93.5 696 GLN A N 1
ATOM 5572 C CA . GLN A 1 696 ? -21.766 27.547 -2.879 1 93.5 696 GLN A CA 1
ATOM 5573 C C . GLN A 1 696 ? -22.969 27.984 -3.703 1 93.5 696 GLN A C 1
ATOM 5575 O O . GLN A 1 696 ? -23.547 29.047 -3.443 1 93.5 696 GLN A O 1
ATOM 5580 N N . LEU A 1 697 ? -23.297 27.25 -4.652 1 94.38 697 LEU A N 1
ATOM 5581 C CA . LEU A 1 697 ? -24.438 27.578 -5.5 1 94.38 697 LEU A CA 1
ATOM 5582 C C . LEU A 1 697 ? -25.734 27.547 -4.695 1 94.38 697 LEU A C 1
ATOM 5584 O O . LEU A 1 697 ? -26.672 28.312 -4.977 1 94.38 697 LEU A O 1
ATOM 5588 N N . GLU A 1 698 ? -25.781 26.641 -3.762 1 92.94 698 GLU A N 1
ATOM 5589 C CA . GLU A 1 698 ? -26.953 26.594 -2.9 1 92.94 698 GLU A CA 1
ATOM 5590 C C . GLU A 1 698 ? -27.188 27.922 -2.193 1 92.94 698 GLU A C 1
ATOM 5592 O O . GLU A 1 698 ? -28.328 28.375 -2.08 1 92.94 698 GLU A O 1
ATOM 5597 N N . LYS A 1 699 ? -26.125 28.516 -1.714 1 88.38 699 LYS A N 1
ATOM 5598 C CA . LYS A 1 699 ? -26.203 29.781 -1.013 1 88.38 699 LYS A CA 1
ATOM 5599 C C . LYS A 1 699 ? -26.656 30.906 -1.95 1 88.38 699 LYS A C 1
ATOM 5601 O O . LYS A 1 699 ? -27.359 31.828 -1.527 1 88.38 699 LYS A O 1
ATOM 5606 N N . ILE A 1 700 ? -26.297 30.766 -3.139 1 87.69 700 ILE A N 1
ATOM 5607 C CA . ILE A 1 700 ? -26.656 31.781 -4.121 1 87.69 700 ILE A CA 1
ATOM 5608 C C . ILE A 1 700 ? -28.125 31.625 -4.523 1 87.69 700 ILE A C 1
ATOM 5610 O O . ILE A 1 700 ? -28.844 32.594 -4.641 1 87.69 700 ILE A O 1
ATOM 5614 N N . ILE A 1 701 ? -28.516 30.438 -4.68 1 86.88 701 ILE A N 1
ATOM 5615 C CA . ILE A 1 701 ? -29.844 30.156 -5.195 1 86.88 701 ILE A CA 1
ATOM 5616 C C . ILE A 1 701 ? -30.875 30.312 -4.078 1 86.88 701 ILE A C 1
ATOM 5618 O O . ILE A 1 701 ? -31.922 30.938 -4.273 1 86.88 701 ILE A O 1
ATOM 5622 N N . PHE A 1 702 ? -30.531 29.844 -2.871 1 81.31 702 PHE A N 1
ATOM 5623 C CA . PHE A 1 702 ? -31.516 29.797 -1.798 1 81.31 702 PHE A CA 1
ATOM 5624 C C . PHE A 1 702 ? -31.203 30.844 -0.731 1 81.31 702 PHE A C 1
ATOM 5626 O O . PHE A 1 702 ? -31.969 31.016 0.217 1 81.31 702 PHE A O 1
ATOM 5633 N N . GLY A 1 703 ? -30.031 31.453 -0.762 1 68 703 GLY A N 1
ATOM 5634 C CA . GLY A 1 703 ? -29.625 32.406 0.256 1 68 703 GLY A CA 1
ATOM 5635 C C . GLY A 1 703 ? -30.5 33.656 0.29 1 68 703 GLY A C 1
ATOM 5636 O O . GLY A 1 703 ? -30.938 34.125 -0.757 1 68 703 GLY A O 1
ATOM 5637 N N . ARG A 1 704 ? -31.344 33.875 1.444 1 54.66 704 ARG A N 1
ATOM 5638 C CA . ARG A 1 704 ? -32.188 35.031 1.707 1 54.66 704 ARG A CA 1
ATOM 5639 C C . ARG A 1 704 ? -31.391 36.344 1.583 1 54.66 704 ARG A C 1
ATOM 5641 O O . ARG A 1 704 ? -30.203 36.375 1.923 1 54.66 704 ARG A O 1
ATOM 5648 N N . ALA A 1 705 ? -31.953 37.281 0.872 1 45 705 ALA A N 1
ATOM 5649 C CA . ALA A 1 705 ? -31.578 38.688 0.742 1 45 705 ALA A CA 1
ATOM 5650 C C . ALA A 1 705 ? -31.266 39.281 2.105 1 45 705 ALA A C 1
ATOM 5652 O O . ALA A 1 705 ? -32.156 39.438 2.945 1 45 705 ALA A O 1
ATOM 5653 N N . GLU A 1 706 ? -30.234 38.844 2.838 1 43.78 706 GLU A N 1
ATOM 5654 C CA . GLU A 1 706 ? -29.984 39.688 4.012 1 43.78 706 GLU A CA 1
ATOM 5655 C C . GLU A 1 706 ? -30.312 41.125 3.727 1 43.78 706 GLU A C 1
ATOM 5657 O O . GLU A 1 706 ? -30.047 41.625 2.635 1 43.78 706 GLU A O 1
ATOM 5662 N N . LYS A 1 707 ? -31.281 41.75 4.516 1 41.62 707 LYS A N 1
ATOM 5663 C CA . LYS A 1 707 ? -31.516 43.188 4.469 1 41.62 707 LYS A CA 1
ATOM 5664 C C . LYS A 1 707 ? -30.203 43.969 4.371 1 41.62 707 LYS A C 1
ATOM 5666 O O . LYS A 1 707 ? -29.25 43.656 5.074 1 41.62 707 LYS A O 1
ATOM 5671 N N . LYS A 1 708 ? -30.125 44.812 3.396 1 40.56 708 LYS A N 1
ATOM 5672 C CA . LYS A 1 708 ? -29.203 45.906 3.146 1 40.56 708 LYS A CA 1
ATOM 5673 C C . LYS A 1 708 ? -28.984 46.719 4.41 1 40.56 708 LYS A C 1
ATOM 5675 O O . LYS A 1 708 ? -29.75 47.656 4.688 1 40.56 708 LYS A O 1
ATOM 5680 N N . THR A 1 709 ? -28.922 46.281 5.617 1 33.53 709 THR A N 1
ATOM 5681 C CA . THR A 1 709 ? -28.516 47.406 6.449 1 33.53 709 THR A CA 1
ATOM 5682 C C . THR A 1 709 ? -27.328 48.125 5.836 1 33.53 709 THR A C 1
ATOM 5684 O O . THR A 1 709 ? -26.406 47.5 5.32 1 33.53 709 THR A O 1
ATOM 5687 N N . GLU A 1 710 ? -27.547 49.469 5.492 1 32.22 710 GLU A N 1
ATOM 5688 C CA . GLU A 1 710 ? -26.719 50.531 4.945 1 32.22 710 GLU A CA 1
ATOM 5689 C C . GLU A 1 710 ? -25.297 50.5 5.531 1 32.22 710 GLU A C 1
ATOM 5691 O O . GLU A 1 710 ? -24.469 51.344 5.211 1 32.22 710 GLU A O 1
ATOM 5696 N N . ASP A 1 711 ? -25.203 50.219 6.879 1 30.27 711 ASP A N 1
ATOM 5697 C CA . ASP A 1 711 ? -23.844 50.531 7.301 1 30.27 711 ASP A CA 1
ATOM 5698 C C . ASP A 1 711 ? -22.812 49.781 6.48 1 30.27 711 ASP A C 1
ATOM 5700 O O . ASP A 1 711 ? -22.562 48.594 6.734 1 30.27 711 ASP A O 1
ATOM 5704 N N . SER A 1 712 ? -22.844 49.969 5.211 1 31.12 712 SER A N 1
ATOM 5705 C CA . SER A 1 712 ? -21.938 49.594 4.133 1 31.12 712 SER A CA 1
ATOM 5706 C C . SER A 1 712 ? -20.484 49.688 4.594 1 31.12 712 SER A C 1
ATOM 5708 O O . SER A 1 712 ? -19.562 49.344 3.838 1 31.12 712 SER A O 1
ATOM 5710 N N . SER A 1 713 ? -20.234 50.656 5.598 1 29.89 713 SER A N 1
ATOM 5711 C CA . SER A 1 713 ? -18.828 51 5.75 1 29.89 713 SER A CA 1
ATOM 5712 C C . SER A 1 713 ? -18 49.812 6.195 1 29.89 713 SER A C 1
ATOM 5714 O O . SER A 1 713 ? -16.844 49.656 5.789 1 29.89 713 SER A O 1
ATOM 5716 N N . LEU A 1 714 ? -18.406 49.281 7.438 1 26.5 714 LEU A N 1
ATOM 5717 C CA . LEU A 1 714 ? -17.438 48.312 7.973 1 26.5 714 LEU A CA 1
ATOM 5718 C C . LEU A 1 714 ? -17.516 47 7.238 1 26.5 714 LEU A C 1
ATOM 5720 O O . LEU A 1 714 ? -18.203 46.062 7.699 1 26.5 714 LEU A O 1
ATOM 5724 N N . VAL A 1 715 ? -18.219 47 6.09 1 28.36 715 VAL A N 1
ATOM 5725 C CA . VAL A 1 715 ? -17.906 45.75 5.383 1 28.36 715 VAL A CA 1
ATOM 5726 C C . VAL A 1 715 ? -16.422 45.406 5.566 1 28.36 715 VAL A C 1
ATOM 5728 O O . VAL A 1 715 ? -15.555 46.094 5.039 1 28.36 715 VAL A O 1
ATOM 5731 N N . ARG A 1 716 ? -16.188 45.094 6.801 1 30.42 716 ARG A N 1
ATOM 5732 C CA . ARG A 1 716 ? -14.883 44.438 6.898 1 30.42 716 ARG A CA 1
ATOM 5733 C C . ARG A 1 716 ? -14.656 43.531 5.711 1 30.42 716 ARG A C 1
ATOM 5735 O O . ARG A 1 716 ? -15.555 42.781 5.312 1 30.42 716 ARG A O 1
ATOM 5742 N N . SER A 1 717 ? -13.984 44.125 4.688 1 27.8 717 SER A N 1
ATOM 5743 C CA . SER A 1 717 ? -13.305 43.344 3.648 1 27.8 717 SER A CA 1
ATOM 5744 C C . SER A 1 717 ? -13.016 41.938 4.109 1 27.8 717 SER A C 1
ATOM 5746 O O . SER A 1 717 ? -11.961 41.656 4.684 1 27.8 717 SER A O 1
ATOM 5748 N N . ASN A 1 718 ? -14.023 41.406 4.793 1 25.97 718 ASN A N 1
ATOM 5749 C CA . ASN A 1 718 ? -13.867 39.969 4.996 1 25.97 718 ASN A CA 1
ATOM 5750 C C . ASN A 1 718 ? -13.812 39.219 3.67 1 25.97 718 ASN A C 1
ATOM 5752 O O . ASN A 1 718 ? -14.547 38.25 3.463 1 25.97 718 ASN A O 1
ATOM 5756 N N . SER A 1 719 ? -13.953 40 2.59 1 26.91 719 SER A N 1
ATOM 5757 C CA . SER A 1 719 ? -13.656 39.188 1.42 1 26.91 719 SER A CA 1
ATOM 5758 C C . SER A 1 719 ? -12.602 38.125 1.738 1 26.91 719 SER A C 1
ATOM 5760 O O . SER A 1 719 ? -11.484 38.438 2.156 1 26.91 719 SER A O 1
ATOM 5762 N N . ILE A 1 720 ? -13.203 37.062 2.135 1 28.34 720 ILE A N 1
ATOM 5763 C CA . ILE A 1 720 ? -12.477 35.812 2.307 1 28.34 720 ILE A CA 1
ATOM 5764 C C . ILE A 1 720 ? -11.367 35.688 1.264 1 28.34 720 ILE A C 1
ATOM 5766 O O . ILE A 1 720 ? -10.422 34.938 1.43 1 28.34 720 ILE A O 1
ATOM 5770 N N . LEU A 1 721 ? -11.797 36.281 0.102 1 26.89 721 LEU A N 1
ATOM 5771 C CA . LEU A 1 721 ? -10.836 36.25 -1 1 26.89 721 LEU A CA 1
ATOM 5772 C C . LEU A 1 721 ? -9.695 37.219 -0.741 1 26.89 721 LEU A C 1
ATOM 5774 O O . LEU A 1 721 ? -8.734 37.281 -1.517 1 26.89 721 LEU A O 1
ATOM 5778 N N . GLU A 1 722 ? -10.055 38.406 -0.165 1 27.98 722 GLU A N 1
ATOM 5779 C CA . GLU A 1 722 ? -8.914 39.281 0.049 1 27.98 722 GLU A CA 1
ATOM 5780 C C . GLU A 1 722 ? -7.852 38.625 0.921 1 27.98 722 GLU A C 1
ATOM 5782 O O . GLU A 1 722 ? -6.773 39.188 1.133 1 27.98 722 GLU A O 1
ATOM 5787 N N . GLY A 1 723 ? -8.438 37.875 1.802 1 26.2 723 GLY A N 1
ATOM 5788 C CA . GLY A 1 723 ? -7.531 37.281 2.787 1 26.2 723 GLY A CA 1
ATOM 5789 C C . GLY A 1 723 ? -6.406 36.469 2.166 1 26.2 723 GLY A C 1
ATOM 5790 O O . GLY A 1 723 ? -5.305 36.406 2.713 1 26.2 723 GLY A O 1
ATOM 5791 N N . THR A 1 724 ? -6.98 35.562 1.33 1 28 724 THR A N 1
ATOM 5792 C CA . THR A 1 724 ? -6.203 34.312 1.413 1 28 724 THR A CA 1
ATOM 5793 C C . THR A 1 724 ? -4.824 34.5 0.783 1 28 724 THR A C 1
ATOM 5795 O O . THR A 1 724 ? -3.84 33.938 1.254 1 28 724 THR A O 1
ATOM 5798 N N . LEU A 1 725 ? -4.996 34.875 -0.529 1 27.3 725 LEU A N 1
ATOM 5799 C CA . LEU A 1 725 ? -3.615 34.969 -0.983 1 27.3 725 LEU A CA 1
ATOM 5800 C C . LEU A 1 725 ? -2.934 36.188 -0.381 1 27.3 725 LEU A C 1
ATOM 5802 O O . LEU A 1 725 ? -2.105 36.844 -1.035 1 27.3 725 LEU A O 1
ATOM 5806 N N . LYS A 1 726 ? -3.764 37.062 0.357 1 30.39 726 LYS A N 1
ATOM 5807 C CA . LYS A 1 726 ? -2.934 38.031 1.033 1 30.39 726 LYS A CA 1
ATOM 5808 C C . LYS A 1 726 ? -1.681 37.406 1.622 1 30.39 726 LYS A C 1
ATOM 5810 O O . LYS A 1 726 ? -1.739 36.312 2.168 1 30.39 726 LYS A O 1
ATOM 5815 N N . THR A 1 727 ? -0.741 37.844 1.069 1 29.19 727 THR A N 1
ATOM 5816 C CA . THR A 1 727 ? 0.527 37.5 1.711 1 29.19 727 THR A CA 1
ATOM 5817 C C . THR A 1 727 ? 0.37 37.469 3.229 1 29.19 727 THR A C 1
ATOM 5819 O O . THR A 1 727 ? 0.136 38.5 3.863 1 29.19 727 THR A O 1
ATOM 5822 N N . GLU A 1 728 ? -0.801 36.812 3.715 1 28.33 728 GLU A N 1
ATOM 5823 C CA . GLU A 1 728 ? -0.588 36.719 5.156 1 28.33 728 GLU A CA 1
ATOM 5824 C C . GLU A 1 728 ? 0.878 36.969 5.512 1 28.33 728 GLU A C 1
ATOM 5826 O O . GLU A 1 728 ? 1.768 36.312 4.945 1 28.33 728 GLU A O 1
ATOM 5831 N N . LYS A 1 729 ? 1.062 38.188 5.938 1 29.36 729 LYS A N 1
ATOM 5832 C CA . LYS A 1 729 ? 2.346 38.562 6.531 1 29.36 729 LYS A CA 1
ATOM 5833 C C . LYS A 1 729 ? 2.883 37.438 7.41 1 29.36 729 LYS A C 1
ATOM 5835 O O . LYS A 1 729 ? 2.574 37.344 8.602 1 29.36 729 LYS A O 1
ATOM 5840 N N . ASN A 1 730 ? 2.459 36.344 7.109 1 27.17 730 ASN A N 1
ATOM 5841 C CA . ASN A 1 730 ? 3.283 35.438 7.887 1 27.17 730 ASN A CA 1
ATOM 5842 C C . ASN A 1 730 ? 4.676 36 8.133 1 27.17 730 ASN A C 1
ATOM 5844 O O . ASN A 1 730 ? 5.285 36.594 7.23 1 27.17 730 ASN A O 1
ATOM 5848 N N . ARG A 1 731 ? 4.793 36.531 9.352 1 27.94 731 ARG A N 1
ATOM 5849 C CA . ARG A 1 731 ? 6.043 37.094 9.867 1 27.94 731 ARG A CA 1
ATOM 5850 C C . ARG A 1 731 ? 7.246 36.469 9.156 1 27.94 731 ARG A C 1
ATOM 5852 O O . ARG A 1 731 ? 8.047 35.75 9.773 1 27.94 731 ARG A O 1
ATOM 5859 N N . ASP A 1 732 ? 7.004 35.969 8.102 1 25.98 732 ASP A N 1
ATOM 5860 C CA . ASP A 1 732 ? 8.195 35.625 7.332 1 25.98 732 ASP A CA 1
ATOM 5861 C C . ASP A 1 732 ? 9.008 36.875 6.984 1 25.98 732 ASP A C 1
ATOM 5863 O O . ASP A 1 732 ? 8.484 37.969 7.039 1 25.98 732 ASP A O 1
ATOM 5867 N N . ILE A 1 733 ? 10.188 36.812 6.438 1 26.55 733 ILE A N 1
ATOM 5868 C CA . ILE A 1 733 ? 11.141 37.906 6.328 1 26.55 733 ILE A CA 1
ATOM 5869 C C . ILE A 1 733 ? 10.555 39.031 5.457 1 26.55 733 ILE A C 1
ATOM 5871 O O . ILE A 1 733 ? 10.992 40.156 5.523 1 26.55 733 ILE A O 1
ATOM 5875 N N . ALA A 1 734 ? 9.461 38.781 4.688 1 27.02 734 ALA A N 1
ATOM 5876 C CA . ALA A 1 734 ? 9.25 39.875 3.725 1 27.02 734 ALA A CA 1
ATOM 5877 C C . ALA A 1 734 ? 8.352 40.969 4.301 1 27.02 734 ALA A C 1
ATOM 5879 O O . ALA A 1 734 ? 8.305 42.062 3.787 1 27.02 734 ALA A O 1
ATOM 5880 N N . VAL A 1 735 ? 7.316 40.625 5.031 1 30.75 735 VAL A N 1
ATOM 5881 C CA . VAL A 1 735 ? 6.387 41.719 5.293 1 30.75 735 VAL A CA 1
ATOM 5882 C C . VAL A 1 735 ? 7.012 42.719 6.277 1 30.75 735 VAL A C 1
ATOM 5884 O O . VAL A 1 735 ? 6.305 43.5 6.91 1 30.75 735 VAL A O 1
ATOM 5887 N N . ILE A 1 736 ? 8.156 42.438 6.797 1 26.38 736 ILE A N 1
ATOM 5888 C CA . ILE A 1 736 ? 8.539 43.5 7.707 1 26.38 736 ILE A CA 1
ATOM 5889 C C . ILE A 1 736 ? 8.359 44.844 7.016 1 26.38 736 ILE A C 1
ATOM 5891 O O . ILE A 1 736 ? 8.141 45.875 7.676 1 26.38 736 ILE A O 1
ATOM 5895 N N . PHE A 1 737 ? 8.883 45.094 5.738 1 25.25 737 PHE A N 1
ATOM 5896 C CA . PHE A 1 737 ? 9.133 46.5 5.43 1 25.25 737 PHE A CA 1
ATOM 5897 C C . PHE A 1 737 ? 7.93 47.094 4.734 1 25.25 737 PHE A C 1
ATOM 5899 O O . PHE A 1 737 ? 7.438 46.562 3.734 1 25.25 737 PHE A O 1
ATOM 5906 N N . ASP A 1 738 ? 6.953 47.625 5.422 1 26.64 738 ASP A N 1
ATOM 5907 C CA . ASP A 1 738 ? 6.02 48.562 4.84 1 26.64 738 ASP A CA 1
ATOM 5908 C C . ASP A 1 738 ? 6.695 49.406 3.75 1 26.64 738 ASP A C 1
ATOM 5910 O O . ASP A 1 738 ? 7.84 49.844 3.91 1 26.64 738 ASP A O 1
ATOM 5914 N N . ARG A 1 739 ? 6.266 49.406 2.545 1 27.75 739 ARG A N 1
ATOM 5915 C CA . ARG A 1 739 ? 6.902 50.219 1.508 1 27.75 739 ARG A CA 1
ATOM 5916 C C . ARG A 1 739 ? 7.23 51.625 2.023 1 27.75 739 ARG A C 1
ATOM 5918 O O . ARG A 1 739 ? 8.305 52.156 1.744 1 27.75 739 ARG A O 1
ATOM 5925 N N . ASN A 1 740 ? 6.168 52.5 2.23 1 26.67 740 ASN A N 1
ATOM 5926 C CA . ASN A 1 740 ? 6.383 53.938 2.42 1 26.67 740 ASN A CA 1
ATOM 5927 C C . ASN A 1 740 ? 6.902 54.25 3.822 1 26.67 740 ASN A C 1
ATOM 5929 O O . ASN A 1 740 ? 7.016 55.406 4.207 1 26.67 740 ASN A O 1
ATOM 5933 N N . SER A 1 741 ? 6.449 53.562 4.832 1 24.94 741 SER A N 1
ATOM 5934 C CA . SER A 1 741 ? 6.988 54.25 5.996 1 24.94 741 SER A CA 1
ATOM 5935 C C . SER A 1 741 ? 8.508 54.125 6.051 1 24.94 741 SER A C 1
ATOM 5937 O O . SER A 1 741 ? 9.07 53.062 5.801 1 24.94 741 SER A O 1
ATOM 5939 N N . ASP A 1 742 ? 9.258 55.25 5.949 1 26.45 742 ASP A N 1
ATOM 5940 C CA . ASP A 1 742 ? 10.664 55.594 6.121 1 26.45 742 ASP A CA 1
ATOM 5941 C C . ASP A 1 742 ? 11.289 54.844 7.285 1 26.45 742 ASP A C 1
ATOM 5943 O O . ASP A 1 742 ? 12.43 55.094 7.672 1 26.45 742 ASP A O 1
ATOM 5947 N N . LYS A 1 743 ? 10.414 54.438 8.188 1 28.38 743 LYS A N 1
ATOM 5948 C CA . LYS A 1 743 ? 11.086 54.031 9.422 1 28.38 743 LYS A CA 1
ATOM 5949 C C . LYS A 1 743 ? 11.789 52.688 9.242 1 28.38 743 LYS A C 1
ATOM 5951 O O . LYS A 1 743 ? 11.156 51.625 9.305 1 28.38 743 LYS A O 1
ATOM 5956 N N . PHE A 1 744 ? 12.656 52.594 8.297 1 23.88 744 PHE A N 1
ATOM 5957 C CA . PHE A 1 744 ? 13.555 51.531 7.848 1 23.88 744 PHE A CA 1
ATOM 5958 C C . PHE A 1 744 ? 14.164 50.812 9.031 1 23.88 744 PHE A C 1
ATOM 5960 O O . PHE A 1 744 ? 14.336 51.375 10.109 1 23.88 744 PHE A O 1
ATOM 5967 N N . MET A 1 745 ? 13.984 49.531 9.117 1 26.34 745 MET A N 1
ATOM 5968 C CA . MET A 1 745 ? 14.75 48.75 10.094 1 26.34 745 MET A CA 1
ATOM 5969 C C . MET A 1 745 ? 16.156 49.312 10.258 1 26.34 745 MET A C 1
ATOM 5971 O O . MET A 1 745 ? 16.953 49.312 9.312 1 26.34 745 MET A O 1
ATOM 5975 N N . GLY A 1 746 ? 16.281 50.5 10.828 1 22.52 746 GLY A N 1
ATOM 5976 C CA . GLY A 1 746 ? 17.547 51.094 11.211 1 22.52 746 GLY A CA 1
ATOM 5977 C C . GLY A 1 746 ? 18.531 50.062 11.781 1 22.52 746 GLY A C 1
ATOM 5978 O O . GLY A 1 746 ? 18.516 49.812 12.984 1 22.52 746 GLY A O 1
ATOM 5979 N N . ILE A 1 747 ? 18.578 48.938 11.18 1 25.69 747 ILE A N 1
ATOM 5980 C CA . ILE A 1 747 ? 19.875 48.375 11.531 1 25.69 747 ILE A CA 1
ATOM 5981 C C . ILE A 1 747 ? 20.969 49.438 11.414 1 25.69 747 ILE A C 1
ATOM 5983 O O . ILE A 1 747 ? 21.047 50.125 10.398 1 25.69 747 ILE A O 1
ATOM 5987 N N . ASP A 1 748 ? 21.219 50.094 12.484 1 25.22 748 ASP A N 1
ATOM 5988 C CA . ASP A 1 748 ? 22.328 51.062 12.539 1 25.22 748 ASP A CA 1
ATOM 5989 C C . ASP A 1 748 ? 23.484 50.625 11.648 1 25.22 748 ASP A C 1
ATOM 5991 O O . ASP A 1 748 ? 24.078 49.562 11.867 1 25.22 748 ASP A O 1
ATOM 5995 N N . ASN A 1 749 ? 23.484 50.812 10.414 1 27.06 749 ASN A N 1
ATOM 5996 C CA . ASN A 1 749 ? 24.578 50.781 9.461 1 27.06 749 ASN A CA 1
ATOM 5997 C C . ASN A 1 749 ? 25.891 51.281 10.102 1 27.06 749 ASN A C 1
ATOM 5999 O O . ASN A 1 749 ? 26.906 51.375 9.43 1 27.06 749 ASN A O 1
ATOM 6003 N N . ALA A 1 750 ? 25.766 52 11.164 1 27.86 750 ALA A N 1
ATOM 6004 C CA . ALA A 1 750 ? 27 52.438 11.82 1 27.86 750 ALA A CA 1
ATOM 6005 C C . ALA A 1 750 ? 27.812 51.25 12.297 1 27.86 750 ALA A C 1
ATOM 6007 O O . ALA A 1 750 ? 29.047 51.312 12.352 1 27.86 750 ALA A O 1
ATOM 6008 N N . ALA A 1 751 ? 27.141 50.188 12.695 1 28.06 751 ALA A N 1
ATOM 6009 C CA . ALA A 1 751 ? 28.031 49.125 13.18 1 28.06 751 ALA A CA 1
ATOM 6010 C C . ALA A 1 751 ? 28.609 48.312 12.023 1 28.06 751 ALA A C 1
ATOM 6012 O O . ALA A 1 751 ? 29.703 47.781 12.133 1 28.06 751 ALA A O 1
ATOM 6013 N N . LEU A 1 752 ? 27.906 48.125 10.938 1 27.73 752 LEU A N 1
ATOM 6014 C CA . LEU A 1 752 ? 28.578 47.406 9.859 1 27.73 752 LEU A CA 1
ATOM 6015 C C . LEU A 1 752 ? 29.578 48.312 9.156 1 27.73 752 LEU A C 1
ATOM 6017 O O . LEU A 1 752 ? 30.438 47.844 8.414 1 27.73 752 LEU A O 1
ATOM 6021 N N . SER A 1 753 ? 29.344 49.594 8.969 1 26.7 753 SER A N 1
ATOM 6022 C CA . SER A 1 753 ? 30.391 50.438 8.406 1 26.7 753 SER A CA 1
ATOM 6023 C C . SER A 1 753 ? 31.703 50.281 9.164 1 26.7 753 SER A C 1
ATOM 6025 O O . SER A 1 753 ? 32.75 50.812 8.75 1 26.7 753 SER A O 1
ATOM 6027 N N . ARG A 1 754 ? 31.656 50.031 10.477 1 26.84 754 ARG A N 1
ATOM 6028 C CA . ARG A 1 754 ? 32.938 49.844 11.133 1 26.84 754 ARG A CA 1
ATOM 6029 C C . ARG A 1 754 ? 33.531 48.469 10.812 1 26.84 754 ARG A C 1
ATOM 6031 O O . ARG A 1 754 ? 34.656 48.156 11.258 1 26.84 754 ARG A O 1
ATOM 6038 N N . LEU A 1 755 ? 32.812 47.531 10.344 1 23.27 755 LEU A N 1
ATOM 6039 C CA . LEU A 1 755 ? 33.625 46.344 10.031 1 23.27 755 LEU A CA 1
ATOM 6040 C C . LEU A 1 755 ? 34.25 46.5 8.648 1 23.27 755 LEU A C 1
ATOM 6042 O O . LEU A 1 755 ? 33.594 46.906 7.699 1 23.27 755 LEU A O 1
ATOM 6046 N N . MET B 1 1 ? 13.07 -32.875 -6.711 1 25.97 1 MET B N 1
ATOM 6047 C CA . MET B 1 1 ? 11.93 -33.781 -6.578 1 25.97 1 MET B CA 1
ATOM 6048 C C . MET B 1 1 ? 10.82 -33.406 -7.555 1 25.97 1 MET B C 1
ATOM 6050 O O . MET B 1 1 ? 10.281 -34.281 -8.242 1 25.97 1 MET B O 1
ATOM 6054 N N . LYS B 1 2 ? 10.547 -32.094 -7.617 1 28.55 2 LYS B N 1
ATOM 6055 C CA . LYS B 1 2 ? 9.539 -31.797 -8.633 1 28.55 2 LYS B CA 1
ATOM 6056 C C . LYS B 1 2 ? 10.102 -31.984 -10.039 1 28.55 2 LYS B C 1
ATOM 6058 O O . LYS B 1 2 ? 9.414 -32.5 -10.922 1 28.55 2 LYS B O 1
ATOM 6063 N N . LEU B 1 3 ? 11.289 -31.609 -10.18 1 29.78 3 LEU B N 1
ATOM 6064 C CA . LEU B 1 3 ? 11.961 -31.938 -11.438 1 29.78 3 LEU B CA 1
ATOM 6065 C C . LEU B 1 3 ? 12.117 -33.438 -11.602 1 29.78 3 LEU B C 1
ATOM 6067 O O . LEU B 1 3 ? 11.945 -33.969 -12.703 1 29.78 3 LEU B O 1
ATOM 6071 N N . ILE B 1 4 ? 12.359 -34.094 -10.445 1 32.12 4 ILE B N 1
ATOM 6072 C CA . ILE B 1 4 ? 12.383 -35.562 -10.414 1 32.12 4 ILE B CA 1
ATOM 6073 C C . ILE B 1 4 ? 10.977 -36.094 -10.672 1 32.12 4 ILE B C 1
ATOM 6075 O O . ILE B 1 4 ? 10.805 -37 -11.477 1 32.12 4 ILE B O 1
ATOM 6079 N N . CYS B 1 5 ? 10.008 -35.438 -10.078 1 32.41 5 CYS B N 1
ATOM 6080 C CA . CYS B 1 5 ? 8.641 -35.906 -10.273 1 32.41 5 CYS B CA 1
ATOM 6081 C C . CYS B 1 5 ? 8.156 -35.594 -11.688 1 32.41 5 CYS B C 1
ATOM 6083 O O . CYS B 1 5 ? 7.551 -36.469 -12.336 1 32.41 5 CYS B O 1
ATOM 6085 N N . THR B 1 6 ? 8.461 -34.469 -12.195 1 35.31 6 THR B N 1
ATOM 6086 C CA . THR B 1 6 ? 8.188 -34.219 -13.602 1 35.31 6 THR B CA 1
ATOM 6087 C C . THR B 1 6 ? 9.07 -35.094 -14.492 1 35.31 6 THR B C 1
ATOM 6089 O O . THR B 1 6 ? 8.602 -35.656 -15.484 1 35.31 6 THR B O 1
ATOM 6092 N N . ALA B 1 7 ? 10.336 -35.312 -14.039 1 35.44 7 ALA B N 1
ATOM 6093 C CA . ALA B 1 7 ? 11.211 -36.312 -14.664 1 35.44 7 ALA B CA 1
ATOM 6094 C C . ALA B 1 7 ? 10.656 -37.719 -14.484 1 35.44 7 ALA B C 1
ATOM 6096 O O . ALA B 1 7 ? 10.688 -38.531 -15.422 1 35.44 7 ALA B O 1
ATOM 6097 N N . ILE B 1 8 ? 10.141 -38.062 -13.328 1 37.06 8 ILE B N 1
ATOM 6098 C CA . ILE B 1 8 ? 9.516 -39.344 -13 1 37.06 8 ILE B CA 1
ATOM 6099 C C . ILE B 1 8 ? 8.195 -39.469 -13.766 1 37.06 8 ILE B C 1
ATOM 6101 O O . ILE B 1 8 ? 7.918 -40.531 -14.344 1 37.06 8 ILE B O 1
ATOM 6105 N N . ILE B 1 9 ? 7.426 -38.531 -13.844 1 37.06 9 ILE B N 1
ATOM 6106 C CA . ILE B 1 9 ? 6.18 -38.594 -14.602 1 37.06 9 ILE B CA 1
ATOM 6107 C C . ILE B 1 9 ? 6.488 -38.688 -16.094 1 37.06 9 ILE B C 1
ATOM 6109 O O . ILE B 1 9 ? 5.852 -39.469 -16.812 1 37.06 9 ILE B O 1
ATOM 6113 N N . ILE B 1 10 ? 7.484 -38.094 -16.438 1 37.25 10 ILE B N 1
ATOM 6114 C CA . ILE B 1 10 ? 8.016 -38.281 -17.781 1 37.25 10 ILE B CA 1
ATOM 6115 C C . ILE B 1 10 ? 8.492 -39.719 -17.938 1 37.25 10 ILE B C 1
ATOM 6117 O O . ILE B 1 10 ? 8.195 -40.375 -18.953 1 37.25 10 ILE B O 1
ATOM 6121 N N . VAL B 1 11 ? 9.211 -40.188 -16.906 1 34.06 11 VAL B N 1
ATOM 6122 C CA . VAL B 1 11 ? 9.688 -41.562 -16.875 1 34.06 11 VAL B CA 1
ATOM 6123 C C . VAL B 1 11 ? 8.508 -42.5 -16.75 1 34.06 11 VAL B C 1
ATOM 6125 O O . VAL B 1 11 ? 8.453 -43.531 -17.422 1 34.06 11 VAL B O 1
ATOM 6128 N N . LEU B 1 12 ? 7.645 -42.219 -15.898 1 34.59 12 LEU B N 1
ATOM 6129 C CA . LEU B 1 12 ? 6.5 -43.094 -15.664 1 34.59 12 LEU B CA 1
ATOM 6130 C C . LEU B 1 12 ? 5.578 -43.125 -16.875 1 34.59 12 LEU B C 1
ATOM 6132 O O . LEU B 1 12 ? 5.07 -44.188 -17.266 1 34.59 12 LEU B O 1
ATOM 6136 N N . CYS B 1 13 ? 5.281 -42.062 -17.422 1 34.19 13 CYS B N 1
ATOM 6137 C CA . CYS B 1 13 ? 4.555 -42 -18.688 1 34.19 13 CYS B CA 1
ATOM 6138 C C . CYS B 1 13 ? 5.332 -42.719 -19.797 1 34.19 13 CYS B C 1
ATOM 6140 O O . CYS B 1 13 ? 4.738 -43.344 -20.672 1 34.19 13 CYS B O 1
ATOM 6142 N N . ALA B 1 14 ? 6.578 -42.594 -19.688 1 31.56 14 ALA B N 1
ATOM 6143 C CA . ALA B 1 14 ? 7.449 -43.312 -20.609 1 31.56 14 ALA B CA 1
ATOM 6144 C C . ALA B 1 14 ? 7.332 -44.812 -20.391 1 31.56 14 ALA B C 1
ATOM 6146 O O . ALA B 1 14 ? 7.418 -45.594 -21.359 1 31.56 14 ALA B O 1
ATOM 6147 N N . THR B 1 15 ? 7.434 -45.219 -19.125 1 31.22 15 THR B N 1
ATOM 6148 C CA . THR B 1 15 ? 7.48 -46.656 -18.844 1 31.22 15 THR B CA 1
ATOM 6149 C C . THR B 1 15 ? 6.09 -47.281 -18.938 1 31.22 15 THR B C 1
ATOM 6151 O O . THR B 1 15 ? 5.953 -48.469 -19.109 1 31.22 15 THR B O 1
ATOM 6154 N N . TYR B 1 16 ? 5.059 -46.656 -18.406 1 32.22 16 TYR B N 1
ATOM 6155 C CA . TYR B 1 16 ? 3.857 -47.469 -18.516 1 32.22 16 TYR B CA 1
ATOM 6156 C C . TYR B 1 16 ? 3.418 -47.594 -19.953 1 32.22 16 TYR B C 1
ATOM 6158 O O . TYR B 1 16 ? 3.057 -46.625 -20.609 1 32.22 16 TYR B O 1
ATOM 6166 N N . GLU B 1 17 ? 3.902 -48.5 -20.656 1 32.41 17 GLU B N 1
ATOM 6167 C CA . GLU B 1 17 ? 3.389 -49.188 -21.844 1 32.41 17 GLU B CA 1
ATOM 6168 C C . GLU B 1 17 ? 1.866 -49.281 -21.797 1 32.41 17 GLU B C 1
ATOM 6170 O O . GLU B 1 17 ? 1.322 -50.281 -21.266 1 32.41 17 GLU B O 1
ATOM 6175 N N . VAL B 1 18 ? 1.104 -48.312 -21.469 1 34.38 18 VAL B N 1
ATOM 6176 C CA . VAL B 1 18 ? -0.315 -48.562 -21.672 1 34.38 18 VAL B CA 1
ATOM 6177 C C . VAL B 1 18 ? -0.553 -49 -23.125 1 34.38 18 VAL B C 1
ATOM 6179 O O . VAL B 1 18 ? -0.257 -48.25 -24.062 1 34.38 18 VAL B O 1
ATOM 6182 N N . LYS B 1 19 ? -0.561 -50.188 -23.469 1 38.44 19 LYS B N 1
ATOM 6183 C CA . LYS B 1 19 ? -1.077 -50.688 -24.734 1 38.44 19 LYS B CA 1
ATOM 6184 C C . LYS B 1 19 ? -2.182 -49.781 -25.281 1 38.44 19 LYS B C 1
ATOM 6186 O O . LYS B 1 19 ? -3.09 -49.375 -24.531 1 38.44 19 LYS B O 1
ATOM 6191 N N . SER B 1 20 ? -2.049 -49.031 -26.391 1 38.53 20 SER B N 1
ATOM 6192 C CA . SER B 1 20 ? -2.93 -48.188 -27.203 1 38.53 20 SER B CA 1
ATOM 6193 C C . SER B 1 20 ? -4.395 -48.562 -27 1 38.53 20 SER B C 1
ATOM 6195 O O . SER B 1 20 ? -5.266 -47.688 -26.969 1 38.53 20 SER B O 1
ATOM 6197 N N . GLN B 1 21 ? -4.781 -49.781 -27.094 1 38.22 21 GLN B N 1
ATOM 6198 C CA . GLN B 1 21 ? -6.133 -50.312 -27.031 1 38.22 21 GLN B CA 1
ATOM 6199 C C . GLN B 1 21 ? -6.793 -50.031 -25.688 1 38.22 21 GLN B C 1
ATOM 6201 O O . GLN B 1 21 ? -8 -49.781 -25.625 1 38.22 21 GLN B O 1
ATOM 6206 N N . ASP B 1 22 ? -6.062 -50.031 -24.625 1 38.31 22 ASP B N 1
ATOM 6207 C CA . ASP B 1 22 ? -6.637 -50 -23.297 1 38.31 22 ASP B CA 1
ATOM 6208 C C . ASP B 1 22 ? -6.852 -48.562 -22.812 1 38.31 22 ASP B C 1
ATOM 6210 O O . ASP B 1 22 ? -7.664 -48.312 -21.922 1 38.31 22 ASP B O 1
ATOM 6214 N N . LEU B 1 23 ? -6.137 -47.656 -23.219 1 38.94 23 LEU B N 1
ATOM 6215 C CA . LEU B 1 23 ? -6.398 -46.312 -22.766 1 38.94 23 LEU B CA 1
ATOM 6216 C C . LEU B 1 23 ? -7.77 -45.844 -23.219 1 38.94 23 LEU B C 1
ATOM 6218 O O . LEU B 1 23 ? -8.516 -45.219 -22.453 1 38.94 23 LEU B O 1
ATOM 6222 N N . SER B 1 24 ? -7.938 -45.906 -24.547 1 42.38 24 SER B N 1
ATOM 6223 C CA . SER B 1 24 ? -9.266 -45.562 -25.047 1 42.38 24 SER B CA 1
ATOM 6224 C C . SER B 1 24 ? -10.352 -46.312 -24.297 1 42.38 24 SER B C 1
ATOM 6226 O O . SER B 1 24 ? -11.43 -45.781 -24.047 1 42.38 24 SER B O 1
ATOM 6228 N N . GLN B 1 25 ? -10.062 -47.594 -24.156 1 43.59 25 GLN B N 1
ATOM 6229 C CA . GLN B 1 25 ? -11.023 -48.375 -23.406 1 43.59 25 GLN B CA 1
ATOM 6230 C C . GLN B 1 25 ? -11.102 -47.906 -21.953 1 43.59 25 GLN B C 1
ATOM 6232 O O . GLN B 1 25 ? -12.18 -47.906 -21.359 1 43.59 25 GLN B O 1
ATOM 6237 N N . VAL B 1 26 ? -10.008 -47.5 -21.5 1 41.09 26 VAL B N 1
ATOM 6238 C CA . VAL B 1 26 ? -9.961 -47.031 -20.125 1 41.09 26 VAL B CA 1
ATOM 6239 C C . VAL B 1 26 ? -10.617 -45.656 -20.031 1 41.09 26 VAL B C 1
ATOM 6241 O O . VAL B 1 26 ? -11.414 -45.406 -19.125 1 41.09 26 VAL B O 1
ATOM 6244 N N . LEU B 1 27 ? -10.242 -44.812 -20.953 1 44.31 27 LEU B N 1
ATOM 6245 C CA . LEU B 1 27 ? -10.867 -43.5 -20.953 1 44.31 27 LEU B CA 1
ATOM 6246 C C . LEU B 1 27 ? -12.375 -43.594 -21.188 1 44.31 27 LEU B C 1
ATOM 6248 O O . LEU B 1 27 ? -13.164 -42.906 -20.547 1 44.31 27 LEU B O 1
ATOM 6252 N N . GLY B 1 28 ? -12.758 -44.375 -22.234 1 45.66 28 GLY B N 1
ATOM 6253 C CA . GLY B 1 28 ? -14.164 -44.594 -22.516 1 45.66 28 GLY B CA 1
ATOM 6254 C C . GLY B 1 28 ? -14.906 -45.219 -21.344 1 45.66 28 GLY B C 1
ATOM 6255 O O . GLY B 1 28 ? -16.031 -44.812 -21.031 1 45.66 28 GLY B O 1
ATOM 6256 N N . ASN B 1 29 ? -14.359 -46.188 -20.781 1 45.84 29 ASN B N 1
ATOM 6257 C CA . ASN B 1 29 ? -14.992 -46.875 -19.656 1 45.84 29 ASN B CA 1
ATOM 6258 C C . ASN B 1 29 ? -15.055 -45.969 -18.422 1 45.84 29 ASN B C 1
ATOM 6260 O O . ASN B 1 29 ? -16.016 -46.031 -17.656 1 45.84 29 ASN B O 1
ATOM 6264 N N . VAL B 1 30 ? -14.141 -45.156 -18.328 1 48.03 30 VAL B N 1
ATOM 6265 C CA . VAL B 1 30 ? -14.094 -44.25 -17.172 1 48.03 30 VAL B CA 1
ATOM 6266 C C . VAL B 1 30 ? -15.203 -43.219 -17.266 1 48.03 30 VAL B C 1
ATOM 6268 O O . VAL B 1 30 ? -15.875 -42.938 -16.281 1 48.03 30 VAL B O 1
ATOM 6271 N N . VAL B 1 31 ? -15.492 -42.719 -18.531 1 52.12 31 VAL B N 1
ATOM 6272 C CA . VAL B 1 31 ? -16.516 -41.688 -18.719 1 52.12 31 VAL B CA 1
ATOM 6273 C C . VAL B 1 31 ? -17.891 -42.312 -18.469 1 52.12 31 VAL B C 1
ATOM 6275 O O . VAL B 1 31 ? -18.734 -41.688 -17.812 1 52.12 31 VAL B O 1
ATOM 6278 N N . GLN B 1 32 ? -18.297 -43.438 -19.125 1 53.12 32 GLN B N 1
ATOM 6279 C CA . GLN B 1 32 ? -19.609 -44.062 -19 1 53.12 32 GLN B CA 1
ATOM 6280 C C . GLN B 1 32 ? -19.906 -44.406 -17.547 1 53.12 32 GLN B C 1
ATOM 6282 O O . GLN B 1 32 ? -21.047 -44.25 -17.094 1 53.12 32 GLN B O 1
ATOM 6287 N N . ASN B 1 33 ? -18.938 -44.719 -16.781 1 60.19 33 ASN B N 1
ATOM 6288 C CA . ASN B 1 33 ? -19.172 -45.156 -15.406 1 60.19 33 ASN B CA 1
ATOM 6289 C C . ASN B 1 33 ? -19.25 -44 -14.438 1 60.19 33 ASN B C 1
ATOM 6291 O O . ASN B 1 33 ? -19.922 -44.062 -13.406 1 60.19 33 ASN B O 1
ATOM 6295 N N . ALA B 1 34 ? -18.812 -42.938 -14.922 1 67.25 34 ALA B N 1
ATOM 6296 C CA . ALA B 1 34 ? -18.781 -41.781 -14.016 1 67.25 34 ALA B CA 1
ATOM 6297 C C . ALA B 1 34 ? -20.188 -41.219 -13.805 1 67.25 34 ALA B C 1
ATOM 6299 O O . ALA B 1 34 ? -20.516 -40.75 -12.719 1 67.25 34 ALA B O 1
ATOM 6300 N N . GLU B 1 35 ? -21.062 -41.312 -14.812 1 72 35 GLU B N 1
ATOM 6301 C CA . GLU B 1 35 ? -22.391 -40.719 -14.727 1 72 35 GLU B CA 1
ATOM 6302 C C . GLU B 1 35 ? -23.266 -41.469 -13.734 1 72 35 GLU B C 1
ATOM 6304 O O . GLU B 1 35 ? -24.172 -40.875 -13.117 1 72 35 GLU B O 1
ATOM 6309 N N . ASN B 1 36 ? -23 -42.656 -13.492 1 77.38 36 ASN B N 1
ATOM 6310 C CA . ASN B 1 36 ? -23.875 -43.469 -12.633 1 77.38 36 ASN B CA 1
ATOM 6311 C C . ASN B 1 36 ? -23.297 -43.594 -11.227 1 77.38 36 ASN B C 1
ATOM 6313 O O . ASN B 1 36 ? -23.875 -44.281 -10.383 1 77.38 36 ASN B O 1
ATOM 6317 N N . MET B 1 37 ? -22.281 -42.938 -11.016 1 86.94 37 MET B N 1
ATOM 6318 C CA . MET B 1 37 ? -21.625 -43.062 -9.719 1 86.94 37 MET B CA 1
ATOM 6319 C C . MET B 1 37 ? -22.141 -42 -8.734 1 86.94 37 MET B C 1
ATOM 6321 O O . MET B 1 37 ? -22.469 -40.906 -9.133 1 86.94 37 MET B O 1
ATOM 6325 N N . THR B 1 38 ? -22.25 -42.438 -7.473 1 89.31 38 THR B N 1
ATOM 6326 C CA . THR B 1 38 ? -22.547 -41.5 -6.406 1 89.31 38 THR B CA 1
ATOM 6327 C C . THR B 1 38 ? -21.359 -40.594 -6.133 1 89.31 38 THR B C 1
ATOM 6329 O O . THR B 1 38 ? -20.25 -40.844 -6.625 1 89.31 38 THR B O 1
ATOM 6332 N N . VAL B 1 39 ? -21.609 -39.562 -5.457 1 91.69 39 VAL B N 1
ATOM 6333 C CA . VAL B 1 39 ? -20.547 -38.625 -5.125 1 91.69 39 VAL B CA 1
ATOM 6334 C C . VAL B 1 39 ? -19.438 -39.344 -4.352 1 91.69 39 VAL B C 1
ATOM 6336 O O . VAL B 1 39 ? -18.25 -39.125 -4.613 1 91.69 39 VAL B O 1
ATOM 6339 N N . LEU B 1 40 ? -19.797 -40.156 -3.361 1 90.81 40 LEU B N 1
ATOM 6340 C CA . LEU B 1 40 ? -18.812 -40.906 -2.58 1 90.81 40 LEU B CA 1
ATOM 6341 C C . LEU B 1 40 ? -18 -41.844 -3.475 1 90.81 40 LEU B C 1
ATOM 6343 O O . LEU B 1 40 ? -16.781 -41.938 -3.309 1 90.81 40 LEU B O 1
ATOM 6347 N N . GLU B 1 41 ? -18.641 -42.438 -4.406 1 90.56 41 GLU B N 1
ATOM 6348 C CA . GLU B 1 41 ? -17.953 -43.375 -5.312 1 90.56 41 GLU B CA 1
ATOM 6349 C C . GLU B 1 41 ? -16.969 -42.625 -6.215 1 90.56 41 GLU B C 1
ATOM 6351 O O . GLU B 1 41 ? -15.906 -43.125 -6.547 1 90.56 41 GLU B O 1
ATOM 6356 N N . LYS B 1 42 ? -17.359 -41.469 -6.605 1 90.75 42 LYS B N 1
ATOM 6357 C CA . LYS B 1 42 ? -16.469 -40.656 -7.422 1 90.75 42 LYS B CA 1
ATOM 6358 C C . LYS B 1 42 ? -15.203 -40.281 -6.652 1 90.75 42 LYS B C 1
ATOM 6360 O O . LYS B 1 42 ? -14.102 -40.344 -7.203 1 90.75 42 LYS B O 1
ATOM 6365 N N . TRP B 1 43 ? -15.336 -39.938 -5.41 1 91 43 TRP B N 1
ATOM 6366 C CA . TRP B 1 43 ? -14.188 -39.594 -4.578 1 91 43 TRP B CA 1
ATOM 6367 C C . TRP B 1 43 ? -13.312 -40.812 -4.328 1 91 43 TRP B C 1
ATOM 6369 O O . TRP B 1 43 ? -12.086 -40.719 -4.312 1 91 43 TRP B O 1
ATOM 6379 N N . GLN B 1 44 ? -13.938 -41.938 -4.133 1 88.81 44 GLN B N 1
ATOM 6380 C CA . GLN B 1 44 ? -13.188 -43.188 -3.934 1 88.81 44 GLN B CA 1
ATOM 6381 C C . GLN B 1 44 ? -12.438 -43.594 -5.203 1 88.81 44 GLN B C 1
ATOM 6383 O O . GLN B 1 44 ? -11.32 -44.094 -5.133 1 88.81 44 GLN B O 1
ATOM 6388 N N . SER B 1 45 ? -13.086 -43.312 -6.293 1 86 45 SER B N 1
ATOM 6389 C CA . SER B 1 45 ? -12.43 -43.594 -7.57 1 86 45 SER B CA 1
ATOM 6390 C C . SER B 1 45 ? -11.219 -42.688 -7.773 1 86 45 SER B C 1
ATOM 6392 O O . SER B 1 45 ? -10.203 -43.125 -8.32 1 86 45 SER B O 1
ATOM 6394 N N . MET B 1 46 ? -11.383 -41.5 -7.402 1 85.81 46 MET B N 1
ATOM 6395 C CA . MET B 1 46 ? -10.258 -40.562 -7.48 1 85.81 46 MET B CA 1
ATOM 6396 C C . MET B 1 46 ? -9.102 -41.031 -6.613 1 85.81 46 MET B C 1
ATOM 6398 O O . MET B 1 46 ? -7.941 -40.969 -7.031 1 85.81 46 MET B O 1
ATOM 6402 N N . GLU B 1 47 ? -9.422 -41.469 -5.422 1 88 47 GLU B N 1
ATOM 6403 C CA . GLU B 1 47 ? -8.406 -41.969 -4.512 1 88 47 GLU B CA 1
ATOM 6404 C C . GLU B 1 47 ? -7.672 -43.156 -5.117 1 88 47 GLU B C 1
ATOM 6406 O O . GLU B 1 47 ? -6.441 -43.25 -5.074 1 88 47 GLU B O 1
ATOM 6411 N N . LYS B 1 48 ? -8.438 -44.062 -5.664 1 84.56 48 LYS B N 1
ATOM 6412 C CA . LYS B 1 48 ? -7.852 -45.25 -6.289 1 84.56 48 LYS B CA 1
ATOM 6413 C C . LYS B 1 48 ? -7.004 -44.875 -7.496 1 84.56 48 LYS B C 1
ATOM 6415 O O . LYS B 1 48 ? -5.961 -45.469 -7.746 1 84.56 48 LYS B O 1
ATOM 6420 N N . GLY B 1 49 ? -7.504 -43.875 -8.188 1 79.12 49 GLY B N 1
ATOM 6421 C CA . GLY B 1 49 ? -6.746 -43.406 -9.328 1 79.12 49 GLY B CA 1
ATOM 6422 C C . GLY B 1 49 ? -5.41 -42.781 -8.945 1 79.12 49 GLY B C 1
ATOM 6423 O O . GLY B 1 49 ? -4.391 -43.062 -9.578 1 79.12 49 GLY B O 1
ATOM 6424 N N . ILE B 1 50 ? -5.438 -42.031 -7.934 1 82.62 50 ILE B N 1
ATOM 6425 C CA . ILE B 1 50 ? -4.211 -41.406 -7.461 1 82.62 50 ILE B CA 1
ATOM 6426 C C . ILE B 1 50 ? -3.232 -42.469 -6.98 1 82.62 50 ILE B C 1
ATOM 6428 O O . ILE B 1 50 ? -2.033 -42.406 -7.254 1 82.62 50 ILE B O 1
ATOM 6432 N N . LYS B 1 51 ? -3.727 -43.438 -6.219 1 85 51 LYS B N 1
ATOM 6433 C CA . LYS B 1 51 ? -2.891 -44.531 -5.715 1 85 51 LYS B CA 1
ATOM 6434 C C . LYS B 1 51 ? -2.264 -45.312 -6.863 1 85 51 LYS B C 1
ATOM 6436 O O . LYS B 1 51 ? -1.091 -45.688 -6.801 1 85 51 LYS B O 1
ATOM 6441 N N . LYS B 1 52 ? -3.025 -45.469 -7.871 1 80 52 LYS B N 1
ATOM 6442 C CA . LYS B 1 52 ? -2.537 -46.219 -9.023 1 80 52 LYS B CA 1
ATOM 6443 C C . LYS B 1 52 ? -1.455 -45.438 -9.766 1 80 52 LYS B C 1
ATOM 6445 O O . LYS B 1 52 ? -0.421 -46 -10.141 1 80 52 LYS B O 1
ATOM 6450 N N . VAL B 1 53 ? -1.749 -44.219 -9.969 1 74.69 53 VAL B N 1
ATOM 6451 C CA . VAL B 1 53 ? -0.808 -43.375 -10.703 1 74.69 53 VAL B CA 1
ATOM 6452 C C . VAL B 1 53 ? 0.478 -43.219 -9.898 1 74.69 53 VAL B C 1
ATOM 6454 O O . VAL B 1 53 ? 1.579 -43.312 -10.438 1 74.69 53 VAL B O 1
ATOM 6457 N N . THR B 1 54 ? 0.317 -42.938 -8.664 1 79.94 54 THR B N 1
ATOM 6458 C CA . THR B 1 54 ? 1.491 -42.75 -7.816 1 79.94 54 THR B CA 1
ATOM 6459 C C . THR B 1 54 ? 2.275 -44.062 -7.672 1 79.94 54 THR B C 1
ATOM 6461 O O . THR B 1 54 ? 3.508 -44.031 -7.656 1 79.94 54 THR B O 1
ATOM 6464 N N . GLY B 1 55 ? 1.585 -45.125 -7.504 1 76.5 55 GLY B N 1
ATOM 6465 C CA . GLY B 1 55 ? 2.244 -46.406 -7.445 1 76.5 55 GLY B CA 1
ATOM 6466 C C . GLY B 1 55 ? 3.041 -46.75 -8.695 1 76.5 55 GLY B C 1
ATOM 6467 O O . GLY B 1 55 ? 4.164 -47.25 -8.609 1 76.5 55 GLY B O 1
ATOM 6468 N N . ALA B 1 56 ? 2.488 -46.375 -9.773 1 71.69 56 ALA B N 1
ATOM 6469 C CA . ALA B 1 56 ? 3.164 -46.594 -11.047 1 71.69 56 ALA B CA 1
ATOM 6470 C C . ALA B 1 56 ? 4.391 -45.719 -11.188 1 71.69 56 ALA B C 1
ATOM 6472 O O . ALA B 1 56 ? 5.434 -46.156 -11.68 1 71.69 56 ALA B O 1
ATOM 6473 N N . LEU B 1 57 ? 4.184 -44.531 -10.75 1 72.44 57 LEU B N 1
ATOM 6474 C CA . LEU B 1 57 ? 5.281 -43.594 -10.828 1 72.44 57 LEU B CA 1
ATOM 6475 C C . LEU B 1 57 ? 6.434 -44 -9.922 1 72.44 57 LEU B C 1
ATOM 6477 O O . LEU B 1 57 ? 7.602 -43.906 -10.305 1 72.44 57 LEU B O 1
ATOM 6481 N N . VAL B 1 58 ? 6.145 -44.469 -8.766 1 77.06 58 VAL B N 1
ATOM 6482 C CA . VAL B 1 58 ? 7.168 -44.906 -7.816 1 77.06 58 VAL B CA 1
ATOM 6483 C C . VAL B 1 58 ? 7.887 -46.125 -8.352 1 77.06 58 VAL B C 1
ATOM 6485 O O . VAL B 1 58 ? 9.109 -46.25 -8.25 1 77.06 58 VAL B O 1
ATOM 6488 N N . LYS B 1 59 ? 7.172 -47.062 -8.914 1 74.38 59 LYS B N 1
ATOM 6489 C CA . LYS B 1 59 ? 7.762 -48.281 -9.469 1 74.38 59 LYS B CA 1
ATOM 6490 C C . LYS B 1 59 ? 8.703 -47.969 -10.625 1 74.38 59 LYS B C 1
ATOM 6492 O O . LYS B 1 59 ? 9.742 -48.594 -10.781 1 74.38 59 LYS B O 1
ATOM 6497 N N . MET B 1 60 ? 8.375 -46.969 -11.258 1 65.69 60 MET B N 1
ATOM 6498 C CA . MET B 1 60 ? 9.188 -46.531 -12.398 1 65.69 60 MET B CA 1
ATOM 6499 C C . MET B 1 60 ? 10.438 -45.781 -11.938 1 65.69 60 MET B C 1
ATOM 6501 O O . MET B 1 60 ? 11.5 -45.938 -12.539 1 65.69 60 MET B O 1
ATOM 6505 N N . ALA B 1 61 ? 10.258 -45 -10.992 1 67.19 61 ALA B N 1
ATOM 6506 C CA . ALA B 1 61 ? 11.32 -44.094 -10.562 1 67.19 61 ALA B CA 1
ATOM 6507 C C . ALA B 1 61 ? 12.297 -44.812 -9.625 1 67.19 61 ALA B C 1
ATOM 6509 O O . ALA B 1 61 ? 13.477 -44.438 -9.555 1 67.19 61 ALA B O 1
ATOM 6510 N N . LEU B 1 62 ? 11.891 -45.844 -8.969 1 74.19 62 LEU B N 1
ATOM 6511 C CA . LEU B 1 62 ? 12.648 -46.438 -7.875 1 74.19 62 LEU B CA 1
ATOM 6512 C C . LEU B 1 62 ? 13.977 -47 -8.383 1 74.19 62 LEU B C 1
ATOM 6514 O O . LEU B 1 62 ? 15.023 -46.75 -7.781 1 74.19 62 LEU B O 1
ATOM 6518 N N . PRO B 1 63 ? 14.008 -47.719 -9.523 1 68.88 63 PRO B N 1
ATOM 6519 C CA . PRO B 1 63 ? 15.305 -48.219 -9.977 1 68.88 63 PRO B CA 1
ATOM 6520 C C . PRO B 1 63 ? 16.297 -47.125 -10.328 1 68.88 63 PRO B C 1
ATOM 6522 O O . PRO B 1 63 ? 17.5 -47.25 -10.078 1 68.88 63 PRO B O 1
ATOM 6525 N N . HIS B 1 64 ? 15.75 -46.031 -10.812 1 63.16 64 HIS B N 1
ATOM 6526 C CA . HIS B 1 64 ? 16.594 -44.906 -11.18 1 63.16 64 HIS B CA 1
ATOM 6527 C C . HIS B 1 64 ? 17.094 -44.156 -9.945 1 63.16 64 HIS B C 1
ATOM 6529 O O . HIS B 1 64 ? 18.219 -43.656 -9.922 1 63.16 64 HIS B O 1
ATOM 6535 N N . ILE B 1 65 ? 16.266 -44.094 -9.047 1 67.12 65 ILE B N 1
ATOM 6536 C CA . ILE B 1 65 ? 16.625 -43.438 -7.793 1 67.12 65 ILE B CA 1
ATOM 6537 C C . ILE B 1 65 ? 17.719 -44.25 -7.094 1 67.12 65 ILE B C 1
ATOM 6539 O O . ILE B 1 65 ? 18.688 -43.656 -6.574 1 67.12 65 ILE B O 1
ATOM 6543 N N . LEU B 1 66 ? 17.609 -45.531 -7.16 1 69.12 66 LEU B N 1
ATOM 6544 C CA . LEU B 1 66 ? 18.594 -46.406 -6.5 1 69.12 66 LEU B CA 1
ATOM 6545 C C . LEU B 1 66 ? 19.922 -46.375 -7.234 1 69.12 66 LEU B C 1
ATOM 6547 O O . LEU B 1 66 ? 20.984 -46.344 -6.602 1 69.12 66 LEU B O 1
ATOM 6551 N N . LYS B 1 67 ? 19.859 -46.281 -8.492 1 65.38 67 LYS B N 1
ATOM 6552 C CA . LYS B 1 67 ? 21.078 -46.188 -9.281 1 65.38 67 LYS B CA 1
ATOM 6553 C C . LYS B 1 67 ? 21.781 -44.875 -9.062 1 65.38 67 LYS B C 1
ATOM 6555 O O . LYS B 1 67 ? 23.016 -44.812 -8.969 1 65.38 67 LYS B O 1
ATOM 6560 N N . ALA B 1 68 ? 20.938 -43.875 -9.094 1 64.12 68 ALA B N 1
ATOM 6561 C CA . ALA B 1 68 ? 21.484 -42.531 -8.867 1 64.12 68 ALA B CA 1
ATOM 6562 C C . ALA B 1 68 ? 22.109 -42.438 -7.477 1 64.12 68 ALA B C 1
ATOM 6564 O O . ALA B 1 68 ? 23.125 -41.75 -7.293 1 64.12 68 ALA B O 1
ATOM 6565 N N . SER B 1 69 ? 21.531 -43.062 -6.516 1 66.44 69 SER B N 1
ATOM 6566 C CA . SER B 1 69 ? 22.031 -43.031 -5.145 1 66.44 69 SER B CA 1
ATOM 6567 C C . SER B 1 69 ? 23.391 -43.688 -5.027 1 66.44 69 SER B C 1
ATOM 6569 O O . SER B 1 69 ? 24.219 -43.312 -4.188 1 66.44 69 SER B O 1
ATOM 6571 N N . GLU B 1 70 ? 23.578 -44.656 -5.879 1 67.25 70 GLU B N 1
ATOM 6572 C CA . GLU B 1 70 ? 24.859 -45.375 -5.852 1 67.25 70 GLU B CA 1
ATOM 6573 C C . GLU B 1 70 ? 25.953 -44.531 -6.488 1 67.25 70 GLU B C 1
ATOM 6575 O O . GLU B 1 70 ? 27.109 -44.562 -6.051 1 67.25 70 GLU B O 1
ATOM 6580 N N . SER B 1 71 ? 25.469 -43.781 -7.434 1 67.12 71 SER B N 1
ATOM 6581 C CA . SER B 1 71 ? 26.469 -43 -8.164 1 67.12 71 SER B CA 1
ATOM 6582 C C . SER B 1 71 ? 26.734 -41.656 -7.488 1 67.12 71 SER B C 1
ATOM 6584 O O . SER B 1 71 ? 27.781 -41.031 -7.711 1 67.12 71 SER B O 1
ATOM 6586 N N . MET B 1 72 ? 25.844 -41.344 -6.723 1 76.62 72 MET B N 1
ATOM 6587 C CA . MET B 1 72 ? 25.984 -40.031 -6.07 1 76.62 72 MET B CA 1
ATOM 6588 C C . MET B 1 72 ? 26.328 -40.188 -4.594 1 76.62 72 MET B C 1
ATOM 6590 O O . MET B 1 72 ? 26.031 -41.219 -3.994 1 76.62 72 MET B O 1
ATOM 6594 N N . ASN B 1 73 ? 27.172 -39.281 -4.047 1 81.88 73 ASN B N 1
ATOM 6595 C CA . ASN B 1 73 ? 27.531 -39.312 -2.631 1 81.88 73 ASN B CA 1
ATOM 6596 C C . ASN B 1 73 ? 26.469 -38.625 -1.776 1 81.88 73 ASN B C 1
ATOM 6598 O O . ASN B 1 73 ? 26.719 -37.562 -1.173 1 81.88 73 ASN B O 1
ATOM 6602 N N . ILE B 1 74 ? 25.266 -39.281 -1.784 1 86.94 74 ILE B N 1
ATOM 6603 C CA . ILE B 1 74 ? 24.172 -38.75 -0.972 1 86.94 74 ILE B CA 1
ATOM 6604 C C . ILE B 1 74 ? 24.281 -39.281 0.449 1 86.94 74 ILE B C 1
ATOM 6606 O O . ILE B 1 74 ? 24.578 -40.469 0.645 1 86.94 74 ILE B O 1
ATOM 6610 N N . SER B 1 75 ? 24.078 -38.469 1.455 1 89.38 75 SER B N 1
ATOM 6611 C CA . SER B 1 75 ? 24.172 -38.875 2.854 1 89.38 75 SER B CA 1
ATOM 6612 C C . SER B 1 75 ? 23.156 -39.969 3.188 1 89.38 75 SER B C 1
ATOM 6614 O O . SER B 1 75 ? 22.094 -40.031 2.568 1 89.38 75 SER B O 1
ATOM 6616 N N . SER B 1 76 ? 23.469 -40.812 4.148 1 89 76 SER B N 1
ATOM 6617 C CA . SER B 1 76 ? 22.594 -41.938 4.547 1 89 76 SER B CA 1
ATOM 6618 C C . SER B 1 76 ? 21.266 -41.406 5.113 1 89 76 SER B C 1
ATOM 6620 O O . SER B 1 76 ? 20.219 -42 4.875 1 89 76 SER B O 1
ATOM 6622 N N . GLN B 1 77 ? 21.359 -40.375 5.809 1 92.81 77 GLN B N 1
ATOM 6623 C CA . GLN B 1 77 ? 20.156 -39.781 6.395 1 92.81 77 GLN B CA 1
ATOM 6624 C C . GLN B 1 77 ? 19.219 -39.281 5.312 1 92.81 77 GLN B C 1
ATOM 6626 O O . GLN B 1 77 ? 18 -39.469 5.387 1 92.81 77 GLN B O 1
ATOM 6631 N N . CYS B 1 78 ? 19.781 -38.594 4.395 1 91.62 78 CYS B N 1
ATOM 6632 C CA . CYS B 1 78 ? 18.969 -38.062 3.293 1 91.62 78 CYS B CA 1
ATOM 6633 C C . CYS B 1 78 ? 18.328 -39.188 2.498 1 91.62 78 CYS B C 1
ATOM 6635 O O . CYS B 1 78 ? 17.172 -39.094 2.09 1 91.62 78 CYS B O 1
ATOM 6637 N N . MET B 1 79 ? 19.047 -40.25 2.357 1 87.88 79 MET B N 1
ATOM 6638 C CA . MET B 1 79 ? 18.516 -41.406 1.62 1 87.88 79 MET B CA 1
ATOM 6639 C C . MET B 1 79 ? 17.375 -42.062 2.379 1 87.88 79 MET B C 1
ATOM 6641 O O . MET B 1 79 ? 16.375 -42.469 1.779 1 87.88 79 MET B O 1
ATOM 6645 N N . GLN B 1 80 ? 17.578 -42.188 3.641 1 89.25 80 GLN B N 1
ATOM 6646 C CA . GLN B 1 80 ? 16.547 -42.812 4.465 1 89.25 80 GLN B CA 1
ATOM 6647 C C . GLN B 1 80 ? 15.258 -42 4.449 1 89.25 80 GLN B C 1
ATOM 6649 O O . GLN B 1 80 ? 14.172 -42.531 4.25 1 89.25 80 GLN B O 1
ATOM 6654 N N . GLU B 1 81 ? 15.398 -40.75 4.641 1 93 81 GLU B N 1
ATOM 6655 C CA . GLU B 1 81 ? 14.227 -39.875 4.668 1 93 81 GLU B CA 1
ATOM 6656 C C . GLU B 1 81 ? 13.625 -39.719 3.273 1 93 81 GLU B C 1
ATOM 6658 O O . GLU B 1 81 ? 12.406 -39.594 3.131 1 93 81 GLU B O 1
ATOM 6663 N N . GLY B 1 82 ? 14.492 -39.719 2.307 1 89.19 82 GLY B N 1
ATOM 6664 C CA . GLY B 1 82 ? 14 -39.719 0.937 1 89.19 82 GLY B CA 1
ATOM 6665 C C . GLY B 1 82 ? 13.18 -40.938 0.587 1 89.19 82 GLY B C 1
ATOM 6666 O O . GLY B 1 82 ? 12.148 -40.844 -0.078 1 89.19 82 GLY B O 1
ATOM 6667 N N . MET B 1 83 ? 13.609 -42.062 1.036 1 87.06 83 MET B N 1
ATOM 6668 C CA . MET B 1 83 ? 12.875 -43.281 0.782 1 87.06 83 MET B CA 1
ATOM 6669 C C . MET B 1 83 ? 11.547 -43.281 1.532 1 87.06 83 MET B C 1
ATOM 6671 O O . MET B 1 83 ? 10.547 -43.812 1.024 1 87.06 83 MET B O 1
ATOM 6675 N N . LYS B 1 84 ? 11.578 -42.781 2.686 1 90.75 84 LYS B N 1
ATOM 6676 C CA . LYS B 1 84 ? 10.328 -42.625 3.422 1 90.75 84 LYS B CA 1
ATOM 6677 C C . LYS B 1 84 ? 9.344 -41.719 2.678 1 90.75 84 LYS B C 1
ATOM 6679 O O . LYS B 1 84 ? 8.133 -41.969 2.703 1 90.75 84 LYS B O 1
ATOM 6684 N N . LEU B 1 85 ? 9.875 -40.719 2.139 1 91.5 85 LEU B N 1
ATOM 6685 C CA . LEU B 1 85 ? 9.047 -39.812 1.35 1 91.5 85 LEU B CA 1
ATOM 6686 C C . LEU B 1 85 ? 8.453 -40.531 0.144 1 91.5 85 LEU B C 1
ATOM 6688 O O . LEU B 1 85 ? 7.262 -40.406 -0.148 1 91.5 85 LEU B O 1
ATOM 6692 N N . VAL B 1 86 ? 9.242 -41.344 -0.526 1 87.56 86 VAL B N 1
ATOM 6693 C CA . VAL B 1 86 ? 8.781 -42.094 -1.697 1 87.56 86 VAL B CA 1
ATOM 6694 C C . VAL B 1 86 ? 7.707 -43.094 -1.286 1 87.56 86 VAL B C 1
ATOM 6696 O O . VAL B 1 86 ? 6.703 -43.25 -1.98 1 87.56 86 VAL B O 1
ATOM 6699 N N . LEU B 1 87 ? 7.91 -43.719 -0.143 1 88.44 87 LEU B N 1
ATOM 6700 C CA . LEU B 1 87 ? 6.914 -44.656 0.363 1 88.44 87 LEU B CA 1
ATOM 6701 C C . LEU B 1 87 ? 5.637 -43.906 0.768 1 88.44 87 LEU B C 1
ATOM 6703 O O . LEU B 1 87 ? 4.535 -44.438 0.602 1 88.44 87 LEU B O 1
ATOM 6707 N N . GLY B 1 88 ? 5.875 -42.781 1.324 1 91.5 88 GLY B N 1
ATOM 6708 C CA . GLY B 1 88 ? 4.715 -41.969 1.659 1 91.5 88 GLY B CA 1
ATOM 6709 C C . GLY B 1 88 ? 3.895 -41.562 0.447 1 91.5 88 GLY B C 1
ATOM 6710 O O . GLY B 1 88 ? 2.664 -41.5 0.515 1 91.5 88 GLY B O 1
ATOM 6711 N N . LEU B 1 89 ? 4.535 -41.312 -0.652 1 88.81 89 LEU B N 1
ATOM 6712 C CA . LEU B 1 89 ? 3.846 -40.969 -1.893 1 88.81 89 LEU B CA 1
ATOM 6713 C C . LEU B 1 89 ? 3.1 -42.156 -2.451 1 88.81 89 LEU B C 1
ATOM 6715 O O . LEU B 1 89 ? 1.972 -42.031 -2.932 1 88.81 89 LEU B O 1
ATOM 6719 N N . LYS B 1 90 ? 3.73 -43.281 -2.334 1 86.81 90 LYS B N 1
ATOM 6720 C CA . LYS B 1 90 ? 3.104 -44.5 -2.803 1 86.81 90 LYS B CA 1
ATOM 6721 C C . LYS B 1 90 ? 1.828 -44.812 -2.02 1 86.81 90 LYS B C 1
ATOM 6723 O O . LYS B 1 90 ? 0.834 -45.25 -2.592 1 86.81 90 LYS B O 1
ATOM 6728 N N . ASN B 1 91 ? 1.859 -44.469 -0.755 1 90.5 91 ASN B N 1
ATOM 6729 C CA . ASN B 1 91 ? 0.712 -44.719 0.105 1 90.5 91 ASN B CA 1
ATOM 6730 C C . ASN B 1 91 ? -0.224 -43.531 0.182 1 90.5 91 ASN B C 1
ATOM 6732 O O . ASN B 1 91 ? -1.163 -43.531 0.979 1 90.5 91 ASN B O 1
ATOM 6736 N N . ILE B 1 92 ? 0.066 -42.562 -0.53 1 92 92 ILE B N 1
ATOM 6737 C CA . ILE B 1 92 ? -0.757 -41.344 -0.688 1 92 92 ILE B CA 1
ATOM 6738 C C . ILE B 1 92 ? -0.964 -40.688 0.668 1 92 92 ILE B C 1
ATOM 6740 O O . ILE B 1 92 ? -2.086 -40.312 1.021 1 92 92 ILE B O 1
ATOM 6744 N N . LYS B 1 93 ? 0.102 -40.625 1.438 1 92.69 93 LYS B N 1
ATOM 6745 C CA . LYS B 1 93 ? 0.042 -39.906 2.711 1 92.69 93 LYS B CA 1
ATOM 6746 C C . LYS B 1 93 ? -0.025 -38.406 2.496 1 92.69 93 LYS B C 1
ATOM 6748 O O . LYS B 1 93 ? 0.643 -37.875 1.609 1 92.69 93 LYS B O 1
ATOM 6753 N N . PRO B 1 94 ? -0.811 -37.719 3.273 1 92.69 94 PRO B N 1
ATOM 6754 C CA . PRO B 1 94 ? -0.963 -36.281 3.074 1 92.69 94 PRO B CA 1
ATOM 6755 C C . PRO B 1 94 ? 0.361 -35.531 3.186 1 92.69 94 PRO B C 1
ATOM 6757 O O . PRO B 1 94 ? 0.648 -34.656 2.365 1 92.69 94 PRO B O 1
ATOM 6760 N N . TRP B 1 95 ? 1.169 -35.812 4.195 1 93.31 95 TRP B N 1
ATOM 6761 C CA . TRP B 1 95 ? 2.424 -35.094 4.395 1 93.31 95 TRP B CA 1
ATOM 6762 C C . TRP B 1 95 ? 3.35 -35.281 3.195 1 93.31 95 TRP B C 1
ATOM 6764 O O . TRP B 1 95 ? 4.125 -34.375 2.867 1 93.31 95 TRP B O 1
ATOM 6774 N N . ALA B 1 96 ? 3.342 -36.438 2.555 1 93.56 96 ALA B N 1
ATOM 6775 C CA . ALA B 1 96 ? 4.203 -36.688 1.407 1 93.56 96 ALA B CA 1
ATOM 6776 C C . ALA B 1 96 ? 3.811 -35.812 0.213 1 93.56 96 ALA B C 1
ATOM 6778 O O . ALA B 1 96 ? 4.676 -35.312 -0.49 1 93.56 96 ALA B O 1
ATOM 6779 N N . PHE B 1 97 ? 2.553 -35.625 0.023 1 91.75 97 PHE B N 1
ATOM 6780 C CA . PHE B 1 97 ? 2.064 -34.812 -1.084 1 91.75 97 PHE B CA 1
ATOM 6781 C C . PHE B 1 97 ? 2.338 -33.344 -0.833 1 91.75 97 PHE B C 1
ATOM 6783 O O . PHE B 1 97 ? 2.475 -32.562 -1.776 1 91.75 97 PHE B O 1
ATOM 6790 N N . ARG B 1 98 ? 2.408 -32.938 0.375 1 93.44 98 ARG B N 1
ATOM 6791 C CA . ARG B 1 98 ? 2.691 -31.547 0.7 1 93.44 98 ARG B CA 1
ATOM 6792 C C . ARG B 1 98 ? 4.102 -31.156 0.273 1 93.44 98 ARG B C 1
ATOM 6794 O O . ARG B 1 98 ? 4.363 -30 -0.059 1 93.44 98 ARG B O 1
ATOM 6801 N N . PHE B 1 99 ? 5.023 -32.156 0.317 1 93.25 99 PHE B N 1
ATOM 6802 C CA . PHE B 1 99 ? 6.371 -31.875 -0.171 1 93.25 99 PHE B CA 1
ATOM 6803 C C . PHE B 1 99 ? 6.348 -31.516 -1.65 1 93.25 99 PHE B C 1
ATOM 6805 O O . PHE B 1 99 ? 7.012 -30.562 -2.07 1 93.25 99 PHE B O 1
ATOM 6812 N N . ILE B 1 100 ? 5.5 -32.188 -2.402 1 89.06 100 ILE B N 1
ATOM 6813 C CA . ILE B 1 100 ? 5.387 -31.938 -3.834 1 89.06 100 ILE B CA 1
ATOM 6814 C C . ILE B 1 100 ? 4.547 -30.688 -4.074 1 89.06 100 ILE B C 1
ATOM 6816 O O . ILE B 1 100 ? 4.875 -29.859 -4.93 1 89.06 100 ILE B O 1
ATOM 6820 N N . ASP B 1 101 ? 3.543 -30.609 -3.293 1 91.69 101 ASP B N 1
ATOM 6821 C CA . ASP B 1 101 ? 2.6 -29.5 -3.428 1 91.69 101 ASP B CA 1
ATOM 6822 C C . ASP B 1 101 ? 3.279 -28.156 -3.145 1 91.69 101 ASP B C 1
ATOM 6824 O O . ASP B 1 101 ? 2.973 -27.156 -3.789 1 91.69 101 ASP B O 1
ATOM 6828 N N . SER B 1 102 ? 4.172 -28.125 -2.248 1 94.06 102 SER B N 1
ATOM 6829 C CA . SER B 1 102 ? 4.824 -26.875 -1.849 1 94.06 102 SER B CA 1
ATOM 6830 C C . SER B 1 102 ? 5.992 -26.547 -2.77 1 94.06 102 SER B C 1
ATOM 6832 O O . SER B 1 102 ? 6.449 -25.406 -2.814 1 94.06 102 SER B O 1
ATOM 6834 N N . SER B 1 103 ? 6.488 -27.547 -3.473 1 93 103 SER B N 1
ATOM 6835 C CA . SER B 1 103 ? 7.605 -27.312 -4.387 1 93 103 SER B CA 1
ATOM 6836 C C . SER B 1 103 ? 7.148 -26.594 -5.645 1 93 103 SER B C 1
ATOM 6838 O O . SER B 1 103 ? 6.047 -26.828 -6.145 1 93 103 SER B O 1
ATOM 6840 N N . ALA B 1 104 ? 7.996 -25.734 -6.125 1 91.31 104 ALA B N 1
ATOM 6841 C CA . ALA B 1 104 ? 7.684 -24.938 -7.309 1 91.31 104 ALA B CA 1
ATOM 6842 C C . ALA B 1 104 ? 7.566 -25.812 -8.547 1 91.31 104 ALA B C 1
ATOM 6844 O O . ALA B 1 104 ? 8.32 -26.781 -8.711 1 91.31 104 ALA B O 1
ATOM 6845 N N . LYS B 1 105 ? 6.586 -25.438 -9.266 1 86.69 105 LYS B N 1
ATOM 6846 C CA . LYS B 1 105 ? 6.473 -26 -10.609 1 86.69 105 LYS B CA 1
ATOM 6847 C C . LYS B 1 105 ? 7.184 -25.141 -11.641 1 86.69 105 LYS B C 1
ATOM 6849 O O . LYS B 1 105 ? 7.895 -24.203 -11.281 1 86.69 105 LYS B O 1
ATOM 6854 N N . MET B 1 106 ? 7.043 -25.484 -12.922 1 82.94 106 MET B N 1
ATOM 6855 C CA . MET B 1 106 ? 7.715 -24.703 -13.953 1 82.94 106 MET B CA 1
ATOM 6856 C C . MET B 1 106 ? 7.227 -23.266 -13.945 1 82.94 106 MET B C 1
ATOM 6858 O O . MET B 1 106 ? 6.055 -23 -13.68 1 82.94 106 MET B O 1
ATOM 6862 N N . VAL B 1 107 ? 8.094 -22.484 -14.234 1 84.25 107 VAL B N 1
ATOM 6863 C CA . VAL B 1 107 ? 7.816 -21.047 -14.195 1 84.25 107 VAL B CA 1
ATOM 6864 C C . VAL B 1 107 ? 6.84 -20.688 -15.312 1 84.25 107 VAL B C 1
ATOM 6866 O O . VAL B 1 107 ? 6.988 -21.141 -16.453 1 84.25 107 VAL B O 1
ATOM 6869 N N . ASP B 1 108 ? 5.832 -19.953 -14.891 1 87 108 ASP B N 1
ATOM 6870 C CA . ASP B 1 108 ? 4.953 -19.375 -15.906 1 87 108 ASP B CA 1
ATOM 6871 C C . ASP B 1 108 ? 5.527 -18.062 -16.453 1 87 108 ASP B C 1
ATOM 6873 O O . ASP B 1 108 ? 5.93 -17.188 -15.68 1 87 108 ASP B O 1
ATOM 6877 N N . GLY B 1 109 ? 5.605 -17.969 -17.75 1 89.88 109 GLY B N 1
ATOM 6878 C CA . GLY B 1 109 ? 6.02 -16.719 -18.375 1 89.88 109 GLY B CA 1
ATOM 6879 C C . GLY B 1 109 ? 7.527 -16.547 -18.391 1 89.88 109 GLY B C 1
ATOM 6880 O O . GLY B 1 109 ? 8.023 -15.438 -18.141 1 89.88 109 GLY B O 1
ATOM 6881 N N . LEU B 1 110 ? 8.211 -17.625 -18.578 1 88.69 110 LEU B N 1
ATOM 6882 C CA . LEU B 1 110 ? 9.664 -17.562 -18.672 1 88.69 110 LEU B CA 1
ATOM 6883 C C . LEU B 1 110 ? 10.094 -16.703 -19.859 1 88.69 110 LEU B C 1
ATOM 6885 O O . LEU B 1 110 ? 11.031 -15.906 -19.75 1 88.69 110 LEU B O 1
ATOM 6889 N N . LEU B 1 111 ? 9.375 -16.828 -20.953 1 89.25 111 LEU B N 1
ATOM 6890 C CA . LEU B 1 111 ? 9.719 -16.094 -22.172 1 89.25 111 LEU B CA 1
ATOM 6891 C C . LEU B 1 111 ? 9.352 -14.625 -22.047 1 89.25 111 LEU B C 1
ATOM 6893 O O . LEU B 1 111 ? 9.844 -13.789 -22.812 1 89.25 111 LEU B O 1
ATOM 6897 N N . ALA B 1 112 ? 8.461 -14.398 -21.094 1 88.88 112 ALA B N 1
ATOM 6898 C CA . ALA B 1 112 ? 8.062 -13.008 -20.859 1 88.88 112 ALA B CA 1
ATOM 6899 C C . ALA B 1 112 ? 8.945 -12.359 -19.797 1 88.88 112 ALA B C 1
ATOM 6901 O O . ALA B 1 112 ? 8.773 -11.188 -19.469 1 88.88 112 ALA B O 1
ATOM 6902 N N . GLY B 1 113 ? 9.852 -13.086 -19.281 1 87.25 113 GLY B N 1
ATOM 6903 C CA . GLY B 1 113 ? 10.805 -12.516 -18.344 1 87.25 113 GLY B CA 1
ATOM 6904 C C . GLY B 1 113 ? 10.492 -12.844 -16.891 1 87.25 113 GLY B C 1
ATOM 6905 O O . GLY B 1 113 ? 10.93 -12.141 -15.984 1 87.25 113 GLY B O 1
ATOM 6906 N N . SER B 1 114 ? 9.641 -13.859 -16.609 1 89.25 114 SER B N 1
ATOM 6907 C CA . SER B 1 114 ? 9.461 -14.352 -15.258 1 89.25 114 SER B CA 1
ATOM 6908 C C . SER B 1 114 ? 10.641 -15.219 -14.82 1 89.25 114 SER B C 1
ATOM 6910 O O . SER B 1 114 ? 10.977 -16.203 -15.484 1 89.25 114 SER B O 1
ATOM 6912 N N . LEU B 1 115 ? 11.242 -14.836 -13.672 1 87 115 LEU B N 1
ATOM 6913 C CA . LEU B 1 115 ? 12.516 -15.492 -13.391 1 87 115 LEU B CA 1
ATOM 6914 C C . LEU B 1 115 ? 12.43 -16.312 -12.109 1 87 115 LEU B C 1
ATOM 6916 O O . LEU B 1 115 ? 13.445 -16.75 -11.578 1 87 115 LEU B O 1
ATOM 6920 N N . SER B 1 116 ? 11.281 -16.516 -11.594 1 89.44 116 SER B N 1
ATOM 6921 C CA . SER B 1 116 ? 11.25 -17.297 -10.367 1 89.44 116 SER B CA 1
ATOM 6922 C C . SER B 1 116 ? 9.914 -18.016 -10.195 1 89.44 116 SER B C 1
ATOM 6924 O O . SER B 1 116 ? 8.891 -17.547 -10.711 1 89.44 116 SER B O 1
ATOM 6926 N N . SER B 1 117 ? 9.953 -19.109 -9.719 1 91.56 117 SER B N 1
ATOM 6927 C CA . SER B 1 117 ? 8.852 -19.875 -9.133 1 91.56 117 SER B CA 1
ATOM 6928 C C . SER B 1 117 ? 9.188 -20.344 -7.723 1 91.56 117 SER B C 1
ATOM 6930 O O . SER B 1 117 ? 9.93 -21.312 -7.543 1 91.56 117 SER B O 1
ATOM 6932 N N . LEU B 1 118 ? 8.625 -19.766 -6.789 1 92.12 118 LEU B N 1
ATOM 6933 C CA . LEU B 1 118 ? 9.094 -19.922 -5.414 1 92.12 118 LEU B CA 1
ATOM 6934 C C . LEU B 1 118 ? 8.336 -21.031 -4.703 1 92.12 118 LEU B C 1
ATOM 6936 O O . LEU B 1 118 ? 8.727 -21.453 -3.605 1 92.12 118 LEU B O 1
ATOM 6940 N N . GLY B 1 119 ? 7.34 -21.578 -5.336 1 92.62 119 GLY B N 1
ATOM 6941 C CA . GLY B 1 119 ? 6.531 -22.547 -4.594 1 92.62 119 GLY B CA 1
ATOM 6942 C C . GLY B 1 119 ? 5.836 -21.938 -3.393 1 92.62 119 GLY B C 1
ATOM 6943 O O . GLY B 1 119 ? 5.422 -20.766 -3.432 1 92.62 119 GLY B O 1
ATOM 6944 N N . VAL B 1 120 ? 5.539 -22.781 -2.4 1 94.38 120 VAL B N 1
ATOM 6945 C CA . VAL B 1 120 ? 4.879 -22.281 -1.198 1 94.38 120 VAL B CA 1
ATOM 6946 C C . VAL B 1 120 ? 5.773 -22.5 0.017 1 94.38 120 VAL B C 1
ATOM 6948 O O . VAL B 1 120 ? 5.688 -23.547 0.674 1 94.38 120 VAL B O 1
ATOM 6951 N N . TYR B 1 121 ? 6.52 -21.469 0.364 1 93.56 121 TYR B N 1
ATOM 6952 C CA . TYR B 1 121 ? 7.523 -21.5 1.424 1 93.56 121 TYR B CA 1
ATOM 6953 C C . TYR B 1 121 ? 6.906 -21.938 2.744 1 93.56 121 TYR B C 1
ATOM 6955 O O . TYR B 1 121 ? 7.422 -22.844 3.404 1 93.56 121 TYR B O 1
ATOM 6963 N N . ASP B 1 122 ? 5.793 -21.391 3.148 1 92 122 ASP B N 1
ATOM 6964 C CA . ASP B 1 122 ? 5.191 -21.625 4.457 1 92 122 ASP B CA 1
ATOM 6965 C C . ASP B 1 122 ? 4.645 -23.047 4.559 1 92 122 ASP B C 1
ATOM 6967 O O . ASP B 1 122 ? 4.688 -23.656 5.629 1 92 122 ASP B O 1
ATOM 6971 N N . GLU B 1 123 ? 4.082 -23.562 3.461 1 93.88 123 GLU B N 1
ATOM 6972 C CA . GLU B 1 123 ? 3.613 -24.953 3.455 1 93.88 123 GLU B CA 1
ATOM 6973 C C . GLU B 1 123 ? 4.766 -25.922 3.666 1 93.88 123 GLU B C 1
ATOM 6975 O O . GLU B 1 123 ? 4.637 -26.891 4.414 1 93.88 123 GLU B O 1
ATOM 6980 N N . CYS B 1 124 ? 5.84 -25.656 3.061 1 95.62 124 CYS B N 1
ATOM 6981 C CA . CYS B 1 124 ? 7.008 -26.531 3.141 1 95.62 124 CYS B CA 1
ATOM 6982 C C . CYS B 1 124 ? 7.562 -26.578 4.559 1 95.62 124 CYS B C 1
ATOM 6984 O O . CYS B 1 124 ? 7.652 -27.641 5.164 1 95.62 124 CYS B O 1
ATOM 6986 N N . ILE B 1 125 ? 7.832 -25.453 5.129 1 94.81 125 ILE B N 1
ATOM 6987 C CA . ILE B 1 125 ? 8.555 -25.406 6.395 1 94.81 125 ILE B CA 1
ATOM 6988 C C . ILE B 1 125 ? 7.637 -25.859 7.527 1 94.81 125 ILE B C 1
ATOM 6990 O O . ILE B 1 125 ? 8.109 -26.281 8.586 1 94.81 125 ILE B O 1
ATOM 6994 N N . ASN B 1 126 ? 6.352 -25.812 7.375 1 92.94 126 ASN B N 1
ATOM 6995 C CA . ASN B 1 126 ? 5.422 -26.203 8.438 1 92.94 126 ASN B CA 1
ATOM 6996 C C . ASN B 1 126 ? 4.996 -27.656 8.312 1 92.94 126 ASN B C 1
ATOM 6998 O O . ASN B 1 126 ? 4.273 -28.172 9.172 1 92.94 126 ASN B O 1
ATOM 7002 N N . THR B 1 127 ? 5.402 -28.391 7.301 1 95.12 127 THR B N 1
ATOM 7003 C CA . THR B 1 127 ? 5.07 -29.797 7.137 1 95.12 127 THR B CA 1
ATOM 7004 C C . THR B 1 127 ? 5.938 -30.656 8.039 1 95.12 127 THR B C 1
ATOM 7006 O O . THR B 1 127 ? 7.168 -30.609 7.98 1 95.12 127 THR B O 1
ATOM 7009 N N . GLU B 1 128 ? 5.262 -31.469 8.891 1 95.06 128 GLU B N 1
ATOM 7010 C CA . GLU B 1 128 ? 5.93 -32.375 9.828 1 95.06 128 GLU B CA 1
ATOM 7011 C C . GLU B 1 128 ? 5.559 -33.812 9.555 1 95.06 128 GLU B C 1
ATOM 7013 O O . GLU B 1 128 ? 4.402 -34.125 9.266 1 95.06 128 GLU B O 1
ATOM 7018 N N . VAL B 1 129 ? 6.562 -34.625 9.516 1 95.25 129 VAL B N 1
ATOM 7019 C CA . VAL B 1 129 ? 6.348 -36.062 9.391 1 95.25 129 VAL B CA 1
ATOM 7020 C C . VAL B 1 129 ? 6.496 -36.719 10.758 1 95.25 129 VAL B C 1
ATOM 7022 O O . VAL B 1 129 ? 7.578 -36.688 11.352 1 95.25 129 VAL B O 1
ATOM 7025 N N . LYS B 1 130 ? 5.363 -37.25 11.156 1 92.69 130 LYS B N 1
ATOM 7026 C CA . LYS B 1 130 ? 5.332 -37.875 12.484 1 92.69 130 LYS B CA 1
ATOM 7027 C C . LYS B 1 130 ? 5.199 -39.406 12.383 1 92.69 130 LYS B C 1
ATOM 7029 O O . LYS B 1 130 ? 4.699 -39.906 11.383 1 92.69 130 LYS B O 1
ATOM 7034 N N . ASN B 1 131 ? 5.648 -39.969 13.383 1 89.44 131 ASN B N 1
ATOM 7035 C CA . ASN B 1 131 ? 5.539 -41.438 13.477 1 89.44 131 ASN B CA 1
ATOM 7036 C C . ASN B 1 131 ? 4.125 -41.875 13.859 1 89.44 131 ASN B C 1
ATOM 7038 O O . ASN B 1 131 ? 3.508 -41.25 14.742 1 89.44 131 ASN B O 1
ATOM 7042 N N . ASP B 1 132 ? 3.49 -42.781 13.078 1 79.75 132 ASP B N 1
ATOM 7043 C CA . ASP B 1 132 ? 2.117 -43.219 13.312 1 79.75 132 ASP B CA 1
ATOM 7044 C C . ASP B 1 132 ? 2.08 -44.5 14.156 1 79.75 132 ASP B C 1
ATOM 7046 O O . ASP B 1 132 ? 1.007 -44.969 14.555 1 79.75 132 ASP B O 1
ATOM 7050 N N . LYS B 1 133 ? 3.195 -45.125 14.469 1 78.56 133 LYS B N 1
ATOM 7051 C CA . LYS B 1 133 ? 3.154 -46.406 15.141 1 78.56 133 LYS B CA 1
ATOM 7052 C C . LYS B 1 133 ? 4.121 -46.469 16.328 1 78.56 133 LYS B C 1
ATOM 7054 O O . LYS B 1 133 ? 5.109 -45.719 16.344 1 78.56 133 LYS B O 1
ATOM 7059 N N . GLY B 1 134 ? 3.627 -47.281 17.219 1 73.81 134 GLY B N 1
ATOM 7060 C CA . GLY B 1 134 ? 4.508 -47.688 18.312 1 73.81 134 GLY B CA 1
ATOM 7061 C C . GLY B 1 134 ? 4.586 -46.656 19.438 1 73.81 134 GLY B C 1
ATOM 7062 O O . GLY B 1 134 ? 3.672 -45.875 19.609 1 73.81 134 GLY B O 1
ATOM 7063 N N . LYS B 1 135 ? 5.66 -46.656 20.266 1 78.06 135 LYS B N 1
ATOM 7064 C CA . LYS B 1 135 ? 5.914 -45.875 21.469 1 78.06 135 LYS B CA 1
ATOM 7065 C C . LYS B 1 135 ? 6.242 -44.438 21.109 1 78.06 135 LYS B C 1
ATOM 7067 O O . LYS B 1 135 ? 6.035 -43.531 21.906 1 78.06 135 LYS B O 1
ATOM 7072 N N . ASP B 1 136 ? 6.609 -44.312 19.844 1 80.12 136 ASP B N 1
ATOM 7073 C CA . ASP B 1 136 ? 7.039 -42.969 19.406 1 80.12 136 ASP B CA 1
ATOM 7074 C C . ASP B 1 136 ? 5.961 -42.312 18.562 1 80.12 136 ASP B C 1
ATOM 7076 O O . ASP B 1 136 ? 6.262 -41.438 17.734 1 80.12 136 ASP B O 1
ATOM 7080 N N . LYS B 1 137 ? 4.805 -42.719 18.828 1 85.75 137 LYS B N 1
ATOM 7081 C CA . LYS B 1 137 ? 3.699 -42.125 18.094 1 85.75 137 LYS B CA 1
ATOM 7082 C C . LYS B 1 137 ? 3.609 -40.625 18.375 1 85.75 137 LYS B C 1
ATOM 7084 O O . LYS B 1 137 ? 3.68 -40.188 19.531 1 85.75 137 LYS B O 1
ATOM 7089 N N . GLY B 1 138 ? 3.654 -39.844 17.25 1 85.69 138 GLY B N 1
ATOM 7090 C CA . GLY B 1 138 ? 3.506 -38.406 17.391 1 85.69 138 GLY B CA 1
ATOM 7091 C C . GLY B 1 138 ? 4.824 -37.656 17.328 1 85.69 138 GLY B C 1
ATOM 7092 O O . GLY B 1 138 ? 4.848 -36.438 17.172 1 85.69 138 GLY B O 1
ATOM 7093 N N . LYS B 1 139 ? 5.902 -38.406 17.5 1 91.06 139 LYS B N 1
ATOM 7094 C CA . LYS B 1 139 ? 7.207 -37.75 17.438 1 91.06 139 LYS B CA 1
ATOM 7095 C C . LYS B 1 139 ? 7.559 -37.406 16 1 91.06 139 LYS B C 1
ATOM 7097 O O . LYS B 1 139 ? 7.242 -38.125 15.062 1 91.06 139 LYS B O 1
ATOM 7102 N N . ILE B 1 140 ? 8.234 -36.375 15.852 1 93.44 140 ILE B N 1
ATOM 7103 C CA . ILE B 1 140 ? 8.609 -35.875 14.531 1 93.44 140 ILE B CA 1
ATOM 7104 C C . ILE B 1 140 ? 9.82 -36.656 14.016 1 93.44 140 ILE B C 1
ATOM 7106 O O . ILE B 1 140 ? 10.852 -36.719 14.695 1 93.44 140 ILE B O 1
ATOM 7110 N N . ILE B 1 141 ? 9.711 -37.281 12.945 1 93.62 141 ILE B N 1
ATOM 7111 C CA . ILE B 1 141 ? 10.812 -37.969 12.281 1 93.62 141 ILE B CA 1
ATOM 7112 C C . ILE B 1 141 ? 11.664 -36.969 11.516 1 93.62 141 ILE B C 1
ATOM 7114 O O . ILE B 1 141 ? 12.883 -36.906 11.703 1 93.62 141 ILE B O 1
ATOM 7118 N N . PHE B 1 142 ? 11.055 -36.25 10.625 1 95.06 142 PHE B N 1
ATOM 7119 C CA . PHE B 1 142 ? 11.695 -35.125 9.922 1 95.06 142 PHE B CA 1
ATOM 7120 C C . PHE B 1 142 ? 10.664 -34.094 9.508 1 95.06 142 PHE B C 1
ATOM 7122 O O . PHE B 1 142 ? 9.469 -34.281 9.719 1 95.06 142 PHE B O 1
ATOM 7129 N N . ARG B 1 143 ? 11.109 -32.938 9.047 1 95.94 143 ARG B N 1
ATOM 7130 C CA . ARG B 1 143 ? 10.25 -31.844 8.594 1 95.94 143 ARG B CA 1
ATOM 7131 C C . ARG B 1 143 ? 10.672 -31.344 7.215 1 95.94 143 ARG B C 1
ATOM 7133 O O . ARG B 1 143 ? 11.672 -31.812 6.66 1 95.94 143 ARG B O 1
ATOM 7140 N N . GLY B 1 144 ? 9.812 -30.547 6.664 1 96.81 144 GLY B N 1
ATOM 7141 C CA . GLY B 1 144 ? 10.141 -29.953 5.375 1 96.81 144 GLY B CA 1
ATOM 7142 C C . GLY B 1 144 ? 11.242 -28.922 5.453 1 96.81 144 GLY B C 1
ATOM 7143 O O . GLY B 1 144 ? 11.281 -28.125 6.391 1 96.81 144 GLY B O 1
ATOM 7144 N N . LYS B 1 145 ? 12.164 -29.031 4.559 1 96.62 145 LYS B N 1
ATOM 7145 C CA . LYS B 1 145 ? 13.25 -28.078 4.367 1 96.62 145 LYS B CA 1
ATOM 7146 C C . LYS B 1 145 ? 13.125 -27.359 3.027 1 96.62 145 LYS B C 1
ATOM 7148 O O . LYS B 1 145 ? 13.125 -28 1.973 1 96.62 145 LYS B O 1
ATOM 7153 N N . TYR B 1 146 ? 12.961 -26.047 3.121 1 95.94 146 TYR B N 1
ATOM 7154 C CA . TYR B 1 146 ? 12.797 -25.25 1.908 1 95.94 146 TYR B CA 1
ATOM 7155 C C . TYR B 1 146 ? 14.148 -24.859 1.319 1 95.94 146 TYR B C 1
ATOM 7157 O O . TYR B 1 146 ? 14.977 -24.266 2 1 95.94 146 TYR B O 1
ATOM 7165 N N . CYS B 1 147 ? 14.352 -25.203 0.063 1 95.38 147 CYS B N 1
ATOM 7166 C CA . CYS B 1 147 ? 15.602 -24.891 -0.624 1 95.38 147 CYS B CA 1
ATOM 7167 C C . CYS B 1 147 ? 15.336 -24.078 -1.894 1 95.38 147 CYS B C 1
ATOM 7169 O O . CYS B 1 147 ? 14.281 -24.219 -2.51 1 95.38 147 CYS B O 1
ATOM 7171 N N . THR B 1 148 ? 16.203 -23.25 -2.221 1 93.19 148 THR B N 1
ATOM 7172 C CA . THR B 1 148 ? 16.125 -22.5 -3.469 1 93.19 148 THR B CA 1
ATOM 7173 C C . THR B 1 148 ? 17.25 -22.922 -4.414 1 93.19 148 THR B C 1
ATOM 7175 O O . THR B 1 148 ? 18.406 -23.031 -4.004 1 93.19 148 THR B O 1
ATOM 7178 N N . ILE B 1 149 ? 16.875 -23.156 -5.629 1 93.19 149 ILE B N 1
ATOM 7179 C CA . ILE B 1 149 ? 17.828 -23.562 -6.66 1 93.19 149 ILE B CA 1
ATOM 7180 C C . ILE B 1 149 ? 17.969 -22.438 -7.691 1 93.19 149 ILE B C 1
ATOM 7182 O O . ILE B 1 149 ? 16.984 -21.797 -8.062 1 93.19 149 ILE B O 1
ATOM 7186 N N . ASP B 1 150 ? 19.156 -22.219 -8.117 1 92.88 150 ASP B N 1
ATOM 7187 C CA . ASP B 1 150 ? 19.453 -21.234 -9.156 1 92.88 150 ASP B CA 1
ATOM 7188 C C . ASP B 1 150 ? 19.75 -21.922 -10.492 1 92.88 150 ASP B C 1
ATOM 7190 O O . ASP B 1 150 ? 20.562 -22.844 -10.547 1 92.88 150 ASP B O 1
ATOM 7194 N N . ILE B 1 151 ? 19.109 -21.5 -11.492 1 92.81 151 ILE B N 1
ATOM 7195 C CA . ILE B 1 151 ? 19.297 -22.047 -12.836 1 92.81 151 ILE B CA 1
ATOM 7196 C C . ILE B 1 151 ? 19.844 -20.969 -13.766 1 92.81 151 ILE B C 1
ATOM 7198 O O . ILE B 1 151 ? 19.234 -19.891 -13.891 1 92.81 151 ILE B O 1
ATOM 7202 N N . LYS B 1 152 ? 20.953 -21.25 -14.414 1 93.12 152 LYS B N 1
ATOM 7203 C CA . LYS B 1 152 ? 21.562 -20.328 -15.367 1 93.12 152 LYS B CA 1
ATOM 7204 C C . LYS B 1 152 ? 21.938 -21.047 -16.672 1 93.12 152 LYS B C 1
ATOM 7206 O O . LYS B 1 152 ? 22.359 -22.203 -16.641 1 93.12 152 LYS B O 1
ATOM 7211 N N . PRO B 1 153 ? 21.75 -20.344 -17.75 1 91.88 153 PRO B N 1
ATOM 7212 C CA . PRO B 1 153 ? 22.281 -20.906 -18.984 1 91.88 153 PRO B CA 1
ATOM 7213 C C . PRO B 1 153 ? 23.797 -20.766 -19.094 1 91.88 153 PRO B C 1
ATOM 7215 O O . PRO B 1 153 ? 24.391 -19.953 -18.391 1 91.88 153 PRO B O 1
ATOM 7218 N N . PRO B 1 154 ? 24.391 -21.641 -19.891 1 92.25 154 PRO B N 1
ATOM 7219 C CA . PRO B 1 154 ? 25.844 -21.469 -20.078 1 92.25 154 PRO B CA 1
ATOM 7220 C C . PRO B 1 154 ? 26.188 -20.156 -20.766 1 92.25 154 PRO B C 1
ATOM 7222 O O . PRO B 1 154 ? 25.594 -19.797 -21.781 1 92.25 154 PRO B O 1
ATOM 7225 N N . LEU B 1 155 ? 27.047 -19.422 -20.172 1 92.12 155 LEU B N 1
ATOM 7226 C CA . LEU B 1 155 ? 27.453 -18.125 -20.719 1 92.12 155 LEU B CA 1
ATOM 7227 C C . LEU B 1 155 ? 28.969 -18.031 -20.797 1 92.12 155 LEU B C 1
ATOM 7229 O O . LEU B 1 155 ? 29.688 -18.609 -19.984 1 92.12 155 LEU B O 1
ATOM 7233 N N . PRO B 1 156 ? 29.422 -17.328 -21.797 1 89.69 156 PRO B N 1
ATOM 7234 C CA . PRO B 1 156 ? 30.844 -17.031 -21.828 1 89.69 156 PRO B CA 1
ATOM 7235 C C . PRO B 1 156 ? 31.281 -16.047 -20.75 1 89.69 156 PRO B C 1
ATOM 7237 O O . PRO B 1 156 ? 30.438 -15.469 -20.062 1 89.69 156 PRO B O 1
ATOM 7240 N N . PRO B 1 157 ? 32.594 -15.969 -20.562 1 86.06 157 PRO B N 1
ATOM 7241 C CA . PRO B 1 157 ? 33.031 -14.984 -19.578 1 86.06 157 PRO B CA 1
ATOM 7242 C C . PRO B 1 157 ? 32.5 -13.578 -19.859 1 86.06 157 PRO B C 1
ATOM 7244 O O . PRO B 1 157 ? 32.406 -13.172 -21.031 1 86.06 157 PRO B O 1
ATOM 7247 N N . LYS B 1 158 ? 32.062 -12.938 -18.797 1 82.19 158 LYS B N 1
ATOM 7248 C CA . LYS B 1 158 ? 31.438 -11.633 -18.906 1 82.19 158 LYS B CA 1
ATOM 7249 C C . LYS B 1 158 ? 32.375 -10.594 -19.484 1 82.19 158 LYS B C 1
ATOM 7251 O O . LYS B 1 158 ? 33.562 -10.547 -19.125 1 82.19 158 LYS B O 1
ATOM 7256 N N . ALA B 1 159 ? 31.734 -9.781 -20.375 1 74.81 159 ALA B N 1
ATOM 7257 C CA . ALA B 1 159 ? 32.5 -8.641 -20.891 1 74.81 159 ALA B CA 1
ATOM 7258 C C . ALA B 1 159 ? 32.438 -7.473 -19.906 1 74.81 159 ALA B C 1
ATOM 7260 O O . ALA B 1 159 ? 31.672 -7.484 -18.953 1 74.81 159 ALA B O 1
ATOM 7261 N N . LYS B 1 160 ? 33.344 -6.613 -20.047 1 64.75 160 LYS B N 1
ATOM 7262 C CA . LYS B 1 160 ? 33.469 -5.469 -19.141 1 64.75 160 LYS B CA 1
ATOM 7263 C C . LYS B 1 160 ? 32.188 -4.617 -19.188 1 64.75 160 LYS B C 1
ATOM 7265 O O . LYS B 1 160 ? 31.719 -4.148 -18.156 1 64.75 160 LYS B O 1
ATOM 7270 N N . PHE B 1 161 ? 31.672 -4.391 -20.5 1 64.19 161 PHE B N 1
ATOM 7271 C CA . PHE B 1 161 ? 30.516 -3.502 -20.609 1 64.19 161 PHE B CA 1
ATOM 7272 C C . PHE B 1 161 ? 29.406 -4.16 -21.406 1 64.19 161 PHE B C 1
ATOM 7274 O O . PHE B 1 161 ? 29.656 -4.859 -22.391 1 64.19 161 PHE B O 1
ATOM 7281 N N . TYR B 1 162 ? 28.141 -4.086 -20.781 1 63.88 162 TYR B N 1
ATOM 7282 C CA . TYR B 1 162 ? 27 -4.582 -21.547 1 63.88 162 TYR B CA 1
ATOM 7283 C C . TYR B 1 162 ? 25.891 -3.535 -21.609 1 63.88 162 TYR B C 1
ATOM 7285 O O . TYR B 1 162 ? 25.578 -2.883 -20.609 1 63.88 162 TYR B O 1
ATOM 7293 N N . TRP B 1 163 ? 25.547 -3.318 -22.875 1 66.94 163 TRP B N 1
ATOM 7294 C CA . TRP B 1 163 ? 24.375 -2.475 -23.094 1 66.94 163 TRP B CA 1
ATOM 7295 C C . TRP B 1 163 ? 23.094 -3.293 -23.031 1 66.94 163 TRP B C 1
ATOM 7297 O O . TRP B 1 163 ? 23.109 -4.504 -23.281 1 66.94 163 TRP B O 1
ATOM 7307 N N . LYS B 1 164 ? 21.984 -2.768 -22.609 1 65.75 164 LYS B N 1
ATOM 7308 C CA . LYS B 1 164 ? 20.688 -3.418 -22.391 1 65.75 164 LYS B CA 1
ATOM 7309 C C . LYS B 1 164 ? 20.312 -4.297 -23.578 1 65.75 164 LYS B C 1
ATOM 7311 O O . LYS B 1 164 ? 19.844 -5.422 -23.406 1 65.75 164 LYS B O 1
ATOM 7316 N N . ASP B 1 165 ? 20.5 -3.877 -24.875 1 67.81 165 ASP B N 1
ATOM 7317 C CA . ASP B 1 165 ? 20.047 -4.633 -26.031 1 67.81 165 ASP B CA 1
ATOM 7318 C C . ASP B 1 165 ? 21.203 -5.344 -26.719 1 67.81 165 ASP B C 1
ATOM 7320 O O . ASP B 1 165 ? 21.078 -5.789 -27.859 1 67.81 165 ASP B O 1
ATOM 7324 N N . GLU B 1 166 ? 22.281 -5.496 -25.938 1 74 166 GLU B N 1
ATOM 7325 C CA . GLU B 1 166 ? 23.438 -6.148 -26.547 1 74 166 GLU B CA 1
ATOM 7326 C C . GLU B 1 166 ? 23.328 -7.668 -26.438 1 74 166 GLU B C 1
ATOM 7328 O O . GLU B 1 166 ? 22.984 -8.195 -25.391 1 74 166 GLU B O 1
ATOM 7333 N N . ILE B 1 167 ? 23.547 -8.281 -27.562 1 82.81 167 ILE B N 1
ATOM 7334 C CA . ILE B 1 167 ? 23.531 -9.734 -27.625 1 82.81 167 ILE B CA 1
ATOM 7335 C C . ILE B 1 167 ? 24.938 -10.281 -27.391 1 82.81 167 ILE B C 1
ATOM 7337 O O . ILE B 1 167 ? 25.922 -9.719 -27.875 1 82.81 167 ILE B O 1
ATOM 7341 N N . VAL B 1 168 ? 25.016 -11.305 -26.625 1 86.62 168 VAL B N 1
ATOM 7342 C CA . VAL B 1 168 ? 26.297 -11.969 -26.375 1 86.62 168 VAL B CA 1
ATOM 7343 C C . VAL B 1 168 ? 26.922 -12.383 -27.703 1 86.62 168 VAL B C 1
ATOM 7345 O O . VAL B 1 168 ? 26.297 -13.094 -28.5 1 86.62 168 VAL B O 1
ATOM 7348 N N . PRO B 1 169 ? 28.094 -11.984 -28 1 85.69 169 PRO B N 1
ATOM 7349 C CA . PRO B 1 169 ? 28.703 -12.172 -29.312 1 85.69 169 PRO B CA 1
ATOM 7350 C C . PRO B 1 169 ? 28.781 -13.641 -29.719 1 85.69 169 PRO B C 1
ATOM 7352 O O . PRO B 1 169 ? 28.578 -13.977 -30.891 1 85.69 169 PRO B O 1
ATOM 7355 N N . GLU B 1 170 ? 29 -14.5 -28.812 1 87.75 170 GLU B N 1
ATOM 7356 C CA . GLU B 1 170 ? 29.156 -15.914 -29.125 1 87.75 170 GLU B CA 1
ATOM 7357 C C . GLU B 1 170 ? 27.812 -16.547 -29.516 1 87.75 170 GLU B C 1
ATOM 7359 O O . GLU B 1 170 ? 27.781 -17.609 -30.141 1 87.75 170 GLU B O 1
ATOM 7364 N N . LEU B 1 171 ? 26.812 -15.859 -29.188 1 90.44 171 LEU B N 1
ATOM 7365 C CA . LEU B 1 171 ? 25.484 -16.422 -29.422 1 90.44 171 LEU B CA 1
ATOM 7366 C C . LEU B 1 171 ? 24.75 -15.656 -30.516 1 90.44 171 LEU B C 1
ATOM 7368 O O . LEU B 1 171 ? 23.562 -15.875 -30.75 1 90.44 171 LEU B O 1
ATOM 7372 N N . LYS B 1 172 ? 25.328 -14.781 -31.234 1 87.62 172 LYS B N 1
ATOM 7373 C CA . LYS B 1 172 ? 24.734 -13.906 -32.25 1 87.62 172 LYS B CA 1
ATOM 7374 C C . LYS B 1 172 ? 24.109 -14.711 -33.375 1 87.62 172 LYS B C 1
ATOM 7376 O O . LYS B 1 172 ? 23.078 -14.32 -33.938 1 87.62 172 LYS B O 1
ATOM 7381 N N . ASN B 1 173 ? 24.688 -15.773 -33.688 1 85.56 173 ASN B N 1
ATOM 7382 C CA . ASN B 1 173 ? 24.203 -16.578 -34.812 1 85.56 173 ASN B CA 1
ATOM 7383 C C . ASN B 1 173 ? 22.859 -17.234 -34.5 1 85.56 173 ASN B C 1
ATOM 7385 O O . ASN B 1 173 ? 22.109 -17.594 -35.406 1 85.56 173 ASN B O 1
ATOM 7389 N N . LEU B 1 174 ? 22.641 -17.422 -33.281 1 88.19 174 LEU B N 1
ATOM 7390 C CA . LEU B 1 174 ? 21.391 -18.078 -32.875 1 88.19 174 LEU B CA 1
ATOM 7391 C C . LEU B 1 174 ? 20.219 -17.109 -32.938 1 88.19 174 LEU B C 1
ATOM 7393 O O . LEU B 1 174 ? 19.062 -17.531 -32.938 1 88.19 174 LEU B O 1
ATOM 7397 N N . THR B 1 175 ? 20.484 -15.859 -33.062 1 84.12 175 THR B N 1
ATOM 7398 C CA . THR B 1 175 ? 19.422 -14.867 -33.156 1 84.12 175 THR B CA 1
ATOM 7399 C C . THR B 1 175 ? 18.672 -15 -34.469 1 84.12 175 THR B C 1
ATOM 7401 O O . THR B 1 175 ? 17.5 -14.602 -34.594 1 84.12 175 THR B O 1
ATOM 7404 N N . LEU B 1 176 ? 19.25 -15.555 -35.438 1 81.94 176 LEU B N 1
ATOM 7405 C CA . LEU B 1 176 ? 18.672 -15.648 -36.781 1 81.94 176 LEU B CA 1
ATOM 7406 C C . LEU B 1 176 ? 18 -17 -37 1 81.94 176 LEU B C 1
ATOM 7408 O O . LEU B 1 176 ? 17.453 -17.266 -38.062 1 81.94 176 LEU B O 1
ATOM 7412 N N . SER B 1 177 ? 18 -17.828 -35.969 1 80.81 177 SER B N 1
ATOM 7413 C CA . SER B 1 177 ? 17.484 -19.188 -36.125 1 80.81 177 SER B CA 1
ATOM 7414 C C . SER B 1 177 ? 15.969 -19.188 -36.281 1 80.81 177 SER B C 1
ATOM 7416 O O . SER B 1 177 ? 15.391 -20.125 -36.844 1 80.81 177 SER B O 1
ATOM 7418 N N . GLY B 1 178 ? 15.258 -18.156 -35.781 1 83.75 178 GLY B N 1
ATOM 7419 C CA . GLY B 1 178 ? 13.805 -18.109 -35.844 1 83.75 178 GLY B CA 1
ATOM 7420 C C . GLY B 1 178 ? 13.133 -19.047 -34.875 1 83.75 178 GLY B C 1
ATOM 7421 O O . GLY B 1 178 ? 11.93 -19.297 -34.969 1 83.75 178 GLY B O 1
ATOM 7422 N N . THR B 1 179 ? 13.922 -19.734 -34.031 1 90.94 179 THR B N 1
ATOM 7423 C CA . THR B 1 179 ? 13.414 -20.641 -33 1 90.94 179 THR B CA 1
ATOM 7424 C C . THR B 1 179 ? 13.289 -19.938 -31.656 1 90.94 179 THR B C 1
ATOM 7426 O O . THR B 1 179 ? 13.562 -18.75 -31.547 1 90.94 179 THR B O 1
ATOM 7429 N N . VAL B 1 180 ? 12.773 -20.734 -30.688 1 90.25 180 VAL B N 1
ATOM 7430 C CA . VAL B 1 180 ? 12.586 -20.203 -29.344 1 90.25 180 VAL B CA 1
ATOM 7431 C C . VAL B 1 180 ? 13.93 -19.766 -28.766 1 90.25 180 VAL B C 1
ATOM 7433 O O . VAL B 1 180 ? 13.992 -18.875 -27.922 1 90.25 180 VAL B O 1
ATOM 7436 N N . MET B 1 181 ? 15.008 -20.312 -29.328 1 88.31 181 MET B N 1
ATOM 7437 C CA . MET B 1 181 ? 16.344 -19.969 -28.859 1 88.31 181 MET B CA 1
ATOM 7438 C C . MET B 1 181 ? 16.703 -18.531 -29.234 1 88.31 181 MET B C 1
ATOM 7440 O O . MET B 1 181 ? 17.484 -17.875 -28.531 1 88.31 181 MET B O 1
ATOM 7444 N N . SER B 1 182 ? 16.125 -18.078 -30.328 1 88.88 182 SER B N 1
ATOM 7445 C CA . SER B 1 182 ? 16.359 -16.688 -30.734 1 88.88 182 SER B CA 1
ATOM 7446 C C . SER B 1 182 ? 15.852 -15.711 -29.688 1 88.88 182 SER B C 1
ATOM 7448 O O . SER B 1 182 ? 16.453 -14.664 -29.453 1 88.88 182 SER B O 1
ATOM 7450 N N . GLU B 1 183 ? 14.781 -16.062 -29.062 1 86.69 183 GLU B N 1
ATOM 7451 C CA . GLU B 1 183 ? 14.227 -15.227 -28 1 86.69 183 GLU B CA 1
ATOM 7452 C C . GLU B 1 183 ? 15.039 -15.359 -26.703 1 86.69 183 GLU B C 1
ATOM 7454 O O . GLU B 1 183 ? 15.258 -14.375 -26 1 86.69 183 GLU B O 1
ATOM 7459 N N . ALA B 1 184 ? 15.469 -16.516 -26.453 1 86.94 184 ALA B N 1
ATOM 7460 C CA . ALA B 1 184 ? 16.234 -16.766 -25.234 1 86.94 184 ALA B CA 1
ATOM 7461 C C . ALA B 1 184 ? 17.578 -16.031 -25.266 1 86.94 184 ALA B C 1
ATOM 7463 O O . ALA B 1 184 ? 18.047 -15.531 -24.234 1 86.94 184 ALA B O 1
ATOM 7464 N N . VAL B 1 185 ? 18.172 -15.977 -26.422 1 87.94 185 VAL B N 1
ATOM 7465 C CA . VAL B 1 185 ? 19.5 -15.391 -26.578 1 87.94 185 VAL B CA 1
ATOM 7466 C C . VAL B 1 185 ? 19.438 -13.883 -26.344 1 87.94 185 VAL B C 1
ATOM 7468 O O . VAL B 1 185 ? 20.375 -13.281 -25.844 1 87.94 185 VAL B O 1
ATOM 7471 N N . LYS B 1 186 ? 18.281 -13.312 -26.672 1 81.38 186 LYS B N 1
ATOM 7472 C CA . LYS B 1 186 ? 18.094 -11.883 -26.484 1 81.38 186 LYS B CA 1
ATOM 7473 C C . LYS B 1 186 ? 18.234 -11.508 -25 1 81.38 186 LYS B C 1
ATOM 7475 O O . LYS B 1 186 ? 18.672 -10.398 -24.672 1 81.38 186 LYS B O 1
ATOM 7480 N N . TYR B 1 187 ? 18 -12.445 -24.141 1 80.81 187 TYR B N 1
ATOM 7481 C CA . TYR B 1 187 ? 18.016 -12.156 -22.703 1 80.81 187 TYR B CA 1
ATOM 7482 C C . TYR B 1 187 ? 19.203 -12.836 -22.031 1 80.81 187 TYR B C 1
ATOM 7484 O O . TYR B 1 187 ? 19.344 -12.773 -20.797 1 80.81 187 TYR B O 1
ATOM 7492 N N . ALA B 1 188 ? 20.031 -13.422 -22.766 1 85.75 188 ALA B N 1
ATOM 7493 C CA . ALA B 1 188 ? 21.125 -14.211 -22.203 1 85.75 188 ALA B CA 1
ATOM 7494 C C . ALA B 1 188 ? 22.047 -13.344 -21.344 1 85.75 188 ALA B C 1
ATOM 7496 O O . ALA B 1 188 ? 22.547 -13.797 -20.312 1 85.75 188 ALA B O 1
ATOM 7497 N N . SER B 1 189 ? 22.219 -12.102 -21.688 1 82.5 189 SER B N 1
ATOM 7498 C CA . SER B 1 189 ? 23.156 -11.227 -20.984 1 82.5 189 SER B CA 1
ATOM 7499 C C . SER B 1 189 ? 22.672 -10.922 -19.578 1 82.5 189 SER B C 1
ATOM 7501 O O . SER B 1 189 ? 23.469 -10.625 -18.688 1 82.5 189 SER B O 1
ATOM 7503 N N . PHE B 1 190 ? 21.422 -11.031 -19.297 1 80.5 190 PHE B N 1
ATOM 7504 C CA . PHE B 1 190 ? 20.859 -10.742 -17.984 1 80.5 190 PHE B CA 1
ATOM 7505 C C . PHE B 1 190 ? 21.25 -11.82 -16.984 1 80.5 190 PHE B C 1
ATOM 7507 O O . PHE B 1 190 ? 21.281 -11.578 -15.773 1 80.5 190 PHE B O 1
ATOM 7514 N N . PHE B 1 191 ? 21.641 -12.93 -17.469 1 87.81 191 PHE B N 1
ATOM 7515 C CA . PHE B 1 191 ? 21.891 -14.07 -16.594 1 87.81 191 PHE B CA 1
ATOM 7516 C C . PHE B 1 191 ? 23.312 -14.031 -16.047 1 87.81 191 PHE B C 1
ATOM 7518 O O . PHE B 1 191 ? 23.703 -14.906 -15.273 1 87.81 191 PHE B O 1
ATOM 7525 N N . TYR B 1 192 ? 24.062 -12.984 -16.469 1 85.62 192 TYR B N 1
ATOM 7526 C CA . TYR B 1 192 ? 25.328 -12.75 -15.781 1 85.62 192 TYR B CA 1
ATOM 7527 C C . TYR B 1 192 ? 25.078 -12.32 -14.344 1 85.62 192 TYR B C 1
ATOM 7529 O O . TYR B 1 192 ? 25.922 -12.547 -13.469 1 85.62 192 TYR B O 1
ATOM 7537 N N . PHE B 1 193 ? 23.906 -11.797 -14.109 1 81.62 193 PHE B N 1
ATOM 7538 C CA . PHE B 1 193 ? 23.656 -11.219 -12.797 1 81.62 193 PHE B CA 1
ATOM 7539 C C . PHE B 1 193 ? 22.375 -11.75 -12.195 1 81.62 193 PHE B C 1
ATOM 7541 O O . PHE B 1 193 ? 22.109 -11.555 -11.008 1 81.62 193 PHE B O 1
ATOM 7548 N N . LEU B 1 194 ? 21.609 -12.406 -12.984 1 85.31 194 LEU B N 1
ATOM 7549 C CA . LEU B 1 194 ? 20.344 -12.969 -12.523 1 85.31 194 LEU B CA 1
ATOM 7550 C C . LEU B 1 194 ? 20.312 -14.477 -12.703 1 85.31 194 LEU B C 1
ATOM 7552 O O . LEU B 1 194 ? 21.188 -15.047 -13.359 1 85.31 194 LEU B O 1
ATOM 7556 N N . SER B 1 195 ? 19.453 -15.109 -12.078 1 90.31 195 SER B N 1
ATOM 7557 C CA . SER B 1 195 ? 19.188 -16.531 -12.219 1 90.31 195 SER B CA 1
ATOM 7558 C C . SER B 1 195 ? 17.703 -16.844 -12.117 1 90.31 195 SER B C 1
ATOM 7560 O O . SER B 1 195 ? 16.922 -16.031 -11.609 1 90.31 195 SER B O 1
ATOM 7562 N N . VAL B 1 196 ? 17.328 -17.922 -12.758 1 90.62 196 VAL B N 1
ATOM 7563 C CA . VAL B 1 196 ? 15.977 -18.438 -12.539 1 90.62 196 VAL B CA 1
ATOM 7564 C C . VAL B 1 196 ? 15.922 -19.188 -11.219 1 90.62 196 VAL B C 1
ATOM 7566 O O . VAL B 1 196 ? 16.656 -20.172 -11.023 1 90.62 196 VAL B O 1
ATOM 7569 N N . LYS B 1 197 ? 15.102 -18.719 -10.336 1 91.88 197 LYS B N 1
ATOM 7570 C CA . LYS B 1 197 ? 15.016 -19.328 -9.008 1 91.88 197 LYS B CA 1
ATOM 7571 C C . LYS B 1 197 ? 13.797 -20.234 -8.898 1 91.88 197 LYS B C 1
ATOM 7573 O O . LYS B 1 197 ? 12.703 -19.875 -9.312 1 91.88 197 LYS B O 1
ATOM 7578 N N . MET B 1 198 ? 14.016 -21.359 -8.367 1 92.38 198 MET B N 1
ATOM 7579 C CA . MET B 1 198 ? 12.938 -22.312 -8.109 1 92.38 198 MET B CA 1
ATOM 7580 C C . MET B 1 198 ? 13 -22.828 -6.676 1 92.38 198 MET B C 1
ATOM 7582 O O . MET B 1 198 ? 14.078 -23.188 -6.191 1 92.38 198 MET B O 1
ATOM 7586 N N . GLY B 1 199 ? 11.891 -22.781 -5.996 1 93.12 199 GLY B N 1
ATOM 7587 C CA . GLY B 1 199 ? 11.812 -23.328 -4.645 1 93.12 199 GLY B CA 1
ATOM 7588 C C . GLY B 1 199 ? 11.453 -24.797 -4.605 1 93.12 199 GLY B C 1
ATOM 7589 O O . GLY B 1 199 ? 10.57 -25.234 -5.344 1 93.12 199 GLY B O 1
ATOM 7590 N N . VAL B 1 200 ? 12.219 -25.578 -3.779 1 94.25 200 VAL B N 1
ATOM 7591 C CA . VAL B 1 200 ? 11.945 -27 -3.633 1 94.25 200 VAL B CA 1
ATOM 7592 C C . VAL B 1 200 ? 11.883 -27.375 -2.152 1 94.25 200 VAL B C 1
ATOM 7594 O O . VAL B 1 200 ? 12.633 -26.828 -1.341 1 94.25 200 VAL B O 1
ATOM 7597 N N . CYS B 1 201 ? 10.977 -28.25 -1.861 1 95.69 201 CYS B N 1
ATOM 7598 C CA . CYS B 1 201 ? 10.836 -28.734 -0.493 1 95.69 201 CYS B CA 1
ATOM 7599 C C . CYS B 1 201 ? 11.406 -30.141 -0.35 1 95.69 201 CYS B C 1
ATOM 7601 O O . CYS B 1 201 ? 10.961 -31.062 -1.021 1 95.69 201 CYS B O 1
ATOM 7603 N N . ILE B 1 202 ? 12.422 -30.328 0.52 1 94.94 202 ILE B N 1
ATOM 7604 C CA . ILE B 1 202 ? 13.07 -31.609 0.734 1 94.94 202 ILE B CA 1
ATOM 7605 C C . ILE B 1 202 ? 13.055 -31.969 2.223 1 94.94 202 ILE B C 1
ATOM 7607 O O . ILE B 1 202 ? 12.758 -31.109 3.061 1 94.94 202 ILE B O 1
ATOM 7611 N N . PRO B 1 203 ? 13.312 -33.219 2.541 1 95.69 203 PRO B N 1
ATOM 7612 C CA . PRO B 1 203 ? 13.359 -33.594 3.959 1 95.69 203 PRO B CA 1
ATOM 7613 C C . PRO B 1 203 ? 14.484 -32.875 4.715 1 95.69 203 PRO B C 1
ATOM 7615 O O . PRO B 1 203 ? 15.57 -32.688 4.168 1 95.69 203 PRO B O 1
ATOM 7618 N N . SER B 1 204 ? 14.242 -32.594 5.91 1 96.31 204 SER B N 1
ATOM 7619 C CA . SER B 1 204 ? 15.156 -31.797 6.723 1 96.31 204 SER B CA 1
ATOM 7620 C C . SER B 1 204 ? 16.484 -32.531 6.941 1 96.31 204 SER B C 1
ATOM 7622 O O . SER B 1 204 ? 17.5 -31.891 7.227 1 96.31 204 SER B O 1
ATOM 7624 N N . GLY B 1 205 ? 16.5 -33.781 6.816 1 94.5 205 GLY B N 1
ATOM 7625 C CA . GLY B 1 205 ? 17.734 -34.562 6.984 1 94.5 205 GLY B CA 1
ATOM 7626 C C . GLY B 1 205 ? 18.688 -34.406 5.82 1 94.5 205 GLY B C 1
ATOM 7627 O O . GLY B 1 205 ? 19.875 -34.75 5.934 1 94.5 205 GLY B O 1
ATOM 7628 N N . CYS B 1 206 ? 18.219 -33.906 4.711 1 93.94 206 CYS B N 1
ATOM 7629 C CA . CYS B 1 206 ? 19.062 -33.688 3.541 1 93.94 206 CYS B CA 1
ATOM 7630 C C . CYS B 1 206 ? 19.859 -32.406 3.66 1 93.94 206 CYS B C 1
ATOM 7632 O O . CYS B 1 206 ? 19.312 -31.375 4.074 1 93.94 206 CYS B O 1
ATOM 7634 N N . THR B 1 207 ? 21.109 -32.469 3.277 1 93 207 THR B N 1
ATOM 7635 C CA . THR B 1 207 ? 21.953 -31.266 3.316 1 93 207 THR B CA 1
ATOM 7636 C C . THR B 1 207 ? 21.953 -30.562 1.965 1 93 207 THR B C 1
ATOM 7638 O O . THR B 1 207 ? 21.438 -31.094 0.979 1 93 207 THR B O 1
ATOM 7641 N N . VAL B 1 208 ? 22.547 -29.406 1.961 1 94.38 208 VAL B N 1
ATOM 7642 C CA . VAL B 1 208 ? 22.672 -28.625 0.736 1 94.38 208 VAL B CA 1
ATOM 7643 C C . VAL B 1 208 ? 23.531 -29.375 -0.277 1 94.38 208 VAL B C 1
ATOM 7645 O O . VAL B 1 208 ? 23.25 -29.359 -1.478 1 94.38 208 VAL B O 1
ATOM 7648 N N . GLU B 1 209 ? 24.516 -30.047 0.242 1 92.06 209 GLU B N 1
ATOM 7649 C CA . GLU B 1 209 ? 25.406 -30.812 -0.625 1 92.06 209 GLU B CA 1
ATOM 7650 C C . GLU B 1 209 ? 24.672 -31.984 -1.271 1 92.06 209 GLU B C 1
ATOM 7652 O O . GLU B 1 209 ? 24.922 -32.312 -2.432 1 92.06 209 GLU B O 1
ATOM 7657 N N . ASP B 1 210 ? 23.797 -32.531 -0.514 1 90.12 210 ASP B N 1
ATOM 7658 C CA . ASP B 1 210 ? 23 -33.625 -1.055 1 90.12 210 ASP B CA 1
ATOM 7659 C C . ASP B 1 210 ? 22.172 -33.188 -2.256 1 90.12 210 ASP B C 1
ATOM 7661 O O . ASP B 1 210 ? 22.188 -33.812 -3.307 1 90.12 210 ASP B O 1
ATOM 7665 N N . LEU B 1 211 ? 21.5 -32.094 -2.074 1 90.69 211 LEU B N 1
ATOM 7666 C CA . LEU B 1 211 ? 20.656 -31.578 -3.137 1 90.69 211 LEU B CA 1
ATOM 7667 C C . LEU B 1 211 ? 21.5 -31.078 -4.305 1 90.69 211 LEU B C 1
ATOM 7669 O O . LEU B 1 211 ? 21.094 -31.219 -5.465 1 90.69 211 LEU B O 1
ATOM 7673 N N . ASP B 1 212 ? 22.625 -30.453 -4.016 1 90.75 212 ASP B N 1
ATOM 7674 C CA . ASP B 1 212 ? 23.484 -29.891 -5.047 1 90.75 212 ASP B CA 1
ATOM 7675 C C . ASP B 1 212 ? 23.984 -30.969 -6.004 1 90.75 212 ASP B C 1
ATOM 7677 O O . ASP B 1 212 ? 24.094 -30.734 -7.211 1 90.75 212 ASP B O 1
ATOM 7681 N N . GLN B 1 213 ? 24.25 -32.094 -5.516 1 84.31 213 GLN B N 1
ATOM 7682 C CA . GLN B 1 213 ? 24.688 -33.188 -6.355 1 84.31 213 GLN B CA 1
ATOM 7683 C C . GLN B 1 213 ? 23.594 -33.625 -7.328 1 84.31 213 GLN B C 1
ATOM 7685 O O . GLN B 1 213 ? 23.859 -33.844 -8.508 1 84.31 213 GLN B O 1
ATOM 7690 N N . VAL B 1 214 ? 22.438 -33.656 -6.812 1 81.94 214 VAL B N 1
ATOM 7691 C CA . VAL B 1 214 ? 21.312 -34.062 -7.641 1 81.94 214 VAL B CA 1
ATOM 7692 C C . VAL B 1 214 ? 21.031 -33.031 -8.711 1 81.94 214 VAL B C 1
ATOM 7694 O O . VAL B 1 214 ? 20.844 -33.344 -9.883 1 81.94 214 VAL B O 1
ATOM 7697 N N . VAL B 1 215 ? 21.062 -31.781 -8.328 1 86.88 215 VAL B N 1
ATOM 7698 C CA . VAL B 1 215 ? 20.688 -30.719 -9.25 1 86.88 215 VAL B CA 1
ATOM 7699 C C . VAL B 1 215 ? 21.797 -30.5 -10.273 1 86.88 215 VAL B C 1
ATOM 7701 O O . VAL B 1 215 ? 21.531 -30.156 -11.43 1 86.88 215 VAL B O 1
ATOM 7704 N N . GLN B 1 216 ? 23.047 -30.688 -9.891 1 84.12 216 GLN B N 1
ATOM 7705 C CA . GLN B 1 216 ? 24.141 -30.547 -10.836 1 84.12 216 GLN B CA 1
ATOM 7706 C C . GLN B 1 216 ? 24.109 -31.656 -11.891 1 84.12 216 GLN B C 1
ATOM 7708 O O . GLN B 1 216 ? 24.438 -31.422 -13.055 1 84.12 216 GLN B O 1
ATOM 7713 N N . MET B 1 217 ? 23.734 -32.781 -11.453 1 77.94 217 MET B N 1
ATOM 7714 C CA . MET B 1 217 ? 23.578 -33.875 -12.406 1 77.94 217 MET B CA 1
ATOM 7715 C C . MET B 1 217 ? 22.5 -33.531 -13.43 1 77.94 217 MET B C 1
ATOM 7717 O O . MET B 1 217 ? 22.672 -33.75 -14.633 1 77.94 217 MET B O 1
ATOM 7721 N N . LEU B 1 218 ? 21.469 -33 -12.938 1 76.94 218 LEU B N 1
ATOM 7722 C CA . LEU B 1 218 ? 20.391 -32.594 -13.82 1 76.94 218 LEU B CA 1
ATOM 7723 C C . LEU B 1 218 ? 20.844 -31.469 -14.75 1 76.94 218 LEU B C 1
ATOM 7725 O O . LEU B 1 218 ? 20.469 -31.438 -15.922 1 76.94 218 LEU B O 1
ATOM 7729 N N . GLY B 1 219 ? 21.531 -30.562 -14.203 1 82.31 219 GLY B N 1
ATOM 7730 C CA . GLY B 1 219 ? 22.047 -29.453 -14.992 1 82.31 219 GLY B CA 1
ATOM 7731 C C . GLY B 1 219 ? 22.953 -29.906 -16.125 1 82.31 219 GLY B C 1
ATOM 7732 O O . GLY B 1 219 ? 22.859 -29.406 -17.234 1 82.31 219 GLY B O 1
ATOM 7733 N N . ASN B 1 220 ? 23.766 -30.812 -15.828 1 77 220 ASN B N 1
ATOM 7734 C CA . ASN B 1 220 ? 24.672 -31.344 -16.844 1 77 220 ASN B CA 1
ATOM 7735 C C . ASN B 1 220 ? 23.891 -32.031 -17.969 1 77 220 ASN B C 1
ATOM 7737 O O . ASN B 1 220 ? 24.266 -31.922 -19.141 1 77 220 ASN B O 1
ATOM 7741 N N . TYR B 1 221 ? 22.844 -32.594 -17.531 1 71.12 221 TYR B N 1
ATOM 7742 C CA . TYR B 1 221 ? 22 -33.281 -18.5 1 71.12 221 TYR B CA 1
ATOM 7743 C C . TYR B 1 221 ? 21.281 -32.281 -19.406 1 71.12 221 TYR B C 1
ATOM 7745 O O . TYR B 1 221 ? 21.109 -32.531 -20.594 1 71.12 221 TYR B O 1
ATOM 7753 N N . LEU B 1 222 ? 20.984 -31.203 -18.891 1 78.31 222 LEU B N 1
ATOM 7754 C CA . LEU B 1 222 ? 20.203 -30.219 -19.609 1 78.31 222 LEU B CA 1
ATOM 7755 C C . LEU B 1 222 ? 21.109 -29.125 -20.172 1 78.31 222 LEU B C 1
ATOM 7757 O O . LEU B 1 222 ? 20.641 -28.188 -20.844 1 78.31 222 LEU B O 1
ATOM 7761 N N . MET B 1 223 ? 22.422 -29.203 -19.969 1 85 223 MET B N 1
ATOM 7762 C CA . MET B 1 223 ? 23.406 -28.219 -20.391 1 85 223 MET B CA 1
ATOM 7763 C C . MET B 1 223 ? 23.141 -26.875 -19.734 1 85 223 MET B C 1
ATOM 7765 O O . MET B 1 223 ? 23.219 -25.828 -20.391 1 85 223 MET B O 1
ATOM 7769 N N . LEU B 1 224 ? 22.641 -26.984 -18.547 1 89.62 224 LEU B N 1
ATOM 7770 C CA . LEU B 1 224 ? 22.375 -25.797 -17.734 1 89.62 224 LEU B CA 1
ATOM 7771 C C . LEU B 1 224 ? 23.25 -25.797 -16.484 1 89.62 224 LEU B C 1
ATOM 7773 O O . LEU B 1 224 ? 23.781 -26.844 -16.094 1 89.62 224 LEU B O 1
ATOM 7777 N N . GLU B 1 225 ? 23.469 -24.641 -15.992 1 92 225 GLU B N 1
ATOM 7778 C CA . GLU B 1 225 ? 24.141 -24.516 -14.703 1 92 225 GLU B CA 1
ATOM 7779 C C . GLU B 1 225 ? 23.125 -24.391 -13.57 1 92 225 GLU B C 1
ATOM 7781 O O . GLU B 1 225 ? 22.5 -23.328 -13.406 1 92 225 GLU B O 1
ATOM 7786 N N . ILE B 1 226 ? 23.016 -25.484 -12.82 1 92.75 226 ILE B N 1
ATOM 7787 C CA . ILE B 1 226 ? 22.062 -25.484 -11.711 1 92.75 226 ILE B CA 1
ATOM 7788 C C . ILE B 1 226 ? 22.812 -25.641 -10.391 1 92.75 226 ILE B C 1
ATOM 7790 O O . ILE B 1 226 ? 23.672 -26.531 -10.258 1 92.75 226 ILE B O 1
ATOM 7794 N N . LYS B 1 227 ? 22.578 -24.75 -9.445 1 93.5 227 LYS B N 1
ATOM 7795 C CA . LYS B 1 227 ? 23.203 -24.797 -8.133 1 93.5 227 LYS B CA 1
ATOM 7796 C C . LYS B 1 227 ? 22.188 -24.531 -7.027 1 93.5 227 LYS B C 1
ATOM 7798 O O . LYS B 1 227 ? 21.203 -23.812 -7.242 1 93.5 227 LYS B O 1
ATOM 7803 N N . THR B 1 228 ? 22.438 -25.219 -5.941 1 93.06 228 THR B N 1
ATOM 7804 C CA . THR B 1 228 ? 21.609 -24.938 -4.773 1 93.06 228 THR B CA 1
ATOM 7805 C C . THR B 1 228 ? 22.109 -23.688 -4.051 1 93.06 228 THR B C 1
ATOM 7807 O O . THR B 1 228 ? 23.297 -23.594 -3.732 1 93.06 228 THR B O 1
ATOM 7810 N N . TYR B 1 229 ? 21.25 -22.844 -3.82 1 88.25 229 TYR B N 1
ATOM 7811 C CA . TYR B 1 229 ? 21.625 -21.578 -3.189 1 88.25 229 TYR B CA 1
ATOM 7812 C C . TYR B 1 229 ? 21.578 -21.703 -1.671 1 88.25 229 TYR B C 1
ATOM 7814 O O . TYR B 1 229 ? 22.562 -21.453 -0.988 1 88.25 229 TYR B O 1
ATOM 7822 N N . ARG B 1 230 ? 20.344 -22.062 -1.168 1 90.5 230 ARG B N 1
ATOM 7823 C CA . ARG B 1 230 ? 20.188 -22.156 0.28 1 90.5 230 ARG B CA 1
ATOM 7824 C C . ARG B 1 230 ? 19.016 -23.047 0.645 1 90.5 230 ARG B C 1
ATOM 7826 O O . ARG B 1 230 ? 18.062 -23.172 -0.131 1 90.5 230 ARG B O 1
ATOM 7833 N N . CYS B 1 231 ? 19.141 -23.594 1.809 1 93.81 231 CYS B N 1
ATOM 7834 C CA . CYS B 1 231 ? 18.047 -24.375 2.389 1 93.81 231 CYS B CA 1
ATOM 7835 C C . CYS B 1 231 ? 17.766 -23.938 3.82 1 93.81 231 CYS B C 1
ATOM 7837 O O . CYS B 1 231 ? 18.688 -23.547 4.547 1 93.81 231 CYS B O 1
ATOM 7839 N N . GLU B 1 232 ? 16.531 -23.922 4.164 1 91.19 232 GLU B N 1
ATOM 7840 C CA . GLU B 1 232 ? 16.172 -23.469 5.508 1 91.19 232 GLU B CA 1
ATOM 7841 C C . GLU B 1 232 ? 15.039 -24.312 6.09 1 91.19 232 GLU B C 1
ATOM 7843 O O . GLU B 1 232 ? 14.156 -24.766 5.359 1 91.19 232 GLU B O 1
ATOM 7848 N N . VAL B 1 233 ? 15.094 -24.609 7.328 1 92.44 233 VAL B N 1
ATOM 7849 C CA . VAL B 1 233 ? 14.039 -25.25 8.094 1 92.44 233 VAL B CA 1
ATOM 7850 C C . VAL B 1 233 ? 13.352 -24.219 9 1 92.44 233 VAL B C 1
ATOM 7852 O O . VAL B 1 233 ? 13.875 -23.125 9.203 1 92.44 233 VAL B O 1
ATOM 7855 N N . LYS B 1 234 ? 12.148 -24.578 9.422 1 88.25 234 LYS B N 1
ATOM 7856 C CA . LYS B 1 234 ? 11.438 -23.688 10.328 1 88.25 234 LYS B CA 1
ATOM 7857 C C . LYS B 1 234 ? 12.25 -23.422 11.594 1 88.25 234 LYS B C 1
ATOM 7859 O O . LYS B 1 234 ? 12.688 -24.359 12.258 1 88.25 234 LYS B O 1
ATOM 7864 N N . GLU B 1 235 ? 12.719 -22.172 11.742 1 78.06 235 GLU B N 1
ATOM 7865 C CA . GLU B 1 235 ? 13.469 -21.828 12.953 1 78.06 235 GLU B CA 1
ATOM 7866 C C . GLU B 1 235 ? 12.664 -20.891 13.859 1 78.06 235 GLU B C 1
ATOM 7868 O O . GLU B 1 235 ? 11.938 -20.031 13.375 1 78.06 235 GLU B O 1
ATOM 7873 N N . ASP B 1 236 ? 12.703 -21.266 15.109 1 77.31 236 ASP B N 1
ATOM 7874 C CA . ASP B 1 236 ? 12.062 -20.375 16.078 1 77.31 236 ASP B CA 1
ATOM 7875 C C . ASP B 1 236 ? 12.844 -19.078 16.219 1 77.31 236 ASP B C 1
ATOM 7877 O O . ASP B 1 236 ? 14.055 -19.047 15.984 1 77.31 236 ASP B O 1
ATOM 7881 N N . VAL B 1 237 ? 12.156 -18.078 16.406 1 77.62 237 VAL B N 1
ATOM 7882 C CA . VAL B 1 237 ? 12.773 -16.781 16.625 1 77.62 237 VAL B CA 1
ATOM 7883 C C . VAL B 1 237 ? 13.602 -16.812 17.906 1 77.62 237 VAL B C 1
ATOM 7885 O O . VAL B 1 237 ? 13.078 -17.125 18.984 1 77.62 237 VAL B O 1
ATOM 7888 N N . HIS B 1 238 ? 14.977 -16.812 17.75 1 80.31 238 HIS B N 1
ATOM 7889 C CA . HIS B 1 238 ? 15.852 -16.781 18.906 1 80.31 238 HIS B CA 1
ATOM 7890 C C . HIS B 1 238 ? 16.391 -15.375 19.156 1 80.31 238 HIS B C 1
ATOM 7892 O O . HIS B 1 238 ? 16.797 -14.688 18.219 1 80.31 238 HIS B O 1
ATOM 7898 N N . PHE B 1 239 ? 16.25 -14.961 20.328 1 86 239 PHE B N 1
ATOM 7899 C CA . PHE B 1 239 ? 16.844 -13.688 20.734 1 86 239 PHE B CA 1
ATOM 7900 C C . PHE B 1 239 ? 18.328 -13.852 21.016 1 86 239 PHE B C 1
ATOM 7902 O O . PHE B 1 239 ? 18.719 -14.625 21.891 1 86 239 PHE B O 1
ATOM 7909 N N . THR B 1 240 ? 19.188 -13.25 20.281 1 86.44 240 THR B N 1
ATOM 7910 C CA . THR B 1 240 ? 20.625 -13.227 20.531 1 86.44 240 THR B CA 1
ATOM 7911 C C . THR B 1 240 ? 20.969 -12.219 21.625 1 86.44 240 THR B C 1
ATOM 7913 O O . THR B 1 240 ? 20.125 -11.414 22.016 1 86.44 240 THR B O 1
ATOM 7916 N N . ASP B 1 241 ? 22.172 -12.266 22.125 1 89.19 241 ASP B N 1
ATOM 7917 C CA . ASP B 1 241 ? 22.625 -11.312 23.141 1 89.19 241 ASP B CA 1
ATOM 7918 C C . ASP B 1 241 ? 22.547 -9.883 22.609 1 89.19 241 ASP B C 1
ATOM 7920 O O . ASP B 1 241 ? 22.172 -8.961 23.344 1 89.19 241 ASP B O 1
ATOM 7924 N N . ALA B 1 242 ? 22.844 -9.82 21.422 1 87.44 242 ALA B N 1
ATOM 7925 C CA . ALA B 1 242 ? 22.797 -8.492 20.828 1 87.44 242 ALA B CA 1
ATOM 7926 C C . ALA B 1 242 ? 21.359 -7.969 20.766 1 87.44 242 ALA B C 1
ATOM 7928 O O . ALA B 1 242 ? 21.109 -6.805 21.094 1 87.44 242 ALA B O 1
ATOM 7929 N N . THR B 1 243 ? 20.438 -8.781 20.375 1 90.81 243 THR B N 1
ATOM 7930 C CA . THR B 1 243 ? 19.047 -8.336 20.25 1 90.81 243 THR B CA 1
ATOM 7931 C C . THR B 1 243 ? 18.438 -8.078 21.625 1 90.81 243 THR B C 1
ATOM 7933 O O . THR B 1 243 ? 17.578 -7.199 21.766 1 90.81 243 THR B O 1
ATOM 7936 N N . ILE B 1 244 ? 18.859 -8.781 22.578 1 94 244 ILE B N 1
ATOM 7937 C CA . ILE B 1 244 ? 18.391 -8.539 23.938 1 94 244 ILE B CA 1
ATOM 7938 C C . ILE B 1 244 ? 18.891 -7.176 24.422 1 94 244 ILE B C 1
ATOM 7940 O O . ILE B 1 244 ? 18.125 -6.398 25 1 94 244 ILE B O 1
ATOM 7944 N N . CYS B 1 245 ? 20.172 -6.961 24.172 1 94.5 245 CYS B N 1
ATOM 7945 C CA . CYS B 1 245 ? 20.734 -5.668 24.547 1 94.5 245 CYS B CA 1
ATOM 7946 C C . CYS B 1 245 ? 20 -4.531 23.844 1 94.5 245 CYS B C 1
ATOM 7948 O O . CYS B 1 245 ? 19.688 -3.51 24.453 1 94.5 245 CYS B O 1
ATOM 7950 N N . ILE B 1 246 ? 19.781 -4.734 22.641 1 94.25 246 ILE B N 1
ATOM 7951 C CA . ILE B 1 246 ? 19.094 -3.713 21.859 1 94.25 246 ILE B CA 1
ATOM 7952 C C . ILE B 1 246 ? 17.688 -3.504 22.406 1 94.25 246 ILE B C 1
ATOM 7954 O O . ILE B 1 246 ? 17.219 -2.367 22.516 1 94.25 246 ILE B O 1
ATOM 7958 N N . THR B 1 247 ? 16.969 -4.559 22.688 1 95.12 247 THR B N 1
ATOM 7959 C CA . THR B 1 247 ? 15.633 -4.465 23.25 1 95.12 247 THR B CA 1
ATOM 7960 C C . THR B 1 247 ? 15.656 -3.713 24.578 1 95.12 247 THR B C 1
ATOM 7962 O O . THR B 1 247 ? 14.758 -2.92 24.875 1 95.12 247 THR B O 1
ATOM 7965 N N . PHE B 1 248 ? 16.688 -3.932 25.312 1 96.5 248 PHE B N 1
ATOM 7966 C CA . PHE B 1 248 ? 16.844 -3.229 26.578 1 96.5 248 PHE B CA 1
ATOM 7967 C C . PHE B 1 248 ? 17.016 -1.731 26.344 1 96.5 248 PHE B C 1
ATOM 7969 O O . PHE B 1 248 ? 16.453 -0.915 27.078 1 96.5 248 PHE B O 1
ATOM 7976 N N . VAL B 1 249 ? 17.797 -1.4 25.375 1 96.5 249 VAL B N 1
ATOM 7977 C CA . VAL B 1 249 ? 18.047 0.005 25.062 1 96.5 249 VAL B CA 1
ATOM 7978 C C . VAL B 1 249 ? 16.734 0.685 24.672 1 96.5 249 VAL B C 1
ATOM 7980 O O . VAL B 1 249 ? 16.422 1.773 25.156 1 96.5 249 VAL B O 1
ATOM 7983 N N . TYR B 1 250 ? 15.953 0.093 23.844 1 96.25 250 TYR B N 1
ATOM 7984 C CA . TYR B 1 250 ? 14.688 0.673 23.391 1 96.25 250 TYR B CA 1
ATOM 7985 C C . TYR B 1 250 ? 13.688 0.738 24.547 1 96.25 250 TYR B C 1
ATOM 7987 O O . TYR B 1 250 ? 12.953 1.716 24.672 1 96.25 250 TYR B O 1
ATOM 7995 N N . CYS B 1 251 ? 13.68 -0.272 25.344 1 96.69 251 CYS B N 1
ATOM 7996 C CA . CYS B 1 251 ? 12.797 -0.269 26.5 1 96.69 251 CYS B CA 1
ATOM 7997 C C . CYS B 1 251 ? 13.219 0.8 27.516 1 96.69 251 CYS B C 1
ATOM 7999 O O . CYS B 1 251 ? 12.367 1.413 28.156 1 96.69 251 CYS B O 1
ATOM 8001 N N . PHE B 1 252 ? 14.531 0.98 27.625 1 97.06 252 PHE B N 1
ATOM 8002 C CA . PHE B 1 252 ? 15.047 2.01 28.516 1 97.06 252 PHE B CA 1
ATOM 8003 C C . PHE B 1 252 ? 14.578 3.393 28.078 1 97.06 252 PHE B C 1
ATOM 8005 O O . PHE B 1 252 ? 14.078 4.168 28.906 1 97.06 252 PHE B O 1
ATOM 8012 N N . PHE B 1 253 ? 14.664 3.713 26.844 1 97.31 253 PHE B N 1
ATOM 8013 C CA . PHE B 1 253 ? 14.211 5 26.328 1 97.31 253 PHE B CA 1
ATOM 8014 C C . PHE B 1 253 ? 12.688 5.109 26.422 1 97.31 253 PHE B C 1
ATOM 8016 O O . PHE B 1 253 ? 12.148 6.191 26.672 1 97.31 253 PHE B O 1
ATOM 8023 N N . GLY B 1 254 ? 12.016 3.928 26.172 1 97.69 254 GLY B N 1
ATOM 8024 C CA . GLY B 1 254 ? 10.578 3.906 26.391 1 97.69 254 GLY B CA 1
ATOM 8025 C C . GLY B 1 254 ? 10.188 4.188 27.828 1 97.69 254 GLY B C 1
ATOM 8026 O O . GLY B 1 254 ? 9.203 4.891 28.078 1 97.69 254 GLY B O 1
ATOM 8027 N N . PHE B 1 255 ? 11 3.688 28.688 1 97.56 255 PHE B N 1
ATOM 8028 C CA . PHE B 1 255 ? 10.773 3.898 30.109 1 97.56 255 PHE B CA 1
ATOM 8029 C C . PHE B 1 255 ? 11 5.359 30.484 1 97.56 255 PHE B C 1
ATOM 8031 O O . PHE B 1 255 ? 10.219 5.938 31.25 1 97.56 255 PHE B O 1
ATOM 8038 N N . LEU B 1 256 ? 12.023 5.973 29.984 1 97.56 256 LEU B N 1
ATOM 8039 C CA . LEU B 1 256 ? 12.281 7.387 30.219 1 97.56 256 LEU B CA 1
ATOM 8040 C C . LEU B 1 256 ? 11.133 8.242 29.688 1 97.56 256 LEU B C 1
ATOM 8042 O O . LEU B 1 256 ? 10.734 9.219 30.312 1 97.56 256 LEU B O 1
ATOM 8046 N N . MET B 1 257 ? 10.672 7.902 28.516 1 97.75 257 MET B N 1
ATOM 8047 C CA . MET B 1 257 ? 9.539 8.617 27.922 1 97.75 257 MET B CA 1
ATOM 8048 C C . MET B 1 257 ? 8.305 8.508 28.797 1 97.75 257 MET B C 1
ATOM 8050 O O . MET B 1 257 ? 7.582 9.484 29 1 97.75 257 MET B O 1
ATOM 8054 N N . LEU B 1 258 ? 8.055 7.289 29.375 1 97.12 258 LEU B N 1
ATOM 8055 C CA . LEU B 1 258 ? 6.914 7.062 30.25 1 97.12 258 LEU B CA 1
ATOM 8056 C C . LEU B 1 258 ? 7.031 7.902 31.516 1 97.12 258 LEU B C 1
ATOM 8058 O O . LEU B 1 258 ? 6.062 8.547 31.938 1 97.12 258 LEU B O 1
ATOM 8062 N N . ILE B 1 259 ? 8.227 7.934 32.125 1 96.44 259 ILE B N 1
ATOM 8063 C CA . ILE B 1 259 ? 8.453 8.703 33.375 1 96.44 259 ILE B CA 1
ATOM 8064 C C . ILE B 1 259 ? 8.266 10.188 33.094 1 96.44 259 ILE B C 1
ATOM 8066 O O . ILE B 1 259 ? 7.594 10.891 33.844 1 96.44 259 ILE B O 1
ATOM 8070 N N . GLY B 1 260 ? 8.922 10.641 31.969 1 96.31 260 GLY B N 1
ATOM 8071 C CA . GLY B 1 260 ? 8.758 12.039 31.609 1 96.31 260 GLY B CA 1
ATOM 8072 C C . GLY B 1 260 ? 7.316 12.43 31.359 1 96.31 260 GLY B C 1
ATOM 8073 O O . GLY B 1 260 ? 6.887 13.516 31.766 1 96.31 260 GLY B O 1
ATOM 8074 N N . THR B 1 261 ? 6.535 11.57 30.781 1 95.25 261 THR B N 1
ATOM 8075 C CA . THR B 1 261 ? 5.133 11.836 30.469 1 95.25 261 THR B CA 1
ATOM 8076 C C . THR B 1 261 ? 4.293 11.859 31.734 1 95.25 261 THR B C 1
ATOM 8078 O O . THR B 1 261 ? 3.393 12.688 31.875 1 95.25 261 THR B O 1
ATOM 8081 N N . LEU B 1 262 ? 4.613 10.984 32.688 1 93.94 262 LEU B N 1
ATOM 8082 C CA . LEU B 1 262 ? 3.889 10.93 33.938 1 93.94 262 LEU B CA 1
ATOM 8083 C C . LEU B 1 262 ? 4.156 12.18 34.781 1 93.94 262 LEU B C 1
ATOM 8085 O O . LEU B 1 262 ? 3.244 12.719 35.406 1 93.94 262 LEU B O 1
ATOM 8089 N N . ILE B 1 263 ? 5.375 12.656 34.812 1 92.94 263 ILE B N 1
ATOM 8090 C CA . ILE B 1 263 ? 5.723 13.875 35.531 1 92.94 263 ILE B CA 1
ATOM 8091 C C . ILE B 1 263 ? 5 15.07 34.906 1 92.94 263 ILE B C 1
ATOM 8093 O O . ILE B 1 263 ? 4.488 15.938 35.625 1 92.94 263 ILE B O 1
ATOM 8097 N N . ASP B 1 264 ? 5.027 15.062 33.562 1 91.12 264 ASP B N 1
ATOM 8098 C CA . ASP B 1 264 ? 4.336 16.125 32.844 1 91.12 264 ASP B CA 1
ATOM 8099 C C . ASP B 1 264 ? 2.844 16.125 33.156 1 91.12 264 ASP B C 1
ATOM 8101 O O . ASP B 1 264 ? 2.25 17.188 33.375 1 91.12 264 ASP B O 1
ATOM 8105 N N . MET B 1 265 ? 2.193 14.992 33.281 1 87.19 265 MET B N 1
ATOM 8106 C CA . MET B 1 265 ? 0.775 14.875 33.594 1 87.19 265 MET B CA 1
ATOM 8107 C C . MET B 1 265 ? 0.512 15.289 35.031 1 87.19 265 MET B C 1
ATOM 8109 O O . MET B 1 265 ? -0.49 15.953 35.312 1 87.19 265 MET B O 1
ATOM 8113 N N . TYR B 1 266 ? 1.398 14.891 35.906 1 88 266 TYR B N 1
ATOM 8114 C CA . TYR B 1 266 ? 1.28 15.281 37.281 1 88 266 TYR B CA 1
ATOM 8115 C C . TYR B 1 266 ? 1.368 16.797 37.438 1 88 266 TYR B C 1
ATOM 8117 O O . TYR B 1 266 ? 0.597 17.391 38.188 1 88 266 TYR B O 1
ATOM 8125 N N . SER B 1 267 ? 2.287 17.359 36.75 1 87.31 267 SER B N 1
ATOM 8126 C CA . SER B 1 267 ? 2.42 18.812 36.781 1 87.31 267 SER B CA 1
ATOM 8127 C C . SER B 1 267 ? 1.176 19.5 36.219 1 87.31 267 SER B C 1
ATOM 8129 O O . SER B 1 267 ? 0.758 20.547 36.688 1 87.31 267 SER B O 1
ATOM 8131 N N . TYR B 1 268 ? 0.638 18.859 35.188 1 79 268 TYR B N 1
ATOM 8132 C CA . TYR B 1 268 ? -0.549 19.422 34.562 1 79 268 TYR B CA 1
ATOM 8133 C C . TYR B 1 268 ? -1.745 19.391 35.5 1 79 268 TYR B C 1
ATOM 8135 O O . TYR B 1 268 ? -2.477 20.375 35.625 1 79 268 TYR B O 1
ATOM 8143 N N . TYR B 1 269 ? -1.999 18.391 36.25 1 76.88 269 TYR B N 1
ATOM 8144 C CA . TYR B 1 269 ? -3.186 18.234 37.062 1 76.88 269 TYR B CA 1
ATOM 8145 C C . TYR B 1 269 ? -3.014 18.938 38.406 1 76.88 269 TYR B C 1
ATOM 8147 O O . TYR B 1 269 ? -3.984 19.422 39 1 76.88 269 TYR B O 1
ATOM 8155 N N . THR B 1 270 ? -1.747 19.094 38.969 1 83.88 270 THR B N 1
ATOM 8156 C CA . THR B 1 270 ? -1.532 19.688 40.281 1 83.88 270 THR B CA 1
ATOM 8157 C C . THR B 1 270 ? -1.137 21.156 40.156 1 83.88 270 THR B C 1
ATOM 8159 O O . THR B 1 270 ? -1.239 21.906 41.125 1 83.88 270 THR B O 1
ATOM 8162 N N . GLY B 1 271 ? -0.585 21.562 38.938 1 82.31 271 GLY B N 1
ATOM 8163 C CA . GLY B 1 271 ? -0.125 22.922 38.75 1 82.31 271 GLY B CA 1
ATOM 8164 C C . GLY B 1 271 ? 1.284 23.156 39.281 1 82.31 271 GLY B C 1
ATOM 8165 O O . GLY B 1 271 ? 1.806 24.281 39.188 1 82.31 271 GLY B O 1
ATOM 8166 N N . ILE B 1 272 ? 1.943 22.125 39.812 1 85.25 272 ILE B N 1
ATOM 8167 C CA . ILE B 1 272 ? 3.293 22.234 40.375 1 85.25 272 ILE B CA 1
ATOM 8168 C C . ILE B 1 272 ? 4.301 22.344 39.219 1 85.25 272 ILE B C 1
ATOM 8170 O O . ILE B 1 272 ? 4.25 21.562 38.281 1 85.25 272 ILE B O 1
ATOM 8174 N N . VAL B 1 273 ? 5.164 23.344 39.188 1 83.12 273 VAL B N 1
ATOM 8175 C CA . VAL B 1 273 ? 6.219 23.516 38.188 1 83.12 273 VAL B CA 1
ATOM 8176 C C . VAL B 1 273 ? 7.551 23.031 38.781 1 83.12 273 VAL B C 1
ATOM 8178 O O . VAL B 1 273 ? 8 23.516 39.812 1 83.12 273 VAL B O 1
ATOM 8181 N N . PHE B 1 274 ? 8.078 22.047 38.219 1 82.25 274 PHE B N 1
ATOM 8182 C CA . PHE B 1 274 ? 9.352 21.484 38.656 1 82.25 274 PHE B CA 1
ATOM 8183 C C . PHE B 1 274 ? 10.516 22.297 38.094 1 82.25 274 PHE B C 1
ATOM 8185 O O . PHE B 1 274 ? 10.68 22.391 36.875 1 82.25 274 PHE B O 1
ATOM 8192 N N . LYS B 1 275 ? 11.359 22.891 38.938 1 80.69 275 LYS B N 1
ATOM 8193 C CA . LYS B 1 275 ? 12.461 23.75 38.5 1 80.69 275 LYS B CA 1
ATOM 8194 C C . LYS B 1 275 ? 13.797 23.016 38.625 1 80.69 275 LYS B C 1
ATOM 8196 O O . LYS B 1 275 ? 14.797 23.438 38.031 1 80.69 275 LYS B O 1
ATOM 8201 N N . ARG B 1 276 ? 13.781 21.953 39.281 1 84.5 276 ARG B N 1
ATOM 8202 C CA . ARG B 1 276 ? 15.023 21.219 39.5 1 84.5 276 ARG B CA 1
ATOM 8203 C C . ARG B 1 276 ? 15.539 20.641 38.156 1 84.5 276 ARG B C 1
ATOM 8205 O O . ARG B 1 276 ? 14.75 20.25 37.312 1 84.5 276 ARG B O 1
ATOM 8212 N N . THR B 1 277 ? 16.844 20.609 38.062 1 86.25 277 THR B N 1
ATOM 8213 C CA . THR B 1 277 ? 17.484 20.141 36.844 1 86.25 277 THR B CA 1
ATOM 8214 C C . THR B 1 277 ? 17.172 18.672 36.594 1 86.25 277 THR B C 1
ATOM 8216 O O . THR B 1 277 ? 17.016 18.25 35.438 1 86.25 277 THR B O 1
ATOM 8219 N N . SER B 1 278 ? 17.047 17.891 37.656 1 88.12 278 SER B N 1
ATOM 8220 C CA . SER B 1 278 ? 16.719 16.469 37.5 1 88.12 278 SER B CA 1
ATOM 8221 C C . SER B 1 278 ? 15.32 16.297 36.906 1 88.12 278 SER B C 1
ATOM 8223 O O . SER B 1 278 ? 15.109 15.438 36.062 1 88.12 278 SER B O 1
ATOM 8225 N N . ALA B 1 279 ? 14.516 17.109 37.375 1 89.81 279 ALA B N 1
ATOM 8226 C CA . ALA B 1 279 ? 13.148 17.031 36.844 1 89.81 279 ALA B CA 1
ATOM 8227 C C . ALA B 1 279 ? 13.094 17.469 35.375 1 89.81 279 ALA B C 1
ATOM 8229 O O . ALA B 1 279 ? 12.336 16.906 34.594 1 89.81 279 ALA B O 1
ATOM 8230 N N . ARG B 1 280 ? 13.953 18.422 35.062 1 90.19 280 ARG B N 1
ATOM 8231 C CA . ARG B 1 280 ? 13.992 18.906 33.688 1 90.19 280 ARG B CA 1
ATOM 8232 C C . ARG B 1 280 ? 14.562 17.844 32.75 1 90.19 280 ARG B C 1
ATOM 8234 O O . ARG B 1 280 ? 14.156 17.75 31.609 1 90.19 280 ARG B O 1
ATOM 8241 N N . PHE B 1 281 ? 15.422 17.109 33.344 1 94.06 281 PHE B N 1
ATOM 8242 C CA . PHE B 1 281 ? 15.992 16.016 32.562 1 94.06 281 PHE B CA 1
ATOM 8243 C C . PHE B 1 281 ? 14.914 15.023 32.156 1 94.06 281 PHE B C 1
ATOM 8245 O O . PHE B 1 281 ? 14.805 14.68 30.969 1 94.06 281 PHE B O 1
ATOM 8252 N N . PHE B 1 282 ? 14.102 14.602 33.062 1 94.38 282 PHE B N 1
ATOM 8253 C CA . PHE B 1 282 ? 13.07 13.617 32.781 1 94.38 282 PHE B CA 1
ATOM 8254 C C . PHE B 1 282 ? 11.969 14.234 31.922 1 94.38 282 PHE B C 1
ATOM 8256 O O . PHE B 1 282 ? 11.391 13.562 31.062 1 94.38 282 PHE B O 1
ATOM 8263 N N . LEU B 1 283 ? 11.734 15.5 32.094 1 93.81 283 LEU B N 1
ATOM 8264 C CA . LEU B 1 283 ? 10.695 16.188 31.328 1 93.81 283 LEU B CA 1
ATOM 8265 C C . LEU B 1 283 ? 11.078 16.312 29.859 1 93.81 283 LEU B C 1
ATOM 8267 O O . LEU B 1 283 ? 10.211 16.438 29 1 93.81 283 LEU B O 1
ATOM 8271 N N . SER B 1 284 ? 12.375 16.312 29.609 1 95.5 284 SER B N 1
ATOM 8272 C CA . SER B 1 284 ? 12.836 16.359 28.219 1 95.5 284 SER B CA 1
ATOM 8273 C C . SER B 1 284 ? 12.367 15.148 27.438 1 95.5 284 SER B C 1
ATOM 8275 O O . SER B 1 284 ? 12.273 15.195 26.203 1 95.5 284 SER B O 1
ATOM 8277 N N . PHE B 1 285 ? 11.977 14.055 28.172 1 97.25 285 PHE B N 1
ATOM 8278 C CA . PHE B 1 285 ? 11.562 12.82 27.516 1 97.25 285 PHE B CA 1
ATOM 8279 C C . PHE B 1 285 ? 10.039 12.719 27.469 1 97.25 285 PHE B C 1
ATOM 8281 O O . PHE B 1 285 ? 9.5 11.711 27.016 1 97.25 285 PHE B O 1
ATOM 8288 N N . SER B 1 286 ? 9.367 13.742 27.922 1 96.44 286 SER B N 1
ATOM 8289 C CA . SER B 1 286 ? 7.906 13.711 27.969 1 96.44 286 SER B CA 1
ATOM 8290 C C . SER B 1 286 ? 7.316 13.664 26.562 1 96.44 286 SER B C 1
ATOM 8292 O O . SER B 1 286 ? 7.637 14.508 25.719 1 96.44 286 SER B O 1
ATOM 8294 N N . PHE B 1 287 ? 6.418 12.68 26.312 1 95.5 287 PHE B N 1
ATOM 8295 C CA . PHE B 1 287 ? 5.75 12.547 25.016 1 95.5 287 PHE B CA 1
ATOM 8296 C C . PHE B 1 287 ? 4.844 13.742 24.75 1 95.5 287 PHE B C 1
ATOM 8298 O O . PHE B 1 287 ? 4.777 14.242 23.625 1 95.5 287 PHE B O 1
ATOM 8305 N N . ILE B 1 288 ? 4.23 14.242 25.734 1 90.81 288 ILE B N 1
ATOM 8306 C CA . ILE B 1 288 ? 3.25 15.312 25.594 1 90.81 288 ILE B CA 1
ATOM 8307 C C . ILE B 1 288 ? 3.953 16.609 25.188 1 90.81 288 ILE B C 1
ATOM 8309 O O . ILE B 1 288 ? 3.559 17.25 24.219 1 90.81 288 ILE B O 1
ATOM 8313 N N . SER B 1 289 ? 4.977 16.969 25.875 1 91.62 289 SER B N 1
ATOM 8314 C CA . SER B 1 289 ? 5.703 18.203 25.578 1 91.62 289 SER B CA 1
ATOM 8315 C C . SER B 1 289 ? 6.383 18.141 24.219 1 91.62 289 SER B C 1
ATOM 8317 O O . SER B 1 289 ? 6.355 19.109 23.469 1 91.62 289 SER B O 1
ATOM 8319 N N . ASN B 1 290 ? 6.945 16.984 23.969 1 95.94 290 ASN B N 1
ATOM 8320 C CA . ASN B 1 290 ? 7.629 16.828 22.688 1 95.94 290 ASN B CA 1
ATOM 8321 C C . ASN B 1 290 ? 6.641 16.812 21.516 1 95.94 290 ASN B C 1
ATOM 8323 O O . ASN B 1 290 ? 6.941 17.312 20.438 1 95.94 290 ASN B O 1
ATOM 8327 N N . PHE B 1 291 ? 5.504 16.203 21.719 1 93.06 291 PHE B N 1
ATOM 8328 C CA . PHE B 1 291 ? 4.48 16.172 20.688 1 93.06 291 PHE B CA 1
ATOM 8329 C C . PHE B 1 291 ? 3.967 17.578 20.391 1 93.06 291 PHE B C 1
ATOM 8331 O O . PHE B 1 291 ? 3.771 17.953 19.219 1 93.06 291 PHE B O 1
ATOM 8338 N N . LYS B 1 292 ? 3.795 18.375 21.391 1 87.88 292 LYS B N 1
ATOM 8339 C CA . LYS B 1 292 ? 3.34 19.766 21.234 1 87.88 292 LYS B CA 1
ATOM 8340 C C . LYS B 1 292 ? 4.348 20.578 20.438 1 87.88 292 LYS B C 1
ATOM 8342 O O . LYS B 1 292 ? 3.961 21.375 19.578 1 87.88 292 LYS B O 1
ATOM 8347 N N . ARG B 1 293 ? 5.551 20.344 20.75 1 91.56 293 ARG B N 1
ATOM 8348 C CA . ARG B 1 293 ? 6.598 21.047 20.016 1 91.56 293 ARG B CA 1
ATOM 8349 C C . ARG B 1 293 ? 6.664 20.562 18.578 1 91.56 293 ARG B C 1
ATOM 8351 O O . ARG B 1 293 ? 6.91 21.359 17.656 1 91.56 293 ARG B O 1
ATOM 8358 N N . PHE B 1 294 ? 6.457 19.312 18.438 1 92.88 294 PHE B N 1
ATOM 8359 C CA . PHE B 1 294 ? 6.516 18.688 17.125 1 92.88 294 PHE B CA 1
ATOM 8360 C C . PHE B 1 294 ? 5.422 19.234 16.219 1 92.88 294 PHE B C 1
ATOM 8362 O O . PHE B 1 294 ? 5.676 19.547 15.047 1 92.88 294 PHE B O 1
ATOM 8369 N N . VAL B 1 295 ? 4.176 19.469 16.703 1 89.38 295 VAL B N 1
ATOM 8370 C CA . VAL B 1 295 ? 3.027 19.828 15.883 1 89.38 295 VAL B CA 1
ATOM 8371 C C . VAL B 1 295 ? 2.904 21.344 15.805 1 89.38 295 VAL B C 1
ATOM 8373 O O . VAL B 1 295 ? 2.086 21.875 15.055 1 89.38 295 VAL B O 1
ATOM 8376 N N . ASN B 1 296 ? 3.768 22.078 16.531 1 87.81 296 ASN B N 1
ATOM 8377 C CA . ASN B 1 296 ? 3.734 23.531 16.5 1 87.81 296 ASN B CA 1
ATOM 8378 C C . ASN B 1 296 ? 4.137 24.078 15.125 1 87.81 296 ASN B C 1
ATOM 8380 O O . ASN B 1 296 ? 5.25 23.828 14.656 1 87.81 296 ASN B O 1
ATOM 8384 N N . THR B 1 297 ? 3.24 24.766 14.484 1 86.56 297 THR B N 1
ATOM 8385 C CA . THR B 1 297 ? 3.51 25.25 13.133 1 86.56 297 THR B CA 1
ATOM 8386 C C . THR B 1 297 ? 3.67 26.766 13.133 1 86.56 297 THR B C 1
ATOM 8388 O O . THR B 1 297 ? 3.605 27.406 12.078 1 86.56 297 THR B O 1
ATOM 8391 N N . GLU B 1 298 ? 3.846 27.312 14.289 1 83.19 298 GLU B N 1
ATOM 8392 C CA . GLU B 1 298 ? 4.082 28.75 14.367 1 83.19 298 GLU B CA 1
ATOM 8393 C C . GLU B 1 298 ? 5.473 29.109 13.852 1 83.19 298 GLU B C 1
ATOM 8395 O O . GLU B 1 298 ? 6.445 28.406 14.117 1 83.19 298 GLU B O 1
ATOM 8400 N N . THR B 1 299 ? 5.508 29.969 12.922 1 79.75 299 THR B N 1
ATOM 8401 C CA . THR B 1 299 ? 6.785 30.359 12.336 1 79.75 299 THR B CA 1
ATOM 8402 C C . THR B 1 299 ? 7.094 31.828 12.625 1 79.75 299 THR B C 1
ATOM 8404 O O . THR B 1 299 ? 6.18 32.625 12.859 1 79.75 299 THR B O 1
ATOM 8407 N N . THR B 1 300 ? 8.367 32.094 12.852 1 73.38 300 THR B N 1
ATOM 8408 C CA . THR B 1 300 ? 8.82 33.469 13 1 73.38 300 THR B CA 1
ATOM 8409 C C . THR B 1 300 ? 9.195 34.062 11.648 1 73.38 300 THR B C 1
ATOM 8411 O O . THR B 1 300 ? 9.305 33.344 10.656 1 73.38 300 THR B O 1
ATOM 8414 N N . SER B 1 301 ? 9.297 35.375 11.547 1 66.25 301 SER B N 1
ATOM 8415 C CA . SER B 1 301 ? 9.633 36.094 10.32 1 66.25 301 SER B CA 1
ATOM 8416 C C . SER B 1 301 ? 10.992 35.625 9.781 1 66.25 301 SER B C 1
ATOM 8418 O O . SER B 1 301 ? 11.258 35.75 8.578 1 66.25 301 SER B O 1
ATOM 8420 N N . ASN B 1 302 ? 11.742 35 10.531 1 70.25 302 ASN B N 1
ATOM 8421 C CA . ASN B 1 302 ? 13.094 34.656 10.125 1 70.25 302 ASN B CA 1
ATOM 8422 C C . ASN B 1 302 ? 13.172 33.219 9.609 1 70.25 302 ASN B C 1
ATOM 8424 O O . ASN B 1 302 ? 14.234 32.75 9.188 1 70.25 302 ASN B O 1
ATOM 8428 N N . THR B 1 303 ? 12.055 32.625 9.492 1 79.94 303 THR B N 1
ATOM 8429 C CA . THR B 1 303 ? 12.094 31.234 9.094 1 79.94 303 THR B CA 1
ATOM 8430 C C . THR B 1 303 ? 11.836 31.078 7.598 1 79.94 303 THR B C 1
ATOM 8432 O O . THR B 1 303 ? 10.961 31.75 7.043 1 79.94 303 THR B O 1
ATOM 8435 N N . LEU B 1 304 ? 12.75 30.453 6.941 1 90.5 304 LEU B N 1
ATOM 8436 C CA . LEU B 1 304 ? 12.57 30.109 5.535 1 90.5 304 LEU B CA 1
ATOM 8437 C C . LEU B 1 304 ? 11.57 28.969 5.375 1 90.5 304 LEU B C 1
ATOM 8439 O O . LEU B 1 304 ? 11.969 27.812 5.195 1 90.5 304 LEU B O 1
ATOM 8443 N N . SER B 1 305 ? 10.359 29.234 5.301 1 90.75 305 SER B N 1
ATOM 8444 C CA . SER B 1 305 ? 9.273 28.266 5.395 1 90.75 305 SER B CA 1
ATOM 8445 C C . SER B 1 305 ? 9.219 27.359 4.164 1 90.75 305 SER B C 1
ATOM 8447 O O . SER B 1 305 ? 8.797 26.203 4.246 1 90.75 305 SER B O 1
ATOM 8449 N N . CYS B 1 306 ? 9.672 27.906 3.008 1 94.38 306 CYS B N 1
ATOM 8450 C CA . CYS B 1 306 ? 9.586 27.141 1.776 1 94.38 306 CYS B CA 1
ATOM 8451 C C . CYS B 1 306 ? 10.5 25.922 1.832 1 94.38 306 CYS B C 1
ATOM 8453 O O . CYS B 1 306 ? 10.289 24.953 1.105 1 94.38 306 CYS B O 1
ATOM 8455 N N . LEU B 1 307 ? 11.5 25.969 2.691 1 96.06 307 LEU B N 1
ATOM 8456 C CA . LEU B 1 307 ? 12.453 24.859 2.793 1 96.06 307 LEU B CA 1
ATOM 8457 C C . LEU B 1 307 ? 11.766 23.609 3.322 1 96.06 307 LEU B C 1
ATOM 8459 O O . LEU B 1 307 ? 12.164 22.484 2.979 1 96.06 307 LEU B O 1
ATOM 8463 N N . HIS B 1 308 ? 10.727 23.766 4.156 1 95.19 308 HIS B N 1
ATOM 8464 C CA . HIS B 1 308 ? 10.016 22.609 4.684 1 95.19 308 HIS B CA 1
ATOM 8465 C C . HIS B 1 308 ? 9.336 21.828 3.568 1 95.19 308 HIS B C 1
ATOM 8467 O O . HIS B 1 308 ? 9.359 20.594 3.562 1 95.19 308 HIS B O 1
ATOM 8473 N N . GLY B 1 309 ? 8.742 22.562 2.643 1 96.75 309 GLY B N 1
ATOM 8474 C CA . GLY B 1 309 ? 8.117 21.906 1.506 1 96.75 309 GLY B CA 1
ATOM 8475 C C . GLY B 1 309 ? 9.109 21.203 0.6 1 96.75 309 GLY B C 1
ATOM 8476 O O . GLY B 1 309 ? 8.859 20.094 0.147 1 96.75 309 GLY B O 1
ATOM 8477 N N . ILE B 1 310 ? 10.25 21.828 0.368 1 97.44 310 ILE B N 1
ATOM 8478 C CA . ILE B 1 310 ? 11.266 21.25 -0.497 1 97.44 310 ILE B CA 1
ATOM 8479 C C . ILE B 1 310 ? 11.828 19.969 0.143 1 97.44 310 ILE B C 1
ATOM 8481 O O . ILE B 1 310 ? 12.039 18.969 -0.539 1 97.44 310 ILE B O 1
ATOM 8485 N N . ARG B 1 311 ? 12 20.016 1.457 1 97.06 311 ARG B N 1
ATOM 8486 C CA . ARG B 1 311 ? 12.516 18.859 2.18 1 97.06 311 ARG B CA 1
ATOM 8487 C C . ARG B 1 311 ? 11.586 17.656 2.041 1 97.06 311 ARG B C 1
ATOM 8489 O O . ARG B 1 311 ? 12.023 16.562 1.69 1 97.06 311 ARG B O 1
ATOM 8496 N N . PHE B 1 312 ? 10.336 17.891 2.328 1 97.38 312 PHE B N 1
ATOM 8497 C CA . PHE B 1 312 ? 9.383 16.797 2.316 1 97.38 312 PHE B CA 1
ATOM 8498 C C . PHE B 1 312 ? 9.211 16.234 0.909 1 97.38 312 PHE B C 1
ATOM 8500 O O . PHE B 1 312 ? 9.203 15.016 0.716 1 97.38 312 PHE B O 1
ATOM 8507 N N . LEU B 1 313 ? 9.078 17.109 -0.095 1 97.56 313 LEU B N 1
ATOM 8508 C CA . LEU B 1 313 ? 8.844 16.672 -1.465 1 97.56 313 LEU B CA 1
ATOM 8509 C C . LEU B 1 313 ? 10.07 15.961 -2.029 1 97.56 313 LEU B C 1
ATOM 8511 O O . LEU B 1 313 ? 9.938 14.977 -2.758 1 97.56 313 LEU B O 1
ATOM 8515 N N . SER B 1 314 ? 11.242 16.453 -1.701 1 98 314 SER B N 1
ATOM 8516 C CA . SER B 1 314 ? 12.461 15.797 -2.141 1 98 314 SER B CA 1
ATOM 8517 C C . SER B 1 314 ? 12.609 14.422 -1.495 1 98 314 SER B C 1
ATOM 8519 O O . SER B 1 314 ? 13 13.461 -2.158 1 98 314 SER B O 1
ATOM 8521 N N . MET B 1 315 ? 12.273 14.328 -0.202 1 98.19 315 MET B N 1
ATOM 8522 C CA . MET B 1 315 ? 12.367 13.047 0.49 1 98.19 315 MET B CA 1
ATOM 8523 C C . MET B 1 315 ? 11.352 12.055 -0.058 1 98.19 315 MET B C 1
ATOM 8525 O O . MET B 1 315 ? 11.648 10.867 -0.205 1 98.19 315 MET B O 1
ATOM 8529 N N . SER B 1 316 ? 10.156 12.523 -0.306 1 97.94 316 SER B N 1
ATOM 8530 C CA . SER B 1 316 ? 9.141 11.672 -0.914 1 97.94 316 SER B CA 1
ATOM 8531 C C . SER B 1 316 ? 9.594 11.156 -2.275 1 97.94 316 SER B C 1
ATOM 8533 O O . SER B 1 316 ? 9.336 10 -2.621 1 97.94 316 SER B O 1
ATOM 8535 N N . TRP B 1 317 ? 10.242 12.07 -3.006 1 97.94 317 TRP B N 1
ATOM 8536 C CA . TRP B 1 317 ? 10.781 11.703 -4.312 1 97.94 317 TRP B CA 1
ATOM 8537 C C . TRP B 1 317 ? 11.852 10.625 -4.172 1 97.94 317 TRP B C 1
ATOM 8539 O O . TRP B 1 317 ? 11.891 9.672 -4.957 1 97.94 317 TRP B O 1
ATOM 8549 N N . ILE B 1 318 ? 12.664 10.727 -3.195 1 97.88 318 ILE B N 1
ATOM 8550 C CA . ILE B 1 318 ? 13.719 9.75 -2.938 1 97.88 318 ILE B CA 1
ATOM 8551 C C . ILE B 1 318 ? 13.102 8.406 -2.559 1 97.88 318 ILE B C 1
ATOM 8553 O O . ILE B 1 318 ? 13.492 7.367 -3.09 1 97.88 318 ILE B O 1
ATOM 8557 N N . ILE B 1 319 ? 12.117 8.406 -1.704 1 98 319 ILE B N 1
ATOM 8558 C CA . ILE B 1 319 ? 11.453 7.176 -1.303 1 98 319 ILE B CA 1
ATOM 8559 C C . ILE B 1 319 ? 10.773 6.531 -2.514 1 98 319 ILE B C 1
ATOM 8561 O O . ILE B 1 319 ? 10.805 5.312 -2.676 1 98 319 ILE B O 1
ATOM 8565 N N . LEU B 1 320 ? 10.219 7.352 -3.395 1 96.75 320 LEU B N 1
ATOM 8566 C CA . LEU B 1 320 ? 9.602 6.855 -4.621 1 96.75 320 LEU B CA 1
ATOM 8567 C C . LEU B 1 320 ? 10.633 6.168 -5.508 1 96.75 320 LEU B C 1
ATOM 8569 O O . LEU B 1 320 ? 10.398 5.059 -6 1 96.75 320 LEU B O 1
ATOM 8573 N N . GLY B 1 321 ? 11.734 6.863 -5.691 1 94.69 321 GLY B N 1
ATOM 8574 C CA . GLY B 1 321 ? 12.797 6.258 -6.477 1 94.69 321 GLY B CA 1
ATOM 8575 C C . GLY B 1 321 ? 13.273 4.934 -5.918 1 94.69 321 GLY B C 1
ATOM 8576 O O . GLY B 1 321 ? 13.422 3.959 -6.656 1 94.69 321 GLY B O 1
ATOM 8577 N N . HIS B 1 322 ? 13.43 4.863 -4.648 1 95.38 322 HIS B N 1
ATOM 8578 C CA . HIS B 1 322 ? 13.914 3.646 -4.004 1 95.38 322 HIS B CA 1
ATOM 8579 C C . HIS B 1 322 ? 12.852 2.555 -4.02 1 95.38 322 HIS B C 1
ATOM 8581 O O . HIS B 1 322 ? 13.172 1.364 -3.984 1 95.38 322 HIS B O 1
ATOM 8587 N N . THR B 1 323 ? 11.586 2.898 -4.035 1 94.19 323 THR B N 1
ATOM 8588 C CA . THR B 1 323 ? 10.531 1.899 -4.168 1 94.19 323 THR B CA 1
ATOM 8589 C C . THR B 1 323 ? 10.625 1.19 -5.516 1 94.19 323 THR B C 1
ATOM 8591 O O . THR B 1 323 ? 10.336 -0.004 -5.613 1 94.19 323 THR B O 1
ATOM 8594 N N . TYR B 1 324 ? 11.07 1.931 -6.562 1 89.75 324 TYR B N 1
ATOM 8595 C CA . TYR B 1 324 ? 11.18 1.365 -7.902 1 89.75 324 TYR B CA 1
ATOM 8596 C C . TYR B 1 324 ? 12.492 0.603 -8.07 1 89.75 324 TYR B C 1
ATOM 8598 O O . TYR B 1 324 ? 12.586 -0.31 -8.891 1 89.75 324 TYR B O 1
ATOM 8606 N N . PHE B 1 325 ? 13.461 0.935 -7.219 1 86.44 325 PHE B N 1
ATOM 8607 C CA . PHE B 1 325 ? 14.773 0.405 -7.551 1 86.44 325 PHE B CA 1
ATOM 8608 C C . PHE B 1 325 ? 15.258 -0.559 -6.469 1 86.44 325 PHE B C 1
ATOM 8610 O O . PHE B 1 325 ? 16.203 -1.325 -6.691 1 86.44 325 PHE B O 1
ATOM 8617 N N . ILE B 1 326 ? 14.68 -0.436 -5.309 1 78.31 326 ILE B N 1
ATOM 8618 C CA . ILE B 1 326 ? 14.992 -1.437 -4.293 1 78.31 326 ILE B CA 1
ATOM 8619 C C . ILE B 1 326 ? 14.031 -2.617 -4.426 1 78.31 326 ILE B C 1
ATOM 8621 O O . ILE B 1 326 ? 13.148 -2.811 -3.582 1 78.31 326 ILE B O 1
ATOM 8625 N N . LEU B 1 327 ? 14.18 -3.197 -5.57 1 70.25 327 LEU B N 1
ATOM 8626 C CA . LEU B 1 327 ? 13.352 -4.363 -5.859 1 70.25 327 LEU B CA 1
ATOM 8627 C C . LEU B 1 327 ? 14.219 -5.582 -6.164 1 70.25 327 LEU B C 1
ATOM 8629 O O . LEU B 1 327 ? 15.391 -5.438 -6.523 1 70.25 327 LEU B O 1
ATOM 8633 N N . ASN B 1 328 ? 13.688 -6.664 -5.805 1 74.62 328 ASN B N 1
ATOM 8634 C CA . ASN B 1 328 ? 14.273 -7.926 -6.242 1 74.62 328 ASN B CA 1
ATOM 8635 C C . ASN B 1 328 ? 13.805 -8.297 -7.648 1 74.62 328 ASN B C 1
ATOM 8637 O O . ASN B 1 328 ? 12.68 -8.773 -7.824 1 74.62 328 ASN B O 1
ATOM 8641 N N . TYR B 1 329 ? 14.695 -8.164 -8.617 1 77.19 329 TYR B N 1
ATOM 8642 C CA . TYR B 1 329 ? 14.312 -8.398 -10.008 1 77.19 329 TYR B CA 1
ATOM 8643 C C . TYR B 1 329 ? 13.953 -9.859 -10.242 1 77.19 329 TYR B C 1
ATOM 8645 O O . TYR B 1 329 ? 13.203 -10.188 -11.164 1 77.19 329 TYR B O 1
ATOM 8653 N N . GLU B 1 330 ? 14.484 -10.633 -9.406 1 81.44 330 GLU B N 1
ATOM 8654 C CA . GLU B 1 330 ? 14.195 -12.055 -9.547 1 81.44 330 GLU B CA 1
ATOM 8655 C C . GLU B 1 330 ? 12.773 -12.367 -9.094 1 81.44 330 GLU B C 1
ATOM 8657 O O . GLU B 1 330 ? 12.234 -13.438 -9.406 1 81.44 330 GLU B O 1
ATOM 8662 N N . ALA B 1 331 ? 12.156 -11.43 -8.477 1 83.06 331 ALA B N 1
ATOM 8663 C CA . ALA B 1 331 ? 10.789 -11.641 -8.008 1 83.06 331 ALA B CA 1
ATOM 8664 C C . ALA B 1 331 ? 9.781 -11.055 -8.992 1 83.06 331 ALA B C 1
ATOM 8666 O O . ALA B 1 331 ? 8.578 -11.023 -8.711 1 83.06 331 ALA B O 1
ATOM 8667 N N . PHE B 1 332 ? 10.258 -10.703 -10.164 1 84.69 332 PHE B N 1
ATOM 8668 C CA . PHE B 1 332 ? 9.375 -10.102 -11.156 1 84.69 332 PHE B CA 1
ATOM 8669 C C . PHE B 1 332 ? 8.672 -11.18 -11.977 1 84.69 332 PHE B C 1
ATOM 8671 O O . PHE B 1 332 ? 9.281 -12.18 -12.352 1 84.69 332 PHE B O 1
ATOM 8678 N N . GLN B 1 333 ? 7.395 -10.945 -12.102 1 85.88 333 GLN B N 1
ATOM 8679 C CA . GLN B 1 333 ? 6.676 -11.617 -13.18 1 85.88 333 GLN B CA 1
ATOM 8680 C C . GLN B 1 333 ? 6.562 -10.719 -14.406 1 85.88 333 GLN B C 1
ATOM 8682 O O . GLN B 1 333 ? 6.242 -9.531 -14.289 1 85.88 333 GLN B O 1
ATOM 8687 N N . ASN B 1 334 ? 6.875 -11.234 -15.57 1 80.56 334 ASN B N 1
ATOM 8688 C CA . ASN B 1 334 ? 6.762 -10.469 -16.812 1 80.56 334 ASN B CA 1
ATOM 8689 C C . ASN B 1 334 ? 7.656 -9.234 -16.781 1 80.56 334 ASN B C 1
ATOM 8691 O O . ASN B 1 334 ? 7.188 -8.117 -17 1 80.56 334 ASN B O 1
ATOM 8695 N N . ALA B 1 335 ? 8.938 -9.469 -16.609 1 81.69 335 ALA B N 1
ATOM 8696 C CA . ALA B 1 335 ? 9.93 -8.406 -16.5 1 81.69 335 ALA B CA 1
ATOM 8697 C C . ALA B 1 335 ? 10.016 -7.59 -17.781 1 81.69 335 ALA B C 1
ATOM 8699 O O . ALA B 1 335 ? 10.5 -6.453 -17.781 1 81.69 335 ALA B O 1
ATOM 8700 N N . GLU B 1 336 ? 9.523 -8.148 -18.859 1 79.06 336 GLU B N 1
ATOM 8701 C CA . GLU B 1 336 ? 9.531 -7.43 -20.125 1 79.06 336 GLU B CA 1
ATOM 8702 C C . GLU B 1 336 ? 8.727 -6.137 -20.031 1 79.06 336 GLU B C 1
ATOM 8704 O O . GLU B 1 336 ? 9.094 -5.121 -20.625 1 79.06 336 GLU B O 1
ATOM 8709 N N . LYS B 1 337 ? 7.707 -6.223 -19.297 1 75.81 337 LYS B N 1
ATOM 8710 C CA . LYS B 1 337 ? 6.867 -5.039 -19.109 1 75.81 337 LYS B CA 1
ATOM 8711 C C . LYS B 1 337 ? 7.605 -3.951 -18.344 1 75.81 337 LYS B C 1
ATOM 8713 O O . LYS B 1 337 ? 7.438 -2.762 -18.625 1 75.81 337 LYS B O 1
ATOM 8718 N N . ALA B 1 338 ? 8.43 -4.32 -17.438 1 75.5 338 ALA B N 1
ATOM 8719 C CA . ALA B 1 338 ? 9.195 -3.371 -16.641 1 75.5 338 ALA B CA 1
ATOM 8720 C C . ALA B 1 338 ? 10.258 -2.668 -17.484 1 75.5 338 ALA B C 1
ATOM 8722 O O . ALA B 1 338 ? 10.578 -1.501 -17.25 1 75.5 338 ALA B O 1
ATOM 8723 N N . GLN B 1 339 ? 10.766 -3.312 -18.453 1 74.88 339 GLN B N 1
ATOM 8724 C CA . GLN B 1 339 ? 11.789 -2.734 -19.312 1 74.88 339 GLN B CA 1
ATOM 8725 C C . GLN B 1 339 ? 11.219 -1.601 -20.156 1 74.88 339 GLN B C 1
ATOM 8727 O O . GLN B 1 339 ? 11.922 -0.64 -20.484 1 74.88 339 GLN B O 1
ATOM 8732 N N . VAL B 1 340 ? 9.969 -1.659 -20.406 1 78.19 340 VAL B N 1
ATOM 8733 C CA . VAL B 1 340 ? 9.32 -0.663 -21.25 1 78.19 340 VAL B CA 1
ATOM 8734 C C . VAL B 1 340 ? 9.141 0.637 -20.469 1 78.19 340 VAL B C 1
ATOM 8736 O O . VAL B 1 340 ? 9.195 1.727 -21.047 1 78.19 340 VAL B O 1
ATOM 8739 N N . TYR B 1 341 ? 9.102 0.54 -19.234 1 77.19 341 TYR B N 1
ATOM 8740 C CA . TYR B 1 341 ? 8.898 1.725 -18.422 1 77.19 341 TYR B CA 1
ATOM 8741 C C . TYR B 1 341 ? 10.109 2.643 -18.469 1 77.19 341 TYR B C 1
ATOM 8743 O O . TYR B 1 341 ? 9.969 3.869 -18.484 1 77.19 341 TYR B O 1
ATOM 8751 N N . GLY B 1 342 ? 11.281 2.037 -18.531 1 73.62 342 GLY B N 1
ATOM 8752 C CA . GLY B 1 342 ? 12.5 2.826 -18.578 1 73.62 342 GLY B CA 1
ATOM 8753 C C . GLY B 1 342 ? 12.609 3.689 -19.812 1 73.62 342 GLY B C 1
ATOM 8754 O O . GLY B 1 342 ? 13.32 4.695 -19.828 1 73.62 342 GLY B O 1
ATOM 8755 N N . GLU B 1 343 ? 11.719 3.381 -20.766 1 81.12 343 GLU B N 1
ATOM 8756 C CA . GLU B 1 343 ? 11.828 4.062 -22.062 1 81.12 343 GLU B CA 1
ATOM 8757 C C . GLU B 1 343 ? 10.773 5.152 -22.203 1 81.12 343 GLU B C 1
ATOM 8759 O O . GLU B 1 343 ? 10.766 5.891 -23.188 1 81.12 343 GLU B O 1
ATOM 8764 N N . THR B 1 344 ? 10.047 5.297 -21.188 1 86.69 344 THR B N 1
ATOM 8765 C CA . THR B 1 344 ? 8.977 6.285 -21.281 1 86.69 344 THR B CA 1
ATOM 8766 C C . THR B 1 344 ? 9.453 7.641 -20.766 1 86.69 344 THR B C 1
ATOM 8768 O O . THR B 1 344 ? 10.32 7.711 -19.891 1 86.69 344 THR B O 1
ATOM 8771 N N . PHE B 1 345 ? 8.914 8.719 -21.281 1 92.06 345 PHE B N 1
ATOM 8772 C CA . PHE B 1 345 ? 9.266 10.086 -20.906 1 92.06 345 PHE B CA 1
ATOM 8773 C C . PHE B 1 345 ? 8.922 10.352 -19.438 1 92.06 345 PHE B C 1
ATOM 8775 O O . PHE B 1 345 ? 9.727 10.922 -18.703 1 92.06 345 PHE B O 1
ATOM 8782 N N . ALA B 1 346 ? 7.82 9.922 -19.031 1 90.31 346 ALA B N 1
ATOM 8783 C CA . ALA B 1 346 ? 7.34 10.195 -17.672 1 90.31 346 ALA B CA 1
ATOM 8784 C C . ALA B 1 346 ? 8.203 9.484 -16.625 1 90.31 346 ALA B C 1
ATOM 8786 O O . ALA B 1 346 ? 8.383 9.984 -15.523 1 90.31 346 ALA B O 1
ATOM 8787 N N . PHE B 1 347 ? 8.781 8.414 -16.969 1 91.12 347 PHE B N 1
ATOM 8788 C CA . PHE B 1 347 ? 9.5 7.59 -16 1 91.12 347 PHE B CA 1
ATOM 8789 C C . PHE B 1 347 ? 10.891 8.156 -15.742 1 91.12 347 PHE B C 1
ATOM 8791 O O . PHE B 1 347 ? 11.57 7.75 -14.797 1 91.12 347 PHE B O 1
ATOM 8798 N N . GLN B 1 348 ? 11.312 9.188 -16.5 1 92.44 348 GLN B N 1
ATOM 8799 C CA . GLN B 1 348 ? 12.633 9.781 -16.312 1 92.44 348 GLN B CA 1
ATOM 8800 C C . GLN B 1 348 ? 12.742 10.453 -14.945 1 92.44 348 GLN B C 1
ATOM 8802 O O . GLN B 1 348 ? 13.828 10.516 -14.359 1 92.44 348 GLN B O 1
ATOM 8807 N N . VAL B 1 349 ? 11.594 10.898 -14.453 1 93.75 349 VAL B N 1
ATOM 8808 C CA . VAL B 1 349 ? 11.578 11.539 -13.148 1 93.75 349 VAL B CA 1
ATOM 8809 C C . VAL B 1 349 ? 12 10.539 -12.078 1 93.75 349 VAL B C 1
ATOM 8811 O O . VAL B 1 349 ? 12.617 10.906 -11.07 1 93.75 349 VAL B O 1
ATOM 8814 N N . ILE B 1 350 ? 11.742 9.297 -12.328 1 92.38 350 ILE B N 1
ATOM 8815 C CA . ILE B 1 350 ? 12.078 8.25 -11.375 1 92.38 350 ILE B CA 1
ATOM 8816 C C . ILE B 1 350 ? 13.5 7.758 -11.617 1 92.38 350 ILE B C 1
ATOM 8818 O O . ILE B 1 350 ? 14.289 7.621 -10.68 1 92.38 350 ILE B O 1
ATOM 8822 N N . VAL B 1 351 ? 13.867 7.57 -12.852 1 89.31 351 VAL B N 1
ATOM 8823 C CA . VAL B 1 351 ? 15.164 7.016 -13.211 1 89.31 351 VAL B CA 1
ATOM 8824 C C . VAL B 1 351 ? 16.281 7.984 -12.797 1 89.31 351 VAL B C 1
ATOM 8826 O O . VAL B 1 351 ? 17.328 7.562 -12.32 1 89.31 351 VAL B O 1
ATOM 8829 N N . ASN B 1 352 ? 16 9.234 -12.953 1 92.19 352 ASN B N 1
ATOM 8830 C CA . ASN B 1 352 ? 17.016 10.242 -12.648 1 92.19 352 ASN B CA 1
ATOM 8831 C C . ASN B 1 352 ? 16.719 10.938 -11.32 1 92.19 352 ASN B C 1
ATOM 8833 O O . ASN B 1 352 ? 17.078 12.094 -11.125 1 92.19 352 ASN B O 1
ATOM 8837 N N . GLY B 1 353 ? 16.109 10.219 -10.438 1 92.25 353 GLY B N 1
ATOM 8838 C CA . GLY B 1 353 ? 15.688 10.766 -9.156 1 92.25 353 GLY B CA 1
ATOM 8839 C C . GLY B 1 353 ? 16.844 10.984 -8.195 1 92.25 353 GLY B C 1
ATOM 8840 O O . GLY B 1 353 ? 16.703 11.703 -7.203 1 92.25 353 GLY B O 1
ATOM 8841 N N . ALA B 1 354 ? 18.062 10.516 -8.492 1 91.88 354 ALA B N 1
ATOM 8842 C CA . ALA B 1 354 ? 19.219 10.656 -7.613 1 91.88 354 ALA B CA 1
ATOM 8843 C C . ALA B 1 354 ? 19.609 12.125 -7.445 1 91.88 354 ALA B C 1
ATOM 8845 O O . ALA B 1 354 ? 20.234 12.5 -6.453 1 91.88 354 ALA B O 1
ATOM 8846 N N . ILE B 1 355 ? 19.141 12.938 -8.344 1 95.44 355 ILE B N 1
ATOM 8847 C CA . ILE B 1 355 ? 19.484 14.359 -8.336 1 95.44 355 ILE B CA 1
ATOM 8848 C C . ILE B 1 355 ? 18.812 15.039 -7.148 1 95.44 355 ILE B C 1
ATOM 8850 O O . ILE B 1 355 ? 19.234 16.109 -6.719 1 95.44 355 ILE B O 1
ATOM 8854 N N . ALA B 1 356 ? 17.75 14.414 -6.57 1 96.56 356 ALA B N 1
ATOM 8855 C CA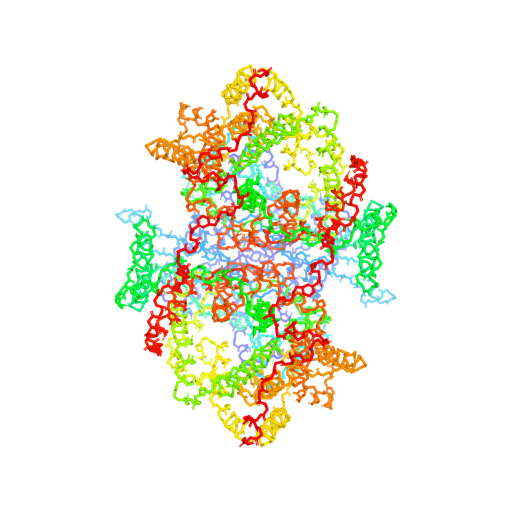 . ALA B 1 356 ? 17.031 14.953 -5.422 1 96.56 356 ALA B CA 1
ATOM 8856 C C . ALA B 1 356 ? 17.953 15.117 -4.219 1 96.56 356 ALA B C 1
ATOM 8858 O O . ALA B 1 356 ? 17.75 16 -3.383 1 96.56 356 ALA B O 1
ATOM 8859 N N . VAL B 1 357 ? 18.984 14.336 -4.117 1 97 357 VAL B N 1
ATOM 8860 C CA . VAL B 1 357 ? 19.922 14.383 -3.002 1 97 357 VAL B CA 1
ATOM 8861 C C . VAL B 1 357 ? 20.672 15.719 -3.016 1 97 357 VAL B C 1
ATOM 8863 O O . VAL B 1 357 ? 20.984 16.266 -1.958 1 97 357 VAL B O 1
ATOM 8866 N N . ASP B 1 358 ? 20.906 16.266 -4.156 1 97.94 358 ASP B N 1
ATOM 8867 C CA . ASP B 1 358 ? 21.641 17.516 -4.277 1 97.94 358 ASP B CA 1
ATOM 8868 C C . ASP B 1 358 ? 20.797 18.703 -3.785 1 97.94 358 ASP B C 1
ATOM 8870 O O . ASP B 1 358 ? 21.328 19.75 -3.441 1 97.94 358 ASP B O 1
ATOM 8874 N N . SER B 1 359 ? 19.453 18.531 -3.785 1 98.19 359 SER B N 1
ATOM 8875 C CA . SER B 1 359 ? 18.625 19.531 -3.129 1 98.19 359 SER B CA 1
ATOM 8876 C C . SER B 1 359 ? 18.984 19.672 -1.65 1 98.19 359 SER B C 1
ATOM 8878 O O . SER B 1 359 ? 19 20.766 -1.104 1 98.19 359 SER B O 1
ATOM 8880 N N . PHE B 1 360 ? 19.312 18.562 -1.044 1 98.19 360 PHE B N 1
ATOM 8881 C CA . PHE B 1 360 ? 19.625 18.562 0.38 1 98.19 360 PHE B CA 1
ATOM 8882 C C . PHE B 1 360 ? 21 19.156 0.631 1 98.19 360 PHE B C 1
ATOM 8884 O O . PHE B 1 360 ? 21.203 19.859 1.618 1 98.19 360 PHE B O 1
ATOM 8891 N N . PHE B 1 361 ? 21.969 18.875 -0.262 1 98.5 361 PHE B N 1
ATOM 8892 C CA . PHE B 1 361 ? 23.266 19.5 -0.136 1 98.5 361 PHE B CA 1
ATOM 8893 C C . PHE B 1 361 ? 23.172 21.016 -0.276 1 98.5 361 PHE B C 1
ATOM 8895 O O . PHE B 1 361 ? 23.766 21.766 0.504 1 98.5 361 PHE B O 1
ATOM 8902 N N . CYS B 1 362 ? 22.391 21.391 -1.248 1 98.25 362 CYS B N 1
ATOM 8903 C CA . CYS B 1 362 ? 22.203 22.812 -1.491 1 98.25 362 CYS B CA 1
ATOM 8904 C C . CYS B 1 362 ? 21.562 23.484 -0.286 1 98.25 362 CYS B C 1
ATOM 8906 O O . CYS B 1 362 ? 22.031 24.516 0.182 1 98.25 362 CYS B O 1
ATOM 8908 N N . MET B 1 363 ? 20.516 22.891 0.254 1 97.62 363 MET B N 1
ATOM 8909 C CA . MET B 1 363 ? 19.828 23.438 1.416 1 97.62 363 MET B CA 1
ATOM 8910 C C . MET B 1 363 ? 20.734 23.438 2.643 1 97.62 363 MET B C 1
ATOM 8912 O O . MET B 1 363 ? 20.688 24.359 3.459 1 97.62 363 MET B O 1
ATOM 8916 N N . GLY B 1 364 ? 21.516 22.391 2.764 1 97.38 364 GLY B N 1
ATOM 8917 C CA . GLY B 1 364 ? 22.469 22.312 3.859 1 97.38 364 GLY B CA 1
ATOM 8918 C C . GLY B 1 364 ? 23.469 23.469 3.863 1 97.38 364 GLY B C 1
ATOM 8919 O O . GLY B 1 364 ? 23.656 24.125 4.891 1 97.38 364 GLY B O 1
ATOM 8920 N N . GLY B 1 365 ? 24.047 23.766 2.691 1 98.12 365 GLY B N 1
ATOM 8921 C CA . GLY B 1 365 ? 24.953 24.891 2.576 1 98.12 365 GLY B CA 1
ATOM 8922 C C . GLY B 1 365 ? 24.266 26.234 2.832 1 98.12 365 GLY B C 1
ATOM 8923 O O . GLY B 1 365 ? 24.844 27.109 3.48 1 98.12 365 GLY B O 1
ATOM 8924 N N . LEU B 1 366 ? 23.094 26.344 2.342 1 97.81 366 LEU B N 1
ATOM 8925 C CA . LEU B 1 366 ? 22.344 27.594 2.479 1 97.81 366 LEU B CA 1
ATOM 8926 C C . LEU B 1 366 ? 22.047 27.891 3.945 1 97.81 366 LEU B C 1
ATOM 8928 O O . LEU B 1 366 ? 22.328 28.984 4.43 1 97.81 366 LEU B O 1
ATOM 8932 N N . LEU B 1 367 ? 21.5 26.906 4.645 1 95.31 367 LEU B N 1
ATOM 8933 C CA . LEU B 1 367 ? 21.109 27.094 6.035 1 95.31 367 LEU B CA 1
ATOM 8934 C C . LEU B 1 367 ? 22.328 27.312 6.926 1 95.31 367 LEU B C 1
ATOM 8936 O O . LEU B 1 367 ? 22.266 28.109 7.867 1 95.31 367 LEU B O 1
ATOM 8940 N N . LEU B 1 368 ? 23.344 26.594 6.613 1 96.19 368 LEU B N 1
ATOM 8941 C CA . LEU B 1 368 ? 24.578 26.734 7.367 1 96.19 368 LEU B CA 1
ATOM 8942 C C . LEU B 1 368 ? 25.094 28.172 7.281 1 96.19 368 LEU B C 1
ATOM 8944 O O . LEU B 1 368 ? 25.406 28.797 8.305 1 96.19 368 LEU B O 1
ATOM 8948 N N . CYS B 1 369 ? 25.156 28.656 6.121 1 96.25 369 CYS B N 1
ATOM 8949 C CA . CYS B 1 369 ? 25.672 30.016 5.906 1 96.25 369 CYS B CA 1
ATOM 8950 C C . CYS B 1 369 ? 24.703 31.047 6.469 1 96.25 369 CYS B C 1
ATOM 8952 O O . CYS B 1 369 ? 25.125 31.969 7.176 1 96.25 369 CYS B O 1
ATOM 8954 N N . TYR B 1 370 ? 23.484 30.906 6.188 1 94.12 370 TYR B N 1
ATOM 8955 C CA . TYR B 1 370 ? 22.453 31.828 6.625 1 94.12 370 TYR B CA 1
ATOM 8956 C C . TYR B 1 370 ? 22.453 31.969 8.141 1 94.12 370 TYR B C 1
ATOM 8958 O O . TYR B 1 370 ? 22.484 33.094 8.672 1 94.12 370 TYR B O 1
ATOM 8966 N N . LEU B 1 371 ? 22.484 30.906 8.867 1 91.12 371 LEU B N 1
ATOM 8967 C CA . LEU B 1 371 ? 22.391 30.906 10.328 1 91.12 371 LEU B CA 1
ATOM 8968 C C . LEU B 1 371 ? 23.703 31.375 10.953 1 91.12 371 LEU B C 1
ATOM 8970 O O . LEU B 1 371 ? 23.688 32.094 11.969 1 91.12 371 LEU B O 1
ATOM 8974 N N . THR B 1 372 ? 24.797 30.984 10.398 1 93.31 372 THR B N 1
ATOM 8975 C CA . THR B 1 372 ? 26.078 31.391 10.938 1 93.31 372 THR B CA 1
ATOM 8976 C C . THR B 1 372 ? 26.281 32.906 10.828 1 93.31 372 THR B C 1
ATOM 8978 O O . THR B 1 372 ? 26.656 33.562 11.805 1 93.31 372 THR B O 1
ATOM 8981 N N . ILE B 1 373 ? 26 33.406 9.703 1 91.81 373 ILE B N 1
ATOM 8982 C CA . ILE B 1 373 ? 26.188 34.844 9.492 1 91.81 373 ILE B CA 1
ATOM 8983 C C . ILE B 1 373 ? 25.203 35.625 10.336 1 91.81 373 ILE B C 1
ATOM 8985 O O . ILE B 1 373 ? 25.547 36.656 10.922 1 91.81 373 ILE B O 1
ATOM 8989 N N . LYS B 1 374 ? 24.047 35.125 10.367 1 87.56 374 LYS B N 1
ATOM 8990 C CA . LYS B 1 374 ? 23.031 35.781 11.188 1 87.56 374 LYS B CA 1
ATOM 8991 C C . LYS B 1 374 ? 23.438 35.781 12.656 1 87.56 374 LYS B C 1
ATOM 8993 O O . LYS B 1 374 ? 23.344 36.812 13.32 1 87.56 374 LYS B O 1
ATOM 8998 N N . THR B 1 375 ? 23.938 34.75 13.156 1 87.94 375 THR B N 1
ATOM 8999 C CA . THR B 1 375 ? 24.312 34.625 14.562 1 87.94 375 THR B CA 1
ATOM 9000 C C . THR B 1 375 ? 25.547 35.438 14.867 1 87.94 375 THR B C 1
ATOM 9002 O O . THR B 1 375 ? 25.609 36.125 15.898 1 87.94 375 THR B O 1
ATOM 9005 N N . VAL B 1 376 ? 26.5 35.469 14.031 1 89.94 376 VAL B N 1
ATOM 9006 C CA . VAL B 1 376 ? 27.781 36.125 14.297 1 89.94 376 VAL B CA 1
ATOM 9007 C C . VAL B 1 376 ? 27.656 37.625 14.016 1 89.94 376 VAL B C 1
ATOM 9009 O O . VAL B 1 376 ? 28.062 38.438 14.844 1 89.94 376 VAL B O 1
ATOM 9012 N N . LYS B 1 377 ? 27.078 37.938 12.992 1 85 377 LYS B N 1
ATOM 9013 C CA . LYS B 1 377 ? 27.078 39.344 12.57 1 85 377 LYS B CA 1
ATOM 9014 C C . LYS B 1 377 ? 25.875 40.094 13.117 1 85 377 LYS B C 1
ATOM 9016 O O . LYS B 1 377 ? 25.969 41.25 13.508 1 85 377 LYS B O 1
ATOM 9021 N N . LEU B 1 378 ? 24.797 39.438 13.117 1 79.56 378 LEU B N 1
ATOM 9022 C CA . LEU B 1 378 ? 23.594 40.125 13.531 1 79.56 378 LEU B CA 1
ATOM 9023 C C . LEU B 1 378 ? 23.391 40.031 15.039 1 79.56 378 LEU B C 1
ATOM 9025 O O . LEU B 1 378 ? 23 41 15.688 1 79.56 378 LEU B O 1
ATOM 9029 N N . GLU B 1 379 ? 23.641 38.844 15.555 1 81.75 379 GLU B N 1
ATOM 9030 C CA . GLU B 1 379 ? 23.438 38.625 16.984 1 81.75 379 GLU B CA 1
ATOM 9031 C C . GLU B 1 379 ? 24.703 38.938 17.781 1 81.75 379 GLU B C 1
ATOM 9033 O O . GLU B 1 379 ? 24.672 39.062 19 1 81.75 379 GLU B O 1
ATOM 9038 N N . GLY B 1 380 ? 25.828 39.031 17.188 1 84.5 380 GLY B N 1
ATOM 9039 C CA . GLY B 1 380 ? 27.078 39.438 17.828 1 84.5 380 GLY B CA 1
ATOM 9040 C C . GLY B 1 380 ? 27.719 38.312 18.625 1 84.5 380 GLY B C 1
ATOM 9041 O O . GLY B 1 380 ? 28.5 38.562 19.531 1 84.5 380 GLY B O 1
ATOM 9042 N N . LYS B 1 381 ? 27.375 37.125 18.359 1 86.12 381 LYS B N 1
ATOM 9043 C CA . LYS B 1 381 ? 27.969 36 19.047 1 86.12 381 LYS B CA 1
ATOM 9044 C C . LYS B 1 381 ? 29.203 35.469 18.312 1 86.12 381 LYS B C 1
ATOM 9046 O O . LYS B 1 381 ? 29.203 35.375 17.078 1 86.12 381 LYS B O 1
ATOM 9051 N N . PRO B 1 382 ? 30.156 35.25 19.125 1 88.44 382 PRO B N 1
ATOM 9052 C CA . PRO B 1 382 ? 31.375 34.781 18.453 1 88.44 382 PRO B CA 1
ATOM 9053 C C . PRO B 1 382 ? 31.219 33.406 17.859 1 88.44 382 PRO B C 1
ATOM 9055 O O . PRO B 1 382 ? 30.5 32.562 18.406 1 88.44 382 PRO B O 1
ATOM 9058 N N . PHE B 1 383 ? 31.906 33.188 16.719 1 91.44 383 PHE B N 1
ATOM 9059 C CA . PHE B 1 383 ? 31.906 31.891 16.062 1 91.44 383 PHE B CA 1
ATOM 9060 C C . PHE B 1 383 ? 32.812 30.906 16.797 1 91.44 383 PHE B C 1
ATOM 9062 O O . PHE B 1 383 ? 34.031 31.109 16.891 1 91.44 383 PHE B O 1
ATOM 9069 N N . ASN B 1 384 ? 32.219 29.797 17.438 1 91.81 384 ASN B N 1
ATOM 9070 C CA . ASN B 1 384 ? 32.938 28.734 18.141 1 91.81 384 ASN B CA 1
ATOM 9071 C C . ASN B 1 384 ? 33 27.453 17.312 1 91.81 384 ASN B C 1
ATOM 9073 O O . ASN B 1 384 ? 31.984 26.75 17.203 1 91.81 384 ASN B O 1
ATOM 9077 N N . ILE B 1 385 ? 34.156 27.094 16.859 1 93.88 385 ILE B N 1
ATOM 9078 C CA . ILE B 1 385 ? 34.344 25.969 15.961 1 93.88 385 ILE B CA 1
ATOM 9079 C C . ILE B 1 385 ? 34 24.672 16.688 1 93.88 385 ILE B C 1
ATOM 9081 O O . ILE B 1 385 ? 33.406 23.75 16.094 1 93.88 385 ILE B O 1
ATOM 9085 N N . VAL B 1 386 ? 34.344 24.516 17.938 1 94.19 386 VAL B N 1
ATOM 9086 C CA . VAL B 1 386 ? 34.094 23.297 18.688 1 94.19 386 VAL B CA 1
ATOM 9087 C C . VAL B 1 386 ? 32.594 23.094 18.859 1 94.19 386 VAL B C 1
ATOM 9089 O O . VAL B 1 386 ? 32.094 22 18.609 1 94.19 386 VAL B O 1
ATOM 9092 N N . MET B 1 387 ? 31.938 24.109 19.25 1 91.69 387 MET B N 1
ATOM 9093 C CA . MET B 1 387 ? 30.5 24.016 19.438 1 91.69 387 MET B CA 1
ATOM 9094 C C . MET B 1 387 ? 29.781 23.781 18.109 1 91.69 387 MET B C 1
ATOM 9096 O O . MET B 1 387 ? 28.766 23.094 18.062 1 91.69 387 MET B O 1
ATOM 9100 N N . TYR B 1 388 ? 30.453 24.438 17.094 1 93.75 388 TYR B N 1
ATOM 9101 C CA . TYR B 1 388 ? 29.953 24.234 15.742 1 93.75 388 TYR B CA 1
ATOM 9102 C C . TYR B 1 388 ? 29.906 22.75 15.391 1 93.75 388 TYR B C 1
ATOM 9104 O O . TYR B 1 388 ? 28.891 22.25 14.914 1 93.75 388 TYR B O 1
ATOM 9112 N N . ILE B 1 389 ? 30.875 22 15.688 1 95.69 389 ILE B N 1
ATOM 9113 C CA . ILE B 1 389 ? 30.984 20.594 15.352 1 95.69 389 ILE B CA 1
ATOM 9114 C C . ILE B 1 389 ? 30.172 19.766 16.344 1 95.69 389 ILE B C 1
ATOM 9116 O O . ILE B 1 389 ? 29.469 18.828 15.938 1 95.69 389 ILE B O 1
ATOM 9120 N N . VAL B 1 390 ? 30.141 20.109 17.594 1 95.06 390 VAL B N 1
ATOM 9121 C CA . VAL B 1 390 ? 29.469 19.359 18.641 1 95.06 390 VAL B CA 1
ATOM 9122 C C . VAL B 1 390 ? 27.953 19.406 18.406 1 95.06 390 VAL B C 1
ATOM 9124 O O . VAL B 1 390 ? 27.266 18.406 18.562 1 95.06 390 VAL B O 1
ATOM 9127 N N . HIS B 1 391 ? 27.453 20.531 18.031 1 93.25 391 HIS B N 1
ATOM 9128 C CA . HIS B 1 391 ? 26.016 20.688 17.781 1 93.25 391 HIS B CA 1
ATOM 9129 C C . HIS B 1 391 ? 25.562 19.766 16.656 1 93.25 391 HIS B C 1
ATOM 9131 O O . HIS B 1 391 ? 24.516 19.109 16.75 1 93.25 391 HIS B O 1
ATOM 9137 N N . ARG B 1 392 ? 26.312 19.719 15.641 1 95.19 392 ARG B N 1
ATOM 9138 C CA . ARG B 1 392 ? 25.984 18.891 14.492 1 95.19 392 ARG B CA 1
ATOM 9139 C C . ARG B 1 392 ? 26.031 17.406 14.867 1 95.19 392 ARG B C 1
ATOM 9141 O O . ARG B 1 392 ? 25.125 16.641 14.516 1 95.19 392 ARG B O 1
ATOM 9148 N N . LEU B 1 393 ? 27.062 17 15.555 1 96.88 393 LEU B N 1
ATOM 9149 C CA . LEU B 1 393 ? 27.219 15.609 15.953 1 96.88 393 LEU B CA 1
ATOM 9150 C C . LEU B 1 393 ? 26.141 15.195 16.938 1 96.88 393 LEU B C 1
ATOM 9152 O O . LEU B 1 393 ? 25.641 14.07 16.875 1 96.88 393 LEU B O 1
ATOM 9156 N N . TRP B 1 394 ? 25.75 16.125 17.812 1 96.19 394 TRP B N 1
ATOM 9157 C CA . TRP B 1 394 ? 24.703 15.859 18.797 1 96.19 394 TRP B CA 1
ATOM 9158 C C . TRP B 1 394 ? 23.375 15.609 18.109 1 96.19 394 TRP B C 1
ATOM 9160 O O . TRP B 1 394 ? 22.562 14.812 18.578 1 96.19 394 TRP B O 1
ATOM 9170 N N . ARG B 1 395 ? 23.188 16.266 16.969 1 94.38 395 ARG B N 1
ATOM 9171 C CA . ARG B 1 395 ? 21.953 16.125 16.219 1 94.38 395 ARG B CA 1
ATOM 9172 C C . ARG B 1 395 ? 21.906 14.82 15.438 1 94.38 395 ARG B C 1
ATOM 9174 O O . ARG B 1 395 ? 20.844 14.25 15.227 1 94.38 395 ARG B O 1
ATOM 9181 N N . ILE B 1 396 ? 23.016 14.242 15.094 1 97.31 396 ILE B N 1
ATOM 9182 C CA . ILE B 1 396 ? 23.062 13.109 14.18 1 97.31 396 ILE B CA 1
ATOM 9183 C C . ILE B 1 396 ? 23.234 11.812 14.969 1 97.31 396 ILE B C 1
ATOM 9185 O O . ILE B 1 396 ? 22.484 10.852 14.773 1 97.31 396 ILE B O 1
ATOM 9189 N N . TYR B 1 397 ? 24.094 11.75 15.977 1 97.25 397 TYR B N 1
ATOM 9190 C CA . TYR B 1 397 ? 24.578 10.523 16.609 1 97.25 397 TYR B CA 1
ATOM 9191 C C . TYR B 1 397 ? 23.422 9.773 17.281 1 97.25 397 TYR B C 1
ATOM 9193 O O . TYR B 1 397 ? 23.25 8.578 17.062 1 97.25 397 TYR B O 1
ATOM 9201 N N . PRO B 1 398 ? 22.641 10.445 18.109 1 96.5 398 PRO B N 1
ATOM 9202 C CA . PRO B 1 398 ? 21.625 9.68 18.828 1 96.5 398 PRO B CA 1
ATOM 9203 C C . PRO B 1 398 ? 20.672 8.938 17.891 1 96.5 398 PRO B C 1
ATOM 9205 O O . PRO B 1 398 ? 20.422 7.742 18.078 1 96.5 398 PRO B O 1
ATOM 9208 N N . VAL B 1 399 ? 20.234 9.586 16.875 1 97.06 399 VAL B N 1
ATOM 9209 C CA . VAL B 1 399 ? 19.281 8.992 15.953 1 97.06 399 VAL B CA 1
ATOM 9210 C C . VAL B 1 399 ? 19.984 7.961 15.07 1 97.06 399 VAL B C 1
ATOM 9212 O O . VAL B 1 399 ? 19.438 6.887 14.805 1 97.06 399 VAL B O 1
ATOM 9215 N N . TYR B 1 400 ? 21.188 8.305 14.633 1 97.62 400 TYR B N 1
ATOM 9216 C CA . TYR B 1 400 ? 21.969 7.43 13.766 1 97.62 400 TYR B CA 1
ATOM 9217 C C . TYR B 1 400 ? 22.266 6.098 14.445 1 97.62 400 TYR B C 1
ATOM 9219 O O . TYR B 1 400 ? 22.078 5.035 13.844 1 97.62 400 TYR B O 1
ATOM 9227 N N . ILE B 1 401 ? 22.594 6.16 15.703 1 97 401 ILE B N 1
ATOM 9228 C CA . ILE B 1 401 ? 22.906 4.961 16.484 1 97 401 ILE B CA 1
ATOM 9229 C C . ILE B 1 401 ? 21.641 4.137 16.688 1 97 401 ILE B C 1
ATOM 9231 O O . ILE B 1 401 ? 21.656 2.914 16.531 1 97 401 ILE B O 1
ATOM 9235 N N . MET B 1 402 ? 20.594 4.766 17 1 96.25 402 MET B N 1
ATOM 9236 C CA . MET B 1 402 ? 19.344 4.062 17.266 1 96.25 402 MET B CA 1
ATOM 9237 C C . MET B 1 402 ? 18.859 3.342 16 1 96.25 402 MET B C 1
ATOM 9239 O O . MET B 1 402 ? 18.344 2.225 16.078 1 96.25 402 MET B O 1
ATOM 9243 N N . VAL B 1 403 ? 19.016 3.961 14.844 1 96.19 403 VAL B N 1
ATOM 9244 C CA . VAL B 1 403 ? 18.578 3.344 13.594 1 96.19 403 VAL B CA 1
ATOM 9245 C C . VAL B 1 403 ? 19.469 2.162 13.25 1 96.19 403 VAL B C 1
ATOM 9247 O O . VAL B 1 403 ? 19 1.129 12.773 1 96.19 403 VAL B O 1
ATOM 9250 N N . ILE B 1 404 ? 20.797 2.303 13.484 1 95.94 404 ILE B N 1
ATOM 9251 C CA . ILE B 1 404 ? 21.719 1.197 13.273 1 95.94 404 ILE B CA 1
ATOM 9252 C C . ILE B 1 404 ? 21.344 0.018 14.156 1 95.94 404 ILE B C 1
ATOM 9254 O O . ILE B 1 404 ? 21.281 -1.123 13.695 1 95.94 404 ILE B O 1
ATOM 9258 N N . LEU B 1 405 ? 21.016 0.29 15.406 1 94.88 405 LEU B N 1
ATOM 9259 C CA . LEU B 1 405 ? 20.594 -0.763 16.328 1 94.88 405 LEU B CA 1
ATOM 9260 C C . LEU B 1 405 ? 19.297 -1.404 15.867 1 94.88 405 LEU B C 1
ATOM 9262 O O . LEU B 1 405 ? 19.141 -2.625 15.945 1 94.88 405 LEU B O 1
ATOM 9266 N N . PHE B 1 406 ? 18.391 -0.635 15.398 1 93.12 406 PHE B N 1
ATOM 9267 C CA . PHE B 1 406 ? 17.094 -1.135 14.938 1 93.12 406 PHE B CA 1
ATOM 9268 C C . PHE B 1 406 ? 17.281 -2.111 13.781 1 93.12 406 PHE B C 1
ATOM 9270 O O . PHE B 1 406 ? 16.5 -3.061 13.641 1 93.12 406 PHE B O 1
ATOM 9277 N N . HIS B 1 407 ? 18.281 -1.854 13.008 1 91.12 407 HIS B N 1
ATOM 9278 C CA . HIS B 1 407 ? 18.562 -2.67 11.828 1 91.12 407 HIS B CA 1
ATOM 9279 C C . HIS B 1 407 ? 18.844 -4.117 12.219 1 91.12 407 HIS B C 1
ATOM 9281 O O . HIS B 1 407 ? 18.562 -5.035 11.445 1 91.12 407 HIS B O 1
ATOM 9287 N N . PHE B 1 408 ? 19.234 -4.363 13.359 1 89.69 408 PHE B N 1
ATOM 9288 C CA . PHE B 1 408 ? 19.625 -5.703 13.789 1 89.69 408 PHE B CA 1
ATOM 9289 C C . PHE B 1 408 ? 18.406 -6.535 14.148 1 89.69 408 PHE B C 1
ATOM 9291 O O . PHE B 1 408 ? 18.5 -7.758 14.281 1 89.69 408 PHE B O 1
ATOM 9298 N N . TYR B 1 409 ? 17.188 -5.879 14.211 1 87.75 409 TYR B N 1
ATOM 9299 C CA . TYR B 1 409 ? 15.93 -6.613 14.383 1 87.75 409 TYR B CA 1
ATOM 9300 C C . TYR B 1 409 ? 15.508 -7.273 13.078 1 87.75 409 TYR B C 1
ATOM 9302 O O . TYR B 1 409 ? 14.562 -8.07 13.055 1 87.75 409 TYR B O 1
ATOM 9310 N N . GLY B 1 410 ? 16.141 -6.996 12 1 84.38 410 GLY B N 1
ATOM 9311 C CA . GLY B 1 410 ? 15.758 -7.488 10.688 1 84.38 410 GLY B CA 1
ATOM 9312 C C . GLY B 1 410 ? 15.672 -9 10.617 1 84.38 410 GLY B C 1
ATOM 9313 O O . GLY B 1 410 ? 14.812 -9.555 9.922 1 84.38 410 GLY B O 1
ATOM 9314 N N . TYR B 1 411 ? 16.469 -9.695 11.43 1 77.19 411 TYR B N 1
ATOM 9315 C CA . TYR B 1 411 ? 16.453 -11.156 11.43 1 77.19 411 TYR B CA 1
ATOM 9316 C C . TYR B 1 411 ? 15.148 -11.688 12.008 1 77.19 411 TYR B C 1
ATOM 9318 O O . TYR B 1 411 ? 14.727 -12.797 11.68 1 77.19 411 TYR B O 1
ATOM 9326 N N . MET B 1 412 ? 14.516 -10.844 12.758 1 80.62 412 MET B N 1
ATOM 9327 C CA . MET B 1 412 ? 13.352 -11.312 13.492 1 80.62 412 MET B CA 1
ATOM 9328 C C . MET B 1 412 ? 12.062 -10.891 12.797 1 80.62 412 MET B C 1
ATOM 9330 O O . MET B 1 412 ? 11.008 -11.492 13.016 1 80.62 412 MET B O 1
ATOM 9334 N N . ILE B 1 413 ? 12.078 -9.906 12.008 1 75.06 413 ILE B N 1
ATOM 9335 C CA . ILE B 1 413 ? 10.844 -9.336 11.484 1 75.06 413 ILE B CA 1
ATOM 9336 C C . ILE B 1 413 ? 10.539 -9.93 10.117 1 75.06 413 ILE B C 1
ATOM 9338 O O . ILE B 1 413 ? 9.453 -9.727 9.57 1 75.06 413 ILE B O 1
ATOM 9342 N N . SER B 1 414 ? 11.43 -10.688 9.555 1 73.12 414 SER B N 1
ATOM 9343 C CA . SER B 1 414 ? 11.164 -11.125 8.188 1 73.12 414 SER B CA 1
ATOM 9344 C C . SER B 1 414 ? 11.352 -12.633 8.047 1 73.12 414 SER B C 1
ATOM 9346 O O . SER B 1 414 ? 12.078 -13.25 8.82 1 73.12 414 SER B O 1
ATOM 9348 N N . SER B 1 415 ? 10.445 -13.211 7.402 1 81.25 415 SER B N 1
ATOM 9349 C CA . SER B 1 415 ? 10.555 -14.594 6.941 1 81.25 415 SER B CA 1
ATOM 9350 C C . SER B 1 415 ? 10.109 -14.727 5.488 1 81.25 415 SER B C 1
ATOM 9352 O O . SER B 1 415 ? 9.508 -13.812 4.93 1 81.25 415 SER B O 1
ATOM 9354 N N . GLY B 1 416 ? 10.609 -15.758 4.816 1 86.06 416 GLY B N 1
ATOM 9355 C CA . GLY B 1 416 ? 10.172 -15.961 3.447 1 86.06 416 GLY B CA 1
ATOM 9356 C C . GLY B 1 416 ? 11.266 -16.484 2.541 1 86.06 416 GLY B C 1
ATOM 9357 O O . GLY B 1 416 ? 12.43 -16.562 2.947 1 86.06 416 GLY B O 1
ATOM 9358 N N . PRO B 1 417 ? 10.844 -16.844 1.378 1 89 417 PRO B N 1
ATOM 9359 C CA . PRO B 1 417 ? 11.781 -17.469 0.443 1 89 417 PRO B CA 1
ATOM 9360 C C . PRO B 1 417 ? 12.875 -16.516 -0.025 1 89 417 PRO B C 1
ATOM 9362 O O . PRO B 1 417 ? 13.961 -16.969 -0.406 1 89 417 PRO B O 1
ATOM 9365 N N . LEU B 1 418 ? 12.68 -15.234 0.075 1 86.31 418 LEU B N 1
ATOM 9366 C CA . LEU B 1 418 ? 13.641 -14.281 -0.469 1 86.31 418 LEU B CA 1
ATOM 9367 C C . LEU B 1 418 ? 14.352 -13.523 0.649 1 86.31 418 LEU B C 1
ATOM 9369 O O . LEU B 1 418 ? 15.156 -12.625 0.385 1 86.31 418 LEU B O 1
ATOM 9373 N N . MET B 1 419 ? 14.117 -13.828 1.846 1 82.94 419 MET B N 1
ATOM 9374 C CA . MET B 1 419 ? 14.633 -13.094 2.998 1 82.94 419 MET B CA 1
ATOM 9375 C C . MET B 1 419 ? 16.156 -13.164 3.051 1 82.94 419 MET B C 1
ATOM 9377 O O . MET B 1 419 ? 16.812 -12.141 3.211 1 82.94 419 MET B O 1
ATOM 9381 N N . HIS B 1 420 ? 16.688 -14.32 2.852 1 79.88 420 HIS B N 1
ATOM 9382 C CA . HIS B 1 420 ? 18.125 -14.523 3.018 1 79.88 420 HIS B CA 1
ATOM 9383 C C . HIS B 1 420 ? 18.891 -13.93 1.845 1 79.88 420 HIS B C 1
ATOM 9385 O O . HIS B 1 420 ? 20.062 -13.555 1.992 1 79.88 420 HIS B O 1
ATOM 9391 N N . HIS B 1 421 ? 18.188 -13.859 0.764 1 76.06 421 HIS B N 1
ATOM 9392 C CA . HIS B 1 421 ? 18.859 -13.32 -0.414 1 76.06 421 HIS B CA 1
ATOM 9393 C C . HIS B 1 421 ? 18.844 -11.789 -0.402 1 76.06 421 HIS B C 1
ATOM 9395 O O . HIS B 1 421 ? 19.766 -11.156 -0.913 1 76.06 421 HIS B O 1
ATOM 9401 N N . PHE B 1 422 ? 17.906 -11.344 0.192 1 76.5 422 PHE B N 1
ATOM 9402 C CA . PHE B 1 422 ? 17.719 -9.906 0.016 1 76.5 422 PHE B CA 1
ATOM 9403 C C . PHE B 1 422 ? 17.984 -9.164 1.318 1 76.5 422 PHE B C 1
ATOM 9405 O O . PHE B 1 422 ? 18.719 -8.18 1.337 1 76.5 422 PHE B O 1
ATOM 9412 N N . ILE B 1 423 ? 17.578 -9.633 2.488 1 77.56 423 ILE B N 1
ATOM 9413 C CA . ILE B 1 423 ? 17.625 -8.867 3.73 1 77.56 423 ILE B CA 1
ATOM 9414 C C . ILE B 1 423 ? 18.891 -9.219 4.516 1 77.56 423 ILE B C 1
ATOM 9416 O O . ILE B 1 423 ? 19.5 -8.352 5.133 1 77.56 423 ILE B O 1
ATOM 9420 N N . HIS B 1 424 ? 19.266 -10.438 4.48 1 82.06 424 HIS B N 1
ATOM 9421 C CA . HIS B 1 424 ? 20.359 -10.867 5.344 1 82.06 424 HIS B CA 1
ATOM 9422 C C . HIS B 1 424 ? 21.656 -10.18 4.969 1 82.06 424 HIS B C 1
ATOM 9424 O O . HIS B 1 424 ? 22.391 -9.711 5.84 1 82.06 424 HIS B O 1
ATOM 9430 N N . PRO B 1 425 ? 21.922 -10.07 3.682 1 83.19 425 PRO B N 1
ATOM 9431 C CA . PRO B 1 425 ? 23.141 -9.336 3.344 1 83.19 425 PRO B CA 1
ATOM 9432 C C . PRO B 1 425 ? 23.125 -7.895 3.84 1 83.19 425 PRO B C 1
ATOM 9434 O O . PRO B 1 425 ? 24.156 -7.355 4.234 1 83.19 425 PRO B O 1
ATOM 9437 N N . TYR B 1 426 ? 22.047 -7.344 3.809 1 84.38 426 TYR B N 1
ATOM 9438 C CA . TYR B 1 426 ? 21.875 -5.977 4.277 1 84.38 426 TYR B CA 1
ATOM 9439 C C . TYR B 1 426 ? 22.188 -5.867 5.766 1 84.38 426 TYR B C 1
ATOM 9441 O O . TYR B 1 426 ? 22.844 -4.91 6.199 1 84.38 426 TYR B O 1
ATOM 9449 N N . ILE B 1 427 ? 21.844 -6.84 6.551 1 87.5 427 ILE B N 1
ATOM 9450 C CA . ILE B 1 427 ? 22.062 -6.848 7.996 1 87.5 427 ILE B CA 1
ATOM 9451 C C . ILE B 1 427 ? 23.5 -7.277 8.297 1 87.5 427 ILE B C 1
ATOM 9453 O O . ILE B 1 427 ? 24.141 -6.711 9.188 1 87.5 427 ILE B O 1
ATOM 9457 N N . ASP B 1 428 ? 24 -8.258 7.57 1 90.06 428 ASP B N 1
ATOM 9458 C CA . ASP B 1 428 ? 25.359 -8.758 7.77 1 90.06 428 ASP B CA 1
ATOM 9459 C C . ASP B 1 428 ? 26.391 -7.664 7.516 1 90.06 428 ASP B C 1
ATOM 9461 O O . ASP B 1 428 ? 27.406 -7.586 8.219 1 90.06 428 ASP B O 1
ATOM 9465 N N . ASN B 1 429 ? 26.125 -6.898 6.516 1 92.12 429 ASN B N 1
ATOM 9466 C CA . ASN B 1 429 ? 27.016 -5.77 6.242 1 92.12 429 ASN B CA 1
ATOM 9467 C C . ASN B 1 429 ? 27.109 -4.84 7.449 1 92.12 429 ASN B C 1
ATOM 9469 O O . ASN B 1 429 ? 28.188 -4.32 7.746 1 92.12 429 ASN B O 1
ATOM 9473 N N . CYS B 1 430 ? 26.094 -4.656 8.141 1 91.25 430 CYS B N 1
ATOM 9474 C CA . CYS B 1 430 ? 26.094 -3.758 9.289 1 91.25 430 CYS B CA 1
ATOM 9475 C C . CYS B 1 430 ? 26.781 -4.402 10.492 1 91.25 430 CYS B C 1
ATOM 9477 O O . CYS B 1 430 ? 27.391 -3.709 11.305 1 91.25 430 CYS B O 1
ATOM 9479 N N . HIS B 1 431 ? 26.688 -5.715 10.578 1 89.94 431 HIS B N 1
ATOM 9480 C CA . HIS B 1 431 ? 27.406 -6.41 11.641 1 89.94 431 HIS B CA 1
ATOM 9481 C C . HIS B 1 431 ? 28.906 -6.219 11.516 1 89.94 431 HIS B C 1
ATOM 9483 O O . HIS B 1 431 ? 29.609 -6.051 12.516 1 89.94 431 HIS B O 1
ATOM 9489 N N . GLU B 1 432 ? 29.328 -6.137 10.352 1 92.62 432 GLU B N 1
ATOM 9490 C CA . GLU B 1 432 ? 30.766 -6.062 10.094 1 92.62 432 GLU B CA 1
ATOM 9491 C C . GLU B 1 432 ? 31.25 -4.617 10.109 1 92.62 432 GLU B C 1
ATOM 9493 O O . GLU B 1 432 ? 32.375 -4.34 10.539 1 92.62 432 GLU B O 1
ATOM 9498 N N . ASN B 1 433 ? 30.375 -3.656 9.672 1 95.62 433 ASN B N 1
ATOM 9499 C CA . ASN B 1 433 ? 30.922 -2.338 9.375 1 95.62 433 ASN B CA 1
ATOM 9500 C C . ASN B 1 433 ? 30.109 -1.23 10.055 1 95.62 433 ASN B C 1
ATOM 9502 O O . ASN B 1 433 ? 30.172 -0.072 9.633 1 95.62 433 ASN B O 1
ATOM 9506 N N . TRP B 1 434 ? 29.359 -1.526 11.109 1 94.75 434 TRP B N 1
ATOM 9507 C CA . TRP B 1 434 ? 28.578 -0.494 11.773 1 94.75 434 TRP B CA 1
ATOM 9508 C C . TRP B 1 434 ? 29.469 0.628 12.289 1 94.75 434 TRP B C 1
ATOM 9510 O O . TRP B 1 434 ? 29.062 1.791 12.32 1 94.75 434 TRP B O 1
ATOM 9520 N N . TRP B 1 435 ? 30.703 0.367 12.727 1 95.81 435 TRP B N 1
ATOM 9521 C CA . TRP B 1 435 ? 31.625 1.338 13.312 1 95.81 435 TRP B CA 1
ATOM 9522 C C . TRP B 1 435 ? 32.094 2.338 12.266 1 95.81 435 TRP B C 1
ATOM 9524 O O . TRP B 1 435 ? 32.438 3.475 12.594 1 95.81 435 TRP B O 1
ATOM 9534 N N . VAL B 1 436 ? 32.156 1.957 10.992 1 97.38 436 VAL B N 1
ATOM 9535 C CA . VAL B 1 436 ? 32.562 2.834 9.906 1 97.38 436 VAL B CA 1
ATOM 9536 C C . VAL B 1 436 ? 31.594 4 9.781 1 97.38 436 VAL B C 1
ATOM 9538 O O . VAL B 1 436 ? 32 5.133 9.508 1 97.38 436 VAL B O 1
ATOM 9541 N N . ASN B 1 437 ? 30.312 3.713 10.008 1 97.56 437 ASN B N 1
ATOM 9542 C CA . ASN B 1 437 ? 29.281 4.742 9.945 1 97.56 437 ASN B CA 1
ATOM 9543 C C . ASN B 1 437 ? 29.453 5.781 11.055 1 97.56 437 ASN B C 1
ATOM 9545 O O . ASN B 1 437 ? 29.25 6.973 10.828 1 97.56 437 ASN B O 1
ATOM 9549 N N . LEU B 1 438 ? 29.859 5.367 12.195 1 97 438 LEU B N 1
ATOM 9550 C CA . LEU B 1 438 ? 30.016 6.266 13.328 1 97 438 LEU B CA 1
ATOM 9551 C C . LEU B 1 438 ? 31.234 7.168 13.156 1 97 438 LEU B C 1
ATOM 9553 O O . LEU B 1 438 ? 31.312 8.242 13.758 1 97 438 LEU B O 1
ATOM 9557 N N . LEU B 1 439 ? 32.094 6.75 12.281 1 97.38 439 LEU B N 1
ATOM 9558 C CA . LEU B 1 439 ? 33.25 7.57 11.977 1 97.38 439 LEU B CA 1
ATOM 9559 C C . LEU B 1 439 ? 33 8.438 10.742 1 97.38 439 LEU B C 1
ATOM 9561 O O . LEU B 1 439 ? 33.844 9.273 10.391 1 97.38 439 LEU B O 1
ATOM 9565 N N . PHE B 1 440 ? 31.969 8.281 10.086 1 97.62 440 PHE B N 1
ATOM 9566 C CA . PHE B 1 440 ? 31.531 9.047 8.922 1 97.62 440 PHE B CA 1
ATOM 9567 C C . PHE B 1 440 ? 32.531 8.898 7.781 1 97.62 440 PHE B C 1
ATOM 9569 O O . PHE B 1 440 ? 32.906 9.891 7.145 1 97.62 440 PHE B O 1
ATOM 9576 N N . ILE B 1 441 ? 33 7.66 7.535 1 97.38 441 ILE B N 1
ATOM 9577 C CA . ILE B 1 441 ? 33.906 7.395 6.422 1 97.38 441 ILE B CA 1
ATOM 9578 C C . ILE B 1 441 ? 33.344 6.273 5.555 1 97.38 441 ILE B C 1
ATOM 9580 O O . ILE B 1 441 ? 34.062 5.664 4.766 1 97.38 441 ILE B O 1
ATOM 9584 N N . ASN B 1 442 ? 32.062 5.957 5.742 1 96.25 442 ASN B N 1
ATOM 9585 C CA . ASN B 1 442 ? 31.422 4.859 5.031 1 96.25 442 ASN B CA 1
ATOM 9586 C C . ASN B 1 442 ? 31.234 5.184 3.553 1 96.25 442 ASN B C 1
ATOM 9588 O O . ASN B 1 442 ? 30.797 4.328 2.775 1 96.25 442 ASN B O 1
ATOM 9592 N N . ASN B 1 443 ? 31.547 6.41 3.086 1 96.56 443 ASN B N 1
ATOM 9593 C CA . ASN B 1 443 ? 31.516 6.742 1.667 1 96.56 443 ASN B CA 1
ATOM 9594 C C . ASN B 1 443 ? 32.844 6.473 0.992 1 96.56 443 ASN B C 1
ATOM 9596 O O . ASN B 1 443 ? 32.969 6.566 -0.231 1 96.56 443 ASN B O 1
ATOM 9600 N N . PHE B 1 444 ? 33.875 6.113 1.8 1 95.25 444 PHE B N 1
ATOM 9601 C CA . PHE B 1 444 ? 35.219 5.859 1.258 1 95.25 444 PHE B CA 1
ATOM 9602 C C . PHE B 1 444 ? 35.688 4.453 1.607 1 95.25 444 PHE B C 1
ATOM 9604 O O . PHE B 1 444 ? 36.469 3.854 0.869 1 95.25 444 PHE B O 1
ATOM 9611 N N . TYR B 1 445 ? 35.156 3.951 2.654 1 94.25 445 TYR B N 1
ATOM 9612 C CA . TYR B 1 445 ? 35.719 2.709 3.195 1 94.25 445 TYR B CA 1
ATOM 9613 C C . TYR B 1 445 ? 34.781 1.538 2.912 1 94.25 445 TYR B C 1
ATOM 9615 O O . TYR B 1 445 ? 33.594 1.602 3.211 1 94.25 445 TYR B O 1
ATOM 9623 N N . ASP B 1 446 ? 35.312 0.389 2.408 1 92.38 446 ASP B N 1
ATOM 9624 C CA . ASP B 1 446 ? 34.625 -0.891 2.184 1 92.38 446 ASP B CA 1
ATOM 9625 C C . ASP B 1 446 ? 33.25 -0.69 1.555 1 92.38 446 ASP B C 1
ATOM 9627 O O . ASP B 1 446 ? 32.25 -1.17 2.084 1 92.38 446 ASP B O 1
ATOM 9631 N N . LEU B 1 447 ? 33.25 -0.172 0.474 1 92.25 447 LEU B N 1
ATOM 9632 C CA . LEU B 1 447 ? 32.031 0.223 -0.204 1 92.25 447 LEU B CA 1
ATOM 9633 C C . LEU B 1 447 ? 31.281 -0.998 -0.738 1 92.25 447 LEU B C 1
ATOM 9635 O O . LEU B 1 447 ? 30.109 -0.904 -1.108 1 92.25 447 LEU B O 1
ATOM 9639 N N . ASP B 1 448 ? 31.859 -2.176 -0.68 1 88.69 448 ASP B N 1
ATOM 9640 C CA . ASP B 1 448 ? 31.219 -3.402 -1.152 1 88.69 448 ASP B CA 1
ATOM 9641 C C . ASP B 1 448 ? 30.312 -4.004 -0.075 1 88.69 448 ASP B C 1
ATOM 9643 O O . ASP B 1 448 ? 29.406 -4.77 -0.38 1 88.69 448 ASP B O 1
ATOM 9647 N N . ARG B 1 449 ? 30.688 -3.705 1.281 1 91.94 449 ARG B N 1
ATOM 9648 C CA . ARG B 1 449 ? 29.891 -4.191 2.398 1 91.94 449 ARG B CA 1
ATOM 9649 C C . ARG B 1 449 ? 29.484 -3.051 3.328 1 91.94 449 ARG B C 1
ATOM 9651 O O . ARG B 1 449 ? 29.844 -3.057 4.512 1 91.94 449 ARG B O 1
ATOM 9658 N N . PRO B 1 450 ? 28.641 -2.146 2.734 1 92.94 450 PRO B N 1
ATOM 9659 C CA . PRO B 1 450 ? 28.281 -0.97 3.531 1 92.94 450 PRO B CA 1
ATOM 9660 C C . PRO B 1 450 ? 27.188 -1.257 4.547 1 92.94 450 PRO B C 1
ATOM 9662 O O . PRO B 1 450 ? 26.266 -2.037 4.266 1 92.94 450 PRO B O 1
ATOM 9665 N N . CYS B 1 451 ? 27.375 -0.667 5.715 1 95.19 451 CYS B N 1
ATOM 9666 C CA . CYS B 1 451 ? 26.25 -0.611 6.648 1 95.19 451 CYS B CA 1
ATOM 9667 C C . CYS B 1 451 ? 25.328 0.558 6.324 1 95.19 451 CYS B C 1
ATOM 9669 O O . CYS B 1 451 ? 25.75 1.716 6.375 1 95.19 451 CYS B O 1
ATOM 9671 N N . LEU B 1 452 ? 24.078 0.253 6.078 1 94.56 452 LEU B N 1
ATOM 9672 C CA . LEU B 1 452 ? 23.156 1.303 5.656 1 94.56 452 LEU B CA 1
ATOM 9673 C C . LEU B 1 452 ? 23.719 2.078 4.473 1 94.56 452 LEU B C 1
ATOM 9675 O O . LEU B 1 452 ? 23.984 3.279 4.578 1 94.56 452 LEU B O 1
ATOM 9679 N N . GLY B 1 453 ? 23.844 1.433 3.357 1 92.94 453 GLY B N 1
ATOM 9680 C CA . GLY B 1 453 ? 24.531 1.925 2.174 1 92.94 453 GLY B CA 1
ATOM 9681 C C . GLY B 1 453 ? 24.094 3.32 1.768 1 92.94 453 GLY B C 1
ATOM 9682 O O . GLY B 1 453 ? 24.891 4.102 1.259 1 92.94 453 GLY B O 1
ATOM 9683 N N . HIS B 1 454 ? 22.875 3.779 2.057 1 94.19 454 HIS B N 1
ATOM 9684 C CA . HIS B 1 454 ? 22.359 5.074 1.632 1 94.19 454 HIS B CA 1
ATOM 9685 C C . HIS B 1 454 ? 22.906 6.199 2.504 1 94.19 454 HIS B C 1
ATOM 9687 O O . HIS B 1 454 ? 22.781 7.375 2.156 1 94.19 454 HIS B O 1
ATOM 9693 N N . THR B 1 455 ? 23.594 5.859 3.57 1 97.19 455 THR B N 1
ATOM 9694 C CA . THR B 1 455 ? 24.078 6.879 4.5 1 97.19 455 THR B CA 1
ATOM 9695 C C . THR B 1 455 ? 25.422 7.445 4.043 1 97.19 455 THR B C 1
ATOM 9697 O O . THR B 1 455 ? 26.062 8.188 4.781 1 97.19 455 THR B O 1
ATOM 9700 N N . TRP B 1 456 ? 25.844 7.102 2.84 1 97.12 456 TRP B N 1
ATOM 9701 C CA . TRP B 1 456 ? 26.953 7.836 2.254 1 97.12 456 TRP B CA 1
ATOM 9702 C C . TRP B 1 456 ? 26.703 9.344 2.299 1 97.12 456 TRP B C 1
ATOM 9704 O O . TRP B 1 456 ? 27.625 10.133 2.469 1 97.12 456 TRP B O 1
ATOM 9714 N N . TYR B 1 457 ? 25.484 9.727 2.125 1 97.69 457 TYR B N 1
ATOM 9715 C CA . TYR B 1 457 ? 25.078 11.125 2.139 1 97.69 457 TYR B CA 1
ATOM 9716 C C . TYR B 1 457 ? 25.438 11.789 3.461 1 97.69 457 TYR B C 1
ATOM 9718 O O . TYR B 1 457 ? 25.953 12.914 3.48 1 97.69 457 TYR B O 1
ATOM 9726 N N . ILE B 1 458 ? 25.188 11.117 4.59 1 97.44 458 ILE B N 1
ATOM 9727 C CA . ILE B 1 458 ? 25.469 11.68 5.906 1 97.44 458 ILE B CA 1
ATOM 9728 C C . ILE B 1 458 ? 26.984 11.883 6.062 1 97.44 458 ILE B C 1
ATOM 9730 O O . ILE B 1 458 ? 27.422 12.898 6.605 1 97.44 458 ILE B O 1
ATOM 9734 N N . ALA B 1 459 ? 27.719 10.906 5.625 1 97.94 459 ALA B N 1
ATOM 9735 C CA . ALA B 1 459 ? 29.172 11.023 5.684 1 97.94 459 ALA B CA 1
ATOM 9736 C C . ALA B 1 459 ? 29.656 12.211 4.852 1 97.94 459 ALA B C 1
ATOM 9738 O O . ALA B 1 459 ? 30.422 13.047 5.34 1 97.94 459 ALA B O 1
ATOM 9739 N N . SER B 1 460 ? 29.188 12.328 3.66 1 97.88 460 SER B N 1
ATOM 9740 C CA . SER B 1 460 ? 29.578 13.414 2.771 1 97.88 460 SER B CA 1
ATOM 9741 C C . SER B 1 460 ? 29.094 14.766 3.312 1 97.88 460 SER B C 1
ATOM 9743 O O . SER B 1 460 ? 29.812 15.766 3.219 1 97.88 460 SER B O 1
ATOM 9745 N N . ASP B 1 461 ? 27.891 14.766 3.814 1 97.44 461 ASP B N 1
ATOM 9746 C CA . ASP B 1 461 ? 27.328 16 4.359 1 97.44 461 ASP B CA 1
ATOM 9747 C C . ASP B 1 461 ? 28.156 16.516 5.535 1 97.44 461 ASP B C 1
ATOM 9749 O O . ASP B 1 461 ? 28.438 17.703 5.629 1 97.44 461 ASP B O 1
ATOM 9753 N N . LEU B 1 462 ? 28.516 15.594 6.453 1 97.69 462 LEU B N 1
ATOM 9754 C CA . LEU B 1 462 ? 29.328 15.992 7.598 1 97.69 462 LEU B CA 1
ATOM 9755 C C . LEU B 1 462 ? 30.703 16.453 7.148 1 97.69 462 LEU B C 1
ATOM 9757 O O . LEU B 1 462 ? 31.25 17.422 7.699 1 97.69 462 LEU B O 1
ATOM 9761 N N . GLN B 1 463 ? 31.281 15.805 6.219 1 98 463 GLN B N 1
ATOM 9762 C CA . GLN B 1 463 ? 32.594 16.188 5.688 1 98 463 GLN B CA 1
ATOM 9763 C C . GLN B 1 463 ? 32.531 17.578 5.059 1 98 463 GLN B C 1
ATOM 9765 O O . GLN B 1 463 ? 33.406 18.406 5.289 1 98 463 GLN B O 1
ATOM 9770 N N . LEU B 1 464 ? 31.516 17.828 4.285 1 98.25 464 LEU B N 1
ATOM 9771 C CA . LEU B 1 464 ? 31.344 19.141 3.688 1 98.25 464 LEU B CA 1
ATOM 9772 C C . LEU B 1 464 ? 31.047 20.188 4.754 1 98.25 464 LEU B C 1
ATOM 9774 O O . LEU B 1 464 ? 31.5 21.328 4.648 1 98.25 464 LEU B O 1
ATOM 9778 N N . TYR B 1 465 ? 30.281 19.797 5.758 1 97.88 465 TYR B N 1
ATOM 9779 C CA . TYR B 1 465 ? 29.969 20.672 6.875 1 97.88 465 TYR B CA 1
ATOM 9780 C C . TYR B 1 465 ? 31.25 21.141 7.578 1 97.88 465 TYR B C 1
ATOM 9782 O O . TYR B 1 465 ? 31.391 22.312 7.891 1 97.88 465 TYR B O 1
ATOM 9790 N N . ILE B 1 466 ? 32.125 20.203 7.773 1 97.44 466 ILE B N 1
ATOM 9791 C CA . ILE B 1 466 ? 33.406 20.516 8.414 1 97.44 466 ILE B CA 1
ATOM 9792 C C . ILE B 1 466 ? 34.25 21.344 7.461 1 97.44 466 ILE B C 1
ATOM 9794 O O . ILE B 1 466 ? 34.844 22.344 7.859 1 97.44 466 ILE B O 1
ATOM 9798 N N . ALA B 1 467 ? 34.344 20.953 6.25 1 97.25 467 ALA B N 1
ATOM 9799 C CA . ALA B 1 467 ? 35.125 21.641 5.25 1 97.25 467 ALA B CA 1
ATOM 9800 C C . ALA B 1 467 ? 34.625 23.062 5.043 1 97.25 467 ALA B C 1
ATOM 9802 O O . ALA B 1 467 ? 35.406 23.953 4.652 1 97.25 467 ALA B O 1
ATOM 9803 N N . ALA B 1 468 ? 33.406 23.297 5.281 1 97.75 468 ALA B N 1
ATOM 9804 C CA . ALA B 1 468 ? 32.781 24.609 5.059 1 97.75 468 ALA B CA 1
ATOM 9805 C C . ALA B 1 468 ? 33.406 25.672 5.965 1 97.75 468 ALA B C 1
ATOM 9807 O O . ALA B 1 468 ? 33.281 26.875 5.699 1 97.75 468 ALA B O 1
ATOM 9808 N N . ILE B 1 469 ? 34.062 25.25 7.07 1 96.94 469 ILE B N 1
ATOM 9809 C CA . ILE B 1 469 ? 34.781 26.188 7.961 1 96.94 469 ILE B CA 1
ATOM 9810 C C . ILE B 1 469 ? 35.781 27 7.164 1 96.94 469 ILE B C 1
ATOM 9812 O O . ILE B 1 469 ? 35.969 28.188 7.418 1 96.94 469 ILE B O 1
ATOM 9816 N N . LEU B 1 470 ? 36.344 26.391 6.172 1 96.88 470 LEU B N 1
ATOM 9817 C CA . LEU B 1 470 ? 37.344 27.016 5.344 1 96.88 470 LEU B CA 1
ATOM 9818 C C . LEU B 1 470 ? 36.75 28.156 4.516 1 96.88 470 LEU B C 1
ATOM 9820 O O . LEU B 1 470 ? 37.438 29.078 4.121 1 96.88 470 LEU B O 1
ATOM 9824 N N . ILE B 1 471 ? 35.5 28.125 4.293 1 97.62 471 ILE B N 1
ATOM 9825 C CA . ILE B 1 471 ? 34.812 29.125 3.49 1 97.62 471 ILE B CA 1
ATOM 9826 C C . ILE B 1 471 ? 34.125 30.125 4.406 1 97.62 471 ILE B C 1
ATOM 9828 O O . ILE B 1 471 ? 34.125 31.328 4.141 1 97.62 471 ILE B O 1
ATOM 9832 N N . LEU B 1 472 ? 33.562 29.672 5.504 1 96.31 472 LEU B N 1
ATOM 9833 C CA . LEU B 1 472 ? 32.75 30.484 6.41 1 96.31 472 LEU B CA 1
ATOM 9834 C C . LEU B 1 472 ? 33.625 31.516 7.117 1 96.31 472 LEU B C 1
ATOM 9836 O O . LEU B 1 472 ? 33.219 32.688 7.281 1 96.31 472 LEU B O 1
ATOM 9840 N N . LEU B 1 473 ? 34.812 31.109 7.527 1 94.88 473 LEU B N 1
ATOM 9841 C CA . LEU B 1 473 ? 35.688 32.031 8.258 1 94.88 473 LEU B CA 1
ATOM 9842 C C . LEU B 1 473 ? 36.062 33.219 7.391 1 94.88 473 LEU B C 1
ATOM 9844 O O . LEU B 1 473 ? 35.906 34.375 7.809 1 94.88 473 LEU B O 1
ATOM 9848 N N . PRO B 1 474 ? 36.469 32.938 6.191 1 95.31 474 PRO B N 1
ATOM 9849 C CA . PRO B 1 474 ? 36.75 34.062 5.316 1 95.31 474 PRO B CA 1
ATOM 9850 C C . PRO B 1 474 ? 35.5 34.875 4.996 1 95.31 474 PRO B C 1
ATOM 9852 O O . PRO B 1 474 ? 35.562 36.094 4.836 1 95.31 474 PRO B O 1
ATOM 9855 N N . LEU B 1 475 ? 34.375 34.281 4.832 1 94.62 475 LEU B N 1
ATOM 9856 C CA . LEU B 1 475 ? 33.125 35 4.543 1 94.62 475 LEU B CA 1
ATOM 9857 C C . LEU B 1 475 ? 32.781 35.969 5.664 1 94.62 475 LEU B C 1
ATOM 9859 O O . LEU B 1 475 ? 32.188 37 5.418 1 94.62 475 LEU B O 1
ATOM 9863 N N . LEU B 1 476 ? 33.125 35.594 6.906 1 93.06 476 LEU B N 1
ATOM 9864 C CA . LEU B 1 476 ? 32.844 36.406 8.078 1 93.06 476 LEU B CA 1
ATOM 9865 C C . LEU B 1 476 ? 33.812 37.594 8.18 1 93.06 476 LEU B C 1
ATOM 9867 O O . LEU B 1 476 ? 33.406 38.688 8.555 1 93.06 476 LEU B O 1
ATOM 9871 N N . ARG B 1 477 ? 35.062 37.406 7.742 1 91.94 477 ARG B N 1
ATOM 9872 C CA . ARG B 1 477 ? 36.062 38.438 7.91 1 91.94 477 ARG B CA 1
ATOM 9873 C C . ARG B 1 477 ? 36.312 39.219 6.613 1 91.94 477 ARG B C 1
ATOM 9875 O O . ARG B 1 477 ? 36.438 40.438 6.629 1 91.94 477 ARG B O 1
ATOM 9882 N N . TRP B 1 478 ? 36.438 38.344 5.484 1 95.44 478 TRP B N 1
ATOM 9883 C CA . TRP B 1 478 ? 36.688 38.875 4.152 1 95.44 478 TRP B CA 1
ATOM 9884 C C . TRP B 1 478 ? 35.656 38.344 3.154 1 95.44 478 TRP B C 1
ATOM 9886 O O . TRP B 1 478 ? 35.969 37.438 2.365 1 95.44 478 TRP B O 1
ATOM 9896 N N . PRO B 1 479 ? 34.531 38.938 3.062 1 94.62 479 PRO B N 1
ATOM 9897 C CA . PRO B 1 479 ? 33.406 38.375 2.271 1 94.62 479 PRO B CA 1
ATOM 9898 C C . PRO B 1 479 ? 33.812 38.094 0.821 1 94.62 479 PRO B C 1
ATOM 9900 O O . PRO B 1 479 ? 33.406 37.094 0.244 1 94.62 479 PRO B O 1
ATOM 9903 N N . LYS B 1 480 ? 34.625 38.938 0.179 1 97 480 LYS B N 1
ATOM 9904 C CA . LYS B 1 480 ? 35.031 38.719 -1.211 1 97 480 LYS B CA 1
ATOM 9905 C C . LYS B 1 480 ? 35.844 37.469 -1.367 1 97 480 LYS B C 1
ATOM 9907 O O . LYS B 1 480 ? 35.75 36.75 -2.369 1 97 480 LYS B O 1
ATOM 9912 N N . VAL B 1 481 ? 36.688 37.188 -0.381 1 97 481 VAL B N 1
ATOM 9913 C CA . VAL B 1 481 ? 37.531 36 -0.408 1 97 481 VAL B CA 1
ATOM 9914 C C . VAL B 1 481 ? 36.656 34.75 -0.226 1 97 481 VAL B C 1
ATOM 9916 O O . VAL B 1 481 ? 36.875 33.75 -0.889 1 97 481 VAL B O 1
ATOM 9919 N N . GLY B 1 482 ? 35.719 34.844 0.749 1 97.19 482 GLY B N 1
ATOM 9920 C CA . GLY B 1 482 ? 34.781 33.75 0.951 1 97.19 482 GLY B CA 1
ATOM 9921 C C . GLY B 1 482 ? 33.969 33.406 -0.283 1 97.19 482 GLY B C 1
ATOM 9922 O O . GLY B 1 482 ? 33.781 32.25 -0.603 1 97.19 482 GLY B O 1
ATOM 9923 N N . ILE B 1 483 ? 33.5 34.375 -0.959 1 97.94 483 ILE B N 1
ATOM 9924 C CA . ILE B 1 483 ? 32.75 34.219 -2.188 1 97.94 483 ILE B CA 1
ATOM 9925 C C . ILE B 1 483 ? 33.625 33.594 -3.266 1 97.94 483 ILE B C 1
ATOM 9927 O O . ILE B 1 483 ? 33.219 32.656 -3.963 1 97.94 483 ILE B O 1
ATOM 9931 N N . LEU B 1 484 ? 34.844 34.094 -3.367 1 98.06 484 LEU B N 1
ATOM 9932 C CA . LEU B 1 484 ? 35.781 33.562 -4.355 1 98.06 484 LEU B CA 1
ATOM 9933 C C . LEU B 1 484 ? 36.094 32.094 -4.09 1 98.06 484 LEU B C 1
ATOM 9935 O O . LEU B 1 484 ? 36.156 31.281 -5.02 1 98.06 484 LEU B O 1
ATOM 9939 N N . LEU B 1 485 ? 36.312 31.719 -2.857 1 98.06 485 LEU B N 1
ATOM 9940 C CA . LEU B 1 485 ? 36.594 30.344 -2.496 1 98.06 485 LEU B CA 1
ATOM 9941 C C . LEU B 1 485 ? 35.406 29.438 -2.85 1 98.06 485 LEU B C 1
ATOM 9943 O O . LEU B 1 485 ? 35.594 28.297 -3.271 1 98.06 485 LEU B O 1
ATOM 9947 N N . SER B 1 486 ? 34.219 29.922 -2.615 1 98.44 486 SER B N 1
ATOM 9948 C CA . SER B 1 486 ? 33 29.172 -2.988 1 98.44 486 SER B CA 1
ATOM 9949 C C . SER B 1 486 ? 32.969 28.938 -4.492 1 98.44 486 SER B C 1
ATOM 995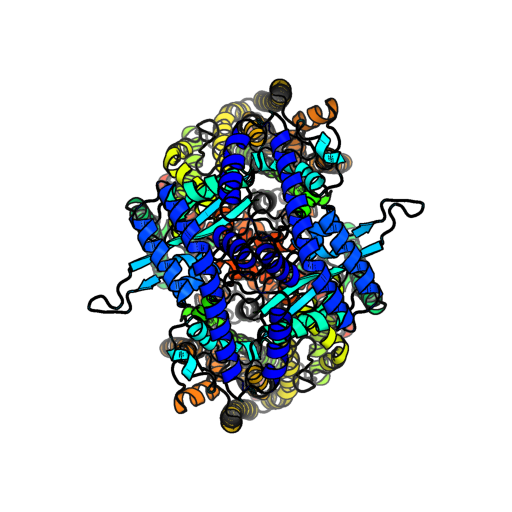1 O O . SER B 1 486 ? 32.656 27.828 -4.941 1 98.44 486 SER B O 1
ATOM 9953 N N . VAL B 1 487 ? 33.25 29.938 -5.273 1 98.38 487 VAL B N 1
ATOM 9954 C CA . VAL B 1 487 ? 33.219 29.828 -6.73 1 98.38 487 VAL B CA 1
ATOM 9955 C C . VAL B 1 487 ? 34.281 28.859 -7.199 1 98.38 487 VAL B C 1
ATOM 9957 O O . VAL B 1 487 ? 34.062 28.047 -8.102 1 98.38 487 VAL B O 1
ATOM 9960 N N . ILE B 1 488 ? 35.438 28.953 -6.602 1 98.19 488 ILE B N 1
ATOM 9961 C CA . ILE B 1 488 ? 36.531 28.047 -6.938 1 98.19 488 ILE B CA 1
ATOM 9962 C C . ILE B 1 488 ? 36.125 26.609 -6.633 1 98.19 488 ILE B C 1
ATOM 9964 O O . ILE B 1 488 ? 36.406 25.688 -7.41 1 98.19 488 ILE B O 1
ATOM 9968 N N . ALA B 1 489 ? 35.5 26.375 -5.488 1 98.31 489 ALA B N 1
ATOM 9969 C CA . ALA B 1 489 ? 35.031 25.047 -5.117 1 98.31 489 ALA B CA 1
ATOM 9970 C C . ALA B 1 489 ? 34 24.516 -6.125 1 98.31 489 ALA B C 1
ATOM 9972 O O . ALA B 1 489 ? 34 23.344 -6.461 1 98.31 489 ALA B O 1
ATOM 9973 N N . ILE B 1 490 ? 33.062 25.391 -6.605 1 98.5 490 ILE B N 1
ATOM 9974 C CA . ILE B 1 490 ? 32.062 25.016 -7.602 1 98.5 490 ILE B CA 1
ATOM 9975 C C . ILE B 1 490 ? 32.781 24.594 -8.891 1 98.5 490 ILE B C 1
ATOM 9977 O O . ILE B 1 490 ? 32.438 23.547 -9.461 1 98.5 490 ILE B O 1
ATOM 9981 N N . ILE B 1 491 ? 33.719 25.391 -9.328 1 98.31 491 ILE B N 1
ATOM 9982 C CA . ILE B 1 491 ? 34.438 25.094 -10.555 1 98.31 491 ILE B CA 1
ATOM 9983 C C . ILE B 1 491 ? 35.25 23.812 -10.391 1 98.31 491 ILE B C 1
ATOM 9985 O O . ILE B 1 491 ? 35.312 22.984 -11.305 1 98.31 491 ILE B O 1
ATOM 9989 N N . ALA B 1 492 ? 35.906 23.656 -9.242 1 98 492 ALA B N 1
ATOM 9990 C CA . ALA B 1 492 ? 36.656 22.438 -8.961 1 98 492 ALA B CA 1
ATOM 9991 C C . ALA B 1 492 ? 35.75 21.203 -9.023 1 98 492 ALA B C 1
ATOM 9993 O O . ALA B 1 492 ? 36.156 20.141 -9.5 1 98 492 ALA B O 1
ATOM 9994 N N . SER B 1 493 ? 34.562 21.281 -8.469 1 98 493 SER B N 1
ATOM 9995 C CA . SER B 1 493 ? 33.594 20.188 -8.516 1 98 493 SER B CA 1
ATOM 9996 C C . SER B 1 493 ? 33.219 19.844 -9.953 1 98 493 SER B C 1
ATOM 9998 O O . SER B 1 493 ? 33.125 18.672 -10.305 1 98 493 SER B O 1
ATOM 10000 N N . ILE B 1 494 ? 33.031 20.891 -10.781 1 97.75 494 ILE B N 1
ATOM 10001 C CA . ILE B 1 494 ? 32.656 20.719 -12.188 1 97.75 494 ILE B CA 1
ATOM 10002 C C . ILE B 1 494 ? 33.812 20.016 -12.922 1 97.75 494 ILE B C 1
ATOM 10004 O O . ILE B 1 494 ? 33.594 19.047 -13.648 1 97.75 494 ILE B O 1
ATOM 10008 N N . ILE B 1 495 ? 35 20.469 -12.68 1 97.56 495 ILE B N 1
ATOM 10009 C CA . ILE B 1 495 ? 36.188 19.891 -13.328 1 97.56 495 ILE B CA 1
ATOM 10010 C C . ILE B 1 495 ? 36.406 18.469 -12.852 1 97.56 495 ILE B C 1
ATOM 10012 O O . ILE B 1 495 ? 36.688 17.578 -13.656 1 97.56 495 ILE B O 1
ATOM 10016 N N . PHE B 1 496 ? 36.25 18.219 -11.609 1 97.38 496 PHE B N 1
ATOM 10017 C CA . PHE B 1 496 ? 36.406 16.875 -11.047 1 97.38 496 PHE B CA 1
ATOM 10018 C C . PHE B 1 496 ? 35.438 15.891 -11.695 1 97.38 496 PHE B C 1
ATOM 10020 O O . PHE B 1 496 ? 35.844 14.797 -12.094 1 97.38 496 PHE B O 1
ATOM 10027 N N . THR B 1 497 ? 34.188 16.25 -11.781 1 97.12 497 THR B N 1
ATOM 10028 C CA . THR B 1 497 ? 33.156 15.391 -12.352 1 97.12 497 THR B CA 1
ATOM 10029 C C . THR B 1 497 ? 33.469 15.094 -13.82 1 97.12 497 THR B C 1
ATOM 10031 O O . THR B 1 497 ? 33.344 13.953 -14.266 1 97.12 497 THR B O 1
ATOM 10034 N N . GLY B 1 498 ? 33.906 16.156 -14.555 1 96.62 498 GLY B N 1
ATOM 10035 C CA . GLY B 1 498 ? 34.25 15.969 -15.945 1 96.62 498 GLY B CA 1
ATOM 10036 C C . GLY B 1 498 ? 35.469 15.055 -16.141 1 96.62 498 GLY B C 1
ATOM 10037 O O . GLY B 1 498 ? 35.438 14.148 -16.969 1 96.62 498 GLY B O 1
ATOM 10038 N N . VAL B 1 499 ? 36.438 15.258 -15.344 1 96.88 499 VAL B N 1
ATOM 10039 C CA . VAL B 1 499 ? 37.688 14.5 -15.453 1 96.88 499 VAL B CA 1
ATOM 10040 C C . VAL B 1 499 ? 37.438 13.039 -15.078 1 96.88 499 VAL B C 1
ATOM 10042 O O . VAL B 1 499 ? 37.875 12.125 -15.773 1 96.88 499 VAL B O 1
ATOM 10045 N N . GLN B 1 500 ? 36.719 12.766 -13.984 1 96.31 500 GLN B N 1
ATOM 10046 C CA . GLN B 1 500 ? 36.438 11.406 -13.562 1 96.31 500 GLN B CA 1
ATOM 10047 C C . GLN B 1 500 ? 35.594 10.672 -14.602 1 96.31 500 GLN B C 1
ATOM 10049 O O . GLN B 1 500 ? 35.781 9.484 -14.852 1 96.31 500 GLN B O 1
ATOM 10054 N N . THR B 1 501 ? 34.594 11.375 -15.203 1 94.94 501 THR B N 1
ATOM 10055 C CA . THR B 1 501 ? 33.75 10.773 -16.234 1 94.94 501 THR B CA 1
ATOM 10056 C C . THR B 1 501 ? 34.594 10.375 -17.453 1 94.94 501 THR B C 1
ATOM 10058 O O . THR B 1 501 ? 34.406 9.289 -18 1 94.94 501 THR B O 1
ATOM 10061 N N . TYR B 1 502 ? 35.5 11.25 -17.812 1 94.69 502 TYR B N 1
ATOM 10062 C CA . TYR B 1 502 ? 36.312 11.031 -19 1 94.69 502 TYR B CA 1
ATOM 10063 C C . TYR B 1 502 ? 37.375 9.953 -18.75 1 94.69 502 TYR B C 1
ATOM 10065 O O . TYR B 1 502 ? 37.5 9.008 -19.531 1 94.69 502 TYR B O 1
ATOM 10073 N N . VAL B 1 503 ? 38.062 9.992 -17.656 1 94.94 503 VAL B N 1
ATOM 10074 C CA . VAL B 1 503 ? 39.188 9.102 -17.359 1 94.94 503 VAL B CA 1
ATOM 10075 C C . VAL B 1 503 ? 38.688 7.691 -17.078 1 94.94 503 VAL B C 1
ATOM 10077 O O . VAL B 1 503 ? 39.281 6.707 -17.484 1 94.94 503 VAL B O 1
ATOM 10080 N N . ARG B 1 504 ? 37.562 7.539 -16.453 1 91.19 504 ARG B N 1
ATOM 10081 C CA . ARG B 1 504 ? 37.062 6.23 -16.078 1 91.19 504 ARG B CA 1
ATOM 10082 C C . ARG B 1 504 ? 36.031 5.734 -17.094 1 91.19 504 ARG B C 1
ATOM 10084 O O . ARG B 1 504 ? 35.438 4.656 -16.922 1 91.19 504 ARG B O 1
ATOM 10091 N N . ASP B 1 505 ? 35.781 6.48 -18.094 1 88.81 505 ASP B N 1
ATOM 10092 C CA . ASP B 1 505 ? 34.844 6.113 -19.172 1 88.81 505 ASP B CA 1
ATOM 10093 C C . ASP B 1 505 ? 33.469 5.762 -18.609 1 88.81 505 ASP B C 1
ATOM 10095 O O . ASP B 1 505 ? 32.938 4.68 -18.875 1 88.81 505 ASP B O 1
ATOM 10099 N N . LEU B 1 506 ? 32.969 6.609 -17.812 1 89.81 506 LEU B N 1
ATOM 10100 C CA . LEU B 1 506 ? 31.688 6.395 -17.188 1 89.81 506 LEU B CA 1
ATOM 10101 C C . LEU B 1 506 ? 30.562 7.008 -18.031 1 89.81 506 LEU B C 1
ATOM 10103 O O . LEU B 1 506 ? 30.828 7.875 -18.875 1 89.81 506 LEU B O 1
ATOM 10107 N N . THR B 1 507 ? 29.359 6.508 -17.891 1 88.5 507 THR B N 1
ATOM 10108 C CA . THR B 1 507 ? 28.188 7.117 -18.516 1 88.5 507 THR B CA 1
ATOM 10109 C C . THR B 1 507 ? 27.859 8.453 -17.859 1 88.5 507 THR B C 1
ATOM 10111 O O . THR B 1 507 ? 28.281 8.719 -16.734 1 88.5 507 THR B O 1
ATOM 10114 N N . PRO B 1 508 ? 27.188 9.289 -18.562 1 89.56 508 PRO B N 1
ATOM 10115 C CA . PRO B 1 508 ? 26.922 10.633 -18.047 1 89.56 508 PRO B CA 1
ATOM 10116 C C . PRO B 1 508 ? 26.078 10.609 -16.781 1 89.56 508 PRO B C 1
ATOM 10118 O O . PRO B 1 508 ? 26.156 11.539 -15.961 1 89.56 508 PRO B O 1
ATOM 10121 N N . ALA B 1 509 ? 25.172 9.648 -16.641 1 88.62 509 ALA B N 1
ATOM 10122 C CA . ALA B 1 509 ? 24.328 9.461 -15.469 1 88.62 509 ALA B CA 1
ATOM 10123 C C . ALA B 1 509 ? 24.078 7.98 -15.211 1 88.62 509 ALA B C 1
ATOM 10125 O O . ALA B 1 509 ? 24.625 7.121 -15.906 1 88.62 509 ALA B O 1
ATOM 10126 N N . MET B 1 510 ? 23.422 7.758 -14.094 1 82.69 510 MET B N 1
ATOM 10127 C CA . MET B 1 510 ? 22.984 6.387 -13.844 1 82.69 510 MET B CA 1
ATOM 10128 C C . MET B 1 510 ? 21.844 6 -14.766 1 82.69 510 MET B C 1
ATOM 10130 O O . MET B 1 510 ? 20.672 6.113 -14.391 1 82.69 510 MET B O 1
ATOM 10134 N N . LEU B 1 511 ? 22.188 5.496 -15.891 1 76.62 511 LEU B N 1
ATOM 10135 C CA . LEU B 1 511 ? 21.203 5.23 -16.938 1 76.62 511 LEU B CA 1
ATOM 10136 C C . LEU B 1 511 ? 20.547 3.867 -16.734 1 76.62 511 LEU B C 1
ATOM 10138 O O . LEU B 1 511 ? 21.188 2.947 -16.219 1 76.62 511 LEU B O 1
ATOM 10142 N N . PHE B 1 512 ? 19.344 3.723 -17.125 1 69.75 512 PHE B N 1
ATOM 10143 C CA . PHE B 1 512 ? 18.547 2.504 -17.031 1 69.75 512 PHE B CA 1
ATOM 10144 C C . PHE B 1 512 ? 19.078 1.43 -17.969 1 69.75 512 PHE B C 1
ATOM 10146 O O . PHE B 1 512 ? 19 0.237 -17.656 1 69.75 512 PHE B O 1
ATOM 10153 N N . ILE B 1 513 ? 19.734 1.827 -18.984 1 61.5 513 ILE B N 1
ATOM 10154 C CA . ILE B 1 513 ? 20.156 0.937 -20.062 1 61.5 513 ILE B CA 1
ATOM 10155 C C . ILE B 1 513 ? 21.406 0.164 -19.641 1 61.5 513 ILE B C 1
ATOM 10157 O O . ILE B 1 513 ? 21.781 -0.819 -20.281 1 61.5 513 ILE B O 1
ATOM 10161 N N . GLN B 1 514 ? 21.953 0.512 -18.594 1 61.97 514 GLN B N 1
ATOM 10162 C CA . GLN B 1 514 ? 23.109 -0.211 -18.094 1 61.97 514 GLN B CA 1
ATOM 10163 C C . GLN B 1 514 ? 22.719 -1.156 -16.953 1 61.97 514 GLN B C 1
ATOM 10165 O O . GLN B 1 514 ? 22.719 -0.765 -15.789 1 61.97 514 GLN B O 1
ATOM 10170 N N . PRO B 1 515 ? 22.453 -2.365 -17.375 1 64.81 515 PRO B N 1
ATOM 10171 C CA . PRO B 1 515 ? 21.906 -3.27 -16.375 1 64.81 515 PRO B CA 1
ATOM 10172 C C . PRO B 1 515 ? 22.984 -3.879 -15.469 1 64.81 515 PRO B C 1
ATOM 10174 O O . PRO B 1 515 ? 22.656 -4.465 -14.43 1 64.81 515 PRO B O 1
ATOM 10177 N N . ASP B 1 516 ? 24.281 -3.639 -15.773 1 72.88 516 ASP B N 1
ATOM 10178 C CA . ASP B 1 516 ? 25.344 -4.254 -15 1 72.88 516 ASP B CA 1
ATOM 10179 C C . ASP B 1 516 ? 25.484 -3.584 -13.633 1 72.88 516 ASP B C 1
ATOM 10181 O O . ASP B 1 516 ? 25.859 -2.41 -13.547 1 72.88 516 ASP B O 1
ATOM 10185 N N . PRO B 1 517 ? 25.25 -4.371 -12.617 1 77.31 517 PRO B N 1
ATOM 10186 C CA . PRO B 1 517 ? 25.359 -3.791 -11.281 1 77.31 517 PRO B CA 1
ATOM 10187 C C . PRO B 1 517 ? 26.781 -3.324 -10.953 1 77.31 517 PRO B C 1
ATOM 10189 O O . PRO B 1 517 ? 26.953 -2.369 -10.195 1 77.31 517 PRO B O 1
ATOM 10192 N N . ALA B 1 518 ? 27.781 -3.9 -11.586 1 77.19 518 ALA B N 1
ATOM 10193 C CA . ALA B 1 518 ? 29.172 -3.525 -11.328 1 77.19 518 ALA B CA 1
ATOM 10194 C C . ALA B 1 518 ? 29.469 -2.131 -11.867 1 77.19 518 ALA B C 1
ATOM 10196 O O . ALA B 1 518 ? 30.219 -1.364 -11.242 1 77.19 518 ALA B O 1
ATOM 10197 N N . GLU B 1 519 ? 28.922 -1.86 -12.977 1 79.25 519 GLU B N 1
ATOM 10198 C CA . GLU B 1 519 ? 29.125 -0.534 -13.555 1 79.25 519 GLU B CA 1
ATOM 10199 C C . GLU B 1 519 ? 28.422 0.538 -12.727 1 79.25 519 GLU B C 1
ATOM 10201 O O . GLU B 1 519 ? 28.922 1.65 -12.586 1 79.25 519 GLU B O 1
ATOM 10206 N N . ARG B 1 520 ? 27.297 0.203 -12.297 1 82.69 520 ARG B N 1
ATOM 10207 C CA . ARG B 1 520 ? 26.578 1.14 -11.438 1 82.69 520 ARG B CA 1
ATOM 10208 C C . ARG B 1 520 ? 27.328 1.398 -10.148 1 82.69 520 ARG B C 1
ATOM 10210 O O . ARG B 1 520 ? 27.391 2.535 -9.672 1 82.69 520 ARG B O 1
ATOM 10217 N N . THR B 1 521 ? 27.906 0.38 -9.633 1 85.81 521 THR B N 1
ATOM 10218 C CA . THR B 1 521 ? 28.688 0.509 -8.398 1 85.81 521 THR B CA 1
ATOM 10219 C C . THR B 1 521 ? 29.922 1.372 -8.633 1 85.81 521 THR B C 1
ATOM 10221 O O . THR B 1 521 ? 30.297 2.17 -7.766 1 85.81 521 THR B O 1
ATOM 10224 N N . GLU B 1 522 ? 30.531 1.212 -9.758 1 87.5 522 GLU B N 1
ATOM 10225 C CA . GLU B 1 522 ? 31.688 2.037 -10.078 1 87.5 522 GLU B CA 1
ATOM 10226 C C . GLU B 1 522 ? 31.297 3.506 -10.211 1 87.5 522 GLU B C 1
ATOM 10228 O O . GLU B 1 522 ? 32.031 4.391 -9.75 1 87.5 522 GLU B O 1
ATOM 10233 N N . TYR B 1 523 ? 30.25 3.711 -10.852 1 90 523 TYR B N 1
ATOM 10234 C CA . TYR B 1 523 ? 29.75 5.074 -10.969 1 90 523 TYR B CA 1
ATOM 10235 C C . TYR B 1 523 ? 29.469 5.68 -9.594 1 90 523 TYR B C 1
ATOM 10237 O O . TYR B 1 523 ? 29.812 6.836 -9.344 1 90 523 TYR B O 1
ATOM 10245 N N . TRP B 1 524 ? 28.938 4.91 -8.703 1 91.75 524 TRP B N 1
ATOM 10246 C CA . TRP B 1 524 ? 28.609 5.383 -7.363 1 91.75 524 TRP B CA 1
ATOM 10247 C C . TRP B 1 524 ? 29.875 5.746 -6.594 1 91.75 524 TRP B C 1
ATOM 10249 O O . TRP B 1 524 ? 29.953 6.828 -6.008 1 91.75 524 TRP B O 1
ATOM 10259 N N . LYS B 1 525 ? 30.797 4.895 -6.703 1 92.38 525 LYS B N 1
ATOM 10260 C CA . LYS B 1 525 ? 32.031 5.078 -5.953 1 92.38 525 LYS B CA 1
ATOM 10261 C C . LYS B 1 525 ? 32.812 6.289 -6.465 1 92.38 525 LYS B C 1
ATOM 10263 O O . LYS B 1 525 ? 33.375 7.047 -5.676 1 92.38 525 LYS B O 1
ATOM 10268 N N . ALA B 1 526 ? 32.688 6.496 -7.742 1 92.75 526 ALA B N 1
ATOM 10269 C CA . ALA B 1 526 ? 33.531 7.516 -8.352 1 92.75 526 ALA B CA 1
ATOM 10270 C C . ALA B 1 526 ? 32.844 8.883 -8.336 1 92.75 526 ALA B C 1
ATOM 10272 O O . ALA B 1 526 ? 33.5 9.906 -8.148 1 92.75 526 ALA B O 1
ATOM 10273 N N . LEU B 1 527 ? 31.547 8.836 -8.531 1 94.44 527 LEU B N 1
ATOM 10274 C CA . LEU B 1 527 ? 30.953 10.133 -8.852 1 94.44 527 LEU B CA 1
ATOM 10275 C C . LEU B 1 527 ? 29.766 10.422 -7.926 1 94.44 527 LEU B C 1
ATOM 10277 O O . LEU B 1 527 ? 29.281 11.555 -7.887 1 94.44 527 LEU B O 1
ATOM 10281 N N . TYR B 1 528 ? 29.391 9.477 -7.148 1 94.25 528 TYR B N 1
ATOM 10282 C CA . TYR B 1 528 ? 28.156 9.719 -6.426 1 94.25 528 TYR B CA 1
ATOM 10283 C C . TYR B 1 528 ? 28.391 9.766 -4.922 1 94.25 528 TYR B C 1
ATOM 10285 O O . TYR B 1 528 ? 27.859 10.633 -4.23 1 94.25 528 TYR B O 1
ATOM 10293 N N . PHE B 1 529 ? 29.219 8.938 -4.379 1 95.81 529 PHE B N 1
ATOM 10294 C CA . PHE B 1 529 ? 29.406 8.836 -2.936 1 95.81 529 PHE B CA 1
ATOM 10295 C C . PHE B 1 529 ? 30.422 9.875 -2.449 1 95.81 529 PHE B C 1
ATOM 10297 O O . PHE B 1 529 ? 30.5 10.148 -1.252 1 95.81 529 PHE B O 1
ATOM 10304 N N . THR B 1 530 ? 31.109 10.539 -3.334 1 94.75 530 THR B N 1
ATOM 10305 C CA . THR B 1 530 ? 32.188 11.43 -2.961 1 94.75 530 THR B CA 1
ATOM 10306 C C . THR B 1 530 ? 31.672 12.844 -2.691 1 94.75 530 THR B C 1
ATOM 10308 O O . THR B 1 530 ? 30.766 13.32 -3.389 1 94.75 530 THR B O 1
ATOM 10311 N N . PRO B 1 531 ? 32.188 13.445 -1.671 1 97.31 531 PRO B N 1
ATOM 10312 C CA . PRO B 1 531 ? 31.781 14.82 -1.39 1 97.31 531 PRO B CA 1
ATOM 10313 C C . PRO B 1 531 ? 32.25 15.805 -2.455 1 97.31 531 PRO B C 1
ATOM 10315 O O . PRO B 1 531 ? 31.703 16.906 -2.57 1 97.31 531 PRO B O 1
ATOM 10318 N N . PHE B 1 532 ? 33.188 15.43 -3.324 1 96.81 532 PHE B N 1
ATOM 10319 C CA . PHE B 1 532 ? 33.812 16.312 -4.309 1 96.81 532 PHE B CA 1
ATOM 10320 C C . PHE B 1 532 ? 32.812 16.656 -5.414 1 96.81 532 PHE B C 1
ATOM 10322 O O . PHE B 1 532 ? 32.875 17.75 -5.992 1 96.81 532 PHE B O 1
ATOM 10329 N N . THR B 1 533 ? 31.953 15.758 -5.652 1 96 533 THR B N 1
ATOM 10330 C CA . THR B 1 533 ? 30.953 15.992 -6.68 1 96 533 THR B CA 1
ATOM 10331 C C . THR B 1 533 ? 29.812 16.859 -6.133 1 96 533 THR B C 1
ATOM 10333 O O . THR B 1 533 ? 29.109 17.516 -6.895 1 96 533 THR B O 1
ATOM 10336 N N . HIS B 1 534 ? 29.609 16.891 -4.844 1 98 534 HIS B N 1
ATOM 10337 C CA . HIS B 1 534 ? 28.453 17.531 -4.246 1 98 534 HIS B CA 1
ATOM 10338 C C . HIS B 1 534 ? 28.844 18.859 -3.588 1 98 534 HIS B C 1
ATOM 10340 O O . HIS B 1 534 ? 27.984 19.609 -3.123 1 98 534 HIS B O 1
ATOM 10346 N N . ILE B 1 535 ? 30.156 19.141 -3.578 1 98.31 535 ILE B N 1
ATOM 10347 C CA . ILE B 1 535 ? 30.594 20.406 -3.002 1 98.31 535 ILE B CA 1
ATOM 10348 C C . ILE B 1 535 ? 30.062 21.578 -3.834 1 98.31 535 ILE B C 1
ATOM 10350 O O . ILE B 1 535 ? 29.828 22.656 -3.309 1 98.31 535 ILE B O 1
ATOM 10354 N N . GLY B 1 536 ? 29.875 21.359 -5.172 1 98 536 GLY B N 1
ATOM 10355 C CA . GLY B 1 536 ? 29.281 22.375 -6.031 1 98 536 GLY B CA 1
ATOM 10356 C C . GLY B 1 536 ? 27.922 22.828 -5.555 1 98 536 GLY B C 1
ATOM 10357 O O . GLY B 1 536 ? 27.75 24 -5.164 1 98 536 GLY B O 1
ATOM 10358 N N . PRO B 1 537 ? 26.953 21.922 -5.535 1 98.44 537 PRO B N 1
ATOM 10359 C CA . PRO B 1 537 ? 25.641 22.281 -5.012 1 98.44 537 PRO B CA 1
ATOM 10360 C C . PRO B 1 537 ? 25.703 22.844 -3.598 1 98.44 537 PRO B C 1
ATOM 10362 O O . PRO B 1 537 ? 24.953 23.781 -3.273 1 98.44 537 PRO B O 1
ATOM 10365 N N . TYR B 1 538 ? 26.547 22.359 -2.76 1 98.69 538 TYR B N 1
ATOM 10366 C CA . TYR B 1 538 ? 26.703 22.828 -1.387 1 98.69 538 TYR B CA 1
ATOM 10367 C C . TYR B 1 538 ? 27.125 24.281 -1.354 1 98.69 538 TYR B C 1
ATOM 10369 O O . TYR B 1 538 ? 26.562 25.094 -0.609 1 98.69 538 TYR B O 1
ATOM 10377 N N . CYS B 1 539 ? 28.094 24.641 -2.188 1 98.69 539 CYS B N 1
ATOM 10378 C CA . CYS B 1 539 ? 28.625 26 -2.213 1 98.69 539 CYS B CA 1
ATOM 10379 C C . CYS B 1 539 ? 27.656 26.953 -2.879 1 98.69 539 CYS B C 1
ATOM 10381 O O . CYS B 1 539 ? 27.578 28.125 -2.516 1 98.69 539 CYS B O 1
ATOM 10383 N N . ILE B 1 540 ? 26.906 26.484 -3.838 1 98.69 540 ILE B N 1
ATOM 10384 C CA . ILE B 1 540 ? 25.828 27.297 -4.395 1 98.69 540 ILE B CA 1
ATOM 10385 C C . ILE B 1 540 ? 24.844 27.672 -3.293 1 98.69 540 ILE B C 1
ATOM 10387 O O . ILE B 1 540 ? 24.375 28.812 -3.217 1 98.69 540 ILE B O 1
ATOM 10391 N N . GLY B 1 541 ? 24.547 26.719 -2.428 1 98.62 541 GLY B N 1
ATOM 10392 C CA . GLY B 1 541 ? 23.719 26.984 -1.258 1 98.62 541 GLY B CA 1
ATOM 10393 C C . GLY B 1 541 ? 24.328 28.016 -0.322 1 98.62 541 GLY B C 1
ATOM 10394 O O . GLY B 1 541 ? 23.625 28.922 0.138 1 98.62 541 GLY B O 1
ATOM 10395 N N . ILE B 1 542 ? 25.625 27.922 -0.093 1 98.38 542 ILE B N 1
ATOM 10396 C CA . ILE B 1 542 ? 26.312 28.859 0.778 1 98.38 542 ILE B CA 1
ATOM 10397 C C . ILE B 1 542 ? 26.172 30.281 0.233 1 98.38 542 ILE B C 1
ATOM 10399 O O . ILE B 1 542 ? 25.844 31.203 0.977 1 98.38 542 ILE B O 1
ATOM 10403 N N . LEU B 1 543 ? 26.359 30.438 -1.045 1 98.19 543 LEU B N 1
ATOM 10404 C CA . LEU B 1 543 ? 26.266 31.75 -1.677 1 98.19 543 LEU B CA 1
ATOM 10405 C C . LEU B 1 543 ? 24.844 32.281 -1.579 1 98.19 543 LEU B C 1
ATOM 10407 O O . LEU B 1 543 ? 24.656 33.5 -1.352 1 98.19 543 LEU B O 1
ATOM 10411 N N . ALA B 1 544 ? 23.906 31.469 -1.769 1 97.38 544 ALA B N 1
ATOM 10412 C CA . ALA B 1 544 ? 22.516 31.891 -1.638 1 97.38 544 ALA B CA 1
ATOM 10413 C C . ALA B 1 544 ? 22.203 32.312 -0.205 1 97.38 544 ALA B C 1
ATOM 10415 O O . ALA B 1 544 ? 21.5 33.312 0.02 1 97.38 544 ALA B O 1
ATOM 10416 N N . GLY B 1 545 ? 22.703 31.5 0.766 1 96.5 545 GLY B N 1
ATOM 10417 C CA . GLY B 1 545 ? 22.531 31.875 2.16 1 96.5 545 GLY B CA 1
ATOM 10418 C C . GLY B 1 545 ? 23.141 33.219 2.498 1 96.5 545 GLY B C 1
ATOM 10419 O O . GLY B 1 545 ? 22.531 34.031 3.211 1 96.5 545 GLY B O 1
ATOM 10420 N N . TYR B 1 546 ? 24.281 33.438 1.938 1 95.81 546 TYR B N 1
ATOM 10421 C CA . TYR B 1 546 ? 24.969 34.719 2.141 1 95.81 546 TYR B CA 1
ATOM 10422 C C . TYR B 1 546 ? 24.156 35.875 1.552 1 95.81 546 TYR B C 1
ATOM 10424 O O . TYR B 1 546 ? 24.016 36.906 2.188 1 95.81 546 TYR B O 1
ATOM 10432 N N . LEU B 1 547 ? 23.672 35.625 0.391 1 94.5 547 LEU B N 1
ATOM 10433 C CA . LEU B 1 547 ? 22.875 36.656 -0.283 1 94.5 547 LEU B CA 1
ATOM 10434 C C . LEU B 1 547 ? 21.625 37 0.523 1 94.5 547 LEU B C 1
ATOM 10436 O O . LEU B 1 547 ? 21.297 38.156 0.705 1 94.5 547 LEU B O 1
ATOM 10440 N N . LEU B 1 548 ? 20.953 36.031 1.053 1 92.94 548 LEU B N 1
ATOM 10441 C CA . LEU B 1 548 ? 19.672 36.188 1.733 1 92.94 548 LEU B CA 1
ATOM 10442 C C . LEU B 1 548 ? 19.859 36.906 3.066 1 92.94 548 LEU B C 1
ATOM 10444 O O . LEU B 1 548 ? 18.969 37.656 3.504 1 92.94 548 LEU B O 1
ATOM 10448 N N . VAL B 1 549 ? 20.984 36.688 3.682 1 90.44 549 VAL B N 1
ATOM 10449 C CA . VAL B 1 549 ? 21.203 37.312 4.992 1 90.44 549 VAL B CA 1
ATOM 10450 C C . VAL B 1 549 ? 21.734 38.719 4.82 1 90.44 549 VAL B C 1
ATOM 10452 O O . VAL B 1 549 ? 21.375 39.625 5.578 1 90.44 549 VAL B O 1
ATOM 10455 N N . THR B 1 550 ? 22.562 39.031 3.787 1 89.5 550 THR B N 1
ATOM 10456 C CA . THR B 1 550 ? 23.219 40.312 3.623 1 89.5 550 THR B CA 1
ATOM 10457 C C . THR B 1 550 ? 22.328 41.281 2.848 1 89.5 550 THR B C 1
ATOM 10459 O O . THR B 1 550 ? 22.375 42.5 3.084 1 89.5 550 THR B O 1
ATOM 10462 N N . ARG B 1 551 ? 21.562 40.656 1.894 1 88.25 551 ARG B N 1
ATOM 10463 C CA . ARG B 1 551 ? 20.688 41.5 1.085 1 88.25 551 ARG B CA 1
ATOM 10464 C C . ARG B 1 551 ? 19.266 40.938 1.056 1 88.25 551 ARG B C 1
ATOM 10466 O O . ARG B 1 551 ? 18.766 40.531 -0.002 1 88.25 551 ARG B O 1
ATOM 10473 N N . PRO B 1 552 ? 18.688 40.969 2.154 1 80.19 552 PRO B N 1
ATOM 10474 C CA . PRO B 1 552 ? 17.344 40.375 2.221 1 80.19 552 PRO B CA 1
ATOM 10475 C C . PRO B 1 552 ? 16.328 41.125 1.357 1 80.19 552 PRO B C 1
ATOM 10477 O O . PRO B 1 552 ? 15.352 40.531 0.906 1 80.19 552 PRO B O 1
ATOM 10480 N N . ASN B 1 553 ? 16.562 42.469 1.028 1 77.88 553 ASN B N 1
ATOM 10481 C CA . ASN B 1 553 ? 15.602 43.25 0.284 1 77.88 553 ASN B CA 1
ATOM 10482 C C . ASN B 1 553 ? 16.156 43.688 -1.075 1 77.88 553 ASN B C 1
ATOM 10484 O O . ASN B 1 553 ? 15.828 44.75 -1.571 1 77.88 553 ASN B O 1
ATOM 10488 N N . PHE B 1 554 ? 16.875 42.812 -1.57 1 83.12 554 PHE B N 1
ATOM 10489 C CA . PHE B 1 554 ? 17.422 43.219 -2.861 1 83.12 554 PHE B CA 1
ATOM 10490 C C . PHE B 1 554 ? 16.312 43.281 -3.916 1 83.12 554 PHE B C 1
ATOM 10492 O O . PHE B 1 554 ? 15.398 42.438 -3.898 1 83.12 554 PHE B O 1
ATOM 10499 N N . LYS B 1 555 ? 16.281 44.344 -4.734 1 84.88 555 LYS B N 1
ATOM 10500 C CA . LYS B 1 555 ? 15.258 44.562 -5.758 1 84.88 555 LYS B CA 1
ATOM 10501 C C . LYS B 1 555 ? 15.602 43.812 -7.039 1 84.88 555 LYS B C 1
ATOM 10503 O O . LYS B 1 555 ? 16.766 43.75 -7.441 1 84.88 555 LYS B O 1
ATOM 10508 N N . MET B 1 556 ? 14.664 43.094 -7.473 1 89.12 556 MET B N 1
ATOM 10509 C CA . MET B 1 556 ? 14.797 42.375 -8.742 1 89.12 556 MET B CA 1
ATOM 10510 C C . MET B 1 556 ? 13.703 42.812 -9.719 1 89.12 556 MET B C 1
ATOM 10512 O O . MET B 1 556 ? 12.516 42.594 -9.461 1 89.12 556 MET B O 1
ATOM 10516 N N . PRO B 1 557 ? 14.148 43.531 -10.844 1 92.12 557 PRO B N 1
ATOM 10517 C CA . PRO B 1 557 ? 13.133 43.906 -11.836 1 92.12 557 PRO B CA 1
ATOM 10518 C C . PRO B 1 557 ? 12.352 42.688 -12.359 1 92.12 557 PRO B C 1
ATOM 10520 O O . PRO B 1 557 ? 12.836 41.562 -12.305 1 92.12 557 PRO B O 1
ATOM 10523 N N . ALA B 1 558 ? 11.203 42.906 -12.875 1 90.31 558 ALA B N 1
ATOM 10524 C CA . ALA B 1 558 ? 10.289 41.875 -13.32 1 90.31 558 ALA B CA 1
ATOM 10525 C C . ALA B 1 558 ? 10.906 41.062 -14.453 1 90.31 558 ALA B C 1
ATOM 10527 O O . ALA B 1 558 ? 10.695 39.844 -14.539 1 90.31 558 ALA B O 1
ATOM 10528 N N . ALA B 1 559 ? 11.625 41.719 -15.281 1 94.19 559 ALA B N 1
ATOM 10529 C CA . ALA B 1 559 ? 12.25 41.031 -16.406 1 94.19 559 ALA B CA 1
ATOM 10530 C C . ALA B 1 559 ? 13.258 40 -15.914 1 94.19 559 ALA B C 1
ATOM 10532 O O . ALA B 1 559 ? 13.352 38.906 -16.469 1 94.19 559 ALA B O 1
ATOM 10533 N N . VAL B 1 560 ? 13.977 40.375 -14.922 1 94.12 560 VAL B N 1
ATOM 10534 C CA . VAL B 1 560 ? 14.977 39.469 -14.359 1 94.12 560 VAL B CA 1
ATOM 10535 C C . VAL B 1 560 ? 14.289 38.281 -13.672 1 94.12 560 VAL B C 1
ATOM 10537 O O . VAL B 1 560 ? 14.781 37.156 -13.727 1 94.12 560 VAL B O 1
ATOM 10540 N N . GLN B 1 561 ? 13.219 38.562 -13.062 1 94.25 561 GLN B N 1
ATOM 10541 C CA . GLN B 1 561 ? 12.461 37.5 -12.406 1 94.25 561 GLN B CA 1
ATOM 10542 C C . GLN B 1 561 ? 11.961 36.469 -13.414 1 94.25 561 GLN B C 1
ATOM 10544 O O . GLN B 1 561 ? 12.109 35.281 -13.211 1 94.25 561 GLN B O 1
ATOM 10549 N N . ILE B 1 562 ? 11.383 36.969 -14.484 1 94.75 562 ILE B N 1
ATOM 10550 C CA . ILE B 1 562 ? 10.82 36.094 -15.508 1 94.75 562 ILE B CA 1
ATOM 10551 C C . ILE B 1 562 ? 11.93 35.281 -16.156 1 94.75 562 ILE B C 1
ATOM 10553 O O . ILE B 1 562 ? 11.805 34.062 -16.312 1 94.75 562 ILE B O 1
ATOM 10557 N N . ILE B 1 563 ? 12.984 35.938 -16.484 1 96.75 563 ILE B N 1
ATOM 10558 C CA . ILE B 1 563 ? 14.117 35.25 -17.094 1 96.75 563 ILE B CA 1
ATOM 10559 C C . ILE B 1 563 ? 14.703 34.219 -16.109 1 96.75 563 ILE B C 1
ATOM 10561 O O . ILE B 1 563 ? 15.094 33.125 -16.5 1 96.75 563 ILE B O 1
ATOM 10565 N N . GLY B 1 564 ? 14.773 34.625 -14.898 1 96.81 564 GLY B N 1
ATOM 10566 C CA . GLY B 1 564 ? 15.273 33.719 -13.875 1 96.81 564 GLY B CA 1
ATOM 10567 C C . GLY B 1 564 ? 14.43 32.469 -13.719 1 96.81 564 GLY B C 1
ATOM 10568 O O . GLY B 1 564 ? 14.961 31.375 -13.609 1 96.81 564 GLY B O 1
ATOM 10569 N N . TRP B 1 565 ? 13.172 32.656 -13.68 1 96.81 565 TRP B N 1
ATOM 10570 C CA . TRP B 1 565 ? 12.281 31.5 -13.539 1 96.81 565 TRP B CA 1
ATOM 10571 C C . TRP B 1 565 ? 12.359 30.594 -14.766 1 96.81 565 TRP B C 1
ATOM 10573 O O . TRP B 1 565 ? 12.312 29.359 -14.633 1 96.81 565 TRP B O 1
ATOM 10583 N N . ILE B 1 566 ? 12.43 31.156 -15.969 1 97.62 566 ILE B N 1
ATOM 10584 C CA . ILE B 1 566 ? 12.562 30.359 -17.188 1 97.62 566 ILE B CA 1
ATOM 10585 C C . ILE B 1 566 ? 13.883 29.594 -17.172 1 97.62 566 ILE B C 1
ATOM 10587 O O . ILE B 1 566 ? 13.922 28.406 -17.484 1 97.62 566 ILE B O 1
ATOM 10591 N N . ALA B 1 567 ? 14.906 30.312 -16.812 1 97.69 567 ALA B N 1
ATOM 10592 C CA . ALA B 1 567 ? 16.219 29.672 -16.719 1 97.69 567 ALA B CA 1
ATOM 10593 C C . ALA B 1 567 ? 16.219 28.547 -15.688 1 97.69 567 ALA B C 1
ATOM 10595 O O . ALA B 1 567 ? 16.797 27.484 -15.922 1 97.69 567 ALA B O 1
ATOM 10596 N N . ALA B 1 568 ? 15.609 28.812 -14.57 1 98 568 ALA B N 1
ATOM 10597 C CA . ALA B 1 568 ? 15.516 27.797 -13.531 1 98 568 ALA B CA 1
ATOM 10598 C C . ALA B 1 568 ? 14.758 26.562 -14.031 1 98 568 ALA B C 1
ATOM 10600 O O . ALA B 1 568 ? 15.141 25.438 -13.75 1 98 568 ALA B O 1
ATOM 10601 N N . PHE B 1 569 ? 13.68 26.812 -14.75 1 97.56 569 PHE B N 1
ATOM 10602 C CA . PHE B 1 569 ? 12.898 25.719 -15.305 1 97.56 569 PHE B CA 1
ATOM 10603 C C . PHE B 1 569 ? 13.719 24.906 -16.312 1 97.56 569 PHE B C 1
ATOM 10605 O O . PHE B 1 569 ? 13.703 23.672 -16.281 1 97.56 569 PHE B O 1
ATOM 10612 N N . ILE B 1 570 ? 14.367 25.562 -17.141 1 97.44 570 ILE B N 1
ATOM 10613 C CA . ILE B 1 570 ? 15.18 24.906 -18.156 1 97.44 570 ILE B CA 1
ATOM 10614 C C . ILE B 1 570 ? 16.281 24.078 -17.484 1 97.44 570 ILE B C 1
ATOM 10616 O O . ILE B 1 570 ? 16.547 22.953 -17.891 1 97.44 570 ILE B O 1
ATOM 10620 N N . CYS B 1 571 ? 16.891 24.609 -16.484 1 97.38 571 CYS B N 1
ATOM 10621 C CA . CYS B 1 571 ? 17.953 23.922 -15.766 1 97.38 571 CYS B CA 1
ATOM 10622 C C . CYS B 1 571 ? 17.422 22.656 -15.102 1 97.38 571 CYS B C 1
ATOM 10624 O O . CYS B 1 571 ? 17.969 21.562 -15.305 1 97.38 571 CYS B O 1
ATOM 10626 N N . CYS B 1 572 ? 16.359 22.781 -14.367 1 97.62 572 CYS B N 1
ATOM 10627 C CA . CYS B 1 572 ? 15.82 21.641 -13.641 1 97.62 572 CYS B CA 1
ATOM 10628 C C . CYS B 1 572 ? 15.234 20.609 -14.602 1 97.62 572 CYS B C 1
ATOM 10630 O O . CYS B 1 572 ? 15.406 19.406 -14.414 1 97.62 572 CYS B O 1
ATOM 10632 N N . PHE B 1 573 ? 14.539 21.094 -15.648 1 97.5 573 PHE B N 1
ATOM 10633 C CA . PHE B 1 573 ? 13.93 20.203 -16.625 1 97.5 573 PHE B CA 1
ATOM 10634 C C . PHE B 1 573 ? 14.992 19.422 -17.391 1 97.5 573 PHE B C 1
ATOM 10636 O O . PHE B 1 573 ? 14.852 18.219 -17.609 1 97.5 573 PHE B O 1
ATOM 10643 N N . SER B 1 574 ? 16.016 20.109 -17.766 1 96.56 574 SER B N 1
ATOM 10644 C CA . SER B 1 574 ? 17.094 19.453 -18.5 1 96.56 574 SER B CA 1
ATOM 10645 C C . SER B 1 574 ? 17.844 18.469 -17.625 1 96.56 574 SER B C 1
ATOM 10647 O O . SER B 1 574 ? 18.297 17.422 -18.094 1 96.56 574 SER B O 1
ATOM 10649 N N . ALA B 1 575 ? 18 18.781 -16.391 1 96.88 575 ALA B N 1
ATOM 10650 C CA . ALA B 1 575 ? 18.703 17.891 -15.469 1 96.88 575 ALA B CA 1
ATOM 10651 C C . ALA B 1 575 ? 17.922 16.594 -15.273 1 96.88 575 ALA B C 1
ATOM 10653 O O . ALA B 1 575 ? 18.516 15.516 -15.18 1 96.88 575 ALA B O 1
ATOM 10654 N N . VAL B 1 576 ? 16.609 16.625 -15.266 1 96.12 576 VAL B N 1
ATOM 10655 C CA . VAL B 1 576 ? 15.805 15.453 -14.969 1 96.12 576 VAL B CA 1
ATOM 10656 C C . VAL B 1 576 ? 15.484 14.703 -16.266 1 96.12 576 VAL B C 1
ATOM 10658 O O . VAL B 1 576 ? 15.586 13.477 -16.312 1 96.12 576 VAL B O 1
ATOM 10661 N N . TYR B 1 577 ? 15.188 15.414 -17.375 1 95.38 577 TYR B N 1
ATOM 10662 C CA . TYR B 1 577 ? 14.656 14.766 -18.578 1 95.38 577 TYR B CA 1
ATOM 10663 C C . TYR B 1 577 ? 15.695 14.742 -19.688 1 95.38 577 TYR B C 1
ATOM 10665 O O . TYR B 1 577 ? 15.469 14.156 -20.75 1 95.38 577 TYR B O 1
ATOM 10673 N N . GLY B 1 578 ? 16.828 15.375 -19.484 1 93.44 578 GLY B N 1
ATOM 10674 C CA . GLY B 1 578 ? 17.844 15.445 -20.516 1 93.44 578 GLY B CA 1
ATOM 10675 C C . GLY B 1 578 ? 18.391 14.086 -20.922 1 93.44 578 GLY B C 1
ATOM 10676 O O . GLY B 1 578 ? 18.969 13.938 -21.984 1 93.44 578 GLY B O 1
ATOM 10677 N N . VAL B 1 579 ? 18.141 13.07 -20.172 1 91.81 579 VAL B N 1
ATOM 10678 C CA . VAL B 1 579 ? 18.703 11.75 -20.422 1 91.81 579 VAL B CA 1
ATOM 10679 C C . VAL B 1 579 ? 17.688 10.875 -21.125 1 91.81 579 VAL B C 1
ATOM 10681 O O . VAL B 1 579 ? 17.922 9.68 -21.344 1 91.81 579 VAL B O 1
ATOM 10684 N N . TYR B 1 580 ? 16.531 11.367 -21.516 1 91.25 580 TYR B N 1
ATOM 10685 C CA . TYR B 1 580 ? 15.438 10.609 -22.094 1 91.25 580 TYR B CA 1
ATOM 10686 C C . TYR B 1 580 ? 15.891 9.844 -23.328 1 91.25 580 TYR B C 1
ATOM 10688 O O . TYR B 1 580 ? 15.625 8.648 -23.453 1 91.25 580 TYR B O 1
ATOM 10696 N N . ASN B 1 581 ? 16.641 10.492 -24.203 1 88.75 581 ASN B N 1
ATOM 10697 C CA . ASN B 1 581 ? 17.062 9.867 -25.453 1 88.75 581 ASN B CA 1
ATOM 10698 C C . ASN B 1 581 ? 18.031 8.711 -25.203 1 88.75 581 ASN B C 1
ATOM 10700 O O . ASN B 1 581 ? 17.984 7.699 -25.906 1 88.75 581 ASN B O 1
ATOM 10704 N N . TRP B 1 582 ? 18.828 8.852 -24.25 1 86.81 582 TRP B N 1
ATOM 10705 C CA . TRP B 1 582 ? 19.797 7.801 -23.953 1 86.81 582 TRP B CA 1
ATOM 10706 C C . TRP B 1 582 ? 19.109 6.605 -23.297 1 86.81 582 TRP B C 1
ATOM 10708 O O . TRP B 1 582 ? 19.422 5.457 -23.594 1 86.81 582 TRP B O 1
ATOM 10718 N N . ASN B 1 583 ? 18.141 6.832 -22.438 1 86.06 583 ASN B N 1
ATOM 10719 C CA . ASN B 1 583 ? 17.406 5.762 -21.781 1 86.06 583 ASN B CA 1
ATOM 10720 C C . ASN B 1 583 ? 16.469 5.051 -22.75 1 86.06 583 ASN B C 1
ATOM 10722 O O . ASN B 1 583 ? 16.047 3.918 -22.5 1 86.06 583 ASN B O 1
ATOM 10726 N N . SER B 1 584 ? 16.141 5.75 -23.844 1 82.81 584 SER B N 1
ATOM 10727 C CA . SER B 1 584 ? 15.273 5.137 -24.844 1 82.81 584 SER B CA 1
ATOM 10728 C C . SER B 1 584 ? 16.094 4.324 -25.859 1 82.81 584 SER B C 1
ATOM 10730 O O . SER B 1 584 ? 15.531 3.773 -26.812 1 82.81 584 SER B O 1
ATOM 10732 N N . GLY B 1 585 ? 17.391 4.285 -25.719 1 78.75 585 GLY B N 1
ATOM 10733 C CA . GLY B 1 585 ? 18.203 3.395 -26.531 1 78.75 585 GLY B CA 1
ATOM 10734 C C . GLY B 1 585 ? 19.078 4.129 -27.531 1 78.75 585 GLY B C 1
ATOM 10735 O O . GLY B 1 585 ? 19.891 3.516 -28.219 1 78.75 585 GLY B O 1
ATOM 10736 N N . LYS B 1 586 ? 19 5.391 -27.578 1 83.81 586 LYS B N 1
ATOM 10737 C CA . LYS B 1 586 ? 19.828 6.145 -28.516 1 83.81 586 LYS B CA 1
ATOM 10738 C C . LYS B 1 586 ? 21.266 6.234 -28.031 1 83.81 586 LYS B C 1
ATOM 10740 O O . LYS B 1 586 ? 21.531 6.199 -26.828 1 83.81 586 LYS B O 1
ATOM 10745 N N . GLU B 1 587 ? 22.156 6.305 -28.938 1 85.19 587 GLU B N 1
ATOM 10746 C CA . GLU B 1 587 ? 23.578 6.371 -28.625 1 85.19 587 GLU B CA 1
ATOM 10747 C C . GLU B 1 587 ? 23.922 7.684 -27.922 1 85.19 587 GLU B C 1
ATOM 10749 O O . GLU B 1 587 ? 23.297 8.719 -28.188 1 85.19 587 GLU B O 1
ATOM 10754 N N . ILE B 1 588 ? 24.891 7.551 -27.109 1 88.44 588 ILE B N 1
ATOM 10755 C CA . ILE B 1 588 ? 25.328 8.727 -26.344 1 88.44 588 ILE B CA 1
ATOM 10756 C C . ILE B 1 588 ? 26.344 9.523 -27.172 1 88.44 588 ILE B C 1
ATOM 10758 O O . ILE B 1 588 ? 27.422 9.016 -27.484 1 88.44 588 ILE B O 1
ATOM 10762 N N . ASN B 1 589 ? 25.906 10.734 -27.516 1 91.69 589 ASN B N 1
ATOM 10763 C CA . ASN B 1 589 ? 26.875 11.656 -28.109 1 91.69 589 ASN B CA 1
ATOM 10764 C C . ASN B 1 589 ? 27.906 12.141 -27.094 1 91.69 589 ASN B C 1
ATOM 10766 O O . ASN B 1 589 ? 27.547 12.594 -26.016 1 91.69 589 ASN B O 1
ATOM 10770 N N . PHE B 1 590 ? 29.156 12.055 -27.484 1 92.81 590 PHE B N 1
ATOM 10771 C CA . PHE B 1 590 ? 30.234 12.336 -26.547 1 92.81 590 PHE B CA 1
ATOM 10772 C C . PHE B 1 590 ? 30.125 13.742 -25.984 1 92.81 590 PHE B C 1
ATOM 10774 O O . PHE B 1 590 ? 30.172 13.93 -24.766 1 92.81 590 PHE B O 1
ATOM 10781 N N . ALA B 1 591 ? 29.969 14.734 -26.812 1 94.31 591 ALA B N 1
ATOM 10782 C CA . ALA B 1 591 ? 29.891 16.125 -26.375 1 94.31 591 ALA B CA 1
ATOM 10783 C C . ALA B 1 591 ? 28.688 16.359 -25.469 1 94.31 591 ALA B C 1
ATOM 10785 O O . ALA B 1 591 ? 28.797 17 -24.422 1 94.31 591 ALA B O 1
ATOM 10786 N N . ALA B 1 592 ? 27.594 15.828 -25.891 1 94.25 592 ALA B N 1
ATOM 10787 C CA . ALA B 1 592 ? 26.375 15.984 -25.109 1 94.25 592 ALA B CA 1
ATOM 10788 C C . ALA B 1 592 ? 26.453 15.242 -23.781 1 94.25 592 ALA B C 1
ATOM 10790 O O . ALA B 1 592 ? 25.984 15.727 -22.75 1 94.25 592 ALA B O 1
ATOM 10791 N N . GLY B 1 593 ? 27.016 14.094 -23.844 1 94.56 593 GLY B N 1
ATOM 10792 C CA . GLY B 1 593 ? 27.172 13.305 -22.641 1 94.56 593 GLY B CA 1
ATOM 10793 C C . GLY B 1 593 ? 28.094 13.953 -21.625 1 94.56 593 GLY B C 1
ATOM 10794 O O . GLY B 1 593 ? 27.781 13.984 -20.422 1 94.56 593 GLY B O 1
ATOM 10795 N N . MET B 1 594 ? 29.141 14.492 -22.109 1 95.69 594 MET B N 1
ATOM 10796 C CA . MET B 1 594 ? 30.094 15.148 -21.219 1 95.69 594 MET B CA 1
ATOM 10797 C C . MET B 1 594 ? 29.5 16.422 -20.641 1 95.69 594 MET B C 1
ATOM 10799 O O . MET B 1 594 ? 29.719 16.75 -19.469 1 95.69 594 MET B O 1
ATOM 10803 N N . MET B 1 595 ? 28.828 17.141 -21.453 1 96.06 595 MET B N 1
ATOM 10804 C CA . MET B 1 595 ? 28.188 18.359 -20.984 1 96.06 595 MET B CA 1
ATOM 10805 C C . MET B 1 595 ? 27.172 18.062 -19.891 1 96.06 595 MET B C 1
ATOM 10807 O O . MET B 1 595 ? 27.141 18.734 -18.859 1 96.06 595 MET B O 1
ATOM 10811 N N . TYR B 1 596 ? 26.375 17.062 -20.156 1 96.31 596 TYR B N 1
ATOM 10812 C CA . TYR B 1 596 ? 25.375 16.672 -19.172 1 96.31 596 TYR B CA 1
ATOM 10813 C C . TYR B 1 596 ? 26.031 16.188 -17.891 1 96.31 596 TYR B C 1
ATOM 10815 O O . TYR B 1 596 ? 25.656 16.609 -16.781 1 96.31 596 TYR B O 1
ATOM 10823 N N . ALA B 1 597 ? 27.031 15.32 -18.016 1 95.62 597 ALA B N 1
ATOM 10824 C CA . ALA B 1 597 ? 27.703 14.75 -16.844 1 95.62 597 ALA B CA 1
ATOM 10825 C C . ALA B 1 597 ? 28.312 15.836 -15.984 1 95.62 597 ALA B C 1
ATOM 10827 O O . ALA B 1 597 ? 28.25 15.773 -14.75 1 95.62 597 ALA B O 1
ATOM 10828 N N . THR B 1 598 ? 28.828 16.828 -16.609 1 96.44 598 THR B N 1
ATOM 10829 C CA . THR B 1 598 ? 29.625 17.844 -15.93 1 96.44 598 THR B CA 1
ATOM 10830 C C . THR B 1 598 ? 28.75 18.906 -15.281 1 96.44 598 THR B C 1
ATOM 10832 O O . THR B 1 598 ? 29.047 19.406 -14.203 1 96.44 598 THR B O 1
ATOM 10835 N N . PHE B 1 599 ? 27.562 19.156 -15.875 1 97 599 PHE B N 1
ATOM 10836 C CA . PHE B 1 599 ? 26.875 20.375 -15.469 1 97 599 PHE B CA 1
ATOM 10837 C C . PHE B 1 599 ? 25.516 20.062 -14.852 1 97 599 PHE B C 1
ATOM 10839 O O . PHE B 1 599 ? 24.875 20.938 -14.266 1 97 599 PHE B O 1
ATOM 10846 N N . HIS B 1 600 ? 25 18.875 -14.961 1 96.56 600 HIS B N 1
ATOM 10847 C CA . HIS B 1 600 ? 23.609 18.625 -14.609 1 96.56 600 HIS B CA 1
ATOM 10848 C C . HIS B 1 600 ? 23.359 18.891 -13.125 1 96.56 600 HIS B C 1
ATOM 10850 O O . HIS B 1 600 ? 22.312 19.422 -12.758 1 96.56 600 HIS B O 1
ATOM 10856 N N . ARG B 1 601 ? 24.312 18.578 -12.219 1 96.94 601 ARG B N 1
ATOM 10857 C CA . ARG B 1 601 ? 24.125 18.812 -10.789 1 96.94 601 ARG B CA 1
ATOM 10858 C C . ARG B 1 601 ? 24.141 20.312 -10.469 1 96.94 601 ARG B C 1
ATOM 10860 O O . ARG B 1 601 ? 23.359 20.781 -9.648 1 96.94 601 ARG B O 1
ATOM 10867 N N . THR B 1 602 ? 25.078 20.969 -11.109 1 97.56 602 THR B N 1
ATOM 10868 C CA . THR B 1 602 ? 25.172 22.422 -10.945 1 97.56 602 THR B CA 1
ATOM 10869 C C . THR B 1 602 ? 23.906 23.094 -11.461 1 97.56 602 THR B C 1
ATOM 10871 O O . THR B 1 602 ? 23.391 24.016 -10.82 1 97.56 602 THR B O 1
ATOM 10874 N N . ALA B 1 603 ? 23.469 22.625 -12.594 1 97.81 603 ALA B N 1
ATOM 10875 C CA . ALA B 1 603 ? 22.25 23.172 -13.164 1 97.81 603 ALA B CA 1
ATOM 10876 C C . ALA B 1 603 ? 21.062 22.969 -12.227 1 97.81 603 ALA B C 1
ATOM 10878 O O . ALA B 1 603 ? 20.266 23.891 -12.016 1 97.81 603 ALA B O 1
ATOM 10879 N N . TRP B 1 604 ? 20.922 21.812 -11.688 1 98.31 604 TRP B N 1
ATOM 10880 C CA . TRP B 1 604 ? 19.859 21.516 -10.742 1 98.31 604 TRP B CA 1
ATOM 10881 C C . TRP B 1 604 ? 19.938 22.422 -9.523 1 98.31 604 TRP B C 1
ATOM 10883 O O . TRP B 1 604 ? 18.938 23.016 -9.117 1 98.31 604 TRP B O 1
ATOM 10893 N N . ALA B 1 605 ? 21.109 22.547 -8.961 1 98.5 605 ALA B N 1
ATOM 10894 C CA . ALA B 1 605 ? 21.312 23.359 -7.766 1 98.5 605 ALA B CA 1
ATOM 10895 C C . ALA B 1 605 ? 20.953 24.812 -8.031 1 98.5 605 ALA B C 1
ATOM 10897 O O . ALA B 1 605 ? 20.359 25.484 -7.184 1 98.5 605 ALA B O 1
ATOM 10898 N N . LEU B 1 606 ? 21.328 25.312 -9.203 1 98.12 606 LEU B N 1
ATOM 10899 C CA . LEU B 1 606 ? 21.016 26.703 -9.562 1 98.12 606 LEU B CA 1
ATOM 10900 C C . LEU B 1 606 ? 19.516 26.906 -9.68 1 98.12 606 LEU B C 1
ATOM 10902 O O . LEU B 1 606 ? 18.984 27.938 -9.242 1 98.12 606 LEU B O 1
ATOM 10906 N N . GLY B 1 607 ? 18.875 25.953 -10.273 1 98.25 607 GLY B N 1
ATOM 10907 C CA . GLY B 1 607 ? 17.422 26.047 -10.375 1 98.25 607 GLY B CA 1
ATOM 10908 C C . GLY B 1 607 ? 16.734 26.031 -9.023 1 98.25 607 GLY B C 1
ATOM 10909 O O . GLY B 1 607 ? 15.852 26.859 -8.758 1 98.25 607 GLY B O 1
ATOM 10910 N N . ILE B 1 608 ? 17.125 25.172 -8.117 1 97.75 608 ILE B N 1
ATOM 10911 C CA . ILE B 1 608 ? 16.531 25.047 -6.785 1 97.75 608 ILE B CA 1
ATOM 10912 C C . ILE B 1 608 ? 16.828 26.297 -5.969 1 97.75 608 ILE B C 1
ATOM 10914 O O . ILE B 1 608 ? 15.969 26.797 -5.242 1 97.75 608 ILE B O 1
ATOM 10918 N N . THR B 1 609 ? 18.047 26.766 -6.105 1 97.81 609 THR B N 1
ATOM 10919 C CA . THR B 1 609 ? 18.438 27.953 -5.371 1 97.81 609 THR B CA 1
ATOM 10920 C C . THR B 1 609 ? 17.609 29.156 -5.805 1 97.81 609 THR B C 1
ATOM 10922 O O . THR B 1 609 ? 17.203 29.969 -4.969 1 97.81 609 THR B O 1
ATOM 10925 N N . TRP B 1 610 ? 17.453 29.266 -7.098 1 97.31 610 TRP B N 1
ATOM 10926 C CA . TRP B 1 610 ? 16.609 30.359 -7.586 1 97.31 610 TRP B CA 1
ATOM 10927 C C . TRP B 1 610 ? 15.211 30.281 -6.977 1 97.31 610 TRP B C 1
ATOM 10929 O O . TRP B 1 610 ? 14.656 31.297 -6.551 1 97.31 610 TRP B O 1
ATOM 10939 N N . MET B 1 611 ? 14.703 29.109 -6.926 1 96.88 611 MET B N 1
ATOM 10940 C CA . MET B 1 611 ? 13.375 28.891 -6.344 1 96.88 611 MET B CA 1
ATOM 10941 C C . MET B 1 611 ? 13.359 29.297 -4.871 1 96.88 611 MET B C 1
ATOM 10943 O O . MET B 1 611 ? 12.438 29.984 -4.426 1 96.88 611 MET B O 1
ATOM 10947 N N . ILE B 1 612 ? 14.352 28.969 -4.133 1 96.75 612 ILE B N 1
ATOM 10948 C CA . ILE B 1 612 ? 14.43 29.266 -2.705 1 96.75 612 ILE B CA 1
ATOM 10949 C C . ILE B 1 612 ? 14.547 30.781 -2.498 1 96.75 612 ILE B C 1
ATOM 10951 O O . ILE B 1 612 ? 13.844 31.359 -1.671 1 96.75 612 ILE B O 1
ATOM 10955 N N . VAL B 1 613 ? 15.414 31.422 -3.287 1 95.25 613 VAL B N 1
ATOM 10956 C CA . VAL B 1 613 ? 15.648 32.844 -3.158 1 95.25 613 VAL B CA 1
ATOM 10957 C C . VAL B 1 613 ? 14.367 33.625 -3.48 1 95.25 613 VAL B C 1
ATOM 10959 O O . VAL B 1 613 ? 14 34.562 -2.766 1 95.25 613 VAL B O 1
ATOM 10962 N N . CYS B 1 614 ? 13.703 33.156 -4.52 1 94.12 614 CYS B N 1
ATOM 10963 C CA . CYS B 1 614 ? 12.453 33.812 -4.895 1 94.12 614 CYS B CA 1
ATOM 10964 C C . CYS B 1 614 ? 11.383 33.625 -3.826 1 94.12 614 CYS B C 1
ATOM 10966 O O . CYS B 1 614 ? 10.633 34.531 -3.508 1 94.12 614 CYS B O 1
ATOM 10968 N N . CYS B 1 615 ? 11.32 32.5 -3.254 1 92.06 615 CYS B N 1
ATOM 10969 C CA . CYS B 1 615 ? 10.352 32.219 -2.195 1 92.06 615 CYS B CA 1
ATOM 10970 C C . CYS B 1 615 ? 10.68 33.031 -0.941 1 92.06 615 CYS B C 1
ATOM 10972 O O . CYS B 1 615 ? 9.781 33.594 -0.316 1 92.06 615 CYS B O 1
ATOM 10974 N N . ALA B 1 616 ? 11.953 33.094 -0.643 1 90.62 616 ALA B N 1
ATOM 10975 C CA . ALA B 1 616 ? 12.391 33.781 0.571 1 90.62 616 ALA B CA 1
ATOM 10976 C C . ALA B 1 616 ? 12.203 35.281 0.45 1 90.62 616 ALA B C 1
ATOM 10978 O O . ALA B 1 616 ? 12.016 36 1.454 1 90.62 616 ALA B O 1
ATOM 10979 N N . THR B 1 617 ? 12.203 35.781 -0.794 1 88.94 617 THR B N 1
ATOM 10980 C CA . THR B 1 617 ? 12.117 37.219 -0.999 1 88.94 617 THR B CA 1
ATOM 10981 C C . THR B 1 617 ? 10.695 37.625 -1.403 1 88.94 617 THR B C 1
ATOM 10983 O O . THR B 1 617 ? 10.469 38.781 -1.833 1 88.94 617 THR B O 1
ATOM 10986 N N . GLY B 1 618 ? 9.742 36.719 -1.347 1 83.88 618 GLY B N 1
ATOM 10987 C CA . GLY B 1 618 ? 8.344 37.031 -1.593 1 83.88 618 GLY B CA 1
ATOM 10988 C C . GLY B 1 618 ? 7.98 37 -3.066 1 83.88 618 GLY B C 1
ATOM 10989 O O . GLY B 1 618 ? 6.918 37.5 -3.453 1 83.88 618 GLY B O 1
ATOM 10990 N N . ARG B 1 619 ? 8.789 36.531 -3.891 1 88.69 619 ARG B N 1
ATOM 10991 C CA . ARG B 1 619 ? 8.57 36.531 -5.332 1 88.69 619 ARG B CA 1
ATOM 10992 C C . ARG B 1 619 ? 8.266 35.125 -5.832 1 88.69 619 ARG B C 1
ATOM 10994 O O . ARG B 1 619 ? 8.359 34.844 -7.031 1 88.69 619 ARG B O 1
ATOM 11001 N N . GLY B 1 620 ? 7.957 34.281 -4.957 1 89.25 620 GLY B N 1
ATOM 11002 C CA . GLY B 1 620 ? 7.734 32.875 -5.316 1 89.25 620 GLY B CA 1
ATOM 11003 C C . GLY B 1 620 ? 6.305 32.594 -5.742 1 89.25 620 GLY B C 1
ATOM 11004 O O . GLY B 1 620 ? 6.031 31.562 -6.355 1 89.25 620 GLY B O 1
ATOM 11005 N N . GLY B 1 621 ? 5.371 33.469 -5.496 1 81.5 621 GLY B N 1
ATOM 11006 C CA . GLY B 1 621 ? 3.988 33.312 -5.922 1 81.5 621 GLY B CA 1
ATOM 11007 C C . GLY B 1 621 ? 3.34 32.031 -5.41 1 81.5 621 GLY B C 1
ATOM 11008 O O . GLY B 1 621 ? 3.383 31.75 -4.211 1 81.5 621 GLY B O 1
ATOM 11009 N N . VAL B 1 622 ? 2.756 31.25 -6.34 1 81.19 622 VAL B N 1
ATOM 11010 C CA . VAL B 1 622 ? 2.016 30.031 -6.023 1 81.19 622 VAL B CA 1
ATOM 11011 C C . VAL B 1 622 ? 2.979 28.953 -5.527 1 81.19 622 VAL B C 1
ATOM 11013 O O . VAL B 1 622 ? 2.629 28.156 -4.656 1 81.19 622 VAL B O 1
ATOM 11016 N N . ILE B 1 623 ? 4.137 29.016 -6.023 1 90 623 ILE B N 1
ATOM 11017 C CA . ILE B 1 623 ? 5.129 28.016 -5.625 1 90 623 ILE B CA 1
ATOM 11018 C C . ILE B 1 623 ? 5.449 28.172 -4.141 1 90 623 ILE B C 1
ATOM 11020 O O . ILE B 1 623 ? 5.508 27.188 -3.402 1 90 623 ILE B O 1
ATOM 11024 N N . ASN B 1 624 ? 5.645 29.375 -3.744 1 90.81 624 ASN B N 1
ATOM 11025 C CA . ASN B 1 624 ? 5.902 29.625 -2.33 1 90.81 624 ASN B CA 1
ATOM 11026 C C . ASN B 1 624 ? 4.711 29.234 -1.462 1 90.81 624 ASN B C 1
ATOM 11028 O O . ASN B 1 624 ? 4.887 28.734 -0.352 1 90.81 624 ASN B O 1
ATOM 11032 N N . TYR B 1 625 ? 3.568 29.547 -2.064 1 83.06 625 TYR B N 1
ATOM 11033 C CA . TYR B 1 625 ? 2.348 29.203 -1.339 1 83.06 625 TYR B CA 1
ATOM 11034 C C . TYR B 1 625 ? 2.273 27.703 -1.065 1 83.06 625 TYR B C 1
ATOM 11036 O O . TYR B 1 625 ? 1.931 27.297 0.042 1 83.06 625 TYR B O 1
ATOM 11044 N N . ILE B 1 626 ? 2.611 26.953 -1.934 1 87 626 ILE B N 1
ATOM 11045 C CA . ILE B 1 626 ? 2.541 25.5 -1.816 1 87 626 ILE B CA 1
ATOM 11046 C C . ILE B 1 626 ? 3.68 25 -0.932 1 87 626 ILE B C 1
ATOM 11048 O O . ILE B 1 626 ? 3.455 24.219 -0.006 1 87 626 ILE B O 1
ATOM 11052 N N . LEU B 1 627 ? 4.82 25.453 -1.145 1 93.06 627 LEU B N 1
ATOM 11053 C CA . LEU B 1 627 ? 6.004 24.938 -0.458 1 93.06 627 LEU B CA 1
ATOM 11054 C C . LEU B 1 627 ? 6.02 25.391 1 1 93.06 627 LEU B C 1
ATOM 11056 O O . LEU B 1 627 ? 6.652 24.75 1.843 1 93.06 627 LEU B O 1
ATOM 11060 N N . SER B 1 628 ? 5.324 26.453 1.325 1 92 628 SER B N 1
ATOM 11061 C CA . SER B 1 628 ? 5.328 27 2.682 1 92 628 SER B CA 1
ATOM 11062 C C . SER B 1 628 ? 4.086 26.562 3.453 1 92 628 SER B C 1
ATOM 11064 O O . SER B 1 628 ? 3.773 27.125 4.504 1 92 628 SER B O 1
ATOM 11066 N N . TRP B 1 629 ? 3.408 25.562 2.895 1 87.88 629 TRP B N 1
ATOM 11067 C CA . TRP B 1 629 ? 2.223 25.047 3.574 1 87.88 629 TRP B CA 1
ATOM 11068 C C . TRP B 1 629 ? 2.576 24.516 4.957 1 87.88 629 TRP B C 1
ATOM 11070 O O . TRP B 1 629 ? 3.598 23.844 5.129 1 87.88 629 TRP B O 1
ATOM 11080 N N . LYS B 1 630 ? 1.771 24.781 5.969 1 88.25 630 LYS B N 1
ATOM 11081 C CA . LYS B 1 630 ? 2.068 24.5 7.371 1 88.25 630 LYS B CA 1
ATOM 11082 C C . LYS B 1 630 ? 2.189 23 7.613 1 88.25 630 LYS B C 1
ATOM 11084 O O . LYS B 1 630 ? 2.891 22.562 8.531 1 88.25 630 LYS B O 1
ATOM 11089 N N . ILE B 1 631 ? 1.556 22.203 6.805 1 88.38 631 ILE B N 1
ATOM 11090 C CA . ILE B 1 631 ? 1.586 20.766 6.996 1 88.38 631 ILE B CA 1
ATOM 11091 C C . ILE B 1 631 ? 3.006 20.25 6.777 1 88.38 631 ILE B C 1
ATOM 11093 O O . ILE B 1 631 ? 3.381 19.203 7.32 1 88.38 631 ILE B O 1
ATOM 11097 N N . PHE B 1 632 ? 3.805 20.984 6.051 1 94.56 632 PHE B N 1
ATOM 11098 C CA . PHE B 1 632 ? 5.141 20.516 5.695 1 94.56 632 PHE B CA 1
ATOM 11099 C C . PHE B 1 632 ? 6.117 20.75 6.84 1 94.56 632 PHE B C 1
ATOM 11101 O O . PHE B 1 632 ? 7.223 20.203 6.84 1 94.56 632 PHE B O 1
ATOM 11108 N N . ILE B 1 633 ? 5.75 21.547 7.852 1 94.56 633 ILE B N 1
ATOM 11109 C CA . ILE B 1 633 ? 6.66 21.844 8.953 1 94.56 633 ILE B CA 1
ATOM 11110 C C . ILE B 1 633 ? 6.914 20.578 9.773 1 94.56 633 ILE B C 1
ATOM 11112 O O . ILE B 1 633 ? 8.047 20.109 9.867 1 94.56 633 ILE B O 1
ATOM 11116 N N . PRO B 1 634 ? 5.789 19.953 10.305 1 94.5 634 PRO B N 1
ATOM 11117 C CA . PRO B 1 634 ? 6.062 18.703 11.031 1 94.5 634 PRO B CA 1
ATOM 11118 C C . PRO B 1 634 ? 6.609 17.609 10.125 1 94.5 634 PRO B C 1
ATOM 11120 O O . PRO B 1 634 ? 7.469 16.828 10.555 1 94.5 634 PRO B O 1
ATOM 11123 N N . LEU B 1 635 ? 6.195 17.5 8.922 1 96.19 635 LEU B N 1
ATOM 11124 C CA . LEU B 1 635 ? 6.676 16.469 8.008 1 96.19 635 LEU B CA 1
ATOM 11125 C C . LEU B 1 635 ? 8.148 16.703 7.656 1 96.19 635 LEU B C 1
ATOM 11127 O O . LEU B 1 635 ? 8.898 15.742 7.484 1 96.19 635 LEU B O 1
ATOM 11131 N N . GLY B 1 636 ? 8.492 17.984 7.551 1 96.06 636 GLY B N 1
ATOM 11132 C CA . GLY B 1 636 ? 9.883 18.312 7.293 1 96.06 636 GLY B CA 1
ATOM 11133 C C . GLY B 1 636 ? 10.805 17.969 8.445 1 96.06 636 GLY B C 1
ATOM 11134 O O . GLY B 1 636 ? 11.953 17.578 8.227 1 96.06 636 GLY B O 1
ATOM 11135 N N . ARG B 1 637 ? 10.242 18.016 9.664 1 95.75 637 ARG B N 1
ATOM 11136 C CA . ARG B 1 637 ? 11.016 17.703 10.859 1 95.75 637 ARG B CA 1
ATOM 11137 C C . ARG B 1 637 ? 11.328 16.203 10.93 1 95.75 637 ARG B C 1
ATOM 11139 O O . ARG B 1 637 ? 12.305 15.797 11.555 1 95.75 637 ARG B O 1
ATOM 11146 N N . LEU B 1 638 ? 10.539 15.414 10.211 1 97.81 638 LEU B N 1
ATOM 11147 C CA . LEU B 1 638 ? 10.688 13.961 10.281 1 97.81 638 LEU B CA 1
ATOM 11148 C C . LEU B 1 638 ? 11.586 13.453 9.164 1 97.81 638 LEU B C 1
ATOM 11150 O O . LEU B 1 638 ? 11.953 12.273 9.148 1 97.81 638 LEU B O 1
ATOM 11154 N N . THR B 1 639 ? 12.023 14.336 8.328 1 97.5 639 THR B N 1
ATOM 11155 C CA . THR B 1 639 ? 12.703 13.953 7.09 1 97.5 639 THR B CA 1
ATOM 11156 C C . THR B 1 639 ? 14.008 13.227 7.395 1 97.5 639 THR B C 1
ATOM 11158 O O . THR B 1 639 ? 14.375 12.273 6.707 1 97.5 639 THR B O 1
ATOM 11161 N N . PHE B 1 640 ? 14.773 13.656 8.43 1 96.94 640 PHE B N 1
ATOM 11162 C CA . PHE B 1 640 ? 16.062 13.047 8.742 1 96.94 640 PHE B CA 1
ATOM 11163 C C . PHE B 1 640 ? 15.891 11.586 9.125 1 96.94 640 PHE B C 1
ATOM 11165 O O . PHE B 1 640 ? 16.562 10.711 8.57 1 96.94 640 PHE B O 1
ATOM 11172 N N . ILE B 1 641 ? 14.984 11.281 10.008 1 98.19 641 ILE B N 1
ATOM 11173 C CA . ILE B 1 641 ? 14.789 9.898 10.438 1 98.19 641 ILE B CA 1
ATOM 11174 C C . ILE B 1 641 ? 14.148 9.102 9.305 1 98.19 641 ILE B C 1
ATOM 11176 O O . ILE B 1 641 ? 14.469 7.922 9.117 1 98.19 641 ILE B O 1
ATOM 11180 N N . ALA B 1 642 ? 13.195 9.68 8.578 1 98.38 642 ALA B N 1
ATOM 11181 C CA . ALA B 1 642 ? 12.602 9.008 7.43 1 98.38 642 ALA B CA 1
ATOM 11182 C C . ALA B 1 642 ? 13.664 8.586 6.418 1 98.38 642 ALA B C 1
ATOM 11184 O O . ALA B 1 642 ? 13.602 7.496 5.855 1 98.38 642 ALA B O 1
ATOM 11185 N N . TYR B 1 643 ? 14.617 9.508 6.219 1 97.75 643 TYR B N 1
ATOM 11186 C CA . TYR B 1 643 ? 15.742 9.211 5.336 1 97.75 643 TYR B CA 1
ATOM 11187 C C . TYR B 1 643 ? 16.531 8.008 5.844 1 97.75 643 TYR B C 1
ATOM 11189 O O . TYR B 1 643 ? 16.859 7.109 5.07 1 97.75 643 TYR B O 1
ATOM 11197 N N . LEU B 1 644 ? 16.719 7.938 7.066 1 98 644 LEU B N 1
ATOM 11198 C CA . LEU B 1 644 ? 17.562 6.898 7.641 1 98 644 LEU B CA 1
ATOM 11199 C C . LEU B 1 644 ? 16.859 5.547 7.621 1 98 644 LEU B C 1
ATOM 11201 O O . LEU B 1 644 ? 17.5 4.516 7.375 1 98 644 LEU B O 1
ATOM 11205 N N . ILE B 1 645 ? 15.594 5.531 7.785 1 97.25 645 ILE B N 1
ATOM 11206 C CA . ILE B 1 645 ? 14.945 4.262 8.086 1 97.25 645 ILE B CA 1
ATOM 11207 C C . ILE B 1 645 ? 14.281 3.713 6.824 1 97.25 645 ILE B C 1
ATOM 11209 O O . ILE B 1 645 ? 14 2.514 6.73 1 97.25 645 ILE B O 1
ATOM 11213 N N . HIS B 1 646 ? 13.961 4.488 5.785 1 97.62 646 HIS B N 1
ATOM 11214 C CA . HIS B 1 646 ? 13.07 4.102 4.703 1 97.62 646 HIS B CA 1
ATOM 11215 C C . HIS B 1 646 ? 13.625 2.912 3.928 1 97.62 646 HIS B C 1
ATOM 11217 O O . HIS B 1 646 ? 12.875 2.002 3.557 1 97.62 646 HIS B O 1
ATOM 11223 N N . PRO B 1 647 ? 14.938 2.822 3.674 1 95.44 647 PRO B N 1
ATOM 11224 C CA . PRO B 1 647 ? 15.398 1.656 2.912 1 95.44 647 PRO B CA 1
ATOM 11225 C C . PRO B 1 647 ? 15.195 0.344 3.666 1 95.44 647 PRO B C 1
ATOM 11227 O O . PRO B 1 647 ? 14.945 -0.695 3.051 1 95.44 647 PRO B O 1
ATOM 11230 N N . PHE B 1 648 ? 15.336 0.424 4.961 1 92.94 648 PHE B N 1
ATOM 11231 C CA . PHE B 1 648 ? 15.117 -0.77 5.77 1 92.94 648 PHE B CA 1
ATOM 11232 C C . PHE B 1 648 ? 13.68 -1.262 5.633 1 92.94 648 PHE B C 1
ATOM 11234 O O . PHE B 1 648 ? 13.438 -2.465 5.531 1 92.94 648 PHE B O 1
ATOM 11241 N N . ILE B 1 649 ? 12.789 -0.358 5.629 1 92.81 649 ILE B N 1
ATOM 11242 C CA . ILE B 1 649 ? 11.375 -0.695 5.473 1 92.81 649 ILE B CA 1
ATOM 11243 C C . ILE B 1 649 ? 11.133 -1.269 4.078 1 92.81 649 ILE B C 1
ATOM 11245 O O . ILE B 1 649 ? 10.445 -2.279 3.928 1 92.81 649 ILE B O 1
ATOM 11249 N N . GLN B 1 650 ? 11.711 -0.664 3.098 1 92.88 650 GLN B N 1
ATOM 11250 C CA . GLN B 1 650 ? 11.508 -1.084 1.715 1 92.88 650 GLN B CA 1
ATOM 11251 C C . GLN B 1 650 ? 12.117 -2.459 1.463 1 92.88 650 GLN B C 1
ATOM 11253 O O . GLN B 1 650 ? 11.508 -3.301 0.798 1 92.88 650 GLN B O 1
ATOM 11258 N N . VAL B 1 651 ? 13.297 -2.721 2.012 1 90.88 651 VAL B N 1
ATOM 11259 C CA . VAL B 1 651 ? 13.938 -4.031 1.9 1 90.88 651 VAL B CA 1
ATOM 11260 C C . VAL B 1 651 ? 13.117 -5.07 2.662 1 90.88 651 VAL B C 1
ATOM 11262 O O . VAL B 1 651 ? 13.016 -6.223 2.236 1 90.88 651 VAL B O 1
ATOM 11265 N N . GLY B 1 652 ? 12.586 -4.625 3.799 1 88.38 652 GLY B N 1
ATOM 11266 C CA . GLY B 1 652 ? 11.719 -5.516 4.562 1 88.38 652 GLY B CA 1
ATOM 11267 C C . GLY B 1 652 ? 10.484 -5.949 3.797 1 88.38 652 GLY B C 1
ATOM 11268 O O . GLY B 1 652 ? 10.055 -7.098 3.904 1 88.38 652 GLY B O 1
ATOM 11269 N N . VAL B 1 653 ? 9.922 -5.062 3.002 1 88.31 653 VAL B N 1
ATOM 11270 C CA . VAL B 1 653 ? 8.75 -5.383 2.189 1 88.31 653 VAL B CA 1
ATOM 11271 C C . VAL B 1 653 ? 9.125 -6.422 1.132 1 88.31 653 VAL B C 1
ATOM 11273 O O . VAL B 1 653 ? 8.398 -7.395 0.929 1 88.31 653 VAL B O 1
ATOM 11276 N N . MET B 1 654 ? 10.25 -6.285 0.514 1 86.62 654 MET B N 1
ATOM 11277 C CA . MET B 1 654 ? 10.695 -7.203 -0.53 1 86.62 654 MET B CA 1
ATOM 11278 C C . MET B 1 654 ? 11.086 -8.547 0.064 1 86.62 654 MET B C 1
ATOM 11280 O O . MET B 1 654 ? 10.883 -9.594 -0.561 1 86.62 654 MET B O 1
ATOM 11284 N N . GLY B 1 655 ? 11.664 -8.477 1.234 1 84.88 655 GLY B N 1
ATOM 11285 C CA . GLY B 1 655 ? 12.07 -9.711 1.895 1 84.88 655 GLY B CA 1
ATOM 11286 C C . GLY B 1 655 ? 10.891 -10.539 2.383 1 84.88 655 GLY B C 1
ATOM 11287 O O . GLY B 1 655 ? 11.008 -11.758 2.529 1 84.88 655 GLY B O 1
ATOM 11288 N N . ASN B 1 656 ? 9.766 -9.945 2.523 1 86.62 656 ASN B N 1
ATOM 11289 C CA . ASN B 1 656 ? 8.602 -10.641 3.053 1 86.62 656 ASN B CA 1
ATOM 11290 C C . ASN B 1 656 ? 7.691 -11.141 1.935 1 86.62 656 ASN B C 1
ATOM 11292 O O . ASN B 1 656 ? 6.656 -11.758 2.199 1 86.62 656 ASN B O 1
ATOM 11296 N N . LEU B 1 657 ? 8.117 -10.961 0.757 1 86.62 657 LEU B N 1
ATOM 11297 C CA . LEU B 1 657 ? 7.336 -11.453 -0.371 1 86.62 657 LEU B CA 1
ATOM 11298 C C . LEU B 1 657 ? 7.297 -12.977 -0.38 1 86.62 657 LEU B C 1
ATOM 11300 O O . LEU B 1 657 ? 8.312 -13.633 -0.11 1 86.62 657 LEU B O 1
ATOM 11304 N N . ARG B 1 658 ? 6.145 -13.531 -0.604 1 88.5 658 ARG B N 1
ATOM 11305 C CA . ARG B 1 658 ? 5.973 -14.977 -0.677 1 88.5 658 ARG B CA 1
ATOM 11306 C C . ARG B 1 658 ? 5.777 -15.438 -2.119 1 88.5 658 ARG B C 1
ATOM 11308 O O . ARG B 1 658 ? 5.93 -16.625 -2.428 1 88.5 658 ARG B O 1
ATOM 11315 N N . HIS B 1 659 ? 5.453 -14.531 -2.934 1 87.12 659 HIS B N 1
ATOM 11316 C CA . HIS B 1 659 ? 5.199 -14.828 -4.34 1 87.12 659 HIS B CA 1
ATOM 11317 C C . HIS B 1 659 ? 5.762 -13.734 -5.242 1 87.12 659 HIS B C 1
ATOM 11319 O O . HIS B 1 659 ? 6.008 -12.617 -4.789 1 87.12 659 HIS B O 1
ATOM 11325 N N . ILE B 1 660 ? 5.973 -14.094 -6.48 1 89 660 ILE B N 1
ATOM 11326 C CA . ILE B 1 660 ? 6.457 -13.109 -7.441 1 89 660 ILE B CA 1
ATOM 11327 C C . ILE B 1 660 ? 5.352 -12.109 -7.762 1 89 660 ILE B C 1
ATOM 11329 O O . ILE B 1 660 ? 4.18 -12.352 -7.465 1 89 660 ILE B O 1
ATOM 11333 N N . PHE B 1 661 ? 5.691 -11.008 -8.266 1 85.38 661 PHE B N 1
ATOM 11334 C CA . PHE B 1 661 ? 4.695 -9.977 -8.547 1 85.38 661 PHE B CA 1
ATOM 11335 C C . PHE B 1 661 ? 4.996 -9.281 -9.867 1 85.38 661 PHE B C 1
ATOM 11337 O O . PHE B 1 661 ? 6.113 -9.375 -10.383 1 85.38 661 PHE B O 1
ATOM 11344 N N . VAL B 1 662 ? 3.986 -8.672 -10.445 1 86.38 662 VAL B N 1
ATOM 11345 C CA . VAL B 1 662 ? 4.152 -7.898 -11.672 1 86.38 662 VAL B CA 1
ATOM 11346 C C . VAL B 1 662 ? 4.531 -6.461 -11.336 1 86.38 662 VAL B C 1
ATOM 11348 O O . VAL B 1 662 ? 3.785 -5.766 -10.641 1 86.38 662 VAL B O 1
ATOM 11351 N N . PRO B 1 663 ? 5.645 -6.039 -11.766 1 85.19 663 PRO B N 1
ATOM 11352 C CA . PRO B 1 663 ? 6.102 -4.688 -11.43 1 85.19 663 PRO B CA 1
ATOM 11353 C C . PRO B 1 663 ? 5.457 -3.615 -12.305 1 85.19 663 PRO B C 1
ATOM 11355 O O . PRO B 1 663 ? 6.16 -2.861 -12.984 1 85.19 663 PRO B O 1
ATOM 11358 N N . ASP B 1 664 ? 4.188 -3.447 -12.266 1 84.75 664 ASP B N 1
ATOM 11359 C CA . ASP B 1 664 ? 3.506 -2.385 -12.992 1 84.75 664 ASP B CA 1
ATOM 11360 C C . ASP B 1 664 ? 3.328 -1.144 -12.125 1 84.75 664 ASP B C 1
ATOM 11362 O O . ASP B 1 664 ? 3.543 -1.194 -10.914 1 84.75 664 ASP B O 1
ATOM 11366 N N . HIS B 1 665 ? 3.061 -0.005 -12.781 1 86.38 665 HIS B N 1
ATOM 11367 C CA . HIS B 1 665 ? 2.928 1.255 -12.062 1 86.38 665 HIS B CA 1
ATOM 11368 C C . HIS B 1 665 ? 1.791 1.192 -11.047 1 86.38 665 HIS B C 1
ATOM 11370 O O . HIS B 1 665 ? 1.887 1.771 -9.961 1 86.38 665 HIS B O 1
ATOM 11376 N N . PHE B 1 666 ? 0.759 0.545 -11.422 1 82.06 666 PHE B N 1
ATOM 11377 C CA . PHE B 1 666 ? -0.404 0.471 -10.539 1 82.06 666 PHE B CA 1
ATOM 11378 C C . PHE B 1 666 ? -0.025 -0.12 -9.188 1 82.06 666 PHE B C 1
ATOM 11380 O O . PHE B 1 666 ? -0.282 0.486 -8.148 1 82.06 666 PHE B O 1
ATOM 11387 N N . PHE B 1 667 ? 0.632 -1.195 -9.172 1 83.88 667 PHE B N 1
ATOM 11388 C CA . PHE B 1 667 ? 0.987 -1.887 -7.938 1 83.88 667 PHE B CA 1
ATOM 11389 C C . PHE B 1 667 ? 2.104 -1.152 -7.207 1 83.88 667 PHE B C 1
ATOM 11391 O O . PHE B 1 667 ? 2.074 -1.028 -5.98 1 83.88 667 PHE B O 1
ATOM 11398 N N . ILE B 1 668 ? 3.082 -0.653 -7.891 1 89.5 668 ILE B N 1
ATOM 11399 C CA . ILE B 1 668 ? 4.242 -0.022 -7.273 1 89.5 668 ILE B CA 1
ATOM 11400 C C . ILE B 1 668 ? 3.818 1.271 -6.578 1 89.5 668 ILE B C 1
ATOM 11402 O O . ILE B 1 668 ? 4.344 1.614 -5.516 1 89.5 668 ILE B O 1
ATOM 11406 N N . VAL B 1 669 ? 2.832 1.945 -7.121 1 91.56 669 VAL B N 1
ATOM 11407 C CA . VAL B 1 669 ? 2.342 3.17 -6.496 1 91.56 669 VAL B CA 1
ATOM 11408 C C . VAL B 1 669 ? 1.71 2.844 -5.148 1 91.56 669 VAL B C 1
ATOM 11410 O O . VAL B 1 669 ? 1.892 3.582 -4.176 1 91.56 669 VAL B O 1
ATOM 11413 N N . TRP B 1 670 ? 0.923 1.793 -5.059 1 92.56 670 TRP B N 1
ATOM 11414 C CA . TRP B 1 670 ? 0.351 1.365 -3.787 1 92.56 670 TRP B CA 1
ATOM 11415 C C . TRP B 1 670 ? 1.448 1.04 -2.779 1 92.56 670 TRP B C 1
ATOM 11417 O O . TRP B 1 670 ? 1.349 1.406 -1.605 1 92.56 670 TRP B O 1
ATOM 11427 N N . ILE B 1 671 ? 2.529 0.337 -3.232 1 92.5 671 ILE B N 1
ATOM 11428 C CA . ILE B 1 671 ? 3.643 -0.008 -2.355 1 92.5 671 ILE B CA 1
ATOM 11429 C C . ILE B 1 671 ? 4.352 1.264 -1.898 1 92.5 671 ILE B C 1
ATOM 11431 O O . ILE B 1 671 ? 4.711 1.396 -0.726 1 92.5 671 ILE B O 1
ATOM 11435 N N . PHE B 1 672 ? 4.477 2.201 -2.828 1 95.5 672 PHE B N 1
ATOM 11436 C CA . PHE B 1 672 ? 5.121 3.473 -2.521 1 95.5 672 PHE B CA 1
ATOM 11437 C C . PHE B 1 672 ? 4.375 4.203 -1.413 1 95.5 672 PHE B C 1
ATOM 11439 O O . PHE B 1 672 ? 4.988 4.699 -0.466 1 95.5 672 PHE B O 1
ATOM 11446 N N . ILE B 1 673 ? 3.096 4.27 -1.54 1 96.62 673 ILE B N 1
ATOM 11447 C CA . ILE B 1 673 ? 2.297 4.969 -0.54 1 96.62 673 ILE B CA 1
ATOM 11448 C C . ILE B 1 673 ? 2.455 4.289 0.817 1 96.62 673 ILE B C 1
ATOM 11450 O O . ILE B 1 673 ? 2.586 4.957 1.844 1 96.62 673 ILE B O 1
ATOM 11454 N N . GLY B 1 674 ? 2.441 2.984 0.776 1 95.88 674 GLY B N 1
ATOM 11455 C CA . GLY B 1 674 ? 2.703 2.256 2.008 1 95.88 674 GLY B CA 1
ATOM 11456 C C . GLY B 1 674 ? 4.074 2.539 2.59 1 95.88 674 GLY B C 1
ATOM 11457 O O . GLY B 1 674 ? 4.207 2.785 3.789 1 95.88 674 GLY B O 1
ATOM 11458 N N . ASP B 1 675 ? 5.105 2.566 1.72 1 96.94 675 ASP B N 1
ATOM 11459 C CA . ASP B 1 675 ? 6.473 2.844 2.146 1 96.94 675 ASP B CA 1
ATOM 11460 C C . ASP B 1 675 ? 6.59 4.238 2.752 1 96.94 675 ASP B C 1
ATOM 11462 O O . ASP B 1 675 ? 7.246 4.426 3.779 1 96.94 675 ASP B O 1
ATOM 11466 N N . LEU B 1 676 ? 5.988 5.148 2.037 1 97.62 676 LEU B N 1
ATOM 11467 C CA . LEU B 1 676 ? 6.031 6.531 2.492 1 97.62 676 LEU B CA 1
ATOM 11468 C C . LEU B 1 676 ? 5.371 6.676 3.861 1 97.62 676 LEU B C 1
ATOM 11470 O O . LEU B 1 676 ? 5.961 7.25 4.781 1 97.62 676 LEU B O 1
ATOM 11474 N N . TRP B 1 677 ? 4.223 6.094 4.039 1 96.31 677 TRP B N 1
ATOM 11475 C CA . TRP B 1 677 ? 3.465 6.223 5.277 1 96.31 677 TRP B CA 1
ATOM 11476 C C . TRP B 1 677 ? 4.168 5.504 6.426 1 96.31 677 TRP B C 1
ATOM 11478 O O . TRP B 1 677 ? 4.293 6.047 7.523 1 96.31 677 TRP B O 1
ATOM 11488 N N . VAL B 1 678 ? 4.633 4.328 6.207 1 96.12 678 VAL B N 1
ATOM 11489 C CA . VAL B 1 678 ? 5.258 3.553 7.277 1 96.12 678 VAL B CA 1
ATOM 11490 C C . VAL B 1 678 ? 6.598 4.18 7.652 1 96.12 678 VAL B C 1
ATOM 11492 O O . VAL B 1 678 ? 6.973 4.199 8.828 1 96.12 678 VAL B O 1
ATOM 11495 N N . SER B 1 679 ? 7.32 4.699 6.676 1 97.88 679 SER B N 1
ATOM 11496 C CA . SER B 1 679 ? 8.586 5.367 6.965 1 97.88 679 SER B CA 1
ATOM 11497 C C . SER B 1 679 ? 8.375 6.602 7.836 1 97.88 679 SER B C 1
ATOM 11499 O O . SER B 1 679 ? 9.086 6.793 8.828 1 97.88 679 SER B O 1
ATOM 11501 N N . TYR B 1 680 ? 7.395 7.363 7.508 1 97.88 680 TYR B N 1
ATOM 11502 C CA . TYR B 1 680 ? 7.156 8.578 8.266 1 97.88 680 TYR B CA 1
ATOM 11503 C C . TYR B 1 680 ? 6.523 8.266 9.617 1 97.88 680 TYR B C 1
ATOM 11505 O O . TYR B 1 680 ? 6.773 8.961 10.609 1 97.88 680 TYR B O 1
ATOM 11513 N N . ALA B 1 681 ? 5.711 7.219 9.695 1 96.44 681 ALA B N 1
ATOM 11514 C CA . ALA B 1 681 ? 5.172 6.797 10.984 1 96.44 681 ALA B CA 1
ATOM 11515 C C . ALA B 1 681 ? 6.281 6.32 11.922 1 96.44 681 ALA B C 1
ATOM 11517 O O . ALA B 1 681 ? 6.293 6.656 13.109 1 96.44 681 ALA B O 1
ATOM 11518 N N . THR B 1 682 ? 7.184 5.582 11.367 1 96.81 682 THR B N 1
ATOM 11519 C CA . THR B 1 682 ? 8.32 5.121 12.156 1 96.81 682 THR B CA 1
ATOM 11520 C C . THR B 1 682 ? 9.227 6.285 12.539 1 96.81 682 THR B C 1
ATOM 11522 O O . THR B 1 682 ? 9.773 6.316 13.641 1 96.81 682 THR B O 1
ATOM 11525 N N . ALA B 1 683 ? 9.375 7.184 11.594 1 98.31 683 ALA B N 1
ATOM 11526 C CA . ALA B 1 683 ? 10.164 8.383 11.875 1 98.31 683 ALA B CA 1
ATOM 11527 C C . ALA B 1 683 ? 9.555 9.18 13.023 1 98.31 683 ALA B C 1
ATOM 11529 O O . ALA B 1 683 ? 10.273 9.727 13.859 1 98.31 683 ALA B O 1
ATOM 11530 N N . PHE B 1 684 ? 8.242 9.289 13.086 1 97.44 684 PHE B N 1
ATOM 11531 C CA . PHE B 1 684 ? 7.551 9.977 14.172 1 97.44 684 PHE B CA 1
ATOM 11532 C C . PHE B 1 684 ? 7.84 9.312 15.508 1 97.44 684 PHE B C 1
ATOM 11534 O O . PHE B 1 684 ? 8.133 9.984 16.5 1 97.44 684 PHE B O 1
ATOM 11541 N N . ALA B 1 685 ? 7.781 7.992 15.508 1 96.88 685 ALA B N 1
ATOM 11542 C CA . ALA B 1 685 ? 8.086 7.246 16.719 1 96.88 685 ALA B CA 1
ATOM 11543 C C . ALA B 1 685 ? 9.516 7.492 17.172 1 96.88 685 ALA B C 1
ATOM 11545 O O . ALA B 1 685 ? 9.773 7.688 18.375 1 96.88 685 ALA B O 1
ATOM 11546 N N . GLY B 1 686 ? 10.438 7.477 16.25 1 97.31 686 GLY B N 1
ATOM 11547 C CA . GLY B 1 686 ? 11.828 7.746 16.578 1 97.31 686 GLY B CA 1
ATOM 11548 C C . GLY B 1 686 ? 12.062 9.172 17.031 1 97.31 686 GLY B C 1
ATOM 11549 O O . GLY B 1 686 ? 12.898 9.414 17.922 1 97.31 686 GLY B O 1
ATOM 11550 N N . CYS B 1 687 ? 11.328 10.078 16.438 1 97.88 687 CYS B N 1
ATOM 11551 C CA . CYS B 1 687 ? 11.445 11.484 16.828 1 97.88 687 CYS B CA 1
ATOM 11552 C C . CYS B 1 687 ? 11 11.688 18.266 1 97.88 687 CYS B C 1
ATOM 11554 O O . CYS B 1 687 ? 11.68 12.375 19.031 1 97.88 687 CYS B O 1
ATOM 11556 N N . MET B 1 688 ? 9.938 11.039 18.688 1 97.44 688 MET B N 1
ATOM 11557 C CA . MET B 1 688 ? 9.406 11.188 20.031 1 97.44 688 MET B CA 1
ATOM 11558 C C . MET B 1 688 ? 10.289 10.461 21.047 1 97.44 688 MET B C 1
ATOM 11560 O O . MET B 1 688 ? 10.438 10.922 22.188 1 97.44 688 MET B O 1
ATOM 11564 N N . LEU B 1 689 ? 10.867 9.453 20.625 1 97.19 689 LEU B N 1
ATOM 11565 C CA . LEU B 1 689 ? 11.586 8.594 21.547 1 97.19 689 LEU B CA 1
ATOM 11566 C C . LEU B 1 689 ? 12.992 9.125 21.797 1 97.19 689 LEU B C 1
ATOM 11568 O O . LEU B 1 689 ? 13.492 9.07 22.938 1 97.19 689 LEU B O 1
ATOM 11572 N N . VAL B 1 690 ? 13.641 9.609 20.75 1 96.81 690 VAL B N 1
ATOM 11573 C CA . VAL B 1 690 ? 15.07 9.875 20.906 1 96.81 690 VAL B CA 1
ATOM 11574 C C . VAL B 1 690 ? 15.391 11.281 20.422 1 96.81 690 VAL B C 1
ATOM 11576 O O . VAL B 1 690 ? 15.969 12.086 21.172 1 96.81 690 VAL B O 1
ATOM 11579 N N . GLU B 1 691 ? 14.992 11.672 19.25 1 97.38 691 GLU B N 1
ATOM 11580 C CA . GLU B 1 691 ? 15.445 12.906 18.625 1 97.38 691 GLU B CA 1
ATOM 11581 C C . GLU B 1 691 ? 15.008 14.125 19.422 1 97.38 691 GLU B C 1
ATOM 11583 O O . GLU B 1 691 ? 15.836 14.977 19.766 1 97.38 691 GLU B O 1
ATOM 11588 N N . ALA B 1 692 ? 13.727 14.219 19.719 1 97.25 692 ALA B N 1
ATOM 11589 C CA . ALA B 1 692 ? 13.188 15.375 20.422 1 97.25 692 ALA B CA 1
ATOM 11590 C C . ALA B 1 692 ? 13.773 15.492 21.828 1 97.25 692 ALA B C 1
ATOM 11592 O O . ALA B 1 692 ? 14.219 16.562 22.234 1 97.25 692 ALA B O 1
ATOM 11593 N N . PRO B 1 693 ? 13.82 14.414 22.609 1 97.06 693 PRO B N 1
ATOM 11594 C CA . PRO B 1 693 ? 14.43 14.516 23.938 1 97.06 693 PRO B CA 1
ATOM 11595 C C . PRO B 1 693 ? 15.891 14.961 23.875 1 97.06 693 PRO B C 1
ATOM 11597 O O . PRO B 1 693 ? 16.328 15.766 24.703 1 97.06 693 PRO B O 1
ATOM 11600 N N . MET B 1 694 ? 16.625 14.453 22.969 1 96.19 694 MET B N 1
ATOM 11601 C CA . MET B 1 694 ? 18.031 14.812 22.859 1 96.19 694 MET B CA 1
ATOM 11602 C C . MET B 1 694 ? 18.203 16.281 22.5 1 96.19 694 MET B C 1
ATOM 11604 O O . MET B 1 694 ? 19.172 16.922 22.922 1 96.19 694 MET B O 1
ATOM 11608 N N . MET B 1 695 ? 17.344 16.75 21.656 1 94.62 695 MET B N 1
ATOM 11609 C CA . MET B 1 695 ? 17.375 18.172 21.328 1 94.62 695 MET B CA 1
ATOM 11610 C C . MET B 1 695 ? 17.125 19.031 22.562 1 94.62 695 MET B C 1
ATOM 11612 O O . MET B 1 695 ? 17.766 20.078 22.734 1 94.62 695 MET B O 1
ATOM 11616 N N . GLN B 1 696 ? 16.234 18.594 23.406 1 93.38 696 GLN B N 1
ATOM 11617 C CA . GLN B 1 696 ? 15.945 19.328 24.641 1 93.38 696 GLN B CA 1
ATOM 11618 C C . GLN B 1 696 ? 17.109 19.219 25.625 1 93.38 696 GLN B C 1
ATOM 11620 O O . GLN B 1 696 ? 17.422 20.172 26.328 1 93.38 696 GLN B O 1
ATOM 11625 N N . LEU B 1 697 ? 17.688 18.109 25.703 1 94.25 697 LEU B N 1
ATOM 11626 C CA . LEU B 1 697 ? 18.812 17.891 26.594 1 94.25 697 LEU B CA 1
ATOM 11627 C C . LEU B 1 697 ? 20 18.766 26.203 1 94.25 697 LEU B C 1
ATOM 11629 O O . LEU B 1 697 ? 20.75 19.203 27.062 1 94.25 697 LEU B O 1
ATOM 11633 N N . GLU B 1 698 ? 20.141 18.953 24.922 1 92.88 698 GLU B N 1
ATOM 11634 C CA . GLU B 1 698 ? 21.203 19.828 24.453 1 92.88 698 GLU B CA 1
ATOM 11635 C C . GLU B 1 698 ? 21.062 21.234 25.062 1 92.88 698 GLU B C 1
ATOM 11637 O O . GLU B 1 698 ? 22.062 21.828 25.469 1 92.88 698 GLU B O 1
ATOM 11642 N N . LYS B 1 699 ? 19.844 21.719 25.109 1 88.31 699 LYS B N 1
ATOM 11643 C CA . LYS B 1 699 ? 19.578 23.047 25.656 1 88.31 699 LYS B CA 1
ATOM 11644 C C . LYS B 1 699 ? 19.891 23.078 27.156 1 88.31 699 LYS B C 1
ATOM 11646 O O . LYS B 1 699 ? 20.312 24.109 27.672 1 88.31 699 LYS B O 1
ATOM 11651 N N . ILE B 1 700 ? 19.688 22.016 27.75 1 87.62 700 ILE B N 1
ATOM 11652 C CA . ILE B 1 700 ? 19.906 21.938 29.188 1 87.62 700 ILE B CA 1
ATOM 11653 C C . ILE B 1 700 ? 21.406 21.844 29.484 1 87.62 700 ILE B C 1
ATOM 11655 O O . ILE B 1 700 ? 21.906 22.5 30.391 1 87.62 700 ILE B O 1
ATOM 11659 N N . ILE B 1 701 ? 22.062 21.094 28.703 1 86.81 701 ILE B N 1
ATOM 11660 C CA . ILE B 1 701 ? 23.469 20.812 28.969 1 86.81 701 ILE B CA 1
ATOM 11661 C C . ILE B 1 701 ? 24.312 21.984 28.5 1 86.81 701 ILE B C 1
ATOM 11663 O O . ILE B 1 701 ? 25.234 22.422 29.203 1 86.81 701 ILE B O 1
ATOM 11667 N N . PHE B 1 702 ? 23.969 22.578 27.328 1 81.12 702 PHE B N 1
ATOM 11668 C CA . PHE B 1 702 ? 24.828 23.594 26.734 1 81.12 702 PHE B CA 1
ATOM 11669 C C . PHE B 1 702 ? 24.188 24.969 26.844 1 81.12 702 PHE B C 1
ATOM 11671 O O . PHE B 1 702 ? 24.797 25.969 26.469 1 81.12 702 PHE B O 1
ATOM 11678 N N . GLY B 1 703 ? 22.922 25.047 27.219 1 67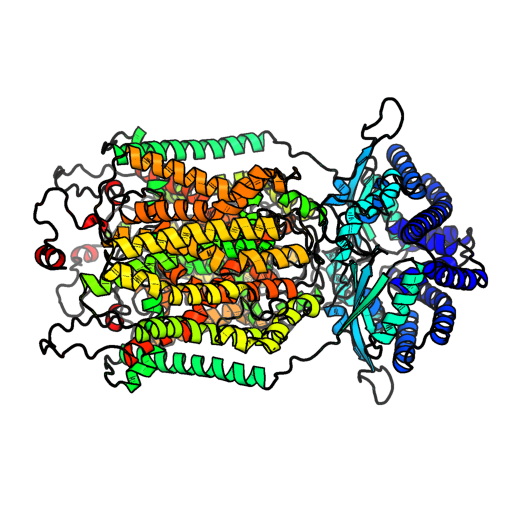.81 703 GLY B N 1
ATOM 11679 C CA . GLY B 1 703 ? 22.234 26.328 27.281 1 67.81 703 GLY B CA 1
ATOM 11680 C C . GLY B 1 703 ? 22.828 27.281 28.312 1 67.81 703 GLY B C 1
ATOM 11681 O O . GLY B 1 703 ? 23.234 26.859 29.391 1 67.81 703 GLY B O 1
ATOM 11682 N N . ARG B 1 704 ? 23.484 28.484 27.859 1 54.69 704 ARG B N 1
ATOM 11683 C CA . ARG B 1 704 ? 24.031 29.562 28.688 1 54.69 704 ARG B CA 1
ATOM 11684 C C . ARG B 1 704 ? 23 30.078 29.688 1 54.69 704 ARG B C 1
ATOM 11686 O O . ARG B 1 704 ? 21.797 30.125 29.375 1 54.69 704 ARG B O 1
ATOM 11693 N N . ALA B 1 705 ? 23.422 30.188 30.906 1 44.94 705 ALA B N 1
ATOM 11694 C CA . ALA B 1 705 ? 22.766 30.859 32.031 1 44.94 705 ALA B CA 1
ATOM 11695 C C . ALA B 1 705 ? 22.203 32.219 31.625 1 44.94 705 ALA B C 1
ATOM 11697 O O . ALA B 1 705 ? 22.969 33.125 31.328 1 44.94 705 ALA B O 1
ATOM 11698 N N . GLU B 1 706 ? 21.266 32.312 30.703 1 43.72 706 GLU B N 1
ATOM 11699 C CA . GLU B 1 706 ? 20.734 33.688 30.594 1 43.72 706 GLU B CA 1
ATOM 11700 C C . GLU B 1 706 ? 20.734 34.375 31.953 1 43.72 706 GLU B C 1
ATOM 11702 O O . GLU B 1 706 ? 20.438 33.781 32.969 1 43.72 706 GLU B O 1
ATOM 11707 N N . LYS B 1 707 ? 21.453 35.594 32.062 1 42 707 LYS B N 1
ATOM 11708 C CA . LYS B 1 707 ? 21.359 36.438 33.25 1 42 707 LYS B CA 1
ATOM 11709 C C . LYS B 1 707 ? 19.922 36.531 33.75 1 42 707 LYS B C 1
ATOM 11711 O O . LYS B 1 707 ? 18.984 36.688 32.969 1 42 707 LYS B O 1
ATOM 11716 N N . LYS B 1 708 ? 19.75 36.281 35 1 41.59 708 LYS B N 1
ATOM 11717 C CA . LYS B 1 708 ? 18.625 36.531 35.906 1 41.59 708 LYS B CA 1
ATOM 11718 C C . LYS B 1 708 ? 18.062 37.938 35.719 1 41.59 708 LYS B C 1
ATOM 11720 O O . LYS B 1 708 ? 18.547 38.875 36.375 1 41.59 708 LYS B O 1
ATOM 11725 N N . THR B 1 709 ? 17.953 38.594 34.656 1 33.44 709 THR B N 1
ATOM 11726 C CA . THR B 1 709 ? 17.203 39.812 34.969 1 33.44 709 THR B CA 1
ATOM 11727 C C . THR B 1 709 ? 15.969 39.438 35.781 1 33.44 709 THR B C 1
ATOM 11729 O O . THR B 1 709 ? 15.273 38.469 35.5 1 33.44 709 THR B O 1
ATOM 11732 N N . GLU B 1 710 ? 15.914 40 37.062 1 32.06 710 GLU B N 1
ATOM 11733 C CA . GLU B 1 710 ? 14.93 40 38.156 1 32.06 710 GLU B CA 1
ATOM 11734 C C . GLU B 1 710 ? 13.508 40.094 37.594 1 32.06 710 GLU B C 1
ATOM 11736 O O . GLU B 1 710 ? 12.547 40.156 38.375 1 32.06 710 GLU B O 1
ATOM 11741 N N . ASP B 1 711 ? 13.297 41 36.531 1 30.41 711 ASP B N 1
ATOM 11742 C CA . ASP B 1 711 ? 11.859 41.188 36.406 1 30.41 711 ASP B CA 1
ATOM 11743 C C . ASP B 1 711 ? 11.141 39.875 36.156 1 30.41 711 ASP B C 1
ATOM 11745 O O . ASP B 1 711 ? 11.148 39.344 35.031 1 30.41 711 ASP B O 1
ATOM 11749 N N . SER B 1 712 ? 11.305 38.969 37.062 1 30.98 712 SER B N 1
ATOM 11750 C CA . SER B 1 712 ? 10.656 37.688 37.281 1 30.98 712 SER B CA 1
ATOM 11751 C C . SER B 1 712 ? 9.172 37.75 36.938 1 30.98 712 SER B C 1
ATOM 11753 O O . SER B 1 712 ? 8.461 36.75 37.062 1 30.98 712 SER B O 1
ATOM 11755 N N . SER B 1 713 ? 8.586 39.031 37.094 1 29.77 713 SER B N 1
ATOM 11756 C CA . SER B 1 713 ? 7.129 39 37.156 1 29.77 713 SER B CA 1
ATOM 11757 C C . SER B 1 713 ? 6.535 38.469 35.844 1 29.77 713 SER B C 1
ATOM 11759 O O . SER B 1 713 ? 5.48 37.844 35.844 1 29.77 713 SER B O 1
ATOM 11761 N N . LEU B 1 714 ? 6.91 39.219 34.719 1 26.38 714 LEU B N 1
ATOM 11762 C CA . LEU B 1 714 ? 6.105 38.875 33.562 1 26.38 714 LEU B CA 1
ATOM 11763 C C . LEU B 1 714 ? 6.535 37.531 33 1 26.38 714 LEU B C 1
ATOM 11765 O O . LEU B 1 714 ? 7.371 37.469 32.094 1 26.38 714 LEU B O 1
ATOM 11769 N N . VAL B 1 715 ? 7.301 36.75 33.75 1 28.23 715 VAL B N 1
ATOM 11770 C CA . VAL B 1 715 ? 7.312 35.406 33.219 1 28.23 715 VAL B CA 1
ATOM 11771 C C . VAL B 1 715 ? 5.938 35.062 32.625 1 28.23 715 VAL B C 1
ATOM 11773 O O . VAL B 1 715 ? 4.965 34.906 33.375 1 28.23 715 VAL B O 1
ATOM 11776 N N . ARG B 1 716 ? 5.676 35.781 31.594 1 30.16 716 ARG B N 1
ATOM 11777 C CA . ARG B 1 716 ? 4.543 35.25 30.844 1 30.16 716 ARG B CA 1
ATOM 11778 C C . ARG B 1 716 ? 4.578 33.719 30.828 1 30.16 716 ARG B C 1
ATOM 11780 O O . ARG B 1 716 ? 5.641 33.125 30.641 1 30.16 716 ARG B O 1
ATOM 11787 N N . SER B 1 717 ? 3.795 33.156 31.781 1 27.86 717 SER B N 1
ATOM 11788 C CA . SER B 1 717 ? 3.316 31.766 31.766 1 27.86 717 SER B CA 1
ATOM 11789 C C . SER B 1 717 ? 3.33 31.203 30.344 1 27.86 717 SER B C 1
ATOM 11791 O O . SER B 1 717 ? 2.324 31.281 29.625 1 27.86 717 SER B O 1
ATOM 11793 N N . ASN B 1 718 ? 4.363 31.609 29.625 1 25.67 718 ASN B N 1
ATOM 11794 C CA . ASN B 1 718 ? 4.508 30.906 28.359 1 25.67 718 ASN B CA 1
ATOM 11795 C C . ASN B 1 718 ? 4.75 29.406 28.562 1 25.67 718 ASN B C 1
ATOM 11797 O O . ASN B 1 718 ? 5.762 28.875 28.109 1 25.67 718 ASN B O 1
ATOM 11801 N N . SER B 1 719 ? 4.828 29.031 29.844 1 26.81 719 SER B N 1
ATOM 11802 C CA . SER B 1 719 ? 4.809 27.578 29.875 1 26.81 719 SER B CA 1
ATOM 11803 C C . SER B 1 719 ? 3.957 27 28.75 1 26.81 719 SER B C 1
ATOM 11805 O O . SER B 1 719 ? 2.771 27.312 28.641 1 26.81 719 SER B O 1
ATOM 11807 N N . ILE B 1 720 ? 4.711 26.812 27.734 1 28.28 720 ILE B N 1
ATOM 11808 C CA . ILE B 1 720 ? 4.242 26.109 26.547 1 28.28 720 ILE B CA 1
ATOM 11809 C C . ILE B 1 720 ? 3.277 24.984 26.969 1 28.28 720 ILE B C 1
ATOM 11811 O O . ILE B 1 720 ? 2.482 24.516 26.156 1 28.28 720 ILE B O 1
ATOM 11815 N N . LEU B 1 721 ? 3.693 24.469 28.141 1 26.39 721 LEU B N 1
ATOM 11816 C CA . LEU B 1 721 ? 2.852 23.391 28.656 1 26.39 721 LEU B CA 1
ATOM 11817 C C . LEU B 1 721 ? 1.521 23.938 29.156 1 26.39 721 LEU B C 1
ATOM 11819 O O . LEU B 1 721 ? 0.612 23.172 29.484 1 26.39 721 LEU B O 1
ATOM 11823 N N . GLU B 1 722 ? 1.592 25.141 29.859 1 27.12 722 GLU B N 1
ATOM 11824 C CA . GLU B 1 722 ? 0.309 25.578 30.391 1 27.12 722 GLU B CA 1
ATOM 11825 C C . GLU B 1 722 ? -0.733 25.719 29.281 1 27.12 722 GLU B C 1
ATOM 11827 O O . GLU B 1 722 ? -1.936 25.625 29.547 1 27.12 722 GLU B O 1
ATOM 11832 N N . GLY B 1 723 ? -0.253 26.453 28.297 1 25.78 723 GLY B N 1
ATOM 11833 C CA . GLY B 1 723 ? -1.302 26.859 27.375 1 25.78 723 GLY B CA 1
ATOM 11834 C C . GLY B 1 723 ? -1.991 25.688 26.703 1 25.78 723 GLY B C 1
ATOM 11835 O O . GLY B 1 723 ? -3.135 25.797 26.266 1 25.78 723 GLY B O 1
ATOM 11836 N N . THR B 1 724 ? -0.99 24.781 26.266 1 28.02 724 THR B N 1
ATOM 11837 C CA . THR B 1 724 ? -1.614 24.094 25.141 1 28.02 724 THR B CA 1
ATOM 11838 C C . THR B 1 724 ? -2.732 23.172 25.609 1 28.02 724 THR B C 1
ATOM 11840 O O . THR B 1 724 ? -3.631 22.828 24.828 1 28.02 724 THR B O 1
ATOM 11843 N N . LEU B 1 725 ? -2.303 22.469 26.703 1 27.09 725 LEU B N 1
ATOM 11844 C CA . LEU B 1 725 ? -3.512 21.75 27.078 1 27.09 725 LEU B CA 1
ATOM 11845 C C . LEU B 1 725 ? -4.543 22.688 27.688 1 27.09 725 LEU B C 1
ATOM 11847 O O . LEU B 1 725 ? -5.379 22.25 28.484 1 27.09 725 LEU B O 1
ATOM 11851 N N . LYS B 1 726 ? -4.059 23.969 28.062 1 30.12 726 LYS B N 1
ATOM 11852 C CA . LYS B 1 726 ? -5.195 24.844 28.359 1 30.12 726 LYS B CA 1
ATOM 11853 C C . LYS B 1 726 ? -6.336 24.609 27.375 1 30.12 726 LYS B C 1
ATOM 11855 O O . LYS B 1 726 ? -6.102 24.391 26.188 1 30.12 726 LYS B O 1
ATOM 11860 N N . THR B 1 727 ? -7.285 24.234 27.984 1 28.61 727 THR B N 1
ATOM 11861 C CA . THR B 1 727 ? -8.516 24.25 27.203 1 28.61 727 THR B CA 1
ATOM 11862 C C . THR B 1 727 ? -8.516 25.406 26.219 1 28.61 727 THR B C 1
ATOM 11864 O O . THR B 1 727 ? -8.602 26.578 26.625 1 28.61 727 THR B O 1
ATOM 11867 N N . GLU B 1 728 ? -7.262 25.688 25.562 1 27.67 728 GLU B N 1
ATOM 11868 C CA . GLU B 1 728 ? -7.664 26.672 24.578 1 27.67 728 GLU B CA 1
ATOM 11869 C C . GLU B 1 728 ? -9.18 26.688 24.391 1 27.67 728 GLU B C 1
ATOM 11871 O O . GLU B 1 728 ? -9.789 25.641 24.156 1 27.67 728 GLU B O 1
ATOM 11876 N N . LYS B 1 729 ? -9.711 27.656 25.078 1 29.42 729 LYS B N 1
ATOM 11877 C CA . LYS B 1 729 ? -11.117 27.984 24.859 1 29.42 729 LYS B CA 1
ATOM 11878 C C . LYS B 1 729 ? -11.484 27.859 23.391 1 29.42 729 LYS B C 1
ATOM 11880 O O . LYS B 1 729 ? -11.344 28.812 22.625 1 29.42 729 LYS B O 1
ATOM 11885 N N . ASN B 1 730 ? -10.789 27.109 22.812 1 26.91 730 ASN B N 1
ATOM 11886 C CA . ASN B 1 730 ? -11.477 26.953 21.531 1 26.91 730 ASN B CA 1
ATOM 11887 C C . ASN B 1 730 ? -12.977 27.172 21.672 1 26.91 730 ASN B C 1
ATOM 11889 O O . ASN B 1 730 ? -13.594 26.688 22.625 1 26.91 730 ASN B O 1
ATOM 11893 N N . ARG B 1 731 ? -13.352 28.391 21.312 1 27.27 731 ARG B N 1
ATOM 11894 C CA . ARG B 1 731 ? -14.742 28.828 21.266 1 27.27 731 ARG B CA 1
ATOM 11895 C C . ARG B 1 731 ? -15.695 27.656 21.125 1 27.27 731 ARG B C 1
ATOM 11897 O O . ARG B 1 731 ? -16.375 27.516 20.109 1 27.27 731 ARG B O 1
ATOM 11904 N N . ASP B 1 732 ? -15.242 26.578 21.406 1 25.77 732 ASP B N 1
ATOM 11905 C CA . ASP B 1 732 ? -16.234 25.516 21.531 1 25.77 732 ASP B CA 1
ATOM 11906 C C . ASP B 1 732 ? -17.25 25.844 22.641 1 25.77 732 ASP B C 1
ATOM 11908 O O . ASP B 1 732 ? -16.969 26.672 23.5 1 25.77 732 ASP B O 1
ATOM 11912 N N . ILE B 1 733 ? -18.344 25.156 22.828 1 25.62 733 ILE B N 1
ATOM 11913 C CA . ILE B 1 733 ? -19.484 25.547 23.656 1 25.62 733 ILE B CA 1
ATOM 11914 C C . ILE B 1 733 ? -19.031 25.672 25.109 1 25.62 733 ILE B C 1
ATOM 11916 O O . ILE B 1 733 ? -19.703 26.344 25.906 1 25.62 733 ILE B O 1
ATOM 11920 N N . ALA B 1 734 ? -17.859 25.203 25.547 1 26.69 734 ALA B N 1
ATOM 11921 C CA . ALA B 1 734 ? -17.797 25.141 27 1 26.69 734 ALA B CA 1
ATOM 11922 C C . ALA B 1 734 ? -17.203 26.422 27.578 1 26.69 734 ALA B C 1
ATOM 11924 O O . ALA B 1 734 ? -17.406 26.75 28.75 1 26.69 734 ALA B O 1
ATOM 11925 N N . VAL B 1 735 ? -16.188 27 26.984 1 30.38 735 VAL B N 1
ATOM 11926 C CA . VAL B 1 735 ? -15.523 28.031 27.781 1 30.38 735 VAL B CA 1
ATOM 11927 C C . VAL B 1 735 ? -16.375 29.297 27.797 1 30.38 735 VAL B C 1
ATOM 11929 O O . VAL B 1 735 ? -15.883 30.375 28.109 1 30.38 735 VAL B O 1
ATOM 11932 N N . ILE B 1 736 ? -17.438 29.344 27.047 1 25.53 736 ILE B N 1
ATOM 11933 C CA . ILE B 1 736 ? -18.078 30.641 27.203 1 25.53 736 ILE B CA 1
ATOM 11934 C C . ILE B 1 736 ? -18.172 31.016 28.672 1 25.53 736 ILE B C 1
ATOM 11936 O O . ILE B 1 736 ? -18.125 32.188 29.031 1 25.53 736 ILE B O 1
ATOM 11940 N N . PHE B 1 737 ? -18.766 30.109 29.594 1 25.2 737 PHE B N 1
ATOM 11941 C CA . PHE B 1 737 ? -19.312 30.734 30.812 1 25.2 737 PHE B CA 1
ATOM 11942 C C . PHE B 1 737 ? -18.266 30.781 31.906 1 25.2 737 PHE B C 1
ATOM 11944 O O . PHE B 1 737 ? -17.641 29.766 32.219 1 25.2 737 PHE B O 1
ATOM 11951 N N . ASP B 1 738 ? -17.469 31.781 32 1 26.33 738 ASP B N 1
ATOM 11952 C CA . ASP B 1 738 ? -16.734 32.094 33.25 1 26.33 738 ASP B CA 1
ATOM 11953 C C . ASP B 1 738 ? -17.5 31.625 34.469 1 26.33 738 ASP B C 1
ATOM 11955 O O . ASP B 1 738 ? -18.719 31.797 34.531 1 26.33 738 ASP B O 1
ATOM 11959 N N . ARG B 1 739 ? -17 30.797 35.312 1 27.55 739 ARG B N 1
ATOM 11960 C CA . ARG B 1 739 ? -17.734 30.359 36.5 1 27.55 739 ARG B CA 1
ATOM 11961 C C . ARG B 1 739 ? -18.391 31.531 37.219 1 27.55 739 ARG B C 1
ATOM 11963 O O . ARG B 1 739 ? -19.531 31.438 37.656 1 27.55 739 ARG B O 1
ATOM 11970 N N . ASN B 1 740 ? -17.562 32.438 37.875 1 26.25 740 ASN B N 1
ATOM 11971 C CA . ASN B 1 740 ? -18.109 33.344 38.875 1 26.25 740 ASN B CA 1
ATOM 11972 C C . ASN B 1 740 ? -18.828 34.531 38.219 1 26.25 740 ASN B C 1
ATOM 11974 O O . ASN B 1 740 ? -19.25 35.469 38.906 1 26.25 740 ASN B O 1
ATOM 11978 N N . SER B 1 741 ? -18.344 35.031 37.125 1 24.55 741 SER B N 1
ATOM 11979 C CA . SER B 1 741 ? -19.141 36.219 36.906 1 24.55 741 SER B CA 1
ATOM 11980 C C . SER B 1 741 ? -20.609 35.875 36.625 1 24.55 741 SER B C 1
ATOM 11982 O O . SER B 1 741 ? -20.891 34.969 35.844 1 24.55 741 SER B O 1
ATOM 11984 N N . ASP B 1 742 ? -21.594 36.281 37.5 1 26.16 742 ASP B N 1
ATOM 11985 C CA . ASP B 1 742 ? -23.047 36.312 37.531 1 26.16 742 ASP B CA 1
ATOM 11986 C C . ASP B 1 742 ? -23.625 36.688 36.188 1 26.16 742 ASP B C 1
ATOM 11988 O O . ASP B 1 742 ? -24.828 36.906 36.031 1 26.16 742 ASP B O 1
ATOM 11992 N N . LYS B 1 743 ? -22.797 37.438 35.438 1 27.56 743 LYS B N 1
ATOM 11993 C CA . LYS B 1 743 ? -23.5 38.062 34.312 1 27.56 743 LYS B CA 1
ATOM 11994 C C . LYS B 1 743 ? -23.844 37 33.25 1 27.56 743 LYS B C 1
ATOM 11996 O O . LYS B 1 743 ? -22.984 36.625 32.438 1 27.56 743 LYS B O 1
ATOM 12001 N N . PHE B 1 744 ? -24.406 35.938 33.656 1 23.94 744 PHE B N 1
ATOM 12002 C CA . PHE B 1 744 ? -24.891 34.75 32.969 1 23.94 744 PHE B CA 1
ATOM 12003 C C . PHE B 1 744 ? -25.562 35.156 31.641 1 23.94 744 PHE B C 1
ATOM 12005 O O . PHE B 1 744 ? -26.062 36.25 31.516 1 23.94 744 PHE B O 1
ATOM 12012 N N . MET B 1 745 ? -25.203 34.5 30.562 1 25.7 745 MET B N 1
ATOM 12013 C CA . MET B 1 745 ? -25.953 34.656 29.312 1 25.7 745 MET B CA 1
ATOM 12014 C C . MET B 1 745 ? -27.438 34.781 29.578 1 25.7 745 MET B C 1
ATOM 12016 O O . MET B 1 745 ? -28.078 33.844 30.078 1 25.7 745 MET B O 1
ATOM 12020 N N . GLY B 1 746 ? -27.875 35.875 30.172 1 22.47 746 GLY B N 1
ATOM 12021 C CA . GLY B 1 746 ? -29.266 36.281 30.297 1 22.47 746 GLY B CA 1
ATOM 12022 C C . GLY B 1 746 ? -30.094 35.938 29.062 1 22.47 746 GLY B C 1
ATOM 12023 O O . GLY B 1 746 ? -30.172 36.719 28.125 1 22.47 746 GLY B O 1
ATOM 12024 N N . ILE B 1 747 ? -29.828 34.781 28.531 1 25.11 747 ILE B N 1
ATOM 12025 C CA . ILE B 1 747 ? -31.016 34.438 27.734 1 25.11 747 ILE B CA 1
ATOM 12026 C C . ILE B 1 747 ? -32.281 34.719 28.547 1 25.11 747 ILE B C 1
ATOM 12028 O O . ILE B 1 747 ? -32.375 34.312 29.703 1 25.11 747 ILE B O 1
ATOM 12032 N N . ASP B 1 748 ? -32.812 35.875 28.375 1 25.05 748 ASP B N 1
ATOM 12033 C CA . ASP B 1 748 ? -34.094 36.219 28.953 1 25.05 748 ASP B CA 1
ATOM 12034 C C . ASP B 1 748 ? -35.031 35.031 29.016 1 25.05 748 ASP B C 1
ATOM 12036 O O . ASP B 1 748 ? -35.375 34.438 27.984 1 25.05 748 ASP B O 1
ATOM 12040 N N . ASN B 1 749 ? -34.938 34.156 29.922 1 26.59 749 ASN B N 1
ATOM 12041 C CA . ASN B 1 749 ? -35.906 33.156 30.359 1 26.59 749 ASN B CA 1
ATOM 12042 C C . ASN B 1 749 ? -37.344 33.656 30.188 1 26.59 749 ASN B C 1
ATOM 12044 O O . ASN B 1 749 ? -38.281 32.938 30.547 1 26.59 749 ASN B O 1
ATOM 12048 N N . ALA B 1 750 ? -37.531 34.938 30.078 1 29.3 750 ALA B N 1
ATOM 12049 C CA . ALA B 1 750 ? -38.875 35.406 29.875 1 29.3 750 ALA B CA 1
ATOM 12050 C C . ALA B 1 750 ? -39.469 34.875 28.562 1 29.3 750 ALA B C 1
ATOM 12052 O O . ALA B 1 750 ? -40.688 34.719 28.438 1 29.3 750 ALA B O 1
ATOM 12053 N N . ALA B 1 751 ? -38.625 34.719 27.578 1 27.58 751 ALA B N 1
ATOM 12054 C CA . ALA B 1 751 ? -39.312 34.281 26.375 1 27.58 751 ALA B CA 1
ATOM 12055 C C . ALA B 1 751 ? -39.594 32.781 26.406 1 27.58 751 ALA B C 1
ATOM 12057 O O . ALA B 1 751 ? -40.531 32.281 25.766 1 27.58 751 ALA B O 1
ATOM 12058 N N . LEU B 1 752 ? -38.75 31.969 27.016 1 26.23 752 LEU B N 1
ATOM 12059 C CA . LEU B 1 752 ? -39.156 30.578 27.047 1 26.23 752 LEU B CA 1
ATOM 12060 C C . LEU B 1 752 ? -40.25 30.359 28.078 1 26.23 752 LEU B C 1
ATOM 12062 O O . LEU B 1 752 ? -40.906 29.312 28.078 1 26.23 752 LEU B O 1
ATOM 12066 N N . SER B 1 753 ? -40.281 31.047 29.203 1 26.16 753 SER B N 1
ATOM 12067 C CA . SER B 1 753 ? -41.438 30.875 30.094 1 26.16 753 SER B CA 1
ATOM 12068 C C . SER B 1 753 ? -42.75 31.047 29.328 1 26.16 753 SER B C 1
ATOM 12070 O O . SER B 1 753 ? -43.844 30.797 29.875 1 26.16 753 SER B O 1
ATOM 12072 N N . ARG B 1 754 ? -42.812 31.938 28.328 1 26.67 754 ARG B N 1
ATOM 12073 C CA . ARG B 1 754 ? -44.094 32.062 27.656 1 26.67 754 ARG B CA 1
ATOM 12074 C C . ARG B 1 754 ? -44.344 30.875 26.719 1 26.67 754 ARG B C 1
ATOM 12076 O O . ARG B 1 754 ? -45.375 30.812 26.062 1 26.67 754 ARG B O 1
ATOM 12083 N N . LEU B 1 755 ? -43.344 30.125 26.297 1 22.64 755 LEU B N 1
ATOM 12084 C CA . LEU B 1 755 ? -43.875 29.016 25.516 1 22.64 755 LEU B CA 1
ATOM 12085 C C . LEU B 1 755 ? -44.344 27.875 26.406 1 22.64 755 LEU B C 1
ATOM 12087 O O . LEU B 1 755 ? -43.656 27.531 27.391 1 22.64 755 LEU B O 1
#

Secondary structure (DSSP, 8-state):
-HHHHHHHHHHHHHH----HHHHHHHHHHHHHHHHT--HHHHHHHHHHHHHHHHHHHHHHHHHHHHHHHHHTT--HHHHHHHHHHHHHHHTT-HHHHHHHHHS--SPTTTTTT--EE---HHHHHH-EEE--SGGGTT-EEEEEEEEEEEEE---PPPPS---TTPPPGGGGGGGGS-SHHHHHHHTGGGGGT--EEEEEEEETT--HHHHHHHHHHHHHHHT-EEEEEEEE--------HHHHHHHHHHHHHHHHHHHHHHHHHHHHHH-----SHHHHHHHTT-HHHHHHHHH-----TT--THHHHHHHHHHHHHHHHHHHHS--GGGBSSHHHHHHHTTSSTTHHHHTGGGHHHHHHHHHHHHHHHHHHIIIIIS-----HHHHHHHHHHHHHHHHHHHHHHHTTHHHH--STTHHHHHHHHHHHHHHHHHHHHTT-TTTS-TTS-TTGGGHHHHHHHHHHHHTHHHHHHHHH-HHHHHHHHHHHHHHHHHHHHHHHHHTT--SS--TT---HHHHHHHIIIIIS-HHHHHHHHHHHHHHHHHHHH-TT----HHHHHHHHHHHHHHHHHHHHTTHHHHTT----HHHHHHHHHHHHHHHHHHHHHHHHHHHTT--HHHHHHHT-TTHHHHHHTHHHHHHHHHHHHHHHHHT--S-B---HHHHHHHHHHHHHHHHHHHHHHIIIIIHHHHHHHHHHH-------S--TT-----HHHHHTS----SSGGGG--SS--------HHHHTT-/-HHHHHHHHHHHHHH----HHHHHHHHHHHHHHHTT--HHHHHHHHHHHHHHHHHHHHHHHHHHHHHHHHHTT--HHHHHHHHHHHHHHHTT-HHHHHHHHHS--SPTTTTTT--EE---HHHHHH-EEE--SSTTTT-EEEEEEEEEEEEE---PPPPS---TTPPPGGGGGGGGS-SHHHHHHHTGGGGGT--EEEEEEEETT--HHHHHHHHHHHHHHHT-EEEEEEEE--------HHHHHHHHHHHHHHHHHHHHHHHHHHHHHH-PPP-SHHHHHHHTT-HHHHHHHHH-----TT--THHHHHHHHHHHHHHHHHHHHS--GGGBSSHHHHHHHTTSSTTHHHHTGGGHHHHHHHHHHHHHHHHHHIIIIIS-----HHHHHHHHHHHHHHHHHHHHHHHTTHHHH--STTHHHHHHHHHHHHHHHHHHHHTT-TTTS-TTS-TTGGGHHHHHHHHHHHHTHHHHHHHHH-HHHHHHHHHHHHHHHHHHHHHHHHHTT--SS--TT---HHHHHHHIIIIIS-HHHHHHHHHHHHHHHHHHHH-TT----HHHHHHHHHHHHHHHHHHHHTTHHHHTT----HHHHHHHHHHHHHHHHHHHHHHHHHHHTT--HHHHHHHT-TTHHHHHHTHHHHHHHHHHHHHHHHHT--S-B---HHHHHHHHHHHHHHHHHHHHHHIIIIIHHHHHHHHHHH-------S--TT-----HHHHHSS----SSGGGGS-SS--------HHHHTT-

Radius of gyration: 36.45 Å; Cα contacts (8 Å, |Δi|>4): 2215; chains: 2; bounding box: 83×106×90 Å

pLDDT: mean 83.42, std 19.74, range [22.47, 98.75]

Sequence (1510 aa):
MKLICTAIIIVLCATYEVKSQDLSQVLGNVVQNAENMTVLEKWQSMEKGIKKVTGALVKMALPHILKASESMNISSQCMQEGMKLVLGLKNIKPWAFRFIDSSAKMVDGLLAGSLSSLGVYDECINTEVKNDKGKDKGKIIFRGKYCTIDIKPPLPPKAKFYWKDEIVPELKNLTLSGTVMSEAVKYASFFYFLSVKMGVCIPSGCTVEDLDQVVQMLGNYLMLEIKTYRCEVKEDVHFTDATICITFVYCFFGFLMLIGTLIDMYSYYTGIVFKRTSARFFLSFSFISNFKRFVNTETTSNTLSCLHGIRFLSMSWIILGHTYFILNYEAFQNAEKAQVYGETFAFQVIVNGAIAVDSFFCMGGLLLCYLTIKTVKLEGKPFNIVMYIVHRLWRIYPVYIMVILFHFYGYMISSGPLMHHFIHPYIDNCHENWWVNLLFINNFYDLDRPCLGHTWYIASDLQLYIAAILILLPLLRWPKVGILLSVIAIIASIIFTGVQTYVRDLTPAMLFIQPDPAERTEYWKALYFTPFTHIGPYCIGILAGYLLVTRPNFKMPAAVQIIGWIAAFICCFSAVYGVYNWNSGKEINFAAGMMYATFHRTAWALGITWMIVCCATGRGGVINYILSWKIFIPLGRLTFIAYLIHPFIQVGVMGNLRHIFVPDHFFIVWIFIGDLWVSYATAFAGCMLVEAPMMQLEKIIFGRAEKKTEDSSLVRSNSILEGTLKTEKNRDIAVIFDRNSDKFMGIDNAALSRLMKLICTAIIIVLCATYEVKSQDLSQVLGNVVQNAENMTVLEKWQSMEKGIKKVTGALVKMALPHILKASESMNISSQCMQEGMKLVLGLKNIKPWAFRFIDSSAKMVDGLLAGSLSSLGVYDECINTEVKNDKGKDKGKIIFRGKYCTIDIKPPLPPKAKFYWKDEIVPELKNLTLSGTVMSEAVKYASFFYFLSVKMGVCIPSGCTVEDLDQVVQMLGNYLMLEIKTYRCEVKEDVHFTDATICITFVYCFFGFLMLIGTLIDMYSYYTGIVFKRTSARFFLSFSFISNFKRFVNTETTSNTLSCLHGIRFLSMSWIILGHTYFILNYEAFQNAEKAQVYGETFAFQVIVNGAIAVDSFFCMGGLLLCYLTIKTVKLEGKPFNIVMYIVHRLWRIYPVYIMVILFHFYGYMISSGPLMHHFIHPYIDNCHENWWVNLLFINNFYDLDRPCLGHTWYIASDLQLYIAAILILLPLLRWPKVGILLSVIAIIASIIFTGVQTYVRDLTPAMLFIQPDPAERTEYWKALYFTPFTHIGPYCIGILAGYLLVTRPNFKMPAAVQIIGWIAAFICCFSAVYGVYNWNSGKEINFAAGMMYATFHRTAWALGITWMIVCCATGRGGVINYILSWKIFIPLGRLTFIAYLIHPFIQVGVMGNLRHIFVPDHFFIVWIFIGDLWVSYATAFAGCMLVEAPMMQLEKIIFGRAEKKTEDSSLVRSNSILEGTLKTEKNRDIAVIFDRNSDKFMGIDNAALSRL

Organism: Araneus ventricosus (NCBI:txid182803)

Solvent-accessible surface area (backbone atoms only — not comparable to full-atom values): 78168 Å² total; per-residue (Å²): 97,58,67,46,44,55,48,21,40,30,41,22,16,18,60,54,70,68,58,77,73,49,49,58,49,46,52,52,50,41,40,67,51,50,75,77,44,52,58,54,53,40,55,51,49,43,51,51,48,50,39,51,51,34,39,44,26,47,65,53,33,47,63,55,52,54,51,48,51,70,73,37,92,56,52,68,56,27,50,53,52,48,49,51,40,53,50,26,40,38,65,34,27,42,64,38,47,41,35,58,29,15,17,27,57,79,52,50,16,48,91,41,41,19,25,45,20,55,30,25,52,69,56,14,32,68,36,64,40,54,36,89,59,77,96,50,48,68,42,73,76,47,33,24,17,35,27,36,33,36,38,31,72,69,69,72,86,82,68,95,78,60,55,64,89,45,58,49,76,79,50,52,73,45,54,72,64,66,28,44,58,22,61,52,44,60,51,49,60,56,48,79,81,43,47,36,34,36,20,40,36,41,54,50,64,44,50,68,66,39,52,29,54,55,40,36,53,50,13,37,60,61,55,32,47,35,43,62,73,50,71,44,59,72,68,78,90,74,82,46,72,65,54,49,52,47,51,47,53,54,48,48,42,50,47,42,26,51,52,6,32,50,52,51,48,49,26,65,76,70,66,57,80,76,82,49,67,69,52,47,57,38,44,34,24,10,49,64,63,45,49,52,60,48,68,54,64,82,71,56,29,83,47,66,50,43,54,24,24,52,46,38,52,39,48,52,46,44,51,47,30,43,54,71,63,57,56,61,75,49,40,23,34,41,39,55,62,46,59,52,45,58,47,36,76,78,41,26,60,46,62,44,28,72,60,45,58,42,54,53,36,16,50,50,23,15,52,50,36,28,50,50,48,44,40,34,69,70,66,64,41,82,88,52,69,68,58,54,52,48,54,54,47,63,68,44,47,65,52,53,52,52,52,58,55,55,46,67,48,54,75,71,76,47,57,52,80,38,20,69,76,56,38,43,56,52,43,52,17,29,74,75,29,48,68,41,54,78,68,43,43,44,44,76,46,62,72,89,47,38,37,60,66,79,50,20,56,56,20,27,49,52,52,50,58,60,56,41,52,73,36,50,54,34,38,73,76,39,48,69,58,15,52,49,50,34,51,50,44,31,51,50,15,34,50,49,41,39,49,52,32,62,76,67,67,48,68,53,59,82,51,73,39,50,71,47,64,66,58,54,50,50,48,34,61,68,58,58,34,35,45,58,53,46,41,22,19,19,32,53,14,28,52,50,15,46,44,51,67,77,45,57,79,66,86,72,59,67,67,56,49,54,50,47,52,52,50,23,48,51,27,38,50,43,48,37,50,63,54,46,57,47,35,54,67,44,81,78,50,68,70,60,34,47,50,46,40,30,37,32,62,51,32,32,32,52,17,52,47,50,51,49,52,28,34,55,53,68,67,29,63,70,58,30,55,61,22,40,36,60,74,24,48,48,50,29,70,31,43,66,50,22,63,70,45,32,62,59,55,44,43,49,56,55,11,46,36,68,63,55,41,62,73,44,69,74,56,50,51,29,49,33,47,23,47,52,52,52,24,48,52,50,15,48,52,46,34,55,58,45,47,48,21,52,56,46,44,46,48,64,73,67,49,73,79,70,79,77,68,72,78,64,73,76,55,64,78,60,46,66,72,64,48,60,78,34,72,62,62,52,46,27,65,53,59,69,68,59,84,78,60,79,78,55,87,70,66,64,58,66,63,57,70,68,99,97,53,66,47,45,55,47,23,39,30,45,19,19,15,61,51,67,66,58,76,73,50,49,57,49,46,49,52,52,41,39,68,50,50,77,77,44,52,57,57,52,40,53,51,48,43,52,52,47,49,38,51,52,35,37,47,28,46,65,53,36,46,64,55,52,54,52,47,50,71,74,38,91,56,51,70,57,28,52,52,51,49,49,50,41,54,51,26,41,39,65,34,26,42,66,36,48,38,36,56,28,13,15,25,58,78,53,48,18,48,90,39,40,19,24,44,22,54,29,26,54,70,57,15,32,68,38,64,39,54,36,87,56,78,95,50,50,68,41,71,75,46,33,24,17,36,28,36,33,37,40,32,72,68,69,71,85,80,71,96,76,63,55,65,87,47,58,49,74,78,49,52,75,43,55,72,64,66,28,43,59,23,61,51,42,60,52,49,60,55,49,80,81,43,47,36,36,36,19,38,35,42,54,51,64,43,50,67,67,40,52,29,53,54,41,34,53,50,13,38,64,62,55,32,48,35,43,59,73,50,69,46,58,73,68,78,90,72,82,47,72,65,52,48,52,48,51,48,53,55,49,49,42,50,47,43,25,52,53,7,32,50,53,52,50,50,27,65,78,71,67,56,80,75,80,49,68,70,53,47,57,38,45,34,26,10,48,63,62,45,50,52,60,48,68,53,64,83,69,56,30,83,48,66,50,42,52,23,26,51,48,37,54,36,49,52,46,45,52,46,29,45,54,72,62,56,58,62,73,48,39,23,35,41,39,55,63,46,60,53,46,58,47,36,75,78,42,26,60,46,63,45,29,73,59,44,58,42,55,52,36,16,49,49,24,16,52,51,36,29,52,50,49,44,41,36,70,71,66,63,40,79,90,51,70,67,59,54,53,50,54,55,48,62,66,44,49,64,52,52,51,52,52,58,56,54,47,69,48,54,75,71,77,45,56,51,78,37,19,67,76,56,38,43,55,53,42,52,17,28,73,75,28,47,69,40,53,79,67,43,41,43,43,76,47,62,73,89,49,39,37,62,66,79,49,19,56,57,21,27,48,51,51,50,58,59,55,41,53,72,35,49,55,35,38,74,78,38,49,69,58,16,52,48,49,35,52,50,44,30,50,50,14,34,50,48,41,38,48,52,32,61,76,66,67,50,69,54,58,81,52,74,39,50,71,47,66,67,59,54,49,49,46,35,61,69,57,59,32,36,46,59,52,45,40,21,20,19,32,54,14,28,53,51,14,45,43,51,65,76,44,59,78,66,85,72,59,68,67,56,50,53,50,47,52,51,51,24,46,51,27,38,48,43,47,37,51,62,52,48,57,48,37,55,67,44,80,78,50,67,69,59,33,49,50,45,41,32,38,30,60,51,32,31,31,52,18,52,48,49,52,50,52,28,34,57,56,66,67,27,62,69,59,30,54,60,22,42,37,61,74,25,47,48,49,29,70,31,40,67,48,22,63,70,45,33,61,59,54,44,43,47,57,54,12,46,35,65,62,55,43,61,72,43,68,72,56,50,51,31,49,31,47,24,46,52,51,52,24,47,53,50,14,49,52,46,35,55,57,46,46,47,21,51,57,46,45,46,48,65,72,67,49,72,78,69,78,78,69,73,78,62,73,75,57,64,81,61,46,68,71,58,50,64,75,31,71,60,59,53,43,27,68,53,57,71,68,61,85,78,62,79,81,53,87,70,66,65,58,66,63,56,70,70,101

Foldseek 3Di:
DLVLLVVLCVQLVVPPCPPPVVVCVVVVVVVVVVVPDDPVRVVVVVVVVQLVSLLSSLVRSVVVVVVVCVVDPWDPLQVVVVVVLSVCSNVVPPLSVLQNQQWFDDDPCVLLQQQETAGFPVSQQPRFDADCDDPRGPPTPWGKKKWKKWKAADDDPDDPFDFQQDFRVVCVVVLPVPDSVVSVRRCNNVRVPDTRMTMGIGTPSGDQSNVQRVQCVVCVVVNMDMHIDDMGHDDDDDQDPLNVVLVVVLVVLVVLQVQLQVLLVVCQVVVDDDPDLVNLLSVLLHLVLLVLVLLDLDDDLLDLLLVLLLLLVLLLLVLLLCLQVLFDSNLADSCNVVLVLLQDLVCLSNQLSLLSLLLVLLQLLLCLQLVVCCCCPVVVDDDDLVVLLVVVLLQCVFLLVSLLSVLLCLVVLADADCQCVQNVLQNVLCVVCVVVVNVLCQLPPPLVSGHLNLCLSVSLSSVLSSVCCVLNVCCNVPVVVSLVVLVVLLVQLLVQQLVLCVVVVAWLGSAPRGPDPVNVSVCCSRANSHNSNSSNLNSLSNVLSSCCNVPVADDDDPVRLVVLQVQLCVLQCCLRRVCSCVSNPDDDDPVSRSVNSRCNSNSNSSSSSSCSSCLSNVNNPVSVVSSSPSVSSSSSVLSSQLSSNLSVVSSRVNSRDHHRYHPDPVVSVVVSVVSSVVSSVVSVVSCSSTNSSSVSVCCSVVPPPPPCPPPVPPPVCVVVSNPDVPPPCPVPVPPPDDVPDPPPPCPVCVVVVVD/DLVLLVVLLVQLVVPPPPPPVVVCVVVVVVVVVVVPDDPVVVVVVVVVVQLVSLLSSLVRSVVVVVVVPVVDPWDPLQVVVVVVLSVCSNVVPPLSVLQNQQWFDDDDCVLLQQQETAGFPVSQQPRFDADCDDPRGPPTPWGKKKWKKWKAADDDPDDPFDFQQDFRVVCVVVLPVPDPVVSVRRCNNVRVPDTRMTMGIGTPSGDQSNVQRVQCVVCVVVNMDMHIDDMGHDDDDDQDPLNVVLVVVLVVLVVLQVQLQVLLVVCQVVVDDDPDLVNLLSVLLHLVVLVLVLLDLDDDLLDLLLVLLLLLVLLLLVLLLCLQVLFDSNLADSCNVVLVLLQDLVCLSNQLSLLSLLLVLLQLLQCLQLVVCCCCPVVVDDDDLVVLLVVVLLQCVFLLVSLLSVLLCLVVLADADCQCVQNVLQNVLCVVCVVVVNVLCQLPPPLVSGHLNLCLSVSLSSVLSSVCCVLNVCCNVPVVVSLVVLVVLLVQLLVQQLVLCVVVVAWLGSAPRGPDVVNVSVCCSRANSHNSNSSNLNSLSNVLSSCCNVPVADDDDPVRLVVLQVQLCCLQCCLRRVCSCVSNPDDDDPVSRSVNSRCNSNSNSSSSSSCSSCLSNVNNPVSVVSSSDSVSSSSSVLSSQLSRNLSVVSSRVNSRDHHRYHPDPVVSVVVSVVSSVVSSVVSVVSCSSTNSSSVSVCCSVVPDPPPCPPPVPPPVCVVVSNPPVPVPCPVPVPPPDDPPDPPPPCPVCVVVVVD

InterPro domains:
  IPR002656 Acyltransferase 3 domain [PF01757] (306-687)
  IPR006621 Nose resistant-to-fluoxetine protein, N-terminal [PF20146] (78-214)
  IPR006621 Nose resistant-to-fluoxetine protein, N-terminal [SM00703] (75-233)
  IPR052728 Oxygen and lipid transport regulator [PTHR11161] (67-714)